Protein 3W9G (pdb70)

Organism: Gallus gallus (NCBI:txid9031)

Solvent-accessible surface area: 49127 Å² total; per-residue (Å²): 226,68,67,4,59,76,54,20,0,29,20,0,0,37,32,14,3,34,64,14,5,120,36,0,47,58,8,1,97,60,39,71,27,27,0,30,30,154,72,0,58,58,108,84,25,16,42,1,0,0,3,71,0,0,53,48,52,52,107,40,153,2,52,0,0,56,59,0,0,55,6,0,86,124,16,49,4,38,171,75,2,2,34,13,73,10,122,59,82,112,31,122,25,20,5,1,2,9,12,0,0,88,110,138,12,75,118,6,0,47,24,0,2,80,64,35,2,63,0,24,10,38,4,87,15,64,105,131,110,133,181,70,89,41,50,24,114,28,12,0,10,4,0,6,1,5,0,0,8,30,62,13,34,129,5,0,75,28,0,1,70,12,82,110,97,87,4,35,2,88,100,74,10,56,100,4,4,0,3,0,0,0,0,0,32,24,6,80,70,74,198,99,19,36,130,42,0,18,140,4,0,33,26,0,16,118,8,2,64,119,59,54,102,152,37,94,2,31,56,55,99,13,114,114,45,31,18,0,26,97,22,0,51,151,70,39,34,101,18,3,60,88,31,0,59,141,72,78,115,62,69,54,70,82,133,190,228,102,91,6,67,66,96,75,0,26,73,12,0,40,154,21,25,50,115,17,6,130,32,0,47,58,16,1,96,100,87,168,58,98,0,29,30,151,73,0,61,30,72,3,9,16,30,1,0,0,4,57,0,1,73,50,37,87,108,31,109,3,79,0,0,64,61,0,0,55,6,0,88,123,22,71,6,39,151,66,1,2,33,11,72,10,96,51,8,53,31,122,23,20,6,1,1,8,14,0,0,99,90,135,17,80,86,3,0,48,26,0,2,83,68,28,0,64,4,34,8,40,4,86,17,38,100,62,104,127,182,71,75,44,49,24,109,27,11,0,10,3,0,6,2,6,0,0,6,28,54,13,32,129,6,0,75,30,0,2,74,11,82,107,100,95,4,34,1,86,101,74,9,54,95,4,3,0,3,0,0,0,0,0,30,24,6,79,62,77,182,110,20,33,119,40,0,18,116,2,1,36,32,0,17,124,5,3,65,123,62,53,101,149,34,92,3,35,51,53,97,13,114,107,46,33,18,0,35,92,20,0,50,152,69,41,32,101,16,2,60,88,33,4,56,142,86,88,112,60,72,56,73,81,123,195,154,96,3,65,68,95,73,0,29,71,12,0,44,149,21,30,46,124,18,7,128,25,0,49,66,9,1,94,98,91,189,62,91,0,15,47,108,64,0,77,32,96,91,22,20,34,0,0,0,3,39,0,0,62,55,44,85,111,30,112,4,77,0,0,56,64,0,0,62,9,0,88,112,18,60,5,29,170,106,2,2,43,16,85,9,107,55,94,114,31,90,21,24,4,1,1,9,13,0,0,78,111,136,9,72,78,2,0,51,28,0,2,85,66,26,3,62,1,25,11,38,3,85,17,56,168,170,140,54,57,37,111,26,13,0,7,5,0,7,1,8,0,0,7,32,62,13,35,128,5,0,73,32,0,3,71,11,82,107,110,92,4,36,2,87,103,65,11,54,88,6,3,0,3,0,0,0,0,0,30,23,6,80,68,74,97,74,19,35,129,41,0,21,140,4,0,38,27,0,20,125,6,3,70,124,57,53,78,86,34,27,3,27,37,48,90,16,113,112,47,34,20,1,36,92,20,0,50,155,70,38,31,101,19,2,57,90,27,2,60,146,76,83,116,62,40,55,59,68,90,74,216,206,97,19,68,68,93,84,2,24,65,12,0,45,161,26,33,45,100,33,6,132,43,3,50,71,12,2,90,91,92,135,79,30,4,26,21,156,80,5,65,32,112,95,22,15,35,1,2,1,4,42,0,2,65,56,52,92,109,27,118,4,79,0,2,68,58,0,2,61,10,0,92,122,7,66,7,26,180,97,1,1,42,16,69,10,119,49,115,116,30,83,20,24,6,1,2,10,11,0,0,81,122,130,4,84,70,9,0,48,42,3,1,83,63,26,2,65,2,34,7,32,4,94,15,83,199,142,60,60,38,112,26,13,0,8,5,0,7,1,4,0,0,6,26,62,15,42,129,5,0,77,32,0,4,76,11,83,113,94,98,6,40,2,81,98,72,10,53,100,6,4,0,3,0,0,0,0,0,31,23,7,81,71,77,188,110,20,36,106,34,1,19,139,4,0,37,26,0,19,127,10,4,70,123,75,54,101,145,39,97,3,45,54,48,95,18,112,109,46,32,18,0,41,97,23,0,51,152,65,38,33,104,18,3,57,89,26,3,60,137,82,108,114,60,81,52,53,69,138,133,166,231

Radius of gyration: 41.95 Å; Cα contacts (8 Å, |Δi|>4): 1589; chains: 4; bounding box: 127×69×106 Å

CATH classification: 1.25.40.20

GO terms:
  GO:0008289 lipid binding (F, EXP)
  GO:0017124 SH3 domain binding (F, EXP)
  GO:0035091 phosphatidylinositol binding (F, EXP)
  GO:0008289 lipid binding (F, IPI)

Structure (mmCIF, N/CA/C/O backbone):
data_3W9G
#
_entry.id   3W9G
#
_cell.length_a   104.952
_cell.length_b   48.267
_cell.length_c   134.029
_cell.angle_alpha   90.000
_cell.angle_beta   101.790
_cell.angle_gamma   90.000
#
_symmetry.space_group_name_H-M   'P 1 21 1'
#
loop_
_entity.id
_entity.type
_entity.pdbx_description
1 polymer 'Vanilloid receptor-related osmotically activated channel protein'
2 water water
#
loop_
_atom_site.group_PDB
_atom_site.id
_atom_site.type_symbol
_atom_site.label_atom_id
_atom_site.label_alt_id
_atom_site.label_comp_id
_atom_site.label_asym_id
_atom_site.label_entity_id
_atom_site.label_seq_id
_atom_site.pdbx_PDB_ins_code
_atom_site.Cartn_x
_atom_site.Cartn_y
_atom_site.Cartn_z
_atom_site.occupancy
_atom_site.B_iso_or_equiv
_atom_site.auth_seq_id
_atom_site.auth_comp_id
_atom_site.auth_asym_id
_atom_site.auth_atom_id
_atom_site.pdbx_PDB_model_num
ATOM 1 N N . MET A 1 1 ? -26.670 5.308 -21.998 1.00 86.33 132 MET A N 1
ATOM 2 C CA . MET A 1 1 ? -26.872 4.595 -20.740 1.00 84.17 132 MET A CA 1
ATOM 3 C C . MET A 1 1 ? -27.306 5.511 -19.607 1.00 79.39 132 MET A C 1
ATOM 4 O O . MET A 1 1 ? -27.937 6.545 -19.828 1.00 85.56 132 MET A O 1
ATOM 9 N N . LYS A 1 2 ? -26.971 5.089 -18.392 1.00 66.60 133 LYS A N 1
ATOM 10 C CA . LYS A 1 2 ? -27.277 5.822 -17.175 1.00 58.61 133 LYS A CA 1
ATOM 11 C C . LYS A 1 2 ? -26.702 7.232 -17.224 1.00 53.21 133 LYS A C 1
ATOM 12 O O . LYS A 1 2 ? -25.540 7.421 -17.594 1.00 52.21 133 LYS A O 1
ATOM 18 N N . VAL A 1 3 ? -27.488 8.209 -16.784 1.00 42.12 134 VAL A N 1
ATOM 19 C CA . VAL A 1 3 ? -27.026 9.590 -16.765 1.00 39.79 134 VAL A CA 1
ATOM 20 C C . VAL A 1 3 ? -26.847 10.091 -15.338 1.00 36.12 134 VAL A C 1
ATOM 21 O O . VAL A 1 3 ? -27.662 9.790 -14.471 1.00 31.28 134 VAL A O 1
ATOM 25 N N . PHE A 1 4 ? -25.787 10.856 -15.092 1.00 25.34 135 PHE A N 1
ATOM 26 C CA . PHE A 1 4 ? -25.598 11.484 -13.788 1.00 23.68 135 PHE A CA 1
ATOM 27 C C . PHE A 1 4 ? -25.541 12.995 -13.957 1.00 30.65 135 PHE A C 1
ATOM 28 O O . PHE A 1 4 ? -24.843 13.498 -14.829 1.00 40.20 135 PHE A O 1
ATOM 36 N N . ASN A 1 5 ? -26.242 13.702 -13.081 1.00 28.84 136 ASN A N 1
ATOM 37 C CA . ASN A 1 5 ? -26.132 15.150 -12.954 1.00 28.08 136 ASN A CA 1
ATOM 38 C C . ASN A 1 5 ? -25.984 15.466 -11.464 1.00 26.81 136 ASN A C 1
ATOM 39 O O . ASN A 1 5 ? -25.939 14.536 -10.640 1.00 23.14 136 ASN A O 1
ATOM 44 N N . ARG A 1 6 ? -25.865 16.741 -11.106 1.00 23.92 137 ARG A N 1
ATOM 45 C CA . ARG A 1 6 ? -25.609 17.091 -9.706 1.00 27.42 137 ARG A CA 1
ATOM 46 C C . ARG A 1 6 ? -26.713 16.603 -8.747 1.00 24.99 137 ARG A C 1
ATOM 47 O O . ARG A 1 6 ? -26.401 15.994 -7.731 1.00 22.16 137 ARG A O 1
ATOM 55 N N . PRO A 1 7 ? -28.000 16.884 -9.043 1.00 25.86 138 PRO A N 1
ATOM 56 C CA . PRO A 1 7 ? -28.968 16.397 -8.046 1.00 21.33 138 PRO A CA 1
ATOM 57 C C . PRO A 1 7 ? -28.972 14.891 -7.854 1.00 19.67 138 PRO A C 1
ATOM 58 O O . PRO A 1 7 ? -29.126 14.416 -6.723 1.00 21.18 138 PRO A O 1
ATOM 62 N N . ILE A 1 8 ? -28.784 14.143 -8.933 1.00 21.70 139 ILE A N 1
ATOM 63 C CA . ILE A 1 8 ? -28.737 12.696 -8.837 1.00 21.04 139 ILE A CA 1
ATOM 64 C C . ILE A 1 8 ? -27.542 12.250 -7.997 1.0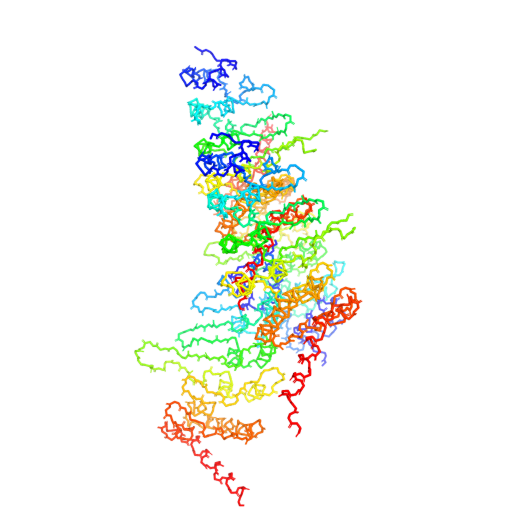0 27.95 139 ILE A C 1
ATOM 65 O O . ILE A 1 8 ? -27.689 11.486 -7.041 1.00 22.93 139 ILE A O 1
ATOM 70 N N . LEU A 1 9 ? -26.362 12.742 -8.353 1.00 23.07 140 LEU A N 1
ATOM 71 C CA . LEU A 1 9 ? -25.115 12.421 -7.640 1.00 16.60 140 LEU A CA 1
ATOM 72 C C . LEU A 1 9 ? -25.204 12.765 -6.158 1.00 17.37 140 LEU A C 1
ATOM 73 O O . LEU A 1 9 ? -24.857 11.967 -5.302 1.00 21.82 140 LEU A O 1
ATOM 78 N N . PHE A 1 10 ? -25.698 13.960 -5.854 1.00 17.15 141 PHE A N 1
ATOM 79 C CA . PHE A 1 10 ? -25.837 14.351 -4.452 1.00 17.26 141 PHE A CA 1
ATOM 80 C C . PHE A 1 10 ? -26.891 13.551 -3.679 1.00 19.64 141 PHE A C 1
ATOM 81 O O . PHE A 1 10 ? -26.733 13.314 -2.478 1.00 22.34 141 PHE A O 1
ATOM 89 N N . ASP A 1 11 ? -27.971 13.154 -4.343 1.00 19.77 142 ASP A N 1
ATOM 90 C CA . ASP A 1 11 ? -28.945 12.289 -3.683 1.00 20.75 142 ASP A CA 1
ATOM 91 C C . ASP A 1 11 ? -28.301 10.956 -3.305 1.00 20.68 142 ASP A C 1
ATOM 92 O O . ASP A 1 11 ? -28.485 10.452 -2.192 1.00 19.22 142 ASP A O 1
ATOM 97 N N . ILE A 1 12 ? -27.545 10.380 -4.228 1.00 18.70 143 ILE A N 1
ATOM 98 C CA . ILE A 1 12 ? -26.935 9.059 -4.013 1.00 19.44 143 ILE A CA 1
ATOM 99 C C . ILE A 1 12 ? -25.963 9.118 -2.845 1.00 20.05 143 ILE A C 1
ATOM 100 O O . ILE A 1 12 ? -25.951 8.278 -1.939 1.00 21.24 143 ILE A O 1
ATOM 105 N N . VAL A 1 13 ? -25.127 10.133 -2.888 1.00 18.56 144 VAL A N 1
ATOM 106 C CA . VAL A 1 13 ? -24.106 10.318 -1.887 1.00 17.15 144 VAL A CA 1
ATOM 107 C C . VAL A 1 13 ? -24.663 10.702 -0.511 1.00 21.19 144 VAL A C 1
ATOM 108 O O . VAL A 1 13 ? -24.167 10.237 0.516 1.00 24.42 144 VAL A O 1
ATOM 112 N N . SER A 1 14 ? -25.688 11.546 -0.472 1.00 17.83 145 SER A N 1
ATOM 113 C CA . SER A 1 14 ? -26.263 11.911 0.818 1.00 17.98 145 SER A CA 1
ATOM 114 C C . SER A 1 14 ? -27.028 10.742 1.459 1.00 19.84 145 SER A C 1
ATOM 115 O O . SER A 1 14 ? -27.118 10.651 2.692 1.00 21.82 145 SER A O 1
ATOM 118 N N . ARG A 1 15 ? -27.589 9.848 0.645 1.00 18.68 146 ARG A N 1
ATOM 119 C CA . ARG A 1 15 ? -28.229 8.635 1.201 1.00 16.98 146 ARG A CA 1
ATOM 120 C C . ARG A 1 15 ? -27.166 7.600 1.548 1.00 18.96 146 ARG A C 1
ATOM 121 O O . ARG A 1 15 ? -27.384 6.739 2.395 1.00 20.45 146 ARG A O 1
ATOM 129 N N . GLY A 1 16 ? -26.010 7.710 0.893 1.00 18.99 147 GLY A N 1
ATOM 130 C CA . GLY A 1 16 ? -24.892 6.805 1.121 1.00 18.38 147 GLY A CA 1
ATOM 131 C C . GLY A 1 16 ? -25.049 5.465 0.410 1.00 18.15 147 GLY A C 1
ATOM 132 O O . GLY A 1 16 ? -24.749 4.408 0.966 1.00 23.09 147 GLY A O 1
ATOM 133 N N . SER A 1 17 ? -25.484 5.518 -0.845 1.00 19.09 148 SER A N 1
ATOM 134 C CA . SER A 1 17 ? -25.768 4.305 -1.616 1.00 19.96 148 SER A CA 1
ATOM 135 C C . SER A 1 17 ? -24.664 3.964 -2.587 1.00 19.87 148 SER A C 1
ATOM 136 O O . SER A 1 17 ? -24.568 4.591 -3.650 1.00 16.02 148 SER A O 1
ATOM 139 N N . PRO A 1 18 ? -23.803 2.995 -2.216 1.00 19.73 149 PRO A N 1
ATOM 140 C CA . PRO A 1 18 ? -22.755 2.595 -3.162 1.00 20.86 149 PRO A CA 1
ATOM 141 C C . PRO A 1 18 ? -23.328 2.051 -4.474 1.00 25.39 149 PRO A C 1
ATOM 142 O O . PRO A 1 18 ? -22.727 2.304 -5.524 1.00 19.33 149 PRO A O 1
ATOM 146 N N . ASP A 1 19 ? -24.439 1.312 -4.431 1.00 21.62 150 ASP A N 1
ATOM 147 C CA . ASP A 1 19 ? -24.991 0.753 -5.676 1.00 21.97 150 ASP A CA 1
ATOM 148 C C . ASP A 1 19 ? -25.439 1.849 -6.657 1.00 19.03 150 ASP A C 1
ATOM 149 O O . ASP A 1 19 ? -25.439 1.624 -7.864 1.00 22.41 150 ASP A O 1
ATOM 154 N N . GLY A 1 20 ? -25.840 3.011 -6.143 1.00 23.43 151 GLY A N 1
ATOM 155 C CA . GLY A 1 20 ? -26.297 4.100 -6.997 1.00 21.52 151 GLY A CA 1
ATOM 156 C C . GLY A 1 20 ? -25.204 4.640 -7.911 1.00 26.33 151 GLY A C 1
ATOM 157 O O . GLY A 1 20 ? -25.495 5.295 -8.913 1.00 23.85 151 GLY A O 1
ATOM 158 N N . LEU A 1 21 ? -23.946 4.364 -7.569 1.00 21.75 152 LEU A N 1
ATOM 159 C CA . LEU A 1 21 ? -22.807 4.855 -8.338 1.00 20.92 152 LEU A CA 1
ATOM 160 C C . LEU A 1 21 ? -22.443 3.911 -9.501 1.00 18.37 152 LEU A C 1
ATOM 161 O O . LEU A 1 21 ? -21.525 4.195 -10.269 1.00 20.26 152 LEU A O 1
ATOM 166 N N . GLU A 1 22 ? -23.147 2.790 -9.624 1.00 18.11 153 GLU A N 1
ATOM 167 C CA . GLU A 1 22 ? -22.930 1.912 -10.788 1.00 24.36 153 GLU A CA 1
ATOM 168 C C . GLU A 1 22 ? -23.146 2.725 -12.059 1.00 28.55 153 GLU A C 1
ATOM 169 O O . GLU A 1 22 ? -24.165 3.425 -12.179 1.00 26.25 153 GLU A O 1
ATOM 175 N N . GLY A 1 23 ? -22.191 2.659 -12.986 1.00 27.28 154 GLY A N 1
ATOM 176 C CA . GLY A 1 23 ? -22.281 3.432 -14.215 1.00 23.70 154 GLY A CA 1
ATOM 177 C C . GLY A 1 23 ? -21.660 4.824 -14.201 1.00 24.52 154 GLY A C 1
ATOM 178 O O . GLY A 1 23 ? -21.482 5.426 -15.268 1.00 25.09 154 GLY A O 1
ATOM 179 N N . LEU A 1 24 ? -21.346 5.359 -13.020 1.00 20.12 155 LEU A N 1
ATOM 180 C CA . LEU A 1 24 ? -20.786 6.708 -12.936 1.00 22.07 155 LEU A CA 1
ATOM 181 C C . LEU A 1 24 ? -19.400 6.828 -13.624 1.00 24.70 155 LEU A C 1
ATOM 182 O O . LEU A 1 24 ? -19.151 7.759 -14.370 1.00 18.92 155 LEU A O 1
ATOM 187 N N . LEU A 1 25 ? -18.493 5.900 -13.353 1.00 20.44 156 LEU A N 1
ATOM 188 C CA . LEU A 1 25 ? -17.178 5.936 -14.004 1.00 19.05 156 LEU A CA 1
ATOM 189 C C . LEU A 1 25 ? -17.338 5.965 -15.529 1.00 16.26 156 LEU A C 1
ATOM 190 O O . LEU A 1 25 ? -16.759 6.813 -16.218 1.00 22.22 156 LEU A O 1
ATOM 195 N N . SER A 1 26 ? -18.148 5.040 -16.046 1.00 17.56 157 SER A N 1
ATOM 196 C CA . SER A 1 26 ? -18.397 4.983 -17.478 1.00 21.93 157 SER A CA 1
ATOM 197 C C . SER A 1 26 ? -19.005 6.293 -17.973 1.00 24.46 157 SER A C 1
ATOM 198 O O . SER A 1 26 ? -18.612 6.811 -19.022 1.00 21.90 157 SER A O 1
ATOM 201 N N . PHE A 1 27 ? -19.950 6.841 -17.216 1.00 25.26 158 PHE A N 1
ATOM 202 C CA . PHE A 1 27 ? -20.552 8.110 -17.610 1.00 22.64 158 PHE A CA 1
ATOM 203 C C . PHE A 1 27 ? -19.498 9.200 -17.724 1.00 21.38 158 PHE A C 1
ATOM 204 O O . PHE A 1 27 ? -19.442 9.910 -18.721 1.00 20.48 158 PHE A O 1
ATOM 212 N N . LEU A 1 28 ? -18.646 9.332 -16.711 1.00 21.78 159 LEU A N 1
ATOM 213 C CA . LEU A 1 28 ? -17.644 10.393 -16.735 1.00 23.28 159 LEU A CA 1
ATOM 214 C C . LEU A 1 28 ? -16.633 10.242 -17.879 1.00 25.42 159 LEU A C 1
ATOM 215 O O . LEU A 1 28 ? -16.277 11.234 -18.534 1.00 25.75 159 LEU A O 1
ATOM 220 N N . LEU A 1 29 ? -16.162 9.012 -18.102 1.00 19.32 160 LEU A N 1
ATOM 221 C CA . LEU A 1 29 ? -15.182 8.747 -19.156 1.00 24.92 160 LEU A CA 1
ATOM 222 C C . LEU A 1 29 ? -15.819 9.014 -20.523 1.00 29.80 160 LEU A C 1
ATOM 223 O O . LEU A 1 29 ? -15.234 9.695 -21.375 1.00 27.29 160 LEU A O 1
ATOM 228 N N . THR A 1 30 ? -17.026 8.500 -20.730 1.00 20.42 161 THR A N 1
ATOM 229 C CA . THR A 1 30 ? -17.695 8.697 -22.025 1.00 22.96 161 THR A CA 1
ATOM 230 C C . THR A 1 30 ? -17.999 10.170 -22.302 1.00 28.13 161 THR A C 1
ATOM 231 O O . THR A 1 30 ? -17.830 10.651 -23.431 1.00 33.83 161 THR A O 1
ATOM 235 N N . HIS A 1 31 ? -18.437 10.902 -21.281 1.00 27.18 162 HIS A N 1
ATOM 236 C CA . HIS A 1 31 ? -18.788 12.304 -21.511 1.00 17.23 162 HIS A CA 1
ATOM 237 C C . HIS A 1 31 ? -17.641 13.265 -21.238 1.00 21.01 162 HIS A C 1
ATOM 238 O O . HIS A 1 31 ? -17.835 14.482 -21.310 1.00 27.46 162 HIS A O 1
ATOM 245 N N . LYS A 1 32 ? -16.471 12.720 -20.905 1.00 24.30 163 LYS A N 1
ATOM 246 C CA . LYS A 1 32 ? -15.259 13.526 -20.663 1.00 28.98 163 LYS A CA 1
ATOM 247 C C . LYS A 1 32 ? -15.482 14.543 -19.534 1.00 29.44 163 LYS A C 1
ATOM 248 O O . LYS A 1 32 ? -15.236 15.739 -19.691 1.00 29.66 163 LYS A O 1
ATOM 254 N N . LYS A 1 33 ? -15.988 14.058 -18.405 1.00 26.29 164 LYS A N 1
ATOM 255 C CA . LYS A 1 33 ? -16.281 14.894 -17.246 1.00 21.87 164 LYS A CA 1
ATOM 256 C C . LYS A 1 33 ? -15.527 14.379 -16.023 1.00 19.05 164 LYS A C 1
ATOM 257 O O . LYS A 1 33 ? -15.028 13.261 -16.038 1.00 21.32 164 LYS A O 1
ATOM 263 N N . ARG A 1 34 ? -15.445 15.204 -14.981 1.00 19.15 165 ARG A N 1
ATOM 264 C CA . ARG A 1 34 ? -14.703 14.866 -13.762 1.00 20.62 165 ARG A CA 1
ATOM 265 C C . ARG A 1 34 ? -15.545 15.276 -12.576 1.00 21.56 165 ARG A C 1
ATOM 266 O O . ARG A 1 34 ? -16.329 16.214 -12.696 1.00 19.69 165 ARG A O 1
ATOM 274 N N . LEU A 1 35 ? -15.357 14.632 -11.422 1.00 19.51 166 LEU A N 1
ATOM 275 C CA . LEU A 1 35 ? -16.141 14.972 -10.229 1.00 17.41 166 LEU A CA 1
ATOM 276 C C . LEU A 1 35 ? -15.826 16.359 -9.672 1.00 17.07 166 LEU A C 1
ATOM 277 O O . LEU A 1 35 ? -16.580 16.885 -8.834 1.00 16.71 166 LEU A O 1
ATOM 282 N N . THR A 1 36 ? -14.726 16.956 -10.123 1.00 16.09 167 THR A N 1
ATOM 283 C CA . THR A 1 36 ? -14.391 18.322 -9.700 1.00 17.94 167 THR A CA 1
ATOM 284 C C . THR A 1 36 ? -15.015 19.391 -10.585 1.00 18.85 167 THR A C 1
ATOM 285 O O . THR A 1 36 ? -14.889 20.595 -10.295 1.00 17.78 167 THR A O 1
ATOM 289 N N . ASP A 1 37 ? -15.614 18.996 -11.702 1.00 21.28 168 ASP A N 1
ATOM 290 C CA . ASP A 1 37 ? -16.182 20.002 -12.589 1.00 20.79 168 ASP A CA 1
ATOM 291 C C . ASP A 1 37 ? -17.251 20.825 -11.881 1.00 24.85 168 ASP A C 1
ATOM 292 O O . ASP A 1 37 ? -17.936 20.335 -10.986 1.00 23.11 168 ASP A O 1
ATOM 297 N N . GLU A 1 38 ? -17.400 22.073 -12.305 1.00 20.16 169 GLU A N 1
ATOM 298 C CA . GLU A 1 38 ? -18.329 22.992 -11.660 1.00 21.51 169 GLU A CA 1
ATOM 299 C C . GLU A 1 38 ? -19.752 22.422 -11.605 1.00 24.89 169 GLU A C 1
ATOM 300 O O . GLU A 1 38 ? -20.486 22.654 -10.635 1.00 20.43 169 GLU A O 1
ATOM 306 N N . GLU A 1 39 ? -20.137 21.658 -12.625 1.00 20.36 170 GLU A N 1
ATOM 307 C CA . GLU A 1 39 ? -21.507 21.129 -12.657 1.00 31.14 170 GLU A CA 1
ATOM 308 C C . GLU A 1 39 ? -21.741 20.071 -11.569 1.00 25.52 170 GLU A C 1
ATOM 309 O O . GLU A 1 39 ? -22.879 19.768 -11.232 1.00 24.21 170 GLU A O 1
ATOM 315 N N . PHE A 1 40 ? -20.675 19.496 -11.013 1.00 17.76 171 PHE A N 1
ATOM 316 C CA . PHE A 1 40 ? -20.850 18.540 -9.912 1.00 19.70 171 PHE A CA 1
ATOM 317 C C . PHE A 1 40 ? -20.473 19.107 -8.529 1.00 19.82 171 PHE A C 1
ATOM 318 O O . PHE A 1 40 ? -20.273 18.361 -7.563 1.00 20.47 171 PHE A O 1
ATOM 326 N N . ARG A 1 41 ? -20.351 20.423 -8.439 1.00 19.03 172 ARG A N 1
ATOM 327 C CA . ARG A 1 41 ? -20.091 21.077 -7.152 1.00 16.62 172 ARG A CA 1
ATOM 328 C C . ARG A 1 41 ? -21.246 21.927 -6.735 1.00 17.26 172 ARG A C 1
ATOM 329 O O . ARG A 1 41 ? -21.919 22.511 -7.591 1.00 18.27 172 ARG A O 1
ATOM 337 N N . GLU A 1 42 ? -21.468 22.004 -5.427 1.00 19.09 173 GLU A N 1
ATOM 338 C CA . GLU A 1 42 ? -22.488 22.865 -4.866 1.00 20.81 173 GLU A CA 1
ATOM 339 C C . GLU A 1 42 ? -22.101 24.320 -5.119 1.00 21.60 173 GLU A C 1
ATOM 340 O O . GLU A 1 42 ? -21.055 24.780 -4.641 1.00 18.35 173 GLU A O 1
ATOM 346 N N . PRO A 1 43 ? -22.933 25.062 -5.879 1.00 22.12 174 PRO A N 1
ATOM 347 C CA . PRO A 1 43 ? -22.542 26.435 -6.228 1.00 23.17 174 PRO A CA 1
ATOM 348 C C . PRO A 1 43 ? -22.348 27.338 -5.023 1.00 26.11 174 PRO A C 1
ATOM 349 O O . PRO A 1 43 ? -21.464 28.188 -5.053 1.00 24.51 174 PRO A O 1
ATOM 353 N N . SER A 1 44 ? -23.132 27.157 -3.965 1.00 21.54 175 SER A N 1
ATOM 354 C CA . SER A 1 44 ? -23.054 28.087 -2.841 1.00 22.68 175 SER A CA 1
ATOM 355 C C . SER A 1 44 ? -21.806 27.927 -1.987 1.00 21.33 175 SER A C 1
ATOM 356 O O . SER A 1 44 ? -21.491 28.825 -1.210 1.00 22.52 175 SER A O 1
ATOM 359 N N . THR A 1 45 ? -21.101 26.799 -2.115 1.00 19.59 176 THR A N 1
ATOM 360 C CA . THR A 1 45 ? -19.958 26.505 -1.235 1.00 18.99 176 THR A CA 1
ATOM 361 C C . THR A 1 45 ? -18.708 26.028 -1.967 1.00 22.63 176 THR A C 1
ATOM 362 O O . THR A 1 45 ? -17.595 26.127 -1.439 1.00 23.36 176 THR A O 1
ATOM 366 N N . GLY A 1 46 ? -18.896 25.421 -3.132 1.00 21.01 177 GLY A N 1
ATOM 367 C CA . GLY A 1 46 ? -17.806 24.785 -3.850 1.00 17.76 177 GLY A CA 1
ATOM 368 C C . GLY A 1 46 ? -17.620 23.325 -3.457 1.00 19.34 177 GLY A C 1
ATOM 369 O O . GLY A 1 46 ? -16.776 22.646 -4.014 1.00 20.13 177 GLY A O 1
ATOM 370 N N . LYS A 1 47 ? -18.420 22.813 -2.525 1.00 16.01 178 LYS A N 1
ATOM 371 C CA . LYS A 1 47 ? -18.311 21.394 -2.152 1.00 18.01 178 LYS A CA 1
ATOM 372 C C . LYS A 1 47 ? -18.492 20.456 -3.335 1.00 20.82 178 LYS A C 1
ATOM 373 O O . LYS A 1 47 ? -19.447 20.601 -4.095 1.00 23.13 178 LYS A O 1
ATOM 379 N N . THR A 1 48 ? -17.590 19.491 -3.474 1.00 18.96 179 THR A N 1
ATOM 380 C CA . THR A 1 48 ? -17.817 18.346 -4.359 1.00 17.63 179 THR A CA 1
ATOM 381 C C . THR A 1 48 ? -18.672 17.348 -3.581 1.00 22.86 179 THR A C 1
ATOM 382 O O . THR A 1 48 ? -19.077 17.618 -2.445 1.00 14.06 179 THR A O 1
ATOM 386 N N . CYS A 1 49 ? -18.934 16.188 -4.178 1.00 15.96 180 CYS A N 1
ATOM 387 C CA . CYS A 1 49 ? -19.747 15.157 -3.519 1.00 20.23 180 CYS A CA 1
ATOM 388 C C . CYS A 1 49 ? -18.988 14.478 -2.373 1.00 21.17 180 CYS A C 1
ATOM 389 O O . CYS A 1 49 ? -19.586 13.763 -1.567 1.00 20.14 180 CYS A O 1
ATOM 392 N N . LEU A 1 50 ? -17.670 14.682 -2.307 1.00 16.85 181 LEU A N 1
ATOM 393 C CA . LEU A 1 50 ? -16.881 14.053 -1.245 1.00 14.16 181 LEU A CA 1
ATOM 394 C C . LEU A 1 50 ? -17.199 14.608 0.154 1.00 13.35 181 LEU A C 1
ATOM 395 O O . LEU A 1 50 ? -17.527 13.823 1.056 1.00 17.59 181 LEU A O 1
ATOM 400 N N . PRO A 1 51 ? -17.141 15.950 0.340 1.00 17.79 182 PRO A N 1
ATOM 401 C CA . PRO A 1 51 ? -17.619 16.497 1.620 1.00 18.35 182 PRO A CA 1
ATOM 402 C C . PRO A 1 51 ? -19.057 16.149 1.918 1.00 21.00 182 PRO A C 1
ATOM 403 O O . PRO A 1 51 ? -19.375 15.897 3.082 1.00 18.50 182 PRO A O 1
ATOM 407 N N . LYS A 1 52 ? -19.927 16.179 0.903 1.00 14.33 183 LYS A N 1
ATOM 408 C CA . LYS A 1 52 ? -21.318 15.787 1.110 1.00 14.32 183 LYS A CA 1
ATOM 409 C C . LYS A 1 52 ? -21.384 14.357 1.665 1.00 15.21 183 LYS A C 1
ATOM 410 O O . LYS A 1 52 ? -22.165 14.078 2.588 1.00 17.26 183 LYS A O 1
ATOM 416 N N . ALA A 1 53 ? -20.558 13.448 1.125 1.00 16.53 184 ALA A N 1
ATOM 417 C CA . ALA A 1 53 ? -20.533 12.062 1.633 1.00 19.95 184 ALA A CA 1
ATOM 418 C C . ALA A 1 53 ? -20.126 12.020 3.094 1.00 20.30 184 ALA A C 1
ATOM 419 O O . ALA A 1 53 ? -20.756 11.353 3.916 1.00 16.83 184 ALA A O 1
ATOM 421 N N . LEU A 1 54 ? -19.076 12.756 3.432 1.00 19.15 185 LEU A N 1
ATOM 422 C CA . LEU A 1 54 ? -18.543 12.712 4.789 1.00 13.54 185 LEU A CA 1
ATOM 423 C C . LEU A 1 54 ? -19.451 13.332 5.817 1.00 18.90 185 LEU A C 1
ATOM 424 O O . LEU A 1 54 ? -19.307 13.067 7.010 1.00 20.10 185 LEU A O 1
ATOM 429 N N . LEU A 1 55 ? -20.359 14.194 5.360 1.00 18.99 186 LEU A N 1
ATOM 430 C CA . LEU A 1 55 ? -21.330 14.833 6.251 1.00 19.70 186 LEU A CA 1
ATOM 431 C C . LEU A 1 55 ? -22.602 14.015 6.367 1.00 20.00 186 LEU A C 1
ATOM 432 O O . LEU A 1 55 ? -23.541 14.384 7.078 1.00 21.12 186 LEU A O 1
ATOM 437 N N . ASN A 1 56 ? -22.644 12.890 5.668 1.00 21.60 187 ASN A N 1
ATOM 438 C CA . ASN A 1 56 ? -23.815 12.017 5.721 1.00 19.66 187 ASN A CA 1
ATOM 439 C C . ASN A 1 56 ? -23.440 10.574 6.013 1.00 21.58 187 ASN A C 1
ATOM 440 O O . ASN A 1 56 ? -23.419 9.733 5.114 1.00 17.31 187 ASN A O 1
ATOM 445 N N . LEU A 1 57 ? -23.121 10.314 7.272 1.00 22.41 188 LEU A N 1
ATOM 446 C CA . LEU A 1 57 ? -22.652 9.010 7.715 1.00 28.17 188 LEU A CA 1
ATOM 447 C C . LEU A 1 57 ? -23.739 8.243 8.405 1.00 28.14 188 LEU A C 1
ATOM 448 O O . LEU A 1 57 ? -24.588 8.826 9.056 1.00 22.52 188 LEU A O 1
ATOM 453 N N . SER A 1 58 ? -23.668 6.923 8.301 1.00 23.23 189 SER A N 1
ATOM 454 C CA . SER A 1 58 ? -24.560 6.051 9.027 1.00 26.81 189 SER A CA 1
ATOM 455 C C . SER A 1 58 ? -23.679 5.152 9.868 1.00 27.18 189 SER A C 1
ATOM 456 O O . SER A 1 58 ? -22.925 4.342 9.326 1.00 26.57 189 SER A O 1
ATOM 459 N N . ALA A 1 59 ? -23.729 5.342 11.183 1.00 34.43 190 ALA A N 1
ATOM 460 C CA . ALA A 1 59 ? -22.830 4.627 12.075 1.00 29.88 190 ALA A CA 1
ATOM 461 C C . ALA A 1 59 ? -21.378 4.819 11.623 1.00 30.90 190 ALA A C 1
ATOM 462 O O . ALA A 1 59 ? -20.603 3.863 11.550 1.00 30.31 190 ALA A O 1
ATOM 464 N N . GLY A 1 60 ? -21.030 6.063 11.297 1.00 27.42 191 GLY A N 1
ATOM 465 C CA . GLY A 1 60 ? -19.683 6.418 10.882 1.00 30.10 191 GLY A CA 1
ATOM 466 C C . GLY A 1 60 ? -19.258 5.969 9.497 1.00 28.58 191 GLY A C 1
ATOM 467 O O . GLY A 1 60 ? -18.096 6.091 9.140 1.00 23.52 191 GLY A O 1
ATOM 468 N N . ARG A 1 61 ? -20.195 5.499 8.679 1.00 24.33 192 ARG A N 1
ATOM 469 C CA . ARG A 1 61 ? -19.826 5.038 7.345 1.00 19.09 192 ARG A CA 1
ATOM 470 C C . ARG A 1 61 ? -20.637 5.683 6.249 1.00 24.01 192 ARG A C 1
ATOM 471 O O . ARG A 1 61 ? -21.830 5.938 6.397 1.00 19.43 192 ARG A O 1
ATOM 479 N N . ASN A 1 62 ? -19.988 5.895 5.121 1.00 19.48 193 ASN A N 1
ATOM 480 C CA . ASN A 1 62 ? -20.704 6.162 3.882 1.00 21.05 193 ASN A CA 1
ATOM 481 C C . ASN A 1 62 ? -19.934 5.462 2.791 1.00 25.41 193 ASN A C 1
ATOM 482 O O . ASN A 1 62 ? -18.869 5.937 2.377 1.00 19.65 193 ASN A O 1
ATOM 487 N N . ASP A 1 63 ? -20.469 4.331 2.333 1.00 18.59 194 ASP A N 1
ATOM 488 C CA . ASP A 1 63 ? -19.737 3.485 1.409 1.00 17.45 194 ASP A CA 1
ATOM 489 C C . ASP A 1 63 ? -19.612 4.028 0.013 1.00 18.97 194 ASP A C 1
ATOM 490 O O . ASP A 1 63 ? -18.976 3.401 -0.829 1.00 16.66 194 ASP A O 1
ATOM 495 N N . THR A 1 64 ? -20.189 5.197 -0.262 1.00 15.87 195 THR A N 1
ATOM 496 C CA . THR A 1 64 ? -19.858 5.848 -1.535 1.00 15.25 195 THR A CA 1
ATOM 497 C C . THR A 1 64 ? -18.423 6.381 -1.496 1.00 19.34 195 THR A C 1
ATOM 498 O O . THR A 1 64 ? -17.814 6.627 -2.536 1.00 17.66 195 THR A O 1
ATOM 502 N N . ILE A 1 65 ? -17.895 6.623 -0.304 1.00 15.82 196 ILE A N 1
ATOM 503 C CA . ILE A 1 65 ? -16.568 7.287 -0.245 1.00 18.58 196 ILE A CA 1
ATOM 504 C C . ILE A 1 65 ? -15.454 6.548 -0.987 1.00 17.11 196 ILE A C 1
ATOM 505 O O . ILE A 1 65 ? -14.800 7.129 -1.860 1.00 15.80 196 ILE A O 1
ATOM 510 N N . PRO A 1 66 ? -15.242 5.258 -0.682 1.00 17.50 197 PRO A N 1
ATOM 511 C CA . PRO A 1 66 ? -14.149 4.568 -1.396 1.00 15.71 197 PRO A CA 1
ATOM 512 C C . PRO A 1 66 ? -14.370 4.498 -2.899 1.00 22.11 197 PRO A C 1
ATOM 513 O O . PRO A 1 66 ? -13.430 4.552 -3.685 1.00 15.28 197 PRO A O 1
ATOM 517 N N . ILE A 1 67 ? -15.625 4.366 -3.299 1.00 19.48 198 ILE A N 1
ATOM 518 C CA . ILE A 1 67 ? -15.956 4.256 -4.711 1.00 19.60 198 ILE A CA 1
ATOM 519 C C . ILE A 1 67 ? -15.680 5.567 -5.438 1.00 17.51 198 ILE A C 1
ATOM 520 O O . ILE A 1 67 ? -15.087 5.578 -6.521 1.00 18.49 198 ILE A O 1
ATOM 525 N N . LEU A 1 68 ? -16.112 6.675 -4.847 1.00 14.85 199 LEU A N 1
ATOM 526 C CA . LEU A 1 68 ? -15.809 7.995 -5.403 1.00 13.84 199 LEU A CA 1
ATOM 527 C C . LEU A 1 68 ? -14.310 8.232 -5.574 1.00 16.33 199 LEU A C 1
ATOM 528 O O . LEU A 1 68 ? -13.861 8.756 -6.603 1.00 16.02 199 LEU A O 1
ATOM 533 N N . LEU A 1 69 ? -13.520 7.873 -4.568 1.00 13.44 200 LEU A N 1
ATOM 534 C CA . LEU A 1 69 ? -12.070 8.078 -4.673 1.00 18.58 200 LEU A CA 1
ATOM 535 C C . LEU A 1 69 ? -11.494 7.237 -5.821 1.00 21.95 200 LEU A C 1
ATOM 536 O O . LEU A 1 69 ? -10.592 7.664 -6.552 1.00 20.69 200 LEU A O 1
ATOM 541 N N . ASP A 1 70 ? -12.008 6.030 -5.977 1.00 17.60 201 ASP A N 1
ATOM 542 C CA . ASP A 1 70 ? -11.561 5.160 -7.076 1.00 16.46 201 ASP A CA 1
ATOM 543 C C . ASP A 1 70 ? -11.928 5.739 -8.449 1.00 20.58 201 ASP A C 1
ATOM 544 O O . ASP A 1 70 ? -11.112 5.754 -9.390 1.00 14.99 201 ASP A O 1
ATOM 549 N N . ILE A 1 71 ? -13.152 6.238 -8.561 1.00 18.08 202 ILE A N 1
ATOM 550 C CA . ILE A 1 71 ? -13.591 6.879 -9.786 1.00 15.82 202 ILE A CA 1
ATOM 551 C C . ILE A 1 71 ? -12.730 8.103 -10.093 1.00 19.30 202 ILE A C 1
ATOM 552 O O . ILE A 1 71 ? -12.323 8.303 -11.238 1.00 19.41 202 ILE A O 1
ATOM 557 N N . ALA A 1 72 ? -12.460 8.934 -9.086 1.00 14.11 203 ALA A N 1
ATOM 558 C CA . ALA A 1 72 ? -11.594 10.085 -9.307 1.00 18.96 203 ALA A CA 1
ATOM 559 C C . ALA A 1 72 ? -10.217 9.652 -9.799 1.00 15.50 203 ALA A C 1
ATOM 560 O O . ALA A 1 72 ? -9.622 10.285 -10.674 1.00 19.43 203 ALA A O 1
ATOM 562 N N . GLU A 1 73 ? -9.701 8.569 -9.236 1.00 17.24 204 GLU A N 1
ATOM 563 C CA . GLU A 1 73 ? -8.372 8.123 -9.627 1.00 17.29 204 GLU A CA 1
ATOM 564 C C . GLU A 1 73 ? -8.366 7.702 -11.096 1.00 23.64 204 GLU A C 1
ATOM 565 O O . GLU A 1 73 ? -7.464 8.098 -11.844 1.00 17.80 204 GLU A O 1
ATOM 571 N N . LYS A 1 74 ? -9.406 6.956 -11.501 1.00 17.96 205 LYS A N 1
ATOM 572 C CA . LYS A 1 74 ? -9.502 6.405 -12.859 1.00 18.54 205 LYS A CA 1
ATOM 573 C C . LYS A 1 74 ? -9.841 7.455 -13.911 1.00 16.24 205 LYS A C 1
ATOM 574 O O . LYS A 1 74 ? -9.747 7.191 -15.104 1.00 20.09 205 LYS A O 1
ATOM 580 N N . THR A 1 75 ? -10.278 8.626 -13.463 1.00 16.62 206 THR A N 1
ATOM 581 C CA . THR A 1 75 ? -10.456 9.780 -14.362 1.00 14.02 206 THR A CA 1
ATOM 582 C C . THR A 1 75 ? -9.294 10.790 -14.297 1.00 19.04 206 THR A C 1
ATOM 583 O O . THR A 1 75 ? -9.430 11.942 -14.731 1.00 18.54 206 THR A O 1
ATOM 587 N N . GLY A 1 76 ? -8.172 10.379 -13.705 1.00 19.16 207 GLY A N 1
ATOM 588 C CA . GLY A 1 76 ? -6.977 11.212 -13.691 1.00 16.06 207 GLY A CA 1
ATOM 589 C C . GLY A 1 76 ? -7.154 12.458 -12.849 1.00 16.30 207 GLY A C 1
ATOM 590 O O . GLY A 1 76 ? -6.573 13.498 -13.144 1.00 21.75 207 GLY A O 1
ATOM 591 N N . ASN A 1 77 ? -7.919 12.327 -11.769 1.00 14.67 208 ASN A N 1
ATOM 592 C CA . ASN A 1 77 ? -8.505 13.465 -11.046 1.00 18.06 208 ASN A CA 1
ATOM 593 C C . ASN A 1 77 ? -8.386 13.315 -9.516 1.00 19.56 208 ASN A C 1
ATOM 594 O O . ASN A 1 77 ? -8.955 14.101 -8.762 1.00 20.43 208 ASN A O 1
ATOM 599 N N . MET A 1 78 ? -7.657 12.304 -9.049 1.00 18.60 209 MET A N 1
ATOM 600 C CA . MET A 1 78 ? -7.740 11.966 -7.622 1.00 16.70 209 MET A CA 1
ATOM 601 C C . MET A 1 78 ? -7.301 13.083 -6.667 1.00 17.83 209 MET A C 1
ATOM 602 O O . MET A 1 78 ? -8.020 13.425 -5.733 1.00 19.34 209 MET A O 1
ATOM 607 N N . ARG A 1 79 ? -6.121 13.642 -6.902 1.00 16.90 210 ARG A N 1
ATOM 608 C CA . ARG A 1 79 ? -5.594 14.692 -6.018 1.00 25.59 210 ARG A CA 1
ATOM 609 C C . ARG A 1 79 ? -6.461 15.934 -6.010 1.00 23.95 210 ARG A C 1
ATOM 610 O O . ARG A 1 79 ? -6.712 16.529 -4.953 1.00 21.58 210 ARG A O 1
ATOM 618 N N . GLU A 1 80 ? -6.905 16.346 -7.192 1.00 19.71 211 GLU A N 1
ATOM 619 C CA . GLU A 1 80 ? -7.754 17.527 -7.298 1.00 23.29 211 GLU A CA 1
ATOM 620 C C . GLU A 1 80 ? -9.089 17.301 -6.576 1.00 21.83 211 GLU A C 1
ATOM 621 O O . GLU A 1 80 ? -9.591 18.187 -5.896 1.00 16.66 211 GLU A O 1
ATOM 627 N N . PHE A 1 81 ? -9.644 16.098 -6.708 1.00 19.28 212 PHE A N 1
ATOM 628 C CA . PHE A 1 81 ? -10.912 15.758 -6.063 1.00 17.45 212 PHE A CA 1
ATOM 629 C C . PHE A 1 81 ? -10.820 15.790 -4.537 1.00 20.36 212 PHE A C 1
ATOM 630 O O . PHE A 1 81 ? -11.610 16.437 -3.859 1.00 18.31 212 PHE A O 1
ATOM 638 N N . ILE A 1 82 ? -9.837 15.076 -4.012 1.00 16.70 213 ILE A N 1
ATOM 639 C CA . ILE A 1 82 ? -9.622 14.975 -2.574 1.00 14.89 213 ILE A CA 1
ATOM 640 C C . ILE A 1 82 ? -9.371 16.338 -1.936 1.00 16.64 213 ILE A C 1
ATOM 641 O O . ILE A 1 82 ? -9.860 16.621 -0.840 1.00 17.51 213 ILE A O 1
ATOM 646 N N . ASN A 1 83 ? -8.589 17.173 -2.614 1.00 13.90 214 ASN A N 1
ATOM 647 C CA . ASN A 1 83 ? -8.208 18.472 -2.059 1.00 14.58 214 ASN A CA 1
ATOM 648 C C . ASN A 1 83 ? -9.069 19.661 -2.493 1.00 25.65 214 ASN A C 1
ATOM 649 O O . ASN A 1 83 ? -8.775 20.804 -2.144 1.00 18.57 214 ASN A O 1
ATOM 654 N N . SER A 1 84 ? -10.155 19.403 -3.219 1.00 19.67 215 SER A N 1
ATOM 655 C CA . SER A 1 84 ? -11.005 20.517 -3.673 0.80 15.42 215 SER A CA 1
ATOM 656 C C . SER A 1 84 ? -11.562 21.297 -2.471 1.00 15.36 215 SER A C 1
ATOM 657 O O . SER A 1 84 ? -12.238 20.727 -1.600 1.00 17.89 215 SER A O 1
ATOM 660 N N . PRO A 1 85 ? -11.254 22.593 -2.397 1.00 16.21 216 PRO A N 1
ATOM 661 C CA . PRO A 1 85 ? -11.612 23.417 -1.235 1.00 17.32 216 PRO A CA 1
ATOM 662 C C . PRO A 1 85 ? -13.063 23.893 -1.277 1.00 23.17 216 PRO A C 1
ATOM 663 O O . PRO A 1 85 ? -13.617 24.046 -2.357 1.00 24.27 216 PRO A O 1
ATOM 667 N N . PHE A 1 86 ? -13.662 24.129 -0.117 1.00 25.29 217 PHE A N 1
ATOM 668 C CA . PHE A 1 86 ? -14.989 24.728 -0.065 1.00 26.95 217 PHE A CA 1
ATOM 669 C C . PHE A 1 86 ? -15.047 25.761 1.055 1.00 28.94 217 PHE A C 1
ATOM 670 O O . PHE A 1 86 ? -14.107 25.901 1.843 1.00 22.16 217 PHE A O 1
ATOM 678 N N . ARG A 1 87 ? -16.130 26.528 1.093 1.00 19.05 218 ARG A N 1
ATOM 679 C CA . ARG A 1 87 ? -16.275 27.566 2.111 1.00 24.20 218 ARG A CA 1
ATOM 680 C C . ARG A 1 87 ? -17.684 27.575 2.696 1.00 27.07 218 ARG A C 1
ATOM 681 O O . ARG A 1 87 ? -18.615 27.049 2.077 1.00 25.60 218 ARG A O 1
ATOM 695 N N . ASP A 1 88 ? -17.835 28.160 3.888 1.00 24.39 219 ASP A N 1
ATOM 696 C CA . ASP A 1 88 ? -19.158 28.469 4.434 1.00 31.51 219 ASP A CA 1
ATOM 697 C C . ASP A 1 88 ? -19.036 29.849 5.030 1.00 26.48 219 ASP A C 1
ATOM 698 O O . ASP A 1 88 ? -18.126 30.593 4.655 1.00 24.6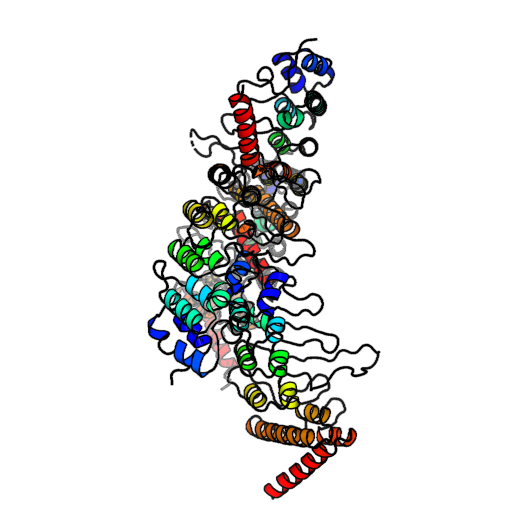8 219 ASP A O 1
ATOM 703 N N . VAL A 1 89 ? -19.928 30.234 5.934 1.00 24.57 220 VAL A N 1
ATOM 704 C CA . VAL A 1 89 ? -19.758 31.581 6.490 1.00 37.65 220 VAL A CA 1
ATOM 705 C C . VAL A 1 89 ? -18.588 31.706 7.430 1.00 34.58 220 VAL A C 1
ATOM 706 O O . VAL A 1 89 ? -18.198 32.822 7.741 1.00 35.73 220 VAL A O 1
ATOM 710 N N . TYR A 1 90 ? -18.054 30.579 7.905 1.00 23.31 221 TYR A N 1
ATOM 711 C CA . TYR A 1 90 ? -17.005 30.629 8.939 1.00 28.22 221 TYR A CA 1
ATOM 712 C C . TYR A 1 90 ? -15.589 30.418 8.422 1.00 24.49 221 TYR A C 1
ATOM 713 O O . TYR A 1 90 ? -14.661 31.073 8.903 1.00 28.55 221 TYR A O 1
ATOM 722 N N . TYR A 1 91 ? -15.416 29.490 7.477 1.00 20.64 222 TYR A N 1
ATOM 723 C CA . TYR A 1 91 ? -14.090 29.227 6.910 1.00 26.92 222 TYR A CA 1
ATOM 724 C C . TYR A 1 91 ? -14.118 29.134 5.390 1.00 22.86 222 TYR A C 1
ATOM 725 O O . TYR A 1 91 ? -15.119 28.727 4.795 1.00 19.72 222 TYR A O 1
ATOM 734 N N . ARG A 1 92 ? -13.008 29.500 4.769 1.00 19.99 223 ARG A N 1
ATOM 735 C CA . ARG A 1 92 ? -12.724 29.112 3.382 1.00 25.25 223 ARG A CA 1
ATOM 736 C C . ARG A 1 92 ? -11.468 28.223 3.333 1.00 24.64 223 ARG A C 1
ATOM 737 O O . ARG A 1 92 ? -10.634 28.265 4.241 1.00 25.18 223 ARG A O 1
ATOM 745 N N . GLY A 1 93 ? -11.311 27.460 2.260 1.00 18.92 224 GLY A N 1
ATOM 746 C CA . GLY A 1 93 ? -10.185 26.551 2.102 1.00 18.28 224 GLY A CA 1
ATOM 747 C C . GLY A 1 93 ? -10.349 25.240 2.847 1.00 21.55 224 GLY A C 1
ATOM 748 O O . GLY A 1 93 ? -9.406 24.467 2.928 1.00 21.06 224 GLY A O 1
ATOM 749 N N . GLN A 1 94 ? -11.550 24.973 3.353 1.00 22.35 225 GLN A N 1
ATOM 750 C CA . GLN A 1 94 ? -11.863 23.692 4.001 1.00 21.62 225 GLN A CA 1
ATOM 751 C C . GLN A 1 94 ? -11.753 22.557 3.003 1.00 22.23 225 GLN A C 1
ATOM 752 O O . GLN A 1 94 ? -12.075 22.720 1.822 1.00 19.47 225 GLN A O 1
ATOM 758 N N . THR A 1 95 ? -11.319 21.393 3.477 1.00 17.68 226 THR A N 1
ATOM 759 C CA . THR A 1 95 ? -11.196 20.242 2.599 1.00 13.78 226 THR A CA 1
ATOM 760 C C . THR A 1 95 ? -11.832 19.033 3.243 1.00 15.78 226 THR A C 1
ATOM 761 O O . THR A 1 95 ? -12.107 19.041 4.446 1.00 13.72 226 THR A O 1
ATOM 765 N N . ALA A 1 96 ? -12.010 17.981 2.449 1.00 18.65 227 ALA A N 1
ATOM 766 C CA . ALA A 1 96 ? -12.555 16.721 2.943 1.00 19.95 227 ALA A CA 1
ATOM 767 C C . ALA A 1 96 ? -11.807 16.225 4.173 1.00 20.01 227 ALA A C 1
ATOM 768 O O . ALA A 1 96 ? -12.415 15.686 5.089 1.00 21.33 227 ALA A O 1
ATOM 770 N N . LEU A 1 97 ? -10.488 16.377 4.195 1.00 20.32 228 LEU A N 1
ATOM 771 C CA . LEU A 1 97 ? -9.717 15.909 5.358 1.00 18.68 228 LEU A CA 1
ATOM 772 C C . LEU A 1 97 ? -10.130 16.595 6.666 1.00 17.13 228 LEU A C 1
ATOM 773 O O . LEU A 1 97 ? -10.264 15.945 7.712 1.00 20.08 228 LEU A O 1
ATOM 778 N N . HIS A 1 98 ? -10.341 17.906 6.613 1.00 18.66 229 HIS A N 1
ATOM 779 C CA . HIS A 1 98 ? -10.835 18.623 7.793 1.00 14.96 229 HIS A CA 1
ATOM 780 C C . HIS A 1 98 ? -12.140 18.010 8.296 1.00 22.13 229 HIS A C 1
ATOM 781 O O . HIS A 1 98 ? -12.328 17.835 9.500 1.00 18.16 229 HIS A O 1
ATOM 788 N N . ILE A 1 99 ? -13.057 17.701 7.380 1.00 22.14 230 ILE A N 1
ATOM 789 C CA . ILE A 1 99 ? -14.341 17.112 7.771 1.00 19.33 230 ILE A CA 1
ATOM 790 C C . ILE A 1 99 ? -14.144 15.740 8.384 1.00 20.95 230 ILE A C 1
ATOM 791 O O . ILE A 1 99 ? -14.734 15.429 9.424 1.00 22.69 230 ILE A O 1
ATOM 796 N N . ALA A 1 100 ? -13.332 14.915 7.723 1.00 18.10 231 ALA A N 1
ATOM 797 C CA . ALA A 1 100 ? -13.079 13.564 8.216 1.00 22.74 231 ALA A CA 1
ATOM 798 C C . ALA A 1 100 ? -12.524 13.640 9.630 1.00 32.24 231 ALA A C 1
ATOM 799 O O . ALA A 1 100 ? -12.873 12.833 10.497 1.00 25.42 231 ALA A O 1
ATOM 801 N N . ILE A 1 101 ? -11.669 14.629 9.871 1.00 25.17 232 ILE A N 1
ATOM 802 C CA . ILE A 1 101 ? -11.116 14.803 11.215 1.00 22.79 232 ILE A CA 1
ATOM 803 C C . ILE A 1 101 ? -12.173 15.273 12.183 1.00 21.98 232 ILE A C 1
ATOM 804 O O . ILE A 1 101 ? -12.342 14.700 13.275 1.00 26.51 232 ILE A O 1
ATOM 809 N N . GLU A 1 102 ? -12.910 16.305 11.780 1.00 24.41 233 GLU A N 1
ATOM 810 C CA . GLU A 1 102 ? -13.890 16.890 12.684 1.00 28.99 233 GLU A CA 1
ATOM 811 C C . GLU A 1 102 ? -14.957 15.873 13.074 1.00 33.41 233 GLU A C 1
ATOM 812 O O . GLU A 1 102 ? -15.378 15.837 14.230 1.00 27.72 233 GLU A O 1
ATOM 818 N N . ARG A 1 103 ? -15.358 15.034 12.123 1.00 26.07 234 ARG A N 1
ATOM 819 C CA . ARG A 1 103 ? -16.370 14.010 12.372 1.00 31.83 234 ARG A CA 1
ATOM 820 C C . ARG A 1 103 ? -15.775 12.795 13.086 1.00 28.74 234 ARG A C 1
ATOM 821 O O . ARG A 1 103 ? -16.456 11.799 13.282 1.00 30.98 234 ARG A O 1
ATOM 835 N N . ARG A 1 104 ? -14.491 12.863 13.433 1.00 26.29 235 ARG A N 1
ATOM 836 C CA . ARG A 1 104 ? -13.831 11.782 14.188 1.00 26.59 235 ARG A CA 1
ATOM 837 C C . ARG A 1 104 ? -13.801 10.431 13.460 1.00 25.18 235 ARG A C 1
ATOM 838 O O . ARG A 1 104 ? -13.988 9.384 14.072 1.00 32.03 235 ARG A O 1
ATOM 846 N N . CYS A 1 105 ? -13.538 10.458 12.154 1.00 22.90 236 CYS A N 1
ATOM 847 C CA . CYS A 1 105 ? -13.495 9.227 11.355 1.00 26.77 236 CYS A CA 1
ATOM 848 C C . CYS A 1 105 ? -12.059 8.836 11.046 1.00 27.19 236 CYS A C 1
ATOM 849 O O . CYS A 1 105 ? -11.535 9.215 9.999 1.00 26.30 236 CYS A O 1
ATOM 852 N N . LYS A 1 106 ? -11.408 8.103 11.948 1.00 33.84 237 LYS A N 1
ATOM 853 C CA . LYS A 1 106 ? -9.979 7.834 11.738 1.00 33.10 237 LYS A CA 1
ATOM 854 C C . LYS A 1 106 ? -9.785 7.054 10.445 1.00 24.57 237 LYS A C 1
ATOM 855 O O . LYS A 1 106 ? -8.843 7.309 9.706 1.00 26.29 237 LYS A O 1
ATOM 861 N N . HIS A 1 107 ? -10.719 6.153 10.148 1.00 22.65 238 HIS A N 1
ATOM 862 C CA . HIS A 1 107 ? -10.648 5.356 8.925 1.00 22.29 238 HIS A CA 1
ATOM 863 C C . HIS A 1 107 ? -10.678 6.208 7.671 1.00 23.26 238 HIS A C 1
ATOM 864 O O . HIS A 1 107 ? -9.910 5.959 6.740 1.00 30.73 238 HIS A O 1
ATOM 876 N N . TYR A 1 108 ? -11.565 7.203 7.614 1.00 24.10 239 TYR A N 1
ATOM 877 C CA . TYR A 1 108 ? -11.581 8.073 6.435 1.00 20.53 239 TYR A CA 1
ATOM 878 C C . TYR A 1 108 ? -10.380 9.033 6.418 1.00 17.97 239 TYR A C 1
ATOM 879 O O . TYR A 1 108 ? -9.885 9.405 5.349 1.00 22.46 239 TYR A O 1
ATOM 888 N N . VAL A 1 109 ? -9.894 9.434 7.590 1.00 20.17 240 VAL A N 1
ATOM 889 C CA . VAL A 1 109 ? -8.644 10.201 7.624 1.00 22.97 240 VAL A CA 1
ATOM 890 C C . VAL A 1 109 ? -7.512 9.439 6.929 1.00 22.91 240 VAL A C 1
ATOM 891 O O . VAL A 1 109 ? -6.792 9.978 6.074 1.00 22.65 240 VAL A O 1
ATOM 895 N N . GLU A 1 110 ? -7.357 8.174 7.304 1.00 21.18 241 GLU A N 1
ATOM 896 C CA . GLU A 1 110 ? -6.312 7.339 6.724 1.00 18.44 241 GLU A CA 1
ATOM 897 C C . GLU A 1 110 ? -6.506 7.191 5.243 1.00 23.83 241 GLU A C 1
ATOM 898 O O . GLU A 1 110 ? -5.560 7.323 4.474 1.00 23.89 241 GLU A O 1
ATOM 904 N N . LEU A 1 111 ? -7.751 6.912 4.849 1.00 22.55 242 LEU A N 1
ATOM 905 C CA . LEU A 1 111 ? -8.067 6.695 3.454 1.00 20.42 242 LEU A CA 1
ATOM 906 C C . LEU A 1 111 ? -7.642 7.909 2.633 1.00 24.47 242 LEU A C 1
ATOM 907 O O . LEU A 1 111 ? -7.017 7.771 1.585 1.00 20.47 242 LEU A O 1
ATOM 912 N N . LEU A 1 112 ? -7.992 9.101 3.109 1.00 18.34 243 LEU A N 1
ATOM 913 C CA . LEU A 1 112 ? -7.735 10.328 2.356 1.00 16.54 243 LEU A CA 1
ATOM 914 C C . LEU A 1 112 ? -6.242 10.644 2.271 1.00 17.56 243 LEU A C 1
ATOM 915 O O . LEU A 1 112 ? -5.724 11.020 1.215 1.00 17.56 243 LEU A O 1
ATOM 920 N N . VAL A 1 113 ? -5.545 10.474 3.386 1.00 17.63 244 VAL A N 1
ATOM 921 C CA . VAL A 1 113 ? -4.099 10.737 3.416 1.00 15.08 244 VAL A CA 1
ATOM 922 C C . VAL A 1 113 ? -3.348 9.800 2.484 1.00 23.27 244 VAL A C 1
ATOM 923 O O . VAL A 1 113 ? -2.496 10.248 1.702 1.00 20.96 244 VAL A O 1
ATOM 927 N N . GLU A 1 114 ? -3.688 8.511 2.543 1.00 21.73 245 GLU A N 1
ATOM 928 C CA . GLU A 1 114 ? -3.061 7.499 1.688 1.00 26.19 245 GLU A CA 1
ATOM 929 C C . GLU A 1 114 ? -3.203 7.837 0.216 1.00 25.70 245 GLU A C 1
ATOM 930 O O . GLU A 1 114 ? -2.348 7.484 -0.581 1.00 27.98 245 GLU A O 1
ATOM 936 N N . LYS A 1 115 ? -4.298 8.503 -0.148 1.00 23.38 246 LYS A N 1
ATOM 937 C CA . LYS A 1 115 ? -4.579 8.805 -1.553 1.00 23.70 246 LYS A CA 1
ATOM 938 C C . LYS A 1 115 ? -4.231 10.245 -1.929 1.00 28.45 246 LYS A C 1
ATOM 939 O O . LYS A 1 115 ? -4.579 10.716 -3.016 1.00 23.22 246 LYS A O 1
ATOM 945 N N . GLY A 1 116 ? -3.545 10.950 -1.032 1.00 22.65 247 GLY A N 1
ATOM 946 C CA . GLY A 1 116 ? -2.960 12.220 -1.419 1.00 22.74 247 GLY A CA 1
ATOM 947 C C . GLY A 1 116 ? -3.580 13.464 -0.809 1.00 22.22 247 GLY A C 1
ATOM 948 O O . GLY A 1 116 ? -3.380 14.569 -1.318 1.00 21.36 247 GLY A O 1
ATOM 949 N N . ALA A 1 117 ? -4.348 13.318 0.262 1.00 21.33 248 ALA A N 1
ATOM 950 C CA . ALA A 1 117 ? -4.922 14.514 0.886 1.00 17.54 248 ALA A CA 1
ATOM 951 C C . ALA A 1 117 ? -3.801 15.481 1.317 1.00 19.26 248 ALA A C 1
ATOM 952 O O . ALA A 1 117 ? -2.764 15.048 1.799 1.00 18.09 248 ALA A O 1
ATOM 954 N N . ASP A 1 118 ? -4.003 16.781 1.110 1.00 17.54 249 ASP A N 1
ATOM 955 C CA . ASP A 1 118 ? -3.060 17.819 1.570 1.00 22.75 249 ASP A CA 1
ATOM 956 C C . ASP A 1 118 ? -3.122 17.896 3.087 1.00 23.38 249 ASP A C 1
ATOM 957 O O . ASP A 1 118 ? -4.101 18.402 3.645 1.00 20.72 249 ASP A O 1
ATOM 962 N N . VAL A 1 119 ? -2.097 17.374 3.759 1.00 18.50 250 VAL A N 1
ATOM 963 C CA . VAL A 1 119 ? -2.093 17.353 5.227 1.00 15.90 250 VAL A CA 1
ATOM 964 C C . VAL A 1 119 ? -1.847 18.730 5.847 1.00 17.98 250 VAL A C 1
ATOM 965 O O . VAL A 1 119 ? -1.904 18.885 7.079 1.00 18.36 250 VAL A O 1
ATOM 969 N N . HIS A 1 120 ? -1.547 19.725 5.014 1.00 16.07 251 HIS A N 1
ATOM 970 C CA . HIS A 1 120 ? -1.361 21.084 5.533 1.00 14.10 251 HIS A CA 1
ATOM 971 C C . HIS A 1 120 ? -2.372 22.084 4.976 1.00 22.90 251 HIS A C 1
ATOM 972 O O . HIS A 1 120 ? -2.112 23.285 4.957 1.00 18.71 251 HIS A O 1
ATOM 979 N N . ALA A 1 121 ? -3.525 21.595 4.534 1.00 21.09 252 ALA A N 1
ATOM 980 C CA . ALA A 1 121 ? -4.553 22.478 3.995 1.00 18.42 252 ALA A CA 1
ATOM 981 C C . ALA A 1 121 ? -5.035 23.402 5.090 1.00 17.77 252 ALA A C 1
ATOM 982 O O . ALA A 1 121 ? -5.329 22.937 6.189 1.00 18.37 252 ALA A O 1
ATOM 984 N N . GLN A 1 122 ? -5.134 24.700 4.803 1.00 17.94 253 GLN A N 1
ATOM 985 C CA . GLN A 1 122 ? -5.553 25.663 5.835 1.00 19.27 253 GLN A CA 1
ATOM 986 C C . GLN A 1 122 ? -7.005 26.115 5.694 1.00 23.84 253 GLN A C 1
ATOM 987 O O . GLN A 1 122 ? -7.393 26.734 4.695 1.00 19.57 253 GLN A O 1
ATOM 993 N N . ALA A 1 123 ? -7.798 25.815 6.718 1.00 19.23 254 ALA A N 1
ATOM 994 C CA . ALA A 1 123 ? -9.161 26.323 6.808 1.00 20.15 254 ALA A CA 1
ATOM 995 C C . ALA A 1 123 ? -9.089 27.715 7.413 1.00 22.93 254 ALA A C 1
ATOM 996 O O . ALA A 1 123 ? -8.962 27.874 8.632 1.00 26.79 254 ALA A O 1
ATOM 998 N N . ARG A 1 124 ? -9.143 28.728 6.562 1.00 21.88 255 ARG A N 1
ATOM 999 C CA . ARG A 1 124 ? -8.988 30.103 7.032 1.00 23.35 255 ARG A CA 1
ATOM 1000 C C . ARG A 1 124 ? -10.312 30.719 7.451 1.00 28.68 255 ARG A C 1
ATOM 1001 O O . ARG A 1 124 ? -11.305 30.603 6.735 1.00 23.32 255 ARG A O 1
ATOM 1009 N N . GLY A 1 125 ? -10.317 31.393 8.595 1.00 35.32 256 GLY A N 1
ATOM 1010 C CA . GLY A 1 125 ? -11.542 32.003 9.079 1.00 32.79 256 GLY A CA 1
ATOM 1011 C C . GLY A 1 125 ? -11.974 33.137 8.175 1.00 33.29 256 GLY A C 1
ATOM 1012 O O . GLY A 1 125 ? -11.137 33.860 7.645 1.00 34.97 256 GLY A O 1
ATOM 1013 N N . ARG A 1 126 ? -13.279 33.313 8.008 1.00 35.08 257 ARG A N 1
ATOM 1014 C CA . ARG A 1 126 ? -13.774 34.440 7.223 1.00 37.78 257 ARG A CA 1
ATOM 1015 C C . ARG A 1 126 ? -14.241 35.538 8.169 1.00 44.27 257 ARG A C 1
ATOM 1016 O O . ARG A 1 126 ? -14.756 35.247 9.255 1.00 54.50 257 ARG A O 1
ATOM 1024 N N . PHE A 1 127 ? -14.033 36.791 7.768 1.00 44.23 258 PHE A N 1
ATOM 1025 C CA . PHE A 1 127 ? -14.514 37.955 8.528 1.00 62.73 258 PHE A CA 1
ATOM 1026 C C . PHE A 1 127 ? -15.188 38.988 7.608 1.00 59.67 258 PHE A C 1
ATOM 1027 O O . PHE A 1 127 ? -14.921 39.021 6.400 1.00 56.23 258 PHE A O 1
ATOM 1035 N N . PHE A 1 128 ? -16.040 39.836 8.184 1.00 56.09 259 PHE A N 1
ATOM 1036 C CA . PHE A 1 128 ? -16.923 40.700 7.397 1.00 68.84 259 PHE A CA 1
ATOM 1037 C C . PHE A 1 128 ? -16.685 42.196 7.672 1.00 82.11 259 PHE A C 1
ATOM 1038 O O . PHE A 1 128 ? -16.915 43.038 6.803 1.00 80.52 259 PHE A O 1
ATOM 1046 N N . GLN A 1 129 ? -16.239 42.512 8.885 1.00 89.84 260 GLN A N 1
ATOM 1047 C CA . GLN A 1 129 ? -15.762 43.852 9.245 1.00 97.49 260 GLN A CA 1
ATOM 1048 C C . GLN A 1 129 ? -14.320 44.111 8.772 1.00 99.48 260 GLN A C 1
ATOM 1049 O O . GLN A 1 129 ? -13.574 43.158 8.537 1.00 95.28 260 GLN A O 1
ATOM 1055 N N . PRO A 1 130 ? -13.938 45.397 8.587 1.00 104.32 261 PRO A N 1
ATOM 1056 C CA . PRO A 1 130 ? -12.564 45.770 8.206 1.00 104.67 261 PRO A CA 1
ATOM 1057 C C . PRO A 1 130 ? -11.452 45.113 9.046 1.00 102.64 261 PRO A C 1
ATOM 1058 O O . PRO A 1 130 ? -10.364 44.868 8.520 1.00 98.09 261 PRO A O 1
ATOM 1062 N N . LYS A 1 131 ? -11.722 44.834 10.321 1.00 104.57 262 LYS A N 1
ATOM 1063 C CA . LYS A 1 131 ? -10.832 43.990 11.125 1.00 99.27 262 LYS A CA 1
ATOM 1064 C C . LYS A 1 131 ? -11.575 42.785 11.717 1.00 93.23 262 LYS A C 1
ATOM 1065 O O . LYS A 1 131 ? -12.711 42.909 12.186 1.00 96.05 262 LYS A O 1
ATOM 1071 N N . ASP A 1 132 ? -10.905 41.632 11.692 1.00 85.91 263 ASP A N 1
ATOM 1072 C CA . ASP A 1 132 ? -11.476 40.332 12.067 1.00 85.07 263 ASP A CA 1
ATOM 1073 C C . ASP A 1 132 ? -12.222 40.315 13.411 1.00 87.33 263 ASP A C 1
ATOM 1074 O O . ASP A 1 132 ? -11.613 40.493 14.470 1.00 87.72 263 ASP A O 1
ATOM 1079 N N . GLU A 1 133 ? -13.537 40.095 13.359 1.00 86.24 264 GLU A N 1
ATOM 1080 C CA . GLU A 1 133 ? -14.358 40.031 14.569 1.00 86.16 264 GLU A CA 1
ATOM 1081 C C . GLU A 1 133 ? -14.296 38.633 15.191 1.00 84.36 264 GLU A C 1
ATOM 1082 O O . GLU A 1 133 ? -14.737 38.432 16.326 1.00 86.19 264 GLU A O 1
ATOM 1088 N N . GLY A 1 134 ? -13.744 37.676 14.446 1.00 80.74 265 GLY A N 1
ATOM 1089 C CA . GLY A 1 134 ? -13.600 36.314 14.933 1.00 80.44 265 GLY A CA 1
ATOM 1090 C C . GLY A 1 134 ? -14.897 35.591 15.244 1.00 82.21 265 GLY A C 1
ATOM 1091 O O . GLY A 1 134 ? -15.099 35.129 16.369 1.00 83.27 265 GLY A O 1
ATOM 1092 N N . GLY A 1 135 ? -15.779 35.493 14.251 1.00 80.68 266 GLY A N 1
ATOM 1093 C CA . GLY A 1 135 ? -17.044 34.801 14.428 1.00 75.44 266 GLY A CA 1
ATOM 1094 C C . GLY A 1 135 ? -16.934 33.295 14.258 1.00 72.43 266 GLY A C 1
ATOM 1095 O O . GLY A 1 135 ? -17.920 32.572 14.418 1.00 77.35 266 GLY A O 1
ATOM 1096 N N . TYR A 1 136 ? -15.732 32.818 13.943 1.00 64.09 267 TYR A N 1
ATOM 1097 C CA . TYR A 1 136 ? -15.492 31.395 13.709 1.00 57.55 267 TYR A CA 1
ATOM 1098 C C . TYR A 1 136 ? -14.802 30.740 14.910 1.00 54.89 267 TYR A C 1
ATOM 1099 O O . TYR A 1 136 ? -14.099 31.407 15.671 1.00 54.28 267 TYR A O 1
ATOM 1108 N N . PHE A 1 137 ? -15.002 29.435 15.066 1.00 44.17 268 PHE A N 1
ATOM 1109 C CA . PHE A 1 137 ? -14.251 28.649 16.038 1.00 51.38 268 PHE A CA 1
ATOM 1110 C C . PHE A 1 137 ? -12.819 28.428 15.531 1.00 39.58 268 PHE A C 1
ATOM 1111 O O . PHE A 1 137 ? -12.573 27.706 14.553 1.00 29.40 268 PHE A O 1
ATOM 1119 N N . TYR A 1 138 ? -11.867 29.056 16.198 1.00 36.67 269 TYR A N 1
ATOM 1120 C CA . TYR A 1 138 ? -10.481 28.942 15.755 1.00 30.06 269 TYR A CA 1
ATOM 1121 C C . TYR A 1 138 ? -9.748 27.721 16.322 1.00 33.43 269 TYR A C 1
ATOM 1122 O O . TYR A 1 138 ? -9.690 27.536 17.537 1.00 35.31 269 TYR A O 1
ATOM 1131 N N . PHE A 1 139 ? -9.158 26.917 15.442 1.00 27.79 270 PHE A N 1
ATOM 1132 C CA . PHE A 1 139 ? -8.435 25.737 15.886 1.00 28.99 270 PHE A CA 1
ATOM 1133 C C . PHE A 1 139 ? -7.026 25.616 15.301 1.00 26.62 270 PHE A C 1
ATOM 1134 O O . PHE A 1 139 ? -6.442 24.542 15.358 1.00 26.20 270 PHE A O 1
ATOM 1142 N N . GLY A 1 140 ? -6.501 26.699 14.729 1.00 22.65 271 GLY A N 1
ATOM 1143 C CA . GLY A 1 140 ? -5.168 26.678 14.147 1.00 27.94 271 GLY A CA 1
ATOM 1144 C C . GLY A 1 140 ? -5.127 26.269 12.676 1.00 29.56 271 GLY A C 1
ATOM 1145 O O . GLY A 1 140 ? -4.052 25.951 12.157 1.00 20.55 271 GLY A O 1
ATOM 1146 N N . GLU A 1 141 ? -6.288 26.296 12.010 1.00 20.38 272 GLU A N 1
ATOM 1147 C CA . GLU A 1 141 ? -6.403 26.144 10.549 1.00 20.52 272 GLU A CA 1
ATOM 1148 C C . GLU A 1 141 ? -6.055 24.762 9.983 1.00 25.60 272 GLU A C 1
ATOM 1149 O O . GLU A 1 141 ? -6.741 24.257 9.095 1.00 19.69 272 GLU A O 1
ATOM 1155 N N . LEU A 1 142 ? -4.998 24.160 10.515 1.00 20.48 273 LEU A N 1
ATOM 1156 C CA . LEU A 1 142 ? -4.380 22.955 9.957 1.00 16.32 273 LEU A CA 1
ATOM 1157 C C . LEU A 1 142 ? -5.020 21.685 10.459 1.00 16.40 273 LEU A C 1
ATOM 1158 O O . LEU A 1 142 ? -5.516 21.654 11.580 1.00 22.51 273 LEU A O 1
ATOM 1163 N N . PRO A 1 143 ? -4.971 20.612 9.641 1.00 18.36 274 PRO A N 1
ATOM 1164 C CA . PRO A 1 143 ? -5.536 19.313 10.022 1.00 21.45 274 PRO A CA 1
ATOM 1165 C C . PRO A 1 143 ? -4.940 18.787 11.324 1.00 24.13 274 PRO A C 1
ATOM 1166 O O . PRO A 1 143 ? -5.699 18.316 12.176 1.00 19.48 274 PRO A O 1
ATOM 1170 N N . LEU A 1 144 ? -3.623 18.874 11.487 1.00 18.59 275 LEU A N 1
ATOM 1171 C CA . LEU A 1 144 ? -2.986 18.429 12.733 1.00 21.62 275 LEU A CA 1
ATOM 1172 C C . LEU A 1 144 ? -3.474 19.236 13.925 1.00 20.64 275 LEU A C 1
ATOM 1173 O O . LEU A 1 144 ? -3.792 18.693 14.986 1.00 23.47 275 LEU A O 1
ATOM 1178 N N . SER A 1 145 ? -3.566 20.546 13.749 1.00 19.70 276 SER A N 1
ATOM 1179 C CA . SER A 1 145 ? -4.027 21.404 14.841 1.00 19.78 276 SER A CA 1
ATOM 1180 C C . SER A 1 145 ? -5.507 21.148 15.191 1.00 20.56 276 SER A C 1
ATOM 1181 O O . SER A 1 145 ? -5.900 21.219 16.366 1.00 24.55 276 SER A O 1
ATOM 1184 N N . LEU A 1 146 ? -6.324 20.866 14.178 1.00 19.43 277 LEU A N 1
ATOM 1185 C CA . LEU A 1 146 ? -7.716 20.458 14.389 1.00 20.46 277 LEU A CA 1
ATOM 1186 C C . LEU A 1 146 ? -7.798 19.160 15.210 1.00 22.70 277 LEU A C 1
ATOM 1187 O O . LEU A 1 146 ? -8.606 19.040 16.125 1.00 26.95 277 LEU A O 1
ATOM 1192 N N . ALA A 1 147 ? -6.975 18.183 14.846 1.00 27.19 278 ALA A N 1
ATOM 1193 C CA . ALA A 1 147 ? -6.963 16.894 15.538 1.00 27.70 278 ALA A CA 1
ATOM 1194 C C . ALA A 1 147 ? -6.573 17.067 17.005 1.00 25.65 278 ALA A C 1
ATOM 1195 O O . ALA A 1 147 ? -7.181 16.484 17.896 1.00 24.23 278 ALA A O 1
ATOM 1197 N N . ALA A 1 148 ? -5.574 17.897 17.252 1.00 25.32 279 ALA A N 1
ATOM 1198 C CA . ALA A 1 148 ? -5.130 18.184 18.616 1.00 26.58 279 ALA A CA 1
ATOM 1199 C C . ALA A 1 148 ? -6.202 18.898 19.416 1.00 31.18 279 ALA A C 1
ATOM 1200 O O . ALA A 1 148 ? -6.528 18.513 20.550 1.00 29.78 279 ALA A O 1
ATOM 1202 N N . CYS A 1 149 ? -6.753 19.947 18.813 1.00 28.29 280 CYS A N 1
ATOM 1203 C CA . CYS A 1 149 ? -7.719 20.796 19.494 1.00 28.36 280 CYS A CA 1
ATOM 1204 C C . CYS A 1 149 ? -9.032 20.107 19.764 1.00 29.20 280 CYS A C 1
ATOM 1205 O O . CYS A 1 149 ? -9.792 20.564 20.615 1.00 32.74 280 CYS A O 1
ATOM 1208 N N . THR A 1 150 ? -9.301 19.007 19.061 1.00 25.91 281 THR A N 1
ATOM 1209 C CA . THR A 1 150 ? -10.545 18.255 19.274 1.00 26.74 281 THR A CA 1
ATOM 1210 C C . THR A 1 150 ? -10.306 16.965 20.061 1.00 36.35 281 THR A C 1
ATOM 1211 O O . THR A 1 150 ? -11.158 16.067 20.071 1.00 32.62 281 THR A O 1
ATOM 1215 N N . ASN A 1 151 ? -9.131 16.875 20.686 1.00 35.90 282 ASN A N 1
ATOM 1216 C CA . ASN A 1 151 ? -8.767 15.743 21.539 1.00 35.63 282 ASN A CA 1
ATOM 1217 C C . ASN A 1 151 ? -8.794 14.397 20.812 1.00 34.47 282 ASN A C 1
ATOM 1218 O O . ASN A 1 151 ? -9.515 13.495 21.215 1.00 36.87 282 ASN A O 1
ATOM 1223 N N . GLN A 1 152 ? -8.016 14.262 19.745 1.00 31.34 283 GLN A N 1
ATOM 1224 C CA . GLN A 1 152 ? -7.960 12.999 19.006 1.00 25.50 283 GLN A CA 1
ATOM 1225 C C . GLN A 1 152 ? -6.527 12.516 18.832 1.00 26.04 283 GLN A C 1
ATOM 1226 O O . GLN A 1 152 ? -5.957 12.611 17.741 1.00 31.80 283 GLN A O 1
ATOM 1232 N N . PRO A 1 153 ? -5.951 11.959 19.912 1.00 38.84 284 PRO A N 1
ATOM 1233 C CA . PRO A 1 153 ? -4.541 11.555 19.931 1.00 35.23 284 PRO A CA 1
ATOM 1234 C C . PRO A 1 153 ? -4.210 10.506 18.871 1.00 32.52 284 PRO A C 1
ATOM 1235 O O . PRO A 1 153 ? -3.150 10.600 18.254 1.00 32.35 284 PRO A O 1
ATOM 1239 N N . HIS A 1 154 ? -5.103 9.552 18.627 1.00 34.91 285 HIS A N 1
ATOM 1240 C CA . HIS A 1 154 ? -4.811 8.541 17.619 1.00 37.09 285 HIS A CA 1
ATOM 1241 C C . HIS A 1 154 ? -4.681 9.164 16.212 1.00 34.10 285 HIS A C 1
ATOM 1242 O O . HIS A 1 154 ? -3.821 8.761 15.426 1.00 32.67 285 HIS A O 1
ATOM 1249 N N . ILE A 1 155 ? -5.517 10.155 15.909 1.00 32.23 286 ILE A N 1
ATOM 1250 C CA . ILE A 1 155 ? -5.388 10.896 14.655 1.00 31.51 286 ILE A CA 1
ATOM 1251 C C . ILE A 1 155 ? -4.121 11.758 14.642 1.00 29.36 286 ILE A C 1
ATOM 1252 O O . ILE A 1 155 ? -3.418 11.833 13.629 1.00 29.48 286 ILE A O 1
ATOM 1257 N N . VAL A 1 156 ? -3.803 12.384 15.770 1.00 31.26 287 VAL A N 1
ATOM 1258 C CA . VAL A 1 156 ? -2.528 13.092 15.886 1.00 31.89 287 VAL A CA 1
ATOM 1259 C C . VAL A 1 156 ? -1.362 12.145 15.595 1.00 28.65 287 VAL A C 1
ATOM 1260 O O . VAL A 1 156 ? -0.484 12.470 14.812 1.00 23.10 287 VAL A O 1
ATOM 1264 N N . HIS A 1 157 ? -1.368 10.961 16.193 1.00 29.09 288 HIS A N 1
ATOM 1265 C CA . HIS A 1 157 ? -0.300 9.994 15.921 1.00 35.25 288 HIS A CA 1
ATOM 1266 C C . HIS A 1 157 ? -0.236 9.599 14.460 1.00 36.64 288 HIS A C 1
ATOM 1267 O O . HIS A 1 157 ? 0.839 9.572 13.862 1.00 28.47 288 HIS A O 1
ATOM 1274 N N . TYR A 1 158 ? -1.392 9.295 13.885 1.00 29.31 289 TYR A N 1
ATOM 1275 C CA . TYR A 1 158 ? -1.417 8.889 12.499 1.00 28.78 289 TYR A CA 1
ATOM 1276 C C . TYR A 1 158 ? -0.867 9.991 11.582 1.00 28.28 289 TYR A C 1
ATOM 1277 O O . TYR A 1 158 ? 0.002 9.739 10.750 1.00 29.11 289 TYR A O 1
ATOM 1286 N N . LEU A 1 159 ? -1.372 11.210 11.741 1.00 24.57 290 LEU A N 1
ATOM 1287 C CA . LEU A 1 159 ? -1.002 12.298 10.844 1.00 25.47 290 LEU A CA 1
ATOM 1288 C C . LEU A 1 159 ? 0.487 12.567 10.857 1.00 29.12 290 LEU A C 1
ATOM 1289 O O . LEU A 1 159 ? 1.091 12.856 9.813 1.00 26.30 290 LEU A O 1
ATOM 1294 N N . THR A 1 160 ? 1.096 12.448 12.030 1.00 26.70 291 THR A N 1
ATOM 1295 C CA . THR A 1 160 ? 2.529 12.751 12.141 1.00 32.25 291 THR A CA 1
ATOM 1296 C C . THR A 1 160 ? 3.440 11.585 11.771 1.00 31.94 291 THR A C 1
ATOM 1297 O O . THR A 1 160 ? 4.607 11.801 11.426 1.00 39.13 291 THR A O 1
ATOM 1301 N N . GLU A 1 161 ? 2.937 10.353 11.865 1.00 35.20 292 GLU A N 1
ATOM 1302 C CA . GLU A 1 161 ? 3.825 9.200 11.693 1.00 39.12 292 GLU A CA 1
ATOM 1303 C C . GLU A 1 161 ? 3.442 8.138 10.660 1.00 40.37 292 GLU A C 1
ATOM 1304 O O . GLU A 1 161 ? 4.104 7.110 10.580 1.00 38.18 292 GLU A O 1
ATOM 1310 N N . ASN A 1 162 ? 2.395 8.371 9.872 1.00 25.89 293 ASN A N 1
ATOM 1311 C CA . ASN A 1 162 ? 2.015 7.415 8.839 1.00 37.48 293 ASN A CA 1
ATOM 1312 C C . ASN A 1 162 ? 3.090 7.293 7.763 1.00 37.60 293 ASN A C 1
ATOM 1313 O O . ASN A 1 162 ? 3.928 8.178 7.613 1.00 35.60 293 ASN A O 1
ATOM 1318 N N . GLY A 1 163 ? 3.037 6.223 6.979 1.00 40.96 294 GLY A N 1
ATOM 1319 C CA . GLY A 1 163 ? 4.061 6.007 5.974 1.00 43.36 294 GLY A CA 1
ATOM 1320 C C . GLY A 1 163 ? 3.824 6.664 4.622 1.00 41.63 294 GLY A C 1
ATOM 1321 O O . GLY A 1 163 ? 4.573 6.407 3.682 1.00 44.74 294 GLY A O 1
ATOM 1322 N N . HIS A 1 164 ? 2.805 7.513 4.498 1.00 28.50 295 HIS A N 1
ATOM 1323 C CA . HIS A 1 164 ? 2.532 8.112 3.191 1.00 30.58 295 HIS A CA 1
ATOM 1324 C C . HIS A 1 164 ? 2.826 9.620 3.128 1.00 30.93 295 HIS A C 1
ATOM 1325 O O . HIS A 1 164 ? 3.527 10.078 2.232 1.00 37.28 295 HIS A O 1
ATOM 1337 N N . LYS A 1 165 ? 2.260 10.393 4.049 1.00 29.30 296 LYS A N 1
ATOM 1338 C CA . LYS A 1 165 ? 2.467 11.846 4.057 1.00 30.67 296 LYS A CA 1
ATOM 1339 C C . LYS A 1 165 ? 2.215 12.361 5.456 1.00 33.64 296 LYS A C 1
ATOM 1340 O O . LYS A 1 165 ? 1.100 12.240 5.969 1.00 27.46 296 LYS A O 1
ATOM 1350 N N . GLN A 1 166 ? 3.248 12.944 6.065 1.00 27.02 297 GLN A N 1
ATOM 1351 C CA . GLN A 1 166 ? 3.195 13.309 7.469 1.00 23.22 297 GLN A CA 1
ATOM 1352 C C . GLN A 1 166 ? 2.943 14.798 7.638 1.00 25.09 297 GLN A C 1
ATOM 1353 O O . GLN A 1 166 ? 3.528 15.620 6.936 1.00 25.77 297 GLN A O 1
ATOM 1359 N N . ALA A 1 167 ? 2.034 15.129 8.550 1.00 22.49 298 ALA A N 1
ATOM 1360 C CA . ALA A 1 167 ? 1.828 16.505 8.949 1.00 23.43 298 ALA A CA 1
ATOM 1361 C C . ALA A 1 167 ? 3.025 16.910 9.790 1.00 23.34 298 ALA A C 1
ATOM 1362 O O . ALA A 1 167 ? 3.513 16.129 10.603 1.00 22.59 298 ALA A O 1
ATOM 1364 N N . ASP A 1 168 ? 3.519 18.120 9.558 1.00 25.01 299 ASP A N 1
ATOM 1365 C CA . ASP A 1 168 ? 4.689 18.640 10.263 1.00 21.36 299 ASP A CA 1
ATOM 1366 C C . ASP A 1 168 ? 4.250 19.290 11.568 1.00 22.54 299 ASP A C 1
ATOM 1367 O O . ASP A 1 168 ? 3.485 20.253 11.565 1.00 21.80 299 ASP A O 1
ATOM 1372 N N . LEU A 1 169 ? 4.729 18.741 12.681 1.00 20.71 300 LEU A N 1
ATOM 1373 C CA . LEU A 1 169 ? 4.502 19.288 14.024 1.00 23.90 300 LEU A CA 1
ATOM 1374 C C . LEU A 1 169 ? 4.892 20.757 14.127 1.00 18.33 300 LEU A C 1
ATOM 1375 O O . LEU A 1 169 ? 4.323 21.491 14.935 1.00 23.05 300 LEU A O 1
ATOM 1380 N N . ARG A 1 170 ? 5.878 21.172 13.332 1.00 18.94 301 ARG A N 1
ATOM 1381 C CA . ARG A 1 170 ? 6.431 22.537 13.408 1.00 21.17 301 ARG A CA 1
ATOM 1382 C C . ARG A 1 170 ? 5.680 23.523 12.521 1.00 25.52 301 ARG A C 1
ATOM 1383 O O . ARG A 1 170 ? 6.002 24.720 12.488 1.00 20.56 301 ARG A O 1
ATOM 1391 N N . ARG A 1 171 ? 4.685 23.026 11.789 1.00 16.67 302 ARG A N 1
ATOM 1392 C CA . ARG A 1 171 ? 3.930 23.896 10.872 1.00 19.55 302 ARG A CA 1
ATOM 1393 C C . ARG A 1 171 ? 3.251 25.065 11.586 1.00 18.03 302 ARG A C 1
ATOM 1394 O O . ARG A 1 171 ? 2.754 24.914 12.701 1.00 20.37 302 ARG A O 1
ATOM 1402 N N . GLN A 1 172 ? 3.218 26.231 10.934 1.00 16.22 303 GLN A N 1
ATOM 1403 C CA . GLN A 1 172 ? 2.502 27.398 11.468 1.00 17.49 303 GLN A CA 1
ATOM 1404 C C . GLN A 1 172 ? 1.391 27.834 10.521 1.00 16.00 303 GLN A C 1
ATOM 1405 O O . GLN A 1 172 ? 1.577 27.810 9.292 1.00 16.99 303 GLN A O 1
ATOM 1411 N N . ASP A 1 173 ? 0.262 28.259 11.086 1.00 19.90 304 ASP A N 1
ATOM 1412 C CA . ASP A 1 173 ? -0.879 28.693 10.278 1.00 17.35 304 ASP A CA 1
ATOM 1413 C C . ASP A 1 173 ? -0.724 30.160 9.854 1.00 24.15 304 ASP A C 1
ATOM 1414 O O . ASP A 1 173 ? 0.388 30.710 9.914 1.00 20.55 304 ASP A O 1
ATOM 1419 N N . SER A 1 174 ? -1.808 30.785 9.390 1.00 21.42 305 SER A N 1
ATOM 1420 C CA . SER A 1 174 ? -1.716 32.139 8.855 1.00 18.18 305 SER A CA 1
ATOM 1421 C C . SER A 1 174 ? -1.464 33.170 9.952 1.00 18.71 305 SER A C 1
ATOM 1422 O O . SER A 1 174 ? -1.082 34.300 9.652 1.00 22.64 305 SER A O 1
ATOM 1425 N N . ARG A 1 175 ? -1.667 32.785 11.218 1.00 17.35 306 ARG A N 1
ATOM 1426 C CA . ARG A 1 175 ? -1.376 33.668 12.350 1.00 18.52 306 ARG A CA 1
ATOM 1427 C C . ARG A 1 175 ? 0.029 33.419 12.889 1.00 22.11 306 ARG A C 1
ATOM 1428 O O . ARG A 1 175 ? 0.449 34.071 13.851 1.00 20.75 306 ARG A O 1
ATOM 1436 N N . GLY A 1 176 ? 0.747 32.483 12.273 1.00 16.86 307 GLY A N 1
ATOM 1437 C CA . GLY A 1 176 ? 2.061 32.071 12.788 1.00 16.77 307 GLY A CA 1
ATOM 1438 C C . GLY A 1 176 ? 1.936 31.076 13.939 1.00 20.92 307 GLY A C 1
ATOM 1439 O O . GLY A 1 176 ? 2.919 30.744 14.620 1.00 22.44 307 GLY A O 1
ATOM 1440 N N . ASN A 1 177 ? 0.726 30.560 14.144 1.00 19.62 308 ASN A N 1
ATOM 1441 C CA . ASN A 1 177 ? 0.480 29.641 15.254 1.00 17.78 308 ASN A CA 1
ATOM 1442 C C . ASN A 1 177 ? 0.834 28.209 14.926 1.00 21.46 308 ASN A C 1
ATOM 1443 O O . ASN A 1 177 ? 0.367 27.665 13.919 1.00 19.63 308 ASN A O 1
ATOM 1448 N N . THR A 1 178 ? 1.655 27.596 15.775 1.00 21.19 309 THR A N 1
ATOM 1449 C CA . THR A 1 178 ? 1.854 26.153 15.692 1.00 19.23 309 THR A CA 1
ATOM 1450 C C . THR A 1 178 ? 0.706 25.490 16.408 1.00 24.18 309 THR A C 1
ATOM 1451 O O . THR A 1 178 ? -0.112 26.163 17.043 1.00 21.17 309 THR A O 1
ATOM 1455 N N . VAL A 1 179 ? 0.687 24.165 16.364 1.00 19.33 310 VAL A N 1
ATOM 1456 C CA . VAL A 1 179 ? -0.292 23.368 17.106 1.00 18.05 310 VAL A CA 1
ATOM 1457 C C . VAL A 1 179 ? -0.272 23.691 18.612 1.00 25.47 310 VAL A C 1
ATOM 1458 O O . VAL A 1 179 ? -1.310 23.613 19.288 1.00 21.32 310 VAL A O 1
ATOM 1462 N N . LEU A 1 180 ? 0.890 24.075 19.149 1.00 21.36 311 LEU A N 1
ATOM 1463 C CA . LEU A 1 180 ? 0.944 24.442 20.570 1.00 23.58 311 LEU A CA 1
ATOM 1464 C C . LEU A 1 180 ? 0.194 25.741 20.849 1.00 18.52 311 LEU A C 1
ATOM 1465 O O . LEU A 1 180 ? -0.564 25.843 21.818 1.00 28.42 311 LEU A O 1
ATOM 1470 N N . HIS A 1 181 ? 0.419 26.743 20.004 1.00 19.95 312 HIS A N 1
ATOM 1471 C CA . HIS A 1 181 ? -0.358 27.978 20.096 1.00 24.40 312 HIS A CA 1
ATOM 1472 C C . HIS A 1 181 ? -1.848 27.673 19.952 1.00 23.53 312 HIS A C 1
ATOM 1473 O O . HIS A 1 181 ? -2.685 28.231 20.669 1.00 25.16 312 HIS A O 1
ATOM 1480 N N . ALA A 1 182 ? -2.190 26.780 19.028 1.00 21.65 313 ALA A N 1
ATOM 1481 C CA . ALA A 1 182 ? -3.601 26.448 18.809 1.00 21.74 313 ALA A CA 1
ATOM 1482 C C . ALA A 1 182 ? -4.221 25.876 20.088 1.00 27.05 313 ALA A C 1
ATOM 1483 O O . ALA A 1 182 ? -5.365 26.202 20.444 1.00 27.93 313 ALA A O 1
ATOM 1485 N N . LEU A 1 183 ? -3.468 25.019 20.775 1.00 25.27 314 LEU A N 1
ATOM 1486 C CA . LEU A 1 183 ? -3.945 24.446 22.029 1.00 29.23 314 LEU A CA 1
ATOM 1487 C C . LEU A 1 183 ? -4.167 25.519 23.093 1.00 29.83 314 LEU A C 1
ATOM 1488 O O . LEU A 1 183 ? -5.129 25.440 23.863 1.00 34.07 314 LEU A O 1
ATOM 1493 N N . VAL A 1 184 ? -3.291 26.521 23.132 1.00 25.47 315 VAL A N 1
ATOM 1494 C CA . VAL A 1 184 ? -3.479 27.636 24.053 1.00 30.46 315 VAL A CA 1
ATOM 1495 C C . VAL A 1 184 ? -4.749 28.419 23.683 1.00 34.85 315 VAL A C 1
ATOM 1496 O O . VAL A 1 184 ? -5.559 28.760 24.543 1.00 32.04 315 VAL A O 1
ATOM 1500 N N . ALA A 1 185 ? -4.933 28.661 22.392 1.00 28.62 316 ALA A N 1
ATOM 1501 C CA . ALA A 1 185 ? -6.100 29.398 21.900 1.00 33.81 316 ALA A CA 1
ATOM 1502 C C . ALA A 1 185 ? -7.437 28.767 22.304 1.00 33.94 316 ALA A C 1
ATOM 1503 O O . ALA A 1 185 ? -8.392 29.484 22.624 1.00 34.63 316 ALA A O 1
ATOM 1505 N N . ILE A 1 186 ? -7.509 27.438 22.287 1.00 31.15 317 ILE A N 1
ATOM 1506 C CA . ILE A 1 186 ? -8.748 26.748 22.635 1.00 39.29 317 ILE A CA 1
ATOM 1507 C C . ILE A 1 186 ? -8.846 26.416 24.118 1.00 40.49 317 ILE A C 1
ATOM 1508 O O . ILE A 1 186 ? -9.886 25.949 24.590 1.00 34.61 317 ILE A O 1
ATOM 1513 N N . ALA A 1 187 ? -7.776 26.659 24.865 1.00 31.63 318 ALA A N 1
ATOM 1514 C CA . ALA A 1 187 ? -7.840 26.423 26.313 1.00 34.20 318 ALA A CA 1
ATOM 1515 C C . ALA A 1 187 ? -8.887 27.349 26.942 1.00 33.24 318 ALA A C 1
ATOM 1516 O O . ALA A 1 187 ? -8.990 28.517 26.548 1.00 39.87 318 ALA A O 1
ATOM 1518 N N . ASP A 1 188 ? -9.679 26.841 27.891 1.00 34.94 319 ASP A N 1
ATOM 1519 C CA . ASP A 1 188 ? -10.686 27.685 28.549 1.00 46.25 319 ASP A CA 1
ATOM 1520 C C . ASP A 1 188 ? -10.714 27.661 30.088 1.00 53.61 319 ASP A C 1
ATOM 1521 O O . ASP A 1 188 ? -11.657 28.184 30.689 1.00 50.98 319 ASP A O 1
ATOM 1526 N N . ASN A 1 189 ? -9.741 26.986 30.701 1.00 49.14 320 ASN A N 1
ATOM 1527 C CA . ASN A 1 189 ? -9.593 26.956 32.165 1.00 46.68 320 ASN A CA 1
ATOM 1528 C C . ASN A 1 189 ? -10.598 26.093 32.928 1.00 57.69 320 ASN A C 1
ATOM 1529 O O . ASN A 1 189 ? -10.556 26.035 34.156 1.00 64.68 320 ASN A O 1
ATOM 1534 N N . THR A 1 190 ? -11.493 25.419 32.210 1.00 61.46 321 THR A N 1
ATOM 1535 C CA . THR A 1 190 ? -12.367 24.441 32.839 1.00 36.43 321 THR A CA 1
ATOM 1536 C C . THR A 1 190 ? -11.564 23.177 33.092 1.00 37.57 321 THR A C 1
ATOM 1537 O O . THR A 1 190 ? -10.540 22.955 32.453 1.00 47.47 321 THR A O 1
ATOM 1541 N N . ARG A 1 191 ? -12.014 22.348 34.025 1.00 74.08 322 ARG A N 1
ATOM 1542 C CA . ARG A 1 191 ? -11.191 21.226 34.459 1.00 64.36 322 ARG A CA 1
ATOM 1543 C C . ARG A 1 191 ? -10.905 20.208 33.347 1.00 53.34 322 ARG A C 1
ATOM 1544 O O . ARG A 1 191 ? -9.760 19.795 33.161 1.00 51.70 322 ARG A O 1
ATOM 1552 N N . GLU A 1 192 ? -11.934 19.827 32.594 1.00 49.84 323 GLU A N 1
ATOM 1553 C CA . GLU A 1 192 ? -11.783 18.792 31.572 1.00 48.44 323 GLU A CA 1
ATOM 1554 C C . GLU A 1 192 ? -10.978 19.289 30.368 1.00 50.64 323 GLU A C 1
ATOM 1555 O O . GLU A 1 192 ? -10.245 18.523 29.733 1.00 49.52 323 GLU A O 1
ATOM 1561 N N . ASN A 1 193 ? -11.160 20.562 30.035 1.00 42.13 324 ASN A N 1
ATOM 1562 C CA . ASN A 1 193 ? -10.398 21.202 28.971 1.00 41.36 324 ASN A CA 1
ATOM 1563 C C . ASN A 1 193 ? -8.909 21.281 29.345 1.00 36.90 324 ASN A C 1
ATOM 1564 O O . ASN A 1 193 ? -8.035 20.956 28.539 1.00 41.92 324 ASN A O 1
ATOM 1569 N N . THR A 1 194 ? -8.620 21.741 30.551 1.00 38.65 325 THR A N 1
ATOM 1570 C CA . THR A 1 194 ? -7.234 21.795 30.995 1.00 42.37 325 THR A CA 1
ATOM 1571 C C . THR A 1 194 ? -6.619 20.389 30.975 1.00 42.51 325 THR A C 1
ATOM 1572 O O . THR A 1 194 ? -5.468 20.209 30.579 1.00 42.61 325 THR A O 1
ATOM 1576 N N . LYS A 1 195 ? -7.405 19.394 31.378 1.00 52.02 326 LYS A N 1
ATOM 1577 C CA . LYS A 1 195 ? -6.943 18.010 31.390 1.00 53.06 326 LYS A CA 1
ATOM 1578 C C . LYS A 1 195 ? -6.470 17.527 30.023 1.00 47.44 326 LYS A C 1
ATOM 1579 O O . LYS A 1 195 ? -5.327 17.094 29.881 1.00 43.36 326 LYS A O 1
ATOM 1585 N N . PHE A 1 196 ? -7.320 17.635 29.006 1.00 46.44 327 PHE A N 1
ATOM 1586 C CA . PHE A 1 196 ? -6.933 17.118 27.702 1.00 37.80 327 PHE A CA 1
ATOM 1587 C C . PHE A 1 196 ? -5.918 17.997 26.972 1.00 38.74 327 PHE A C 1
ATOM 1588 O O . PHE A 1 196 ? -5.057 17.493 26.236 1.00 36.09 327 PHE A O 1
ATOM 1596 N N . VAL A 1 197 ? -6.024 19.307 27.158 1.00 36.86 328 VAL A N 1
ATOM 1597 C CA . VAL A 1 197 ? -5.093 20.218 26.506 1.00 34.41 328 VAL A CA 1
ATOM 1598 C C . VAL A 1 197 ? -3.651 19.972 26.963 1.00 38.21 328 VAL A C 1
ATOM 1599 O O . VAL A 1 197 ? -2.739 19.908 26.139 1.00 39.19 328 VAL A O 1
ATOM 1603 N N . THR A 1 198 ? -3.441 19.800 28.264 1.00 36.75 329 THR A N 1
ATOM 1604 C CA . THR A 1 198 ? -2.086 19.577 28.766 1.00 40.35 329 THR A CA 1
ATOM 1605 C C . THR A 1 198 ? -1.524 18.223 28.333 1.00 41.17 329 THR A C 1
ATOM 1606 O O . THR A 1 198 ? -0.331 18.096 28.052 1.00 42.61 329 THR A O 1
ATOM 1610 N N . LYS A 1 199 ? -2.378 17.208 28.285 1.00 42.29 330 LYS A N 1
ATOM 1611 C CA . LYS A 1 199 ? -1.931 15.898 27.848 1.00 40.83 330 LYS A CA 1
ATOM 1612 C C . LYS A 1 199 ? -1.529 15.946 26.375 1.00 44.26 330 LYS A C 1
ATOM 1613 O O . LYS A 1 199 ? -0.511 15.367 25.967 1.00 35.55 330 LYS A O 1
ATOM 1619 N N . MET A 1 200 ? -2.322 16.657 25.577 1.00 42.64 331 MET A N 1
ATOM 1620 C CA . MET A 1 200 ? -2.039 16.767 24.152 1.00 35.26 331 MET A CA 1
ATOM 1621 C C . MET A 1 200 ? -0.765 17.571 23.931 1.00 34.93 331 MET A C 1
ATOM 1622 O O . MET A 1 200 ? 0.068 17.237 23.079 1.00 38.34 331 MET A O 1
ATOM 1627 N N . TYR A 1 201 ? -0.634 18.653 24.688 1.00 31.15 332 TYR A N 1
ATOM 1628 C CA . TYR A 1 201 ? 0.555 19.494 24.652 1.00 31.95 332 TYR A CA 1
ATOM 1629 C C . TYR A 1 201 ? 1.824 18.667 24.920 1.00 30.72 332 TYR A C 1
ATOM 1630 O O . TYR A 1 201 ? 2.810 18.765 24.184 1.00 31.10 332 TYR A O 1
ATOM 1639 N N . ASP A 1 202 ? 1.795 17.851 25.968 1.00 36.43 333 ASP A N 1
ATOM 1640 C CA . ASP A 1 202 ? 2.938 17.001 26.304 1.00 42.68 333 ASP A CA 1
ATOM 1641 C C . ASP A 1 202 ? 3.215 15.950 25.227 1.00 39.56 333 ASP A C 1
ATOM 1642 O O . ASP A 1 202 ? 4.365 15.712 24.865 1.00 42.20 333 ASP A O 1
ATOM 1647 N N . LEU A 1 203 ? 2.151 15.326 24.729 1.00 35.63 334 LEU A N 1
ATOM 1648 C CA . LEU A 1 203 ? 2.255 14.350 23.650 1.00 40.13 334 LEU A CA 1
ATOM 1649 C C . LEU A 1 203 ? 3.021 14.955 22.471 1.00 37.21 334 LEU A C 1
ATOM 1650 O O . LEU A 1 203 ? 3.997 14.378 21.983 1.00 36.52 334 LEU A O 1
ATOM 1655 N N . LEU A 1 204 ? 2.615 16.152 22.063 1.00 31.12 335 LEU A N 1
ATOM 1656 C CA . LEU A 1 204 ? 3.238 16.817 20.927 1.00 25.07 335 LEU A CA 1
ATOM 1657 C C . LEU A 1 204 ? 4.694 17.136 21.175 1.00 29.89 335 LEU A C 1
ATOM 1658 O O . LEU A 1 204 ? 5.513 17.046 20.258 1.00 28.12 335 LEU A O 1
ATOM 1663 N N . LEU A 1 205 ? 5.019 17.507 22.411 1.00 34.78 336 LEU A N 1
ATOM 1664 C CA . LEU A 1 205 ? 6.412 17.786 22.767 1.00 40.47 336 LEU A CA 1
ATOM 1665 C C . LEU A 1 205 ? 7.282 16.538 22.745 1.00 36.45 336 LEU A C 1
ATOM 1666 O O . LEU A 1 205 ? 8.411 16.561 22.256 1.00 48.76 336 LEU A O 1
ATOM 1671 N N . ILE A 1 206 ? 6.750 15.452 23.284 1.00 43.64 337 ILE A N 1
ATOM 1672 C CA . ILE A 1 206 ? 7.431 14.167 23.245 1.00 50.51 337 ILE A CA 1
ATOM 1673 C C . ILE A 1 206 ? 7.705 13.763 21.801 1.00 55.16 337 ILE A C 1
ATOM 1674 O O . ILE A 1 206 ? 8.828 13.394 21.443 1.00 56.90 337 ILE A O 1
ATOM 1679 N N . LYS A 1 207 ? 6.686 13.896 20.961 1.00 45.46 338 LYS A N 1
ATOM 1680 C CA . LYS A 1 207 ? 6.819 13.533 19.564 1.00 41.22 338 LYS A CA 1
ATOM 1681 C C . LYS A 1 207 ? 7.862 14.401 18.873 1.00 40.44 338 LYS A C 1
ATOM 1682 O O . LYS A 1 207 ? 8.724 13.895 18.141 1.00 40.02 338 LYS A O 1
ATOM 1688 N N . CYS A 1 208 ? 7.821 15.701 19.148 1.00 32.75 339 CYS A N 1
ATOM 1689 C CA . CYS A 1 208 ? 8.736 16.628 18.490 1.00 33.06 339 CYS A CA 1
ATOM 1690 C C . CYS A 1 208 ? 10.177 16.372 18.903 1.00 38.56 339 CYS A C 1
ATOM 1691 O O . CYS A 1 208 ? 11.105 16.652 18.149 1.00 37.10 339 CYS A O 1
ATOM 1694 N N . ALA A 1 209 ? 10.359 15.884 20.122 1.00 46.17 340 ALA A N 1
ATOM 1695 C CA . ALA A 1 209 ? 11.685 15.524 20.600 1.00 51.77 340 ALA A CA 1
ATOM 1696 C C . ALA A 1 209 ? 12.192 14.307 19.824 1.00 52.31 340 ALA A C 1
ATOM 1697 O O . ALA A 1 209 ? 13.368 14.221 19.480 1.00 50.96 340 ALA A O 1
ATOM 1699 N N . LYS A 1 210 ? 11.293 13.369 19.547 1.00 55.72 341 LYS A N 1
ATOM 1700 C CA . LYS A 1 210 ? 11.638 12.193 18.755 1.00 55.47 341 LYS A CA 1
ATOM 1701 C C . LYS A 1 210 ? 11.888 12.505 17.276 1.00 55.53 341 LYS A C 1
ATOM 1702 O O . LYS A 1 210 ? 12.928 12.143 16.728 1.00 57.52 341 LYS A O 1
ATOM 1708 N N . LEU A 1 211 ? 10.947 13.188 16.634 1.00 52.35 342 LEU A N 1
ATOM 1709 C CA . LEU A 1 211 ? 11.013 13.347 15.186 1.00 35.41 342 LEU A CA 1
ATOM 1710 C C . LEU A 1 211 ? 11.944 14.481 14.790 1.00 35.26 342 LEU A C 1
ATOM 1711 O O . LEU A 1 211 ? 12.591 14.425 13.739 1.00 48.61 342 LEU A O 1
ATOM 1716 N N . PHE A 1 212 ? 12.010 15.512 15.628 1.00 51.48 343 PHE A N 1
ATOM 1717 C CA . PHE A 1 212 ? 12.795 16.700 15.304 1.00 44.12 343 PHE A CA 1
ATOM 1718 C C . PHE A 1 212 ? 13.634 17.150 16.506 1.00 47.57 343 PHE A C 1
ATOM 1719 O O . PHE A 1 212 ? 13.379 18.209 17.085 1.00 41.79 343 PHE A O 1
ATOM 1727 N N . PRO A 1 213 ? 14.644 16.348 16.881 1.00 51.39 344 PRO A N 1
ATOM 1728 C CA . PRO A 1 213 ? 15.413 16.590 18.114 1.00 55.87 344 PRO A CA 1
ATOM 1729 C C . PRO A 1 213 ? 16.136 17.935 18.197 1.00 59.64 344 PRO A C 1
ATOM 1730 O O . PRO A 1 213 ? 16.472 18.347 19.312 1.00 66.79 344 PRO A O 1
ATOM 1734 N N . ASP A 1 214 ? 16.396 18.599 17.075 1.00 57.16 345 ASP A N 1
ATOM 1735 C CA . ASP A 1 214 ? 17.048 19.909 17.145 1.00 60.10 345 ASP A CA 1
ATOM 1736 C C . ASP A 1 214 ? 16.043 21.051 17.251 1.00 55.97 345 ASP A C 1
ATOM 1737 O O . ASP A 1 214 ? 16.422 22.221 17.249 1.00 50.82 345 ASP A O 1
ATOM 1742 N N . THR A 1 215 ? 14.761 20.716 17.353 1.00 49.55 346 THR A N 1
ATOM 1743 C CA . THR A 1 215 ? 13.749 21.749 17.435 1.00 41.55 346 THR A CA 1
ATOM 1744 C C . THR A 1 215 ? 13.155 21.827 18.840 1.00 36.32 346 THR A C 1
ATOM 1745 O O . THR A 1 215 ? 12.742 20.817 19.420 1.00 40.09 346 THR A O 1
ATOM 1749 N N . ASN A 1 216 ? 13.123 23.040 19.384 1.00 31.52 347 ASN A N 1
ATOM 1750 C CA . ASN A 1 216 ? 12.319 23.325 20.562 1.00 31.14 347 ASN A CA 1
ATOM 1751 C C . ASN A 1 216 ? 10.994 23.912 20.098 1.00 29.60 347 ASN A C 1
ATOM 1752 O O . ASN A 1 216 ? 10.890 25.101 19.762 1.00 25.60 347 ASN A O 1
ATOM 1757 N N . LEU A 1 217 ? 9.984 23.061 20.066 1.00 25.46 348 LEU A N 1
ATOM 1758 C CA . LEU A 1 217 ? 8.690 23.444 19.535 1.00 26.64 348 LEU A CA 1
ATOM 1759 C C . LEU A 1 217 ? 8.114 24.609 20.312 1.00 26.94 348 LEU A C 1
ATOM 1760 O O . LEU A 1 217 ? 7.421 25.452 19.751 1.00 23.01 348 LEU A O 1
ATOM 1765 N N . GLU A 1 218 ? 8.408 24.658 21.607 1.00 26.03 349 GLU A N 1
ATOM 1766 C CA . GLU A 1 218 ? 7.856 25.712 22.459 1.00 31.91 349 GLU A CA 1
ATOM 1767 C C . GLU A 1 218 ? 8.479 27.078 22.247 1.00 26.94 349 GLU A C 1
ATOM 1768 O O . GLU A 1 218 ? 7.996 28.065 22.809 1.00 28.04 349 GLU A O 1
ATOM 1774 N N . ALA A 1 219 ? 9.572 27.145 21.494 1.00 22.66 350 ALA A N 1
ATOM 1775 C CA . ALA A 1 219 ? 10.237 28.426 21.283 1.00 23.34 350 ALA A CA 1
ATOM 1776 C C . ALA A 1 219 ? 9.768 29.142 20.015 1.00 24.73 350 ALA A C 1
ATOM 1777 O O . ALA A 1 219 ? 10.025 30.333 19.851 1.00 22.45 350 ALA A O 1
ATOM 1779 N N . LEU A 1 220 ? 9.076 28.422 19.122 1.00 22.09 351 LEU A N 1
ATOM 1780 C CA . LEU A 1 220 ? 8.641 28.992 17.848 1.00 20.27 351 LEU A CA 1
ATOM 1781 C C . LEU A 1 220 ? 7.606 30.090 18.071 1.00 20.52 351 LEU A C 1
ATOM 1782 O O . LEU A 1 220 ? 6.665 29.914 18.836 1.00 24.66 351 LEU A O 1
ATOM 1787 N N . LEU A 1 221 ? 7.786 31.233 17.414 1.00 16.33 352 LEU A N 1
ATOM 1788 C CA . LEU A 1 221 ? 6.971 32.409 17.703 1.00 16.25 352 LEU A CA 1
ATOM 1789 C C . LEU A 1 221 ? 5.836 32.610 16.702 1.00 22.90 352 LEU A C 1
ATOM 1790 O O . LEU A 1 221 ? 6.028 32.420 15.507 1.00 20.61 352 LEU A O 1
ATOM 1795 N N . ASN A 1 222 ? 4.680 33.052 17.178 1.00 19.78 353 ASN A N 1
ATOM 1796 C CA . ASN A 1 222 ? 3.600 33.394 16.258 1.00 22.96 353 ASN A CA 1
ATOM 1797 C C . ASN A 1 222 ? 3.801 34.822 15.750 1.00 23.22 353 ASN A C 1
ATOM 1798 O O . ASN A 1 222 ? 4.809 35.453 16.090 1.00 18.55 353 ASN A O 1
ATOM 1803 N N . ASN A 1 223 ? 2.859 35.340 14.963 1.00 21.83 354 ASN A N 1
ATOM 1804 C CA . ASN A 1 223 ? 3.029 36.656 14.343 1.00 19.36 354 ASN A CA 1
ATOM 1805 C C . ASN A 1 223 ? 2.871 37.845 15.285 1.00 24.39 354 ASN A C 1
ATOM 1806 O O . ASN A 1 223 ? 3.123 38.980 14.891 1.00 24.65 354 ASN A O 1
ATOM 1811 N N . ASP A 1 224 ? 2.463 37.580 16.521 1.00 20.36 355 ASP A N 1
ATOM 1812 C CA . ASP A 1 224 ? 2.493 38.593 17.581 1.00 23.01 355 ASP A CA 1
ATOM 1813 C C . ASP A 1 224 ? 3.845 38.528 18.313 1.00 27.86 355 ASP A C 1
ATOM 1814 O O . ASP A 1 224 ? 4.073 39.256 19.277 1.00 27.73 355 ASP A O 1
ATOM 1819 N N . GLY A 1 225 ? 4.726 37.644 17.850 1.00 28.29 356 GLY A N 1
ATOM 1820 C CA . GLY A 1 225 ? 6.030 37.443 18.469 1.00 26.75 356 GLY A CA 1
ATOM 1821 C C . GLY A 1 225 ? 5.945 36.722 19.799 1.00 28.61 356 GLY A C 1
ATOM 1822 O O . GLY A 1 225 ? 6.875 36.771 20.607 1.00 28.57 356 GLY A O 1
ATOM 1823 N N . LEU A 1 226 ? 4.842 36.012 20.008 1.00 21.35 357 LEU A N 1
ATOM 1824 C CA . LEU A 1 226 ? 4.622 35.27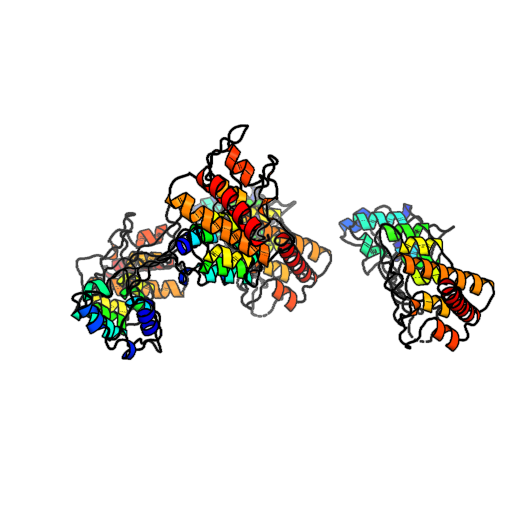6 21.253 1.00 25.53 357 LEU A CA 1
ATOM 1825 C C . LEU A 1 226 ? 4.912 33.772 21.114 1.00 29.93 357 LEU A C 1
ATOM 1826 O O . LEU A 1 226 ? 4.501 33.128 20.144 1.00 25.10 357 LEU A O 1
ATOM 1831 N N . SER A 1 227 ? 5.599 33.216 22.107 1.00 25.35 358 SER A N 1
ATOM 1832 C CA . SER A 1 227 ? 5.681 31.769 22.258 1.00 20.29 358 SER A CA 1
ATOM 1833 C C . SER A 1 227 ? 4.335 31.310 22.796 1.00 22.73 358 SER A C 1
ATOM 1834 O O . SER A 1 227 ? 3.528 32.140 23.237 1.00 25.07 358 SER A O 1
ATOM 1837 N N . PRO A 1 228 ? 4.063 29.990 22.762 1.00 24.36 359 PRO A N 1
ATOM 1838 C CA . PRO A 1 228 ? 2.824 29.515 23.401 1.00 25.82 359 PRO A CA 1
ATOM 1839 C C . PRO A 1 228 ? 2.738 29.904 24.872 1.00 27.13 359 PRO A C 1
ATOM 1840 O O . PRO A 1 228 ? 1.660 30.252 25.364 1.00 27.12 359 PRO A O 1
ATOM 1844 N N . LEU A 1 229 ? 3.850 29.796 25.589 1.00 24.22 360 LEU A N 1
ATOM 1845 C CA . LEU A 1 229 ? 3.857 30.199 26.993 1.00 26.14 360 LEU A CA 1
ATOM 1846 C C . LEU A 1 229 ? 3.388 31.642 27.161 1.00 31.70 360 LEU A C 1
ATOM 1847 O O . LEU A 1 229 ? 2.528 31.929 27.998 1.00 34.41 360 LEU A O 1
ATOM 1852 N N . MET A 1 230 ? 3.967 32.554 26.387 1.00 27.10 361 MET A N 1
ATOM 1853 C CA . MET A 1 230 ? 3.657 33.967 26.583 1.00 25.79 361 MET A CA 1
ATOM 1854 C C . MET A 1 230 ? 2.257 34.306 26.057 1.00 29.77 361 MET A C 1
ATOM 1855 O O . MET A 1 230 ? 1.575 35.166 26.594 1.00 26.57 361 MET A O 1
ATOM 1860 N N . MET A 1 231 ? 1.833 33.621 25.007 1.00 21.77 362 MET A N 1
ATOM 1861 C CA . MET A 1 231 ? 0.461 33.770 24.534 1.00 21.95 362 MET A CA 1
ATOM 1862 C C . MET A 1 231 ? -0.486 33.364 25.643 1.00 27.66 362 MET A C 1
ATOM 1863 O O . MET A 1 231 ? -1.475 34.056 25.925 1.00 34.16 362 MET A O 1
ATOM 1868 N N . ALA A 1 232 ? -0.169 32.253 26.302 1.00 31.59 363 ALA A N 1
ATOM 1869 C CA . ALA A 1 232 ? -0.998 31.780 27.406 1.00 28.37 363 ALA A CA 1
ATOM 1870 C C . ALA A 1 232 ? -1.082 32.799 28.529 1.00 31.46 363 ALA A C 1
ATOM 1871 O O . ALA A 1 232 ? -2.159 33.051 29.069 1.00 31.91 363 ALA A O 1
ATOM 1873 N N . ALA A 1 233 ? 0.058 33.390 28.868 1.00 32.16 364 ALA A N 1
ATOM 1874 C CA . ALA A 1 233 ? 0.106 34.389 29.924 1.00 33.12 364 ALA A CA 1
ATOM 1875 C C . ALA A 1 233 ? -0.744 35.596 29.543 1.00 37.00 364 ALA A C 1
ATOM 1876 O O . ALA A 1 233 ? -1.576 36.058 30.326 1.00 41.32 364 ALA A O 1
ATOM 1878 N N . LYS A 1 234 ? -0.555 36.078 28.318 1.00 31.77 365 LYS A N 1
ATOM 1879 C CA . LYS A 1 234 ? -1.254 37.271 27.850 1.00 34.81 365 LYS A CA 1
ATOM 1880 C C . LYS A 1 234 ? -2.769 37.083 27.756 1.00 38.68 365 LYS A C 1
ATOM 1881 O O . LYS A 1 234 ? -3.536 38.006 28.053 1.00 37.87 365 LYS A O 1
ATOM 1887 N N . THR A 1 235 ? -3.210 35.884 27.381 1.00 30.36 366 THR A N 1
ATOM 1888 C CA . THR A 1 235 ? -4.639 35.671 27.151 1.00 30.68 366 THR A CA 1
ATOM 1889 C C . THR A 1 235 ? -5.315 34.998 28.341 1.00 34.78 366 THR A C 1
ATOM 1890 O O . THR A 1 235 ? -6.451 34.560 28.241 1.00 34.38 366 THR A O 1
ATOM 1894 N N . GLY A 1 236 ? -4.611 34.920 29.468 1.00 33.79 367 GLY A N 1
ATOM 1895 C CA . GLY A 1 236 ? -5.231 34.485 30.713 1.00 39.71 367 GLY A CA 1
ATOM 1896 C C . GLY A 1 236 ? -5.541 33.008 30.797 1.00 45.44 367 GLY A C 1
ATOM 1897 O O . GLY A 1 236 ? -6.442 32.589 31.533 1.00 43.23 367 GLY A O 1
ATOM 1898 N N . LYS A 1 237 ? -4.795 32.206 30.046 1.00 42.88 368 LYS A N 1
ATOM 1899 C CA . LYS A 1 237 ? -5.007 30.767 30.074 1.00 32.77 368 LYS A CA 1
ATOM 1900 C C . LYS A 1 237 ? -4.210 30.111 31.205 1.00 28.99 368 LYS A C 1
ATOM 1901 O O . LYS A 1 237 ? -3.186 29.459 30.961 1.00 35.90 368 LYS A O 1
ATOM 1907 N N . ILE A 1 238 ? -4.703 30.274 32.435 1.00 54.70 369 ILE A N 1
ATOM 1908 C CA . ILE A 1 238 ? -3.961 29.883 33.636 1.00 48.04 369 ILE A CA 1
ATOM 1909 C C . ILE A 1 238 ? -3.589 28.405 33.676 1.00 45.23 369 ILE A C 1
ATOM 1910 O O . ILE A 1 238 ? -2.441 28.066 33.961 1.00 39.14 369 ILE A O 1
ATOM 1915 N N . GLY A 1 239 ? -4.554 27.536 33.387 1.00 47.59 370 GLY A N 1
ATOM 1916 C CA . GLY A 1 239 ? -4.339 26.104 33.481 1.00 47.19 370 GLY A CA 1
ATOM 1917 C C . GLY A 1 239 ? -3.187 25.615 32.621 1.00 45.66 370 GLY A C 1
ATOM 1918 O O . GLY A 1 239 ? -2.295 24.921 33.111 1.00 41.99 370 GLY A O 1
ATOM 1919 N N . ILE A 1 240 ? -3.179 25.982 31.343 1.00 43.33 371 ILE A N 1
ATOM 1920 C CA . ILE A 1 240 ? -2.096 25.531 30.478 1.00 37.60 371 ILE A CA 1
ATOM 1921 C C . ILE A 1 240 ? -0.802 26.288 30.795 1.00 40.96 371 ILE A C 1
ATOM 1922 O O . ILE A 1 240 ? 0.281 25.701 30.765 1.00 34.33 371 ILE A O 1
ATOM 1927 N N . PHE A 1 241 ? -0.915 27.575 31.121 1.00 41.77 372 PHE A N 1
ATOM 1928 C CA . PHE A 1 241 ? 0.259 28.358 31.508 1.00 42.49 372 PHE A CA 1
ATOM 1929 C C . PHE A 1 241 ? 0.992 27.701 32.667 1.00 40.39 372 PHE A C 1
ATOM 1930 O O . PHE A 1 241 ? 2.210 27.514 32.620 1.00 43.56 372 PHE A O 1
ATOM 1938 N N . GLN A 1 242 ? 0.249 27.355 33.714 1.00 41.02 373 GLN A N 1
ATOM 1939 C CA . GLN A 1 242 ? 0.876 26.760 34.889 1.00 42.56 373 GLN A CA 1
ATOM 1940 C C . GLN A 1 242 ? 1.472 25.396 34.579 1.00 42.52 373 GLN A C 1
ATOM 1941 O O . GLN A 1 242 ? 2.519 25.036 35.114 1.00 46.59 373 GLN A O 1
ATOM 1947 N N . HIS A 1 243 ? 0.812 24.636 33.712 1.00 40.88 374 HIS A N 1
ATOM 1948 C CA . HIS A 1 243 ? 1.339 23.333 33.334 1.00 44.31 374 HIS A CA 1
ATOM 1949 C C . HIS A 1 243 ? 2.660 23.430 32.581 1.00 39.20 374 HIS A C 1
ATOM 1950 O O . HIS A 1 243 ? 3.572 22.637 32.818 1.00 43.44 374 HIS A O 1
ATOM 1957 N N . ILE A 1 244 ? 2.753 24.389 31.664 1.00 33.71 375 ILE A N 1
ATOM 1958 C CA . ILE A 1 244 ? 3.982 24.573 30.897 1.00 34.83 375 ILE A CA 1
ATOM 1959 C C . ILE A 1 244 ? 5.133 24.964 31.820 1.00 41.68 375 ILE A C 1
ATOM 1960 O O . ILE A 1 244 ? 6.262 24.474 31.663 1.00 36.04 375 ILE A O 1
ATOM 1965 N N . ILE A 1 245 ? 4.851 25.852 32.772 1.00 38.39 376 ILE A N 1
ATOM 1966 C CA . ILE A 1 245 ? 5.860 26.267 33.741 1.00 37.19 376 ILE A CA 1
ATOM 1967 C C . ILE A 1 245 ? 6.367 25.097 34.584 1.00 39.07 376 ILE A C 1
ATOM 1968 O O . ILE A 1 245 ? 7.580 24.909 34.725 1.00 39.41 376 ILE A O 1
ATOM 1973 N N . ARG A 1 246 ? 5.446 24.313 35.145 1.00 38.00 377 ARG A N 1
ATOM 1974 C CA . ARG A 1 246 ? 5.838 23.144 35.938 1.00 39.93 377 ARG A CA 1
ATOM 1975 C C . ARG A 1 246 ? 6.613 22.141 35.097 1.00 40.97 377 ARG A C 1
ATOM 1976 O O . ARG A 1 246 ? 7.547 21.503 35.580 1.00 50.44 377 ARG A O 1
ATOM 1984 N N . ARG A 1 247 ? 6.224 22.009 33.831 1.00 41.72 378 ARG A N 1
ATOM 1985 C CA . ARG A 1 247 ? 6.891 21.078 32.935 1.00 43.18 378 ARG A CA 1
ATOM 1986 C C . ARG A 1 247 ? 8.344 21.485 32.691 1.00 42.49 378 ARG A C 1
ATOM 1987 O O . ARG A 1 247 ? 9.222 20.628 32.646 1.00 48.41 378 ARG A O 1
ATOM 2001 N N . GLU A 1 248 ? 8.596 22.777 32.502 1.00 39.63 379 GLU A N 1
ATOM 2002 C CA . GLU A 1 248 ? 9.960 23.240 32.247 1.00 41.31 379 GLU A CA 1
ATOM 2003 C C . GLU A 1 248 ? 10.824 23.041 33.485 1.00 37.82 379 GLU A C 1
ATOM 2004 O O . GLU A 1 248 ? 11.999 22.696 33.385 1.00 44.75 379 GLU A O 1
ATOM 2010 N N . ILE A 1 249 ? 10.228 23.249 34.654 1.00 36.59 380 ILE A N 1
ATOM 2011 C CA . ILE A 1 249 ? 10.941 23.054 35.908 1.00 37.44 380 ILE A CA 1
ATOM 2012 C C . ILE A 1 249 ? 11.298 21.586 36.120 1.00 43.57 380 ILE A C 1
ATOM 2013 O O . ILE A 1 249 ? 12.424 21.273 36.510 1.00 50.55 380 ILE A O 1
ATOM 2018 N N . ALA A 1 250 ? 10.359 20.685 35.843 1.00 45.96 381 ALA A N 1
ATOM 2019 C CA . ALA A 1 250 ? 10.639 19.253 35.949 1.00 48.54 381 ALA A CA 1
ATOM 2020 C C . ALA A 1 250 ? 11.673 18.787 34.923 1.00 52.19 381 ALA A C 1
ATOM 2021 O O . ALA A 1 250 ? 12.512 17.941 35.226 1.00 57.06 381 ALA A O 1
ATOM 2023 N N . ASP A 1 251 ? 11.607 19.334 33.711 1.00 48.59 382 ASP A N 1
ATOM 2024 C CA . ASP A 1 251 ? 12.556 18.970 32.661 1.00 52.15 382 ASP A CA 1
ATOM 2025 C C . ASP A 1 251 ? 13.964 19.403 33.058 1.00 49.54 382 ASP A C 1
ATOM 2026 O O . ASP A 1 251 ? 14.916 18.648 32.879 1.00 55.21 382 ASP A O 1
ATOM 2031 N N . ALA A 1 252 ? 14.090 20.612 33.601 1.00 44.39 383 ALA A N 1
ATOM 2032 C CA . ALA A 1 252 ? 15.390 21.121 34.037 1.00 46.89 383 ALA A CA 1
ATOM 2033 C C . ALA A 1 252 ? 15.980 20.256 35.149 1.00 52.17 383 ALA A C 1
ATOM 2034 O O . ALA A 1 252 ? 17.162 19.905 35.114 1.00 54.41 383 ALA A O 1
ATOM 2036 N N . ALA A 1 253 ? 15.150 19.913 36.130 1.00 51.92 384 ALA A N 1
ATOM 2037 C CA . ALA A 1 253 ? 15.584 19.092 37.256 1.00 59.41 384 ALA A CA 1
ATOM 2038 C C . ALA A 1 253 ? 16.078 17.727 36.784 1.00 70.46 384 ALA A C 1
ATOM 2039 O O . ALA A 1 253 ? 17.030 17.173 37.340 1.00 72.74 384 ALA A O 1
ATOM 2041 N N . ALA A 1 254 ? 15.415 17.189 35.764 1.00 70.78 385 ALA A N 1
ATOM 2042 C CA . ALA A 1 254 ? 15.756 15.877 35.225 1.00 72.42 385 ALA A CA 1
ATOM 2043 C C . ALA A 1 254 ? 17.121 15.871 34.531 1.00 74.73 385 ALA A C 1
ATOM 2044 O O . ALA A 1 254 ? 17.765 14.828 34.432 1.00 77.78 385 ALA A O 1
ATOM 2046 N N . HIS A 1 255 ? 17.565 17.034 34.063 1.00 78.92 386 HIS A N 1
ATOM 2047 C CA . HIS A 1 255 ? 18.834 17.126 33.350 1.00 90.74 386 HIS A CA 1
ATOM 2048 C C . HIS A 1 255 ? 19.928 17.700 34.248 1.00 102.59 386 HIS A C 1
ATOM 2049 O O . HIS A 1 255 ? 21.016 18.038 33.777 1.00 104.86 386 HIS A O 1
ATOM 2056 N N . HIS A 1 256 ? 19.634 17.795 35.544 1.00 66.34 387 HIS A N 1
ATOM 2057 C CA . HIS A 1 256 ? 20.567 18.359 36.525 1.00 69.17 387 HIS A CA 1
ATOM 2058 C C . HIS A 1 256 ? 20.411 17.682 37.889 1.00 68.57 387 HIS A C 1
ATOM 2059 O O . HIS A 1 256 ? 20.394 16.452 37.991 1.00 113.36 387 HIS A O 1
ATOM 2066 N N . MET B 1 1 ? -25.114 -18.286 21.115 1.00 82.07 132 MET B N 1
ATOM 2067 C CA . MET B 1 1 ? -25.053 -19.055 19.877 1.00 77.97 132 MET B CA 1
ATOM 2068 C C . MET B 1 1 ? -24.652 -18.201 18.674 1.00 76.18 132 MET B C 1
ATOM 2069 O O . MET B 1 1 ? -23.963 -17.189 18.807 1.00 80.63 132 MET B O 1
ATOM 2074 N N . LYS B 1 2 ? -25.076 -18.652 17.498 1.00 67.90 133 LYS B N 1
ATOM 2075 C CA . LYS B 1 2 ? -24.821 -17.984 16.232 1.00 61.44 133 LYS B CA 1
ATOM 2076 C C . LYS B 1 2 ? -25.398 -16.566 16.256 1.00 60.76 133 LYS B C 1
ATOM 2077 O O . LYS B 1 2 ? -26.562 -16.378 16.634 1.00 56.68 133 LYS B O 1
ATOM 2083 N N . VAL B 1 3 ? -24.620 -15.578 15.812 1.00 51.62 134 VAL B N 1
ATOM 2084 C CA . VAL B 1 3 ? -25.114 -14.200 15.771 1.00 50.86 134 VAL B CA 1
ATOM 2085 C C . VAL B 1 3 ? -25.277 -13.651 14.342 1.00 38.76 134 VAL B C 1
ATOM 2086 O O . VAL B 1 3 ? -24.498 -13.977 13.447 1.00 39.52 134 VAL B O 1
ATOM 2090 N N . PHE B 1 4 ? -26.319 -12.851 14.120 1.00 31.18 135 PHE B N 1
ATOM 2091 C CA . PHE B 1 4 ? -26.532 -12.229 12.816 1.00 25.39 135 PHE B CA 1
ATOM 2092 C C . PHE B 1 4 ? -26.559 -10.709 12.937 1.00 32.68 135 PHE B C 1
ATOM 2093 O O . PHE B 1 4 ? -27.067 -10.169 13.918 1.00 41.94 135 PHE B O 1
ATOM 2101 N N . ASN B 1 5 ? -25.961 -10.043 11.953 1.00 29.08 136 ASN B N 1
ATOM 2102 C CA . ASN B 1 5 ? -26.097 -8.603 11.743 1.00 30.04 136 ASN B CA 1
ATOM 2103 C C . ASN B 1 5 ? -26.265 -8.374 10.242 1.00 31.90 136 ASN B C 1
ATOM 2104 O O . ASN B 1 5 ? -26.257 -9.335 9.466 1.00 26.68 136 ASN B O 1
ATOM 2109 N N . ARG B 1 6 ? -26.416 -7.124 9.826 1.00 28.67 137 ARG B N 1
ATOM 2110 C CA . ARG B 1 6 ? -26.681 -6.831 8.419 1.00 23.36 137 ARG B CA 1
ATOM 2111 C C . ARG B 1 6 ? -25.609 -7.343 7.447 1.00 19.24 137 ARG B C 1
ATOM 2112 O O . ARG B 1 6 ? -25.957 -7.982 6.442 1.00 22.94 137 ARG B O 1
ATOM 2120 N N . PRO B 1 7 ? -24.314 -7.039 7.700 1.00 27.88 138 PRO B N 1
ATOM 2121 C CA . PRO B 1 7 ? -23.352 -7.537 6.708 1.00 19.79 138 PRO B CA 1
ATOM 2122 C C . PRO B 1 7 ? -23.327 -9.053 6.598 1.00 19.64 138 PRO B C 1
ATOM 2123 O O . PRO B 1 7 ? -23.184 -9.549 5.485 1.00 23.04 138 PRO B O 1
ATOM 2127 N N . ILE B 1 8 ? -23.472 -9.771 7.708 1.00 21.20 139 ILE B N 1
ATOM 2128 C CA . ILE B 1 8 ? -23.518 -11.230 7.656 1.00 19.91 139 ILE B CA 1
ATOM 2129 C C . ILE B 1 8 ? -24.719 -11.696 6.850 1.00 22.93 139 ILE B C 1
ATOM 2130 O O . ILE B 1 8 ? -24.598 -12.535 5.945 1.00 25.00 139 ILE B O 1
ATOM 2135 N N . LEU B 1 9 ? -25.880 -11.154 7.195 1.00 20.22 140 LEU B N 1
ATOM 2136 C CA . LEU B 1 9 ? -27.129 -11.506 6.513 1.00 18.78 140 LEU B CA 1
ATOM 2137 C C . LEU B 1 9 ? -27.040 -11.222 5.019 1.00 19.91 140 LEU B C 1
ATOM 2138 O O . LEU B 1 9 ? -27.427 -12.052 4.206 1.00 19.20 140 LEU B O 1
ATOM 2143 N N . PHE B 1 10 ? -26.560 -10.033 4.651 1.00 15.65 141 PHE B N 1
ATOM 2144 C CA . PHE B 1 10 ? -26.492 -9.685 3.232 1.00 16.94 141 PHE B CA 1
ATOM 2145 C C . PHE B 1 10 ? -25.442 -10.496 2.485 1.00 22.77 141 PHE B C 1
ATOM 2146 O O . PHE B 1 10 ? -25.602 -10.747 1.284 1.00 23.85 141 PHE B O 1
ATOM 2154 N N . ASP B 1 11 ? -24.369 -10.893 3.178 1.00 20.75 142 ASP B N 1
ATOM 2155 C CA . ASP B 1 11 ? -23.381 -11.791 2.560 1.00 20.61 142 ASP B CA 1
ATOM 2156 C C . ASP B 1 11 ? -24.012 -13.131 2.188 1.00 17.73 142 ASP B C 1
ATOM 2157 O O .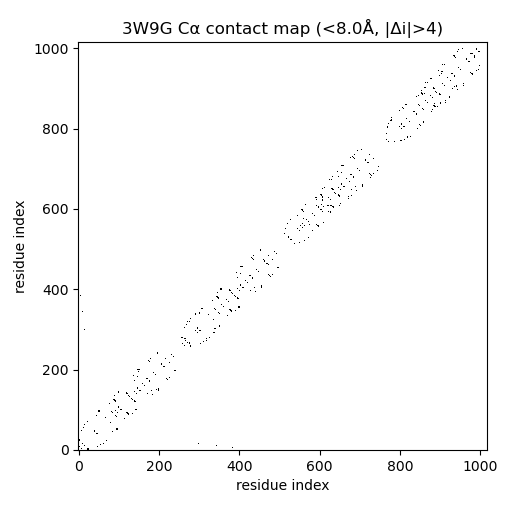 ASP B 1 11 ? -23.832 -13.632 1.065 1.00 19.41 142 ASP B O 1
ATOM 2162 N N . ILE B 1 12 ? -24.749 -13.709 3.129 1.00 15.57 143 ILE B N 1
ATOM 2163 C CA . ILE B 1 12 ? -25.382 -15.012 2.934 1.00 18.33 143 ILE B CA 1
ATOM 2164 C C . ILE B 1 12 ? -26.379 -14.947 1.788 1.00 19.58 143 ILE B C 1
ATOM 2165 O O . ILE B 1 12 ? -26.425 -15.815 0.900 1.00 19.06 143 ILE B O 1
ATOM 2170 N N . VAL B 1 13 ? -27.206 -13.919 1.838 1.00 20.98 144 VAL B N 1
ATOM 2171 C CA . VAL B 1 13 ? -28.243 -13.739 0.841 1.00 21.06 144 VAL B CA 1
ATOM 2172 C C . VAL B 1 13 ? -27.668 -13.383 -0.524 1.00 21.91 144 VAL B C 1
ATOM 2173 O O . VAL B 1 13 ? -28.171 -13.840 -1.552 1.00 20.65 144 VAL B O 1
ATOM 2177 N N . SER B 1 14 ? -26.620 -12.566 -0.565 1.00 18.89 145 SER B N 1
ATOM 2178 C CA . SER B 1 14 ? -26.044 -12.283 -1.878 1.00 22.07 145 SER B CA 1
ATOM 2179 C C . SER B 1 14 ? -25.366 -13.509 -2.507 1.00 21.25 145 SER B C 1
ATOM 2180 O O . SER B 1 14 ? -25.360 -13.644 -3.735 1.00 18.96 145 SER B O 1
ATOM 2183 N N . ARG B 1 15 ? -24.810 -14.413 -1.695 1.00 20.40 146 ARG B N 1
ATOM 2184 C CA . ARG B 1 15 ? -24.232 -15.654 -2.238 1.00 18.07 146 ARG B CA 1
ATOM 2185 C C . ARG B 1 15 ? -25.317 -16.671 -2.545 1.00 18.29 146 ARG B C 1
ATOM 2186 O O . ARG B 1 15 ? -25.101 -17.590 -3.343 1.00 24.63 146 ARG B O 1
ATOM 2194 N N . GLY B 1 16 ? -26.484 -16.504 -1.921 1.00 21.63 147 GLY B N 1
ATOM 2195 C CA . GLY B 1 16 ? -27.607 -17.410 -2.133 1.00 23.09 147 GLY B CA 1
ATOM 2196 C C . GLY B 1 16 ? -27.435 -18.723 -1.386 1.00 24.75 147 GLY B C 1
ATOM 2197 O O . GLY B 1 16 ? -27.763 -19.792 -1.900 1.00 20.28 147 GLY B O 1
ATOM 2198 N N . SER B 1 17 ? -26.972 -18.627 -0.141 1.00 20.23 148 SER B N 1
ATOM 2199 C CA . SER B 1 17 ? -26.645 -19.801 0.666 1.00 21.29 148 SER B CA 1
ATOM 2200 C C . SER B 1 17 ? -27.715 -20.124 1.671 1.00 20.64 148 SER B C 1
ATOM 2201 O O . SER B 1 17 ? -27.711 -19.542 2.742 1.00 22.07 148 SER B O 1
ATOM 2204 N N . PRO B 1 18 ? -28.602 -21.097 1.359 1.00 21.95 149 PRO B N 1
ATOM 2205 C CA . PRO B 1 18 ? -29.639 -21.432 2.332 1.00 20.88 149 PRO B CA 1
ATOM 2206 C C . PRO B 1 18 ? -29.055 -21.924 3.651 1.00 25.16 149 PRO B C 1
ATOM 2207 O O . PRO B 1 18 ? -29.620 -21.561 4.689 1.00 22.36 149 PRO B O 1
ATOM 2211 N N . ASP B 1 19 ? -27.958 -22.695 3.618 1.00 24.16 150 ASP B N 1
ATOM 2212 C CA . ASP B 1 19 ? -27.366 -23.229 4.843 1.00 26.04 150 ASP B CA 1
ATOM 2213 C C . ASP B 1 19 ? -26.902 -22.124 5.812 1.00 21.43 150 ASP B C 1
ATOM 2214 O O . ASP B 1 19 ? -26.919 -22.327 7.020 1.00 25.81 150 ASP B O 1
ATOM 2219 N N . GLY B 1 20 ? -26.492 -20.969 5.291 1.00 23.16 151 GLY B N 1
ATOM 2220 C CA . GLY B 1 20 ? -26.029 -19.871 6.139 1.00 23.04 151 GLY B CA 1
ATOM 2221 C C . GLY B 1 20 ? -27.096 -19.274 7.048 1.00 26.11 151 GLY B C 1
ATOM 2222 O O . GLY B 1 20 ? -26.791 -18.591 8.037 1.00 23.21 151 GLY B O 1
ATOM 2223 N N . LEU B 1 21 ? -28.358 -19.537 6.726 1.00 18.78 152 LEU B N 1
ATOM 2224 C CA . LEU B 1 21 ? -29.477 -18.996 7.502 1.00 24.04 152 LEU B CA 1
ATOM 2225 C C . LEU B 1 21 ? -29.841 -19.870 8.700 1.00 22.80 152 LEU B C 1
ATOM 2226 O O . LEU B 1 21 ? -30.772 -19.564 9.462 1.00 25.81 152 LEU B O 1
ATOM 2231 N N . GLU B 1 22 ? -29.134 -20.979 8.850 1.00 22.83 153 GLU B N 1
ATOM 2232 C CA . GLU B 1 22 ? -29.321 -21.826 10.017 1.00 24.45 153 GLU B CA 1
ATOM 2233 C C . GLU B 1 22 ? -29.062 -21.008 11.293 1.00 29.81 153 GLU B C 1
ATOM 2234 O O . GLU B 1 22 ? -28.058 -20.282 11.379 1.00 26.67 153 GLU B O 1
ATOM 2240 N N . GLY B 1 23 ? -29.981 -21.083 12.260 1.00 23.84 154 GLY B N 1
ATOM 2241 C CA . GLY B 1 23 ? -29.844 -20.296 13.482 1.00 27.05 154 GLY B CA 1
ATOM 2242 C C . GLY B 1 23 ? -30.460 -18.894 13.440 1.00 26.43 154 GLY B C 1
ATOM 2243 O O . GLY B 1 23 ? -30.642 -18.278 14.494 1.00 24.15 154 GLY B O 1
ATOM 2244 N N . LEU B 1 24 ? -30.776 -18.375 12.250 1.00 20.73 155 LEU B N 1
ATOM 2245 C CA . LEU B 1 24 ? -31.312 -17.007 12.146 1.00 18.03 155 LEU B CA 1
ATOM 2246 C C . LEU B 1 24 ? -32.666 -16.820 12.853 1.00 25.62 155 LEU B C 1
ATOM 2247 O O . LEU B 1 24 ? -32.878 -15.833 13.564 1.00 22.57 155 LEU B O 1
ATOM 2252 N N . LEU B 1 25 ? -33.596 -17.736 12.632 1.00 21.63 156 LEU B N 1
ATOM 2253 C CA . LEU B 1 25 ? -34.902 -17.650 13.303 1.00 19.92 156 LEU B CA 1
ATOM 2254 C C . LEU B 1 25 ? -34.719 -17.596 14.831 1.00 24.92 156 LEU B C 1
ATOM 2255 O O . LEU B 1 25 ? -35.217 -16.685 15.499 1.00 21.16 156 LEU B O 1
ATOM 2260 N N . SER B 1 26 ? -33.957 -18.542 15.374 1.00 25.57 157 SER B N 1
ATOM 2261 C CA . SER B 1 26 ? -33.712 -18.559 16.813 1.00 23.69 157 SER B CA 1
ATOM 2262 C C . SER B 1 26 ? -33.053 -17.252 17.278 1.00 26.50 157 SER B C 1
ATOM 2263 O O . SER B 1 26 ? -33.413 -16.711 18.318 1.00 29.75 157 SER B O 1
ATOM 2266 N N . PHE B 1 27 ? -32.092 -16.745 16.515 1.00 28.04 158 PHE B N 1
ATOM 2267 C CA . PHE B 1 27 ? -31.470 -15.466 16.857 1.00 29.67 158 PHE B CA 1
ATOM 2268 C C . PHE B 1 27 ? -32.502 -14.334 16.912 1.00 27.81 158 PHE B C 1
ATOM 2269 O O . PHE B 1 27 ? -32.510 -13.543 17.857 1.00 26.44 158 PHE B O 1
ATOM 2277 N N . LEU B 1 28 ? -33.348 -14.233 15.887 1.00 25.11 159 LEU B N 1
ATOM 2278 C CA . LEU B 1 28 ? -34.356 -13.168 15.849 1.00 22.01 159 LEU B CA 1
ATOM 2279 C C . LEU B 1 28 ? -35.327 -13.280 17.013 1.00 25.18 159 LEU B C 1
ATOM 2280 O O . LEU B 1 28 ? -35.650 -12.270 17.646 1.00 26.27 159 LEU B O 1
ATOM 2285 N N . LEU B 1 29 ? -35.779 -14.499 17.298 1.00 23.72 160 LEU B N 1
ATOM 2286 C CA . LEU B 1 29 ? -36.712 -14.731 18.399 1.00 26.99 160 LEU B CA 1
ATOM 2287 C C . LEU B 1 29 ? -36.056 -14.398 19.739 1.00 30.24 160 LEU B C 1
ATOM 2288 O O . LEU B 1 29 ? -36.636 -13.683 20.557 1.00 26.98 160 LEU B O 1
ATOM 2293 N N . THR B 1 30 ? -34.836 -14.885 19.961 1.00 24.19 161 THR B N 1
ATOM 2294 C CA . THR B 1 30 ? -34.183 -14.637 21.243 1.00 28.58 161 THR B CA 1
ATOM 2295 C C . THR B 1 30 ? -33.928 -13.155 21.456 1.00 32.08 161 THR B C 1
ATOM 2296 O O . THR B 1 30 ? -34.117 -12.647 22.558 1.00 37.32 161 THR B O 1
ATOM 2302 N N . HIS B 1 31 ? -33.514 -12.454 20.407 1.00 33.34 162 HIS B N 1
ATOM 2303 C CA . HIS B 1 31 ? -33.175 -11.043 20.577 1.00 27.99 162 HIS B CA 1
ATOM 2304 C C . HIS B 1 31 ? -34.341 -10.097 20.331 1.00 24.80 162 HIS B C 1
ATOM 2305 O O . HIS B 1 31 ? -34.173 -8.883 20.438 1.00 28.98 162 HIS B O 1
ATOM 2312 N N . LYS B 1 32 ? -35.518 -10.652 20.038 1.00 29.43 163 LYS B N 1
ATOM 2313 C CA . LYS B 1 32 ? -36.715 -9.836 19.811 1.00 30.31 163 LYS B CA 1
ATOM 2314 C C . LYS B 1 32 ? -36.513 -8.870 18.632 1.00 34.54 163 LYS B C 1
ATOM 2315 O O . LYS B 1 32 ? -36.782 -7.668 18.721 1.00 29.34 163 LYS B O 1
ATOM 2321 N N . LYS B 1 33 ? -36.031 -9.412 17.519 1.00 24.96 164 LYS B N 1
ATOM 2322 C CA . LYS B 1 33 ? -35.751 -8.602 16.331 1.00 22.90 164 LYS B CA 1
ATOM 2323 C C . LYS B 1 33 ? -36.499 -9.151 15.126 1.00 19.64 164 LYS B C 1
ATOM 2324 O O . LYS B 1 33 ? -36.959 -10.286 15.157 1.00 22.66 164 LYS B O 1
ATOM 2330 N N . ARG B 1 34 ? -36.586 -8.357 14.062 1.00 18.70 165 ARG B N 1
ATOM 2331 C CA . ARG B 1 34 ? -37.328 -8.744 12.857 1.00 19.38 165 ARG B CA 1
ATOM 2332 C C . ARG B 1 34 ? -36.523 -8.369 11.636 1.00 20.28 165 ARG B C 1
ATOM 2333 O O . ARG B 1 34 ? -35.718 -7.427 11.692 1.00 20.35 165 ARG B O 1
ATOM 2341 N N . LEU B 1 35 ? -36.762 -9.059 10.526 1.00 18.44 166 LEU B N 1
ATOM 2342 C CA . LEU B 1 35 ? -36.027 -8.779 9.293 1.00 22.08 166 LEU B CA 1
ATOM 2343 C C . LEU B 1 35 ? -36.370 -7.413 8.698 1.00 14.85 166 LEU B C 1
ATOM 2344 O O . LEU B 1 35 ? -35.662 -6.916 7.813 1.00 19.29 166 LEU B O 1
ATOM 2349 N N . THR B 1 36 ? -37.458 -6.808 9.170 1.00 17.67 167 THR B N 1
ATOM 2350 C CA . THR B 1 36 ? -37.810 -5.451 8.738 1.00 16.13 167 THR B CA 1
ATOM 2351 C C . THR B 1 36 ? -37.187 -4.367 9.592 1.00 21.84 167 THR B C 1
ATOM 2352 O O . THR B 1 36 ? -37.330 -3.167 9.281 1.00 18.89 167 THR B O 1
ATOM 2356 N N . ASP B 1 37 ? -36.571 -4.743 10.710 1.00 23.29 168 ASP B N 1
ATOM 2357 C CA . ASP B 1 37 ? -35.955 -3.714 11.555 1.00 23.94 168 ASP B CA 1
ATOM 2358 C C . ASP B 1 37 ? -34.874 -2.925 10.812 1.00 18.94 168 ASP B C 1
ATOM 2359 O O . ASP B 1 37 ? -34.243 -3.440 9.891 1.00 22.90 168 ASP B O 1
ATOM 2364 N N . GLU B 1 38 ? -34.657 -1.680 11.230 1.00 20.55 169 GLU B N 1
ATOM 2365 C CA . GLU B 1 38 ? -33.704 -0.791 10.595 1.00 26.18 169 GLU B CA 1
ATOM 2366 C C . GLU B 1 38 ? -32.308 -1.425 10.531 1.00 23.72 169 GLU B C 1
ATOM 2367 O O . GLU B 1 38 ? -31.568 -1.261 9.537 1.00 20.68 169 GLU B O 1
ATOM 2373 N N . GLU B 1 39 ? -31.951 -2.183 11.566 1.00 20.99 170 GLU B N 1
ATOM 2374 C CA . GLU B 1 39 ? -30.585 -2.741 11.612 1.00 22.42 170 GLU B CA 1
ATOM 2375 C C . GLU B 1 39 ? -30.386 -3.836 10.556 1.00 22.43 170 GLU B C 1
ATOM 2376 O O . GLU B 1 39 ? -29.258 -4.224 10.258 1.00 24.45 170 GLU B O 1
ATOM 2382 N N . PHE B 1 40 ? -31.487 -4.355 10.013 1.00 17.81 171 PHE B N 1
ATOM 2383 C CA . PHE B 1 40 ? -31.407 -5.343 8.923 1.00 18.39 171 PHE B CA 1
ATOM 2384 C C . PHE B 1 40 ? -31.830 -4.826 7.554 1.00 20.05 171 PHE B C 1
ATOM 2385 O O . PHE B 1 40 ? -31.990 -5.614 6.622 1.00 18.40 171 PHE B O 1
ATOM 2393 N N . ARG B 1 41 ? -31.982 -3.509 7.421 1.00 17.56 172 ARG B N 1
ATOM 2394 C CA . ARG B 1 41 ? -32.258 -2.880 6.124 1.00 18.51 172 ARG B CA 1
ATOM 2395 C C . ARG B 1 41 ? -31.100 -2.040 5.674 1.00 17.88 172 ARG B C 1
ATOM 2396 O O . ARG B 1 41 ? -30.418 -1.455 6.516 1.00 18.69 172 ARG B O 1
ATOM 2404 N N . GLU B 1 42 ? -30.883 -1.968 4.360 1.00 17.89 173 GLU B N 1
ATOM 2405 C CA . GLU B 1 42 ? -29.852 -1.090 3.808 1.00 22.73 173 GLU B CA 1
ATOM 2406 C C . GLU B 1 42 ? -30.246 0.359 4.081 1.00 26.30 173 GLU B C 1
ATOM 2407 O O . GLU B 1 42 ? -31.316 0.798 3.649 1.00 18.59 173 GLU B O 1
ATOM 2413 N N . PRO B 1 43 ? -29.423 1.096 4.844 1.00 21.37 174 PRO B N 1
ATOM 2414 C CA . PRO B 1 43 ? -29.845 2.459 5.214 1.00 20.78 174 PRO B CA 1
ATOM 2415 C C . PRO B 1 43 ? -30.056 3.379 4.018 1.00 21.25 174 PRO B C 1
ATOM 2416 O O . PRO B 1 43 ? -30.891 4.272 4.075 1.00 22.15 174 PRO B O 1
ATOM 2420 N N . SER B 1 44 ? -29.282 3.204 2.956 1.00 21.13 175 SER B N 1
ATOM 2421 C CA . SER B 1 44 ? -29.363 4.141 1.841 1.00 25.73 175 SER B CA 1
ATOM 2422 C C . SER B 1 44 ? -30.597 3.984 0.934 1.00 20.32 175 SER B C 1
ATOM 2423 O O . SER B 1 44 ? -30.885 4.873 0.122 1.00 23.04 175 SER B O 1
ATOM 2426 N N . THR B 1 45 ? -31.288 2.850 1.046 1.00 18.88 176 THR B N 1
ATOM 2427 C CA . THR B 1 45 ? -32.381 2.502 0.126 1.00 18.20 176 THR B CA 1
ATOM 2428 C C . THR B 1 45 ? -33.641 2.003 0.837 1.00 24.24 176 THR B C 1
ATOM 2429 O O . THR B 1 45 ? -34.736 2.117 0.299 1.00 23.29 176 THR B O 1
ATOM 2433 N N . GLY B 1 46 ? -33.482 1.400 2.010 1.00 18.98 177 GLY B N 1
ATOM 2434 C CA . GLY B 1 46 ? -34.605 0.788 2.702 1.00 19.23 177 GLY B CA 1
ATOM 2435 C C . GLY B 1 46 ? -34.798 -0.683 2.338 1.00 23.61 177 GLY B C 1
ATOM 2436 O O . GLY B 1 46 ? -35.666 -1.353 2.893 1.00 20.81 177 GLY B O 1
ATOM 2437 N N . LYS B 1 47 ? -33.969 -1.215 1.443 1.00 14.81 178 LYS B N 1
ATOM 2438 C CA . LYS B 1 47 ? -34.060 -2.640 1.084 1.00 19.04 178 LYS B CA 1
ATOM 2439 C C . LYS B 1 47 ? -33.862 -3.554 2.272 1.00 18.82 178 LYS B C 1
ATOM 2440 O O . LYS B 1 47 ? -32.904 -3.386 3.028 1.00 17.79 178 LYS B O 1
ATOM 2446 N N . THR B 1 48 ? -34.747 -4.537 2.428 1.00 15.65 179 THR B N 1
ATOM 2447 C CA . THR B 1 48 ? -34.502 -5.648 3.359 1.00 18.15 179 THR B CA 1
ATOM 2448 C C . THR B 1 48 ? -33.654 -6.667 2.613 1.00 15.53 179 THR B C 1
ATOM 2449 O O . THR B 1 48 ? -33.285 -6.433 1.466 1.00 15.74 179 THR B O 1
ATOM 2453 N N . CYS B 1 49 ? -33.383 -7.819 3.227 1.00 13.85 180 CYS B N 1
ATOM 2454 C CA . CYS B 1 49 ? -32.618 -8.863 2.537 1.00 16.62 180 CYS B CA 1
ATOM 2455 C C . CYS B 1 49 ? -33.435 -9.512 1.399 1.00 23.25 180 CYS B C 1
ATOM 2456 O O . CYS B 1 49 ? -32.872 -10.216 0.552 1.00 20.56 180 CYS B O 1
ATOM 2459 N N . LEU B 1 50 ? -34.755 -9.285 1.363 1.00 16.83 181 LEU B N 1
ATOM 2460 C CA . LEU B 1 50 ? -35.567 -9.882 0.295 1.00 14.05 181 LEU B CA 1
ATOM 2461 C C . LEU B 1 50 ? -35.246 -9.313 -1.102 1.00 18.34 181 LEU B C 1
ATOM 2462 O O . LEU B 1 50 ? -34.952 -10.080 -2.024 1.00 13.88 181 LEU B O 1
ATOM 2467 N N . PRO B 1 51 ? -35.272 -7.975 -1.268 1.00 18.04 182 PRO B N 1
ATOM 2468 C CA . PRO B 1 51 ? -34.806 -7.477 -2.568 1.00 16.43 182 PRO B CA 1
ATOM 2469 C C . PRO B 1 51 ? -33.375 -7.896 -2.896 1.00 17.71 182 PRO B C 1
ATOM 2470 O O . PRO B 1 51 ? -33.082 -8.229 -4.062 1.00 16.13 182 PRO B O 1
ATOM 2474 N N . LYS B 1 52 ? -32.501 -7.879 -1.895 1.00 13.47 183 LYS B N 1
ATOM 2475 C CA . LYS B 1 52 ? -31.119 -8.309 -2.111 1.00 18.70 183 LYS B CA 1
ATOM 2476 C C . LYS B 1 52 ? -31.067 -9.733 -2.706 1.00 16.11 183 LYS B C 1
ATOM 2477 O O . LYS B 1 52 ? -30.319 -10.002 -3.658 1.00 18.79 183 LYS B O 1
ATOM 2483 N N . ALA B 1 53 ? -31.877 -10.637 -2.162 1.00 19.96 184 ALA B N 1
ATOM 2484 C CA . ALA B 1 53 ? -31.936 -12.018 -2.688 1.00 19.63 184 ALA B CA 1
ATOM 2485 C C . ALA B 1 53 ? -32.396 -12.041 -4.127 1.00 16.90 184 ALA B C 1
ATOM 2486 O O . ALA B 1 53 ? -31.802 -12.724 -4.978 1.00 16.52 184 ALA B O 1
ATOM 2488 N N . LEU B 1 54 ? -33.444 -11.279 -4.412 1.00 17.39 185 LEU B N 1
ATOM 2489 C CA . LEU B 1 54 ? -34.034 -11.316 -5.740 1.00 18.06 185 LEU B CA 1
ATOM 2490 C C . LEU B 1 54 ? -33.138 -10.710 -6.792 1.00 19.23 185 LEU B C 1
ATOM 2491 O O . LEU B 1 54 ? -33.338 -10.980 -7.978 1.00 19.80 185 LEU B O 1
ATOM 2496 N N . LEU B 1 55 ? -32.190 -9.865 -6.364 1.00 20.31 186 LEU B N 1
ATOM 2497 C CA . LEU B 1 55 ? -31.214 -9.246 -7.280 1.00 22.28 186 LEU B CA 1
ATOM 2498 C C . LEU B 1 55 ? -29.944 -10.085 -7.417 1.00 26.27 186 LEU B C 1
ATOM 2499 O O . LEU B 1 55 ? -29.007 -9.721 -8.138 1.00 21.40 186 LEU B O 1
ATOM 2504 N N . ASN B 1 56 ? -29.905 -11.219 -6.722 1.00 20.96 187 ASN B N 1
ATOM 2505 C CA . ASN B 1 56 ? -28.734 -12.116 -6.798 1.00 20.66 187 ASN B CA 1
ATOM 2506 C C . ASN B 1 56 ? -29.171 -13.552 -7.047 1.00 22.89 187 ASN B C 1
ATOM 2507 O O . ASN B 1 56 ? -29.204 -14.393 -6.128 1.00 18.69 187 ASN B O 1
ATOM 2512 N N . LEU B 1 57 ? -29.540 -13.820 -8.295 1.00 27.45 188 LEU B N 1
ATOM 2513 C CA . LEU B 1 57 ? -30.036 -15.134 -8.665 1.00 25.81 188 LEU B CA 1
ATOM 2514 C C . LEU B 1 57 ? -28.926 -15.929 -9.332 1.00 27.13 188 LEU B C 1
ATOM 2515 O O . LEU B 1 57 ? -28.048 -15.368 -9.965 1.00 26.99 188 LEU B O 1
ATOM 2520 N N . SER B 1 58 ? -28.990 -17.245 -9.189 1.00 24.08 189 SER B N 1
ATOM 2521 C CA . SER B 1 58 ? -28.088 -18.135 -9.897 1.00 27.40 189 SER B CA 1
ATOM 2522 C C . SER B 1 58 ? -28.991 -19.084 -10.662 1.00 29.96 189 SER B C 1
ATOM 2523 O O . SER B 1 58 ? -29.740 -19.851 -10.050 1.00 29.06 189 SER B O 1
ATOM 2526 N N . ALA B 1 59 ? -28.955 -18.989 -11.991 1.00 39.76 190 ALA B N 1
ATOM 2527 C CA . ALA B 1 59 ? -29.888 -19.726 -12.846 1.00 41.36 190 ALA B CA 1
ATOM 2528 C C . ALA B 1 59 ? -31.342 -19.449 -12.452 1.00 36.27 190 ALA B C 1
ATOM 2529 O O . ALA B 1 59 ? -32.153 -20.367 -12.356 1.00 33.21 190 ALA B O 1
ATOM 2531 N N . GLY B 1 60 ? -31.659 -18.178 -12.216 1.00 29.83 191 GLY B N 1
ATOM 2532 C CA . GLY B 1 60 ? -33.012 -17.767 -11.856 1.00 27.95 191 GLY B CA 1
ATOM 2533 C C . GLY B 1 60 ? -33.488 -18.125 -10.451 1.00 31.86 191 GLY B C 1
ATOM 2534 O O . GLY B 1 60 ? -34.667 -17.969 -10.132 1.00 27.74 191 GLY B O 1
ATOM 2535 N N . ARG B 1 61 ? -32.578 -18.575 -9.588 1.00 28.55 192 ARG B N 1
ATOM 2536 C CA . ARG B 1 61 ? -32.963 -18.971 -8.229 1.00 21.38 192 ARG B CA 1
ATOM 2537 C C . ARG B 1 61 ? -32.094 -18.373 -7.144 1.00 25.53 192 ARG B C 1
ATOM 2538 O O . ARG B 1 61 ? -30.892 -18.184 -7.322 1.00 21.86 192 ARG B O 1
ATOM 2546 N N . ASN B 1 62 ? -32.702 -18.121 -5.991 1.00 24.40 193 ASN B N 1
ATOM 2547 C CA . ASN B 1 62 ? -31.925 -17.860 -4.780 1.00 24.06 193 ASN B CA 1
ATOM 2548 C C . ASN B 1 62 ? -32.638 -18.559 -3.651 1.00 25.40 193 ASN B C 1
ATOM 2549 O O . ASN B 1 62 ? -33.704 -18.123 -3.211 1.00 22.52 193 ASN B O 1
ATOM 2554 N N . ASP B 1 63 ? -32.065 -19.673 -3.214 1.00 19.80 194 ASP B N 1
ATOM 2555 C CA . ASP B 1 63 ? -32.754 -20.553 -2.274 1.00 18.75 194 ASP B CA 1
ATOM 2556 C C . ASP B 1 63 ? -32.864 -20.025 -0.844 1.00 21.22 194 ASP B C 1
ATOM 2557 O O . ASP B 1 63 ? -33.505 -20.662 0.001 1.00 17.90 194 ASP B O 1
ATOM 2562 N N . THR B 1 64 ? -32.296 -18.853 -0.562 1.00 17.23 195 THR B N 1
ATOM 2563 C CA . THR B 1 64 ? -32.606 -18.212 0.724 1.00 15.37 195 THR B CA 1
ATOM 2564 C C . THR B 1 64 ? -34.048 -17.662 0.742 1.00 17.06 195 THR B C 1
ATOM 2565 O O . THR B 1 64 ? -34.630 -17.458 1.809 1.00 18.34 195 THR B O 1
ATOM 2569 N N . ILE B 1 65 ? -34.613 -17.391 -0.428 1.00 15.77 196 ILE B N 1
ATOM 2570 C CA . ILE B 1 65 ? -35.927 -16.703 -0.457 1.00 17.55 196 ILE B CA 1
ATOM 2571 C C . ILE B 1 65 ? -37.025 -17.447 0.312 1.00 18.66 196 ILE B C 1
ATOM 2572 O O . ILE B 1 65 ? -37.653 -16.867 1.217 1.00 19.91 196 ILE B O 1
ATOM 2577 N N . PRO B 1 66 ? -37.239 -18.737 0.002 1.00 16.61 197 PRO B N 1
ATOM 2578 C CA . PRO B 1 66 ? -38.321 -19.435 0.736 1.00 21.42 197 PRO B CA 1
ATOM 2579 C C . PRO B 1 66 ? -38.083 -19.495 2.247 1.00 20.43 197 PRO B C 1
ATOM 2580 O O . PRO B 1 66 ? -39.012 -19.499 3.051 1.00 16.55 197 PRO B O 1
ATOM 2584 N N . ILE B 1 67 ? -36.821 -19.596 2.629 1.00 16.35 198 ILE B N 1
ATOM 2585 C CA . ILE B 1 67 ? -36.452 -19.667 4.044 1.00 16.62 198 ILE B CA 1
ATOM 2586 C C . ILE B 1 67 ? -36.681 -18.332 4.741 1.00 20.10 198 ILE B C 1
ATOM 2587 O O . ILE B 1 67 ? -37.193 -18.279 5.854 1.00 18.36 198 ILE B O 1
ATOM 2592 N N . LEU B 1 68 ? -36.253 -17.250 4.105 1.00 16.62 199 LEU B N 1
ATOM 2593 C CA . LEU B 1 68 ? -36.523 -15.919 4.644 1.00 17.99 199 LEU B CA 1
ATOM 2594 C C . LEU B 1 68 ? -38.013 -15.672 4.856 1.00 18.62 199 LEU B C 1
ATOM 2595 O O . LEU B 1 68 ? -38.421 -15.075 5.867 1.00 18.59 199 LEU B O 1
ATOM 2600 N N . LEU B 1 69 ? -38.835 -16.087 3.896 1.00 14.59 200 LEU B N 1
ATOM 2601 C CA . LEU B 1 69 ? -40.265 -15.829 4.017 1.00 15.63 200 LEU B CA 1
ATOM 2602 C C . LEU B 1 69 ? -40.825 -16.598 5.209 1.00 18.31 200 LEU B C 1
ATOM 2603 O O . LEU B 1 69 ? -41.693 -16.107 5.945 1.00 18.74 200 LEU B O 1
ATOM 2608 N N . ASP B 1 70 ? -40.319 -17.807 5.411 1.00 15.39 201 ASP B N 1
ATOM 2609 C CA . ASP B 1 70 ? -40.748 -18.614 6.553 1.00 20.55 201 ASP B CA 1
ATOM 2610 C C . ASP B 1 70 ? -40.343 -17.999 7.887 1.00 17.27 201 ASP B C 1
ATOM 2611 O O . ASP B 1 70 ? -41.119 -17.996 8.847 1.00 20.00 201 ASP B O 1
ATOM 2616 N N . ILE B 1 71 ? -39.122 -17.499 7.945 1.00 17.51 202 ILE B N 1
ATOM 2617 C CA . ILE B 1 71 ? -38.622 -16.835 9.145 1.00 14.84 202 ILE B CA 1
ATOM 2618 C C . ILE B 1 71 ? -39.453 -15.596 9.461 1.00 18.38 202 ILE B C 1
ATOM 2619 O O . ILE B 1 71 ? -39.813 -15.347 10.619 1.00 19.14 202 ILE B O 1
ATOM 2624 N N . ALA B 1 72 ? -39.748 -14.804 8.431 1.00 16.50 203 ALA B N 1
ATOM 2625 C CA . ALA B 1 72 ? -40.607 -13.647 8.603 1.00 19.24 203 ALA B CA 1
ATOM 2626 C C . ALA B 1 72 ? -41.970 -14.056 9.134 1.00 20.67 203 ALA B C 1
ATOM 2627 O O . ALA B 1 72 ? -42.550 -13.370 9.984 1.00 19.66 203 ALA B O 1
ATOM 2629 N N . GLU B 1 73 ? -42.491 -15.176 8.645 1.00 17.80 204 GLU B N 1
ATOM 2630 C CA . GLU B 1 73 ? -43.822 -15.594 9.081 1.00 17.35 204 GLU B CA 1
ATOM 2631 C C . GLU B 1 73 ? -43.791 -15.942 10.551 1.00 19.96 204 GLU B C 1
ATOM 2632 O O . GLU B 1 73 ? -44.678 -15.520 11.312 1.00 19.29 204 GLU B O 1
ATOM 2638 N N . LYS B 1 74 ? -42.739 -16.665 10.954 1.00 19.11 205 LYS B N 1
ATOM 2639 C CA . LYS B 1 74 ? -42.613 -17.167 12.319 1.00 16.71 205 LYS B CA 1
ATOM 2640 C C . LYS B 1 74 ? -42.267 -16.100 13.342 1.00 17.81 205 LYS B C 1
ATOM 2641 O O . LYS B 1 74 ? -42.353 -16.332 14.544 1.00 21.16 205 LYS B O 1
ATOM 2647 N N . THR B 1 75 ? -41.817 -14.952 12.849 1.00 19.99 206 THR B N 1
ATOM 2648 C CA . THR B 1 75 ? -41.604 -13.766 13.683 1.00 16.05 206 THR B CA 1
ATOM 2649 C C . THR B 1 75 ? -42.757 -12.764 13.583 1.00 21.86 206 THR B C 1
ATOM 2650 O O . THR B 1 75 ? -42.599 -11.609 13.936 1.00 19.55 206 THR B O 1
ATOM 2654 N N . GLY B 1 76 ? -43.897 -13.196 13.044 1.00 22.95 207 GLY B N 1
ATOM 2655 C CA . GLY B 1 76 ? -45.086 -12.353 13.043 1.00 19.25 207 GLY B CA 1
ATOM 2656 C C . GLY B 1 76 ? -44.922 -11.152 12.133 1.00 17.88 207 GLY B C 1
ATOM 2657 O O . GLY B 1 76 ? -45.516 -10.101 12.370 1.00 22.85 207 GLY B O 1
ATOM 2658 N N . ASN B 1 77 ? -44.197 -11.346 11.037 1.00 16.72 208 ASN B N 1
ATOM 2659 C CA . ASN B 1 77 ? -43.625 -10.241 10.281 1.00 20.42 208 ASN B CA 1
ATOM 2660 C C . ASN B 1 77 ? -43.760 -10.414 8.772 1.00 18.91 208 ASN B C 1
ATOM 2661 O O . ASN B 1 77 ? -43.218 -9.621 8.003 1.00 20.91 208 ASN B O 1
ATOM 2666 N N . MET B 1 78 ? -44.487 -11.441 8.335 1.00 20.48 209 MET B N 1
ATOM 2667 C CA . MET B 1 78 ? -44.468 -11.785 6.910 1.00 18.14 209 MET B CA 1
ATOM 2668 C C . MET B 1 78 ? -44.985 -10.693 5.973 1.00 18.80 209 MET B C 1
ATOM 2669 O O . MET B 1 78 ? -44.315 -10.351 5.001 1.00 19.41 209 MET B O 1
ATOM 2674 N N . ARG B 1 79 ? -46.172 -10.153 6.243 1.00 18.51 210 ARG B N 1
ATOM 2675 C CA . ARG B 1 79 ? -46.698 -9.107 5.355 1.00 22.04 210 ARG B CA 1
ATOM 2676 C C . ARG B 1 79 ? -45.790 -7.881 5.283 1.00 21.96 210 ARG B C 1
ATOM 2677 O O . ARG B 1 79 ? -45.565 -7.329 4.200 1.00 22.74 210 ARG B O 1
ATOM 2685 N N . GLU B 1 80 ? -45.285 -7.437 6.427 1.00 19.04 211 GLU B N 1
ATOM 2686 C CA . GLU B 1 80 ? -44.399 -6.261 6.465 1.00 20.98 211 GLU B CA 1
ATOM 2687 C C . GLU B 1 80 ? -43.100 -6.544 5.742 1.00 21.28 211 GLU B C 1
ATOM 2688 O O . GLU B 1 80 ? -42.555 -5.684 5.050 1.00 17.14 211 GLU B O 1
ATOM 2694 N N . PHE B 1 81 ? -42.600 -7.763 5.903 1.00 18.21 212 PHE B N 1
ATOM 2695 C CA . PHE B 1 81 ? -41.353 -8.150 5.256 1.00 18.52 212 PHE B CA 1
ATOM 2696 C C . PHE B 1 81 ? -41.494 -8.140 3.744 1.00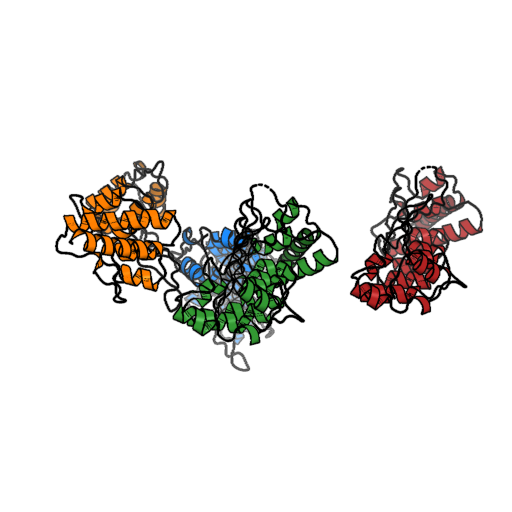 20.09 212 PHE B C 1
ATOM 2697 O O . PHE B 1 81 ? -40.716 -7.504 3.042 1.00 19.31 212 PHE B O 1
ATOM 2705 N N . ILE B 1 82 ? -42.513 -8.836 3.251 1.00 14.92 213 ILE B N 1
ATOM 2706 C CA . ILE B 1 82 ? -42.735 -8.930 1.820 1.00 14.37 213 ILE B CA 1
ATOM 2707 C C . ILE B 1 82 ? -42.954 -7.573 1.191 1.00 16.26 213 ILE B C 1
ATOM 2708 O O . ILE B 1 82 ? -42.475 -7.319 0.091 1.00 15.72 213 ILE B O 1
ATOM 2713 N N . ASN B 1 83 ? -43.688 -6.707 1.881 1.00 14.73 214 ASN B N 1
ATOM 2714 C CA . ASN B 1 83 ? -44.060 -5.406 1.317 1.00 13.54 214 ASN B CA 1
ATOM 2715 C C . ASN B 1 83 ? -43.164 -4.233 1.709 1.00 17.75 214 ASN B C 1
ATOM 2716 O O . ASN B 1 83 ? -43.459 -3.092 1.362 1.00 19.53 214 ASN B O 1
ATOM 2721 N N . SER B 1 84 ? -42.061 -4.492 2.405 1.00 16.64 215 SER B N 1
ATOM 2722 C CA . SER B 1 84 ? -41.189 -3.378 2.829 0.89 15.54 215 SER B CA 1
ATOM 2723 C C . SER B 1 84 ? -40.705 -2.599 1.593 1.00 13.56 215 SER B C 1
ATOM 2724 O O . SER B 1 84 ? -40.146 -3.192 0.664 1.00 16.85 215 SER B O 1
ATOM 2727 N N . PRO B 1 85 ? -40.980 -1.287 1.551 1.00 15.36 216 PRO B N 1
ATOM 2728 C CA . PRO B 1 85 ? -40.679 -0.453 0.383 1.00 16.50 216 PRO B CA 1
ATOM 2729 C C . PRO B 1 85 ? -39.206 -0.025 0.345 1.00 17.54 216 PRO B C 1
ATOM 2730 O O . PRO B 1 85 ? -38.571 0.143 1.398 1.00 20.47 216 PRO B O 1
ATOM 2734 N N . PHE B 1 86 ? -38.663 0.171 -0.853 1.00 20.69 217 PHE B N 1
ATOM 2735 C CA . PHE B 1 86 ? -37.305 0.731 -0.957 1.00 19.71 217 PHE B CA 1
ATOM 2736 C C . PHE B 1 86 ? -37.245 1.748 -2.089 1.00 19.42 217 PHE B C 1
ATOM 2737 O O . PHE B 1 86 ? -38.210 1.904 -2.868 1.00 21.13 217 PHE B O 1
ATOM 2745 N N . ARG B 1 87 ? -36.141 2.476 -2.154 1.00 16.18 218 ARG B N 1
ATOM 2746 C CA . ARG B 1 87 ? -35.988 3.533 -3.157 1.00 20.54 218 ARG B CA 1
ATOM 2747 C C . ARG B 1 87 ? -34.613 3.524 -3.782 1.00 22.21 218 ARG B C 1
ATOM 2748 O O . ARG B 1 87 ? -33.663 3.010 -3.186 1.00 19.00 218 ARG B O 1
ATOM 2762 N N . ASP B 1 88 ? -34.507 4.131 -4.965 1.00 22.32 219 ASP B N 1
ATOM 2763 C CA . ASP B 1 88 ? -33.221 4.480 -5.568 1.00 27.51 219 ASP B CA 1
ATOM 2764 C C . ASP B 1 88 ? -33.392 5.884 -6.156 1.00 26.65 219 ASP B C 1
ATOM 2765 O O . ASP B 1 88 ? -34.327 6.591 -5.764 1.00 23.27 219 ASP B O 1
ATOM 2770 N N . VAL B 1 89 ? -32.524 6.317 -7.071 1.00 24.24 220 VAL B N 1
ATOM 2771 C CA . VAL B 1 89 ? -32.726 7.668 -7.631 1.00 27.28 220 VAL B CA 1
ATOM 2772 C C . VAL B 1 89 ? -33.943 7.802 -8.546 1.00 24.07 220 VAL B C 1
ATOM 2773 O O . VAL B 1 89 ? -34.328 8.914 -8.876 1.00 24.86 220 VAL B O 1
ATOM 2777 N N . TYR B 1 90 ? -34.519 6.681 -8.976 1.00 21.70 221 TYR B N 1
ATOM 2778 C CA . TYR B 1 90 ? -35.594 6.713 -9.967 1.00 21.74 221 TYR B CA 1
ATOM 2779 C C . TYR B 1 90 ? -36.974 6.541 -9.353 1.00 19.95 221 TYR B C 1
ATOM 2780 O O . TYR B 1 90 ? -37.915 7.219 -9.758 1.00 24.89 221 TYR B O 1
ATOM 2789 N N . TYR B 1 91 ? -37.102 5.607 -8.412 1.00 17.21 222 TYR B N 1
ATOM 2790 C CA . TYR B 1 91 ? -38.414 5.351 -7.794 1.00 22.59 222 TYR B CA 1
ATOM 2791 C C . TYR B 1 91 ? -38.329 5.207 -6.293 1.00 23.59 222 TYR B C 1
ATOM 2792 O O . TYR B 1 91 ? -37.319 4.739 -5.762 1.00 23.29 222 TYR B O 1
ATOM 2801 N N . ARG B 1 92 ? -39.408 5.578 -5.619 1.00 15.55 223 ARG B N 1
ATOM 2802 C CA . ARG B 1 92 ? -39.633 5.199 -4.218 1.00 18.85 223 ARG B CA 1
ATOM 2803 C C . ARG B 1 92 ? -40.884 4.297 -4.109 1.00 18.83 223 ARG B C 1
ATOM 2804 O O . ARG B 1 92 ? -41.711 4.264 -5.011 1.00 25.34 223 ARG B O 1
ATOM 2812 N N . GLY B 1 93 ? -41.018 3.553 -3.017 1.00 19.24 224 GLY B N 1
ATOM 2813 C CA . GLY B 1 93 ? -42.151 2.654 -2.862 1.00 18.54 224 GLY B CA 1
ATOM 2814 C C . GLY B 1 93 ? -42.054 1.341 -3.631 1.00 20.59 224 GLY B C 1
ATOM 2815 O O . GLY B 1 93 ? -43.016 0.579 -3.668 1.00 19.70 224 GLY B O 1
ATOM 2816 N N . GLN B 1 94 ? -40.883 1.053 -4.196 1.00 18.82 225 GLN B N 1
ATOM 2817 C CA . GLN B 1 94 ? -40.622 -0.220 -4.881 1.00 19.43 225 GLN B CA 1
ATOM 2818 C C . GLN B 1 94 ? -40.713 -1.351 -3.892 1.00 22.46 225 GLN B C 1
ATOM 2819 O O . GLN B 1 94 ? -40.374 -1.165 -2.729 1.00 15.38 225 GLN B O 1
ATOM 2825 N N . THR B 1 95 ? -41.155 -2.527 -4.337 1.00 14.11 226 THR B N 1
ATOM 2826 C CA . THR B 1 95 ? -41.231 -3.685 -3.445 1.00 13.43 226 THR B CA 1
ATOM 2827 C C . THR B 1 95 ? -40.621 -4.905 -4.107 1.00 16.89 226 THR B C 1
ATOM 2828 O O . THR B 1 95 ? -40.351 -4.894 -5.315 1.00 16.05 226 THR B O 1
ATOM 2832 N N . ALA B 1 96 ? -40.452 -5.970 -3.329 1.00 17.56 227 ALA B N 1
ATOM 2833 C CA . ALA B 1 96 ? -39.941 -7.230 -3.852 1.00 18.23 227 ALA B CA 1
ATOM 2834 C C . ALA B 1 96 ? -40.741 -7.680 -5.080 1.00 18.57 227 ALA B C 1
ATOM 2835 O O . ALA B 1 96 ? -40.176 -8.171 -6.070 1.00 20.09 227 ALA B O 1
ATOM 2837 N N . LEU B 1 97 ? -42.052 -7.483 -5.044 1.00 15.95 228 LEU B N 1
ATOM 2838 C CA . LEU B 1 97 ? -42.898 -7.924 -6.156 1.00 14.04 228 LEU B CA 1
ATOM 2839 C C . LEU B 1 97 ? -42.525 -7.240 -7.484 1.00 16.61 228 LEU B C 1
ATOM 2840 O O . LEU B 1 97 ? -42.465 -7.895 -8.528 1.00 16.82 228 LEU B O 1
ATOM 2845 N N . HIS B 1 98 ? -42.258 -5.933 -7.444 1.00 16.21 229 HIS B N 1
ATOM 2846 C CA . HIS B 1 98 ? -41.817 -5.195 -8.640 1.00 15.71 229 HIS B CA 1
ATOM 2847 C C . HIS B 1 98 ? -40.548 -5.822 -9.213 1.00 19.98 229 HIS B C 1
ATOM 2848 O O . HIS B 1 98 ? -40.413 -5.972 -10.438 1.00 18.24 229 HIS B O 1
ATOM 2855 N N . ILE B 1 99 ? -39.606 -6.168 -8.335 1.00 17.31 230 ILE B N 1
ATOM 2856 C CA . ILE B 1 99 ? -38.351 -6.781 -8.786 1.00 16.72 230 ILE B CA 1
ATOM 2857 C C . ILE B 1 99 ? -38.611 -8.128 -9.445 1.00 20.89 230 ILE B C 1
ATOM 2858 O O . ILE B 1 99 ? -38.054 -8.410 -10.514 1.00 24.19 230 ILE B O 1
ATOM 2863 N N . ALA B 1 100 ? -39.427 -8.964 -8.798 1.00 20.26 231 ALA B N 1
ATOM 2864 C CA . ALA B 1 100 ? -39.710 -10.298 -9.341 1.00 21.30 231 ALA B CA 1
ATOM 2865 C C . ALA B 1 100 ? -40.311 -10.194 -10.736 1.00 22.76 231 ALA B C 1
ATOM 2866 O O . ALA B 1 100 ? -40.000 -10.992 -11.626 1.00 19.94 231 ALA B O 1
ATOM 2868 N N . ILE B 1 101 ? -41.172 -9.199 -10.927 1.00 21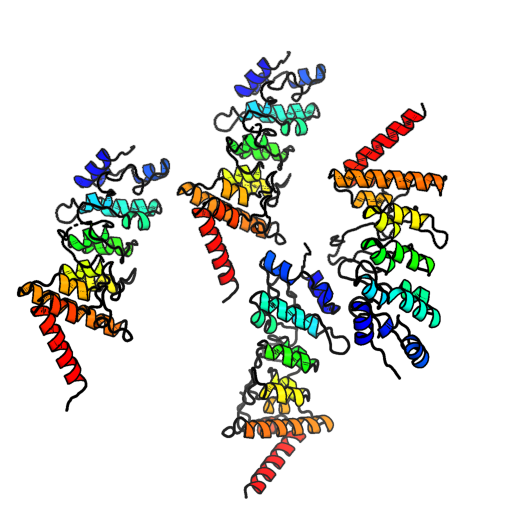.57 232 ILE B N 1
ATOM 2869 C CA . ILE B 1 101 ? -41.788 -8.972 -12.225 1.00 22.97 232 ILE B CA 1
ATOM 2870 C C . ILE B 1 101 ? -40.775 -8.467 -13.243 1.00 23.80 232 ILE B C 1
ATOM 2871 O O . ILE B 1 101 ? -40.697 -8.988 -14.355 1.00 26.75 232 ILE B O 1
ATOM 2876 N N . GLU B 1 102 ? -40.004 -7.451 -12.868 1.00 24.81 233 GLU B N 1
ATOM 2877 C CA . GLU B 1 102 ? -39.042 -6.860 -13.784 1.00 25.19 233 GLU B CA 1
ATOM 2878 C C . GLU B 1 102 ? -37.992 -7.889 -14.226 1.00 29.22 233 GLU B C 1
ATOM 2879 O O . GLU B 1 102 ? -37.546 -7.862 -15.382 1.00 25.13 233 GLU B O 1
ATOM 2885 N N . ARG B 1 103 ? -37.593 -8.783 -13.314 1.00 22.75 234 ARG B N 1
ATOM 2886 C CA . ARG B 1 103 ? -36.583 -9.808 -13.640 1.00 26.23 234 ARG B CA 1
ATOM 2887 C C . ARG B 1 103 ? -37.239 -10.965 -14.377 1.00 28.42 234 ARG B C 1
ATOM 2888 O O . ARG B 1 103 ? -36.591 -11.963 -14.683 1.00 27.55 234 ARG B O 1
ATOM 2902 N N . ARG B 1 104 ? -38.536 -10.838 -14.639 1.00 25.76 235 ARG B N 1
ATOM 2903 C CA . ARG B 1 104 ? -39.285 -11.851 -15.384 1.00 31.90 235 ARG B CA 1
ATOM 2904 C C . ARG B 1 104 ? -39.282 -13.225 -14.678 1.00 28.64 235 ARG B C 1
ATOM 2905 O O . ARG B 1 104 ? -39.179 -14.269 -15.330 1.00 30.73 235 ARG B O 1
ATOM 2913 N N . CYS B 1 105 ? -39.415 -13.220 -13.349 1.00 26.44 236 CYS B N 1
ATOM 2914 C CA . CYS B 1 105 ? -39.395 -14.469 -12.570 1.00 31.17 236 CYS B CA 1
ATOM 2915 C C . CYS B 1 105 ? -40.799 -14.873 -12.133 1.00 29.03 236 CYS B C 1
ATOM 2916 O O . CYS B 1 105 ? -41.211 -14.549 -11.027 1.00 20.89 236 CYS B O 1
ATOM 2919 N N . LYS B 1 106 ? -41.530 -15.582 -12.981 1.00 34.68 237 LYS B N 1
ATOM 2920 C CA . LYS B 1 106 ? -42.924 -15.896 -12.660 1.00 31.98 237 LYS B CA 1
ATOM 2921 C C . LYS B 1 106 ? -43.039 -16.725 -11.374 1.00 29.41 237 LYS B C 1
ATOM 2922 O O . LYS B 1 106 ? -43.951 -16.516 -10.590 1.00 24.57 237 LYS B O 1
ATOM 2928 N N . HIS B 1 107 ? -42.091 -17.634 -11.139 1.00 26.67 238 HIS B N 1
ATOM 2929 C CA . HIS B 1 107 ? -42.101 -18.437 -9.908 1.00 27.73 238 HIS B CA 1
ATOM 2930 C C . HIS B 1 107 ? -42.063 -17.586 -8.649 1.00 22.01 238 HIS B C 1
ATOM 2931 O O . HIS B 1 107 ? -42.815 -17.845 -7.702 1.00 24.24 238 HIS B O 1
ATOM 2943 N N . TYR B 1 108 ? -41.194 -16.572 -8.605 1.00 24.07 239 TYR B N 1
ATOM 2944 C CA . TYR B 1 108 ? -41.166 -15.692 -7.427 1.00 23.91 239 TYR B CA 1
ATOM 2945 C C . TYR B 1 108 ? -42.351 -14.725 -7.378 1.00 20.87 239 TYR B C 1
ATOM 2946 O O . TYR B 1 108 ? -42.797 -14.335 -6.286 1.00 21.35 239 TYR B O 1
ATOM 2955 N N . VAL B 1 109 ? -42.870 -14.322 -8.539 1.00 24.76 240 VAL B N 1
ATOM 2956 C CA . VAL B 1 109 ? -44.108 -13.533 -8.538 1.00 25.70 240 VAL B CA 1
ATOM 2957 C C . VAL B 1 109 ? -45.192 -14.314 -7.814 1.00 18.63 240 VAL B C 1
ATOM 2958 O O . VAL B 1 109 ? -45.876 -13.786 -6.928 1.00 20.92 240 VAL B O 1
ATOM 2962 N N . GLU B 1 110 ? -45.341 -15.586 -8.185 1.00 20.70 241 GLU B N 1
ATOM 2963 C CA . GLU B 1 110 ? -46.374 -16.430 -7.580 1.00 19.78 241 GLU B CA 1
ATOM 2964 C C . GLU B 1 110 ? -46.120 -16.603 -6.103 1.00 24.24 241 GLU B C 1
ATOM 2965 O O . GLU B 1 110 ? -47.024 -16.466 -5.285 1.00 20.29 241 GLU B O 1
ATOM 2971 N N . LEU B 1 111 ? -44.879 -16.918 -5.746 1.00 22.04 242 LEU B N 1
ATOM 2972 C CA . LEU B 1 111 ? -44.571 -17.147 -4.340 1.00 18.66 242 LEU B CA 1
ATOM 2973 C C . LEU B 1 111 ? -44.958 -15.939 -3.492 1.00 20.14 242 LEU B C 1
ATOM 2974 O O . LEU B 1 111 ? -45.581 -16.079 -2.427 1.00 18.69 242 LEU B O 1
ATOM 2979 N N . LEU B 1 112 ? -44.575 -14.753 -3.955 1.00 14.69 243 LEU B N 1
ATOM 2980 C CA . LEU B 1 112 ? -44.791 -13.538 -3.187 1.00 14.61 243 LEU B CA 1
ATOM 2981 C C . LEU B 1 112 ? -46.275 -13.201 -3.074 1.00 18.48 243 LEU B C 1
ATOM 2982 O O . LEU B 1 112 ? -46.737 -12.779 -2.010 1.00 17.13 243 LEU B O 1
ATOM 2987 N N . VAL B 1 113 ? -47.009 -13.357 -4.173 1.00 16.18 244 VAL B N 1
ATOM 2988 C CA . VAL B 1 113 ? -48.454 -13.089 -4.153 1.00 14.88 244 VAL B CA 1
ATOM 2989 C C . VAL B 1 113 ? -49.131 -14.067 -3.215 1.00 21.04 244 VAL B C 1
ATOM 2990 O O . VAL B 1 113 ? -49.979 -13.681 -2.414 1.00 21.44 244 VAL B O 1
ATOM 2994 N N . GLU B 1 114 ? -48.734 -15.335 -3.294 1.00 17.72 245 GLU B N 1
ATOM 2995 C CA . GLU B 1 114 ? -49.312 -16.369 -2.412 1.00 23.13 245 GLU B CA 1
ATOM 2996 C C . GLU B 1 114 ? -49.155 -16.041 -0.931 1.00 20.98 245 GLU B C 1
ATOM 2997 O O . GLU B 1 114 ? -50.015 -16.360 -0.112 1.00 24.66 245 GLU B O 1
ATOM 3003 N N . LYS B 1 115 ? -48.070 -15.361 -0.597 1.00 21.41 246 LYS B N 1
ATOM 3004 C CA . LYS B 1 115 ? -47.761 -15.065 0.796 1.00 23.44 246 LYS B CA 1
ATOM 3005 C C . LYS B 1 115 ? -48.076 -13.644 1.255 1.00 23.23 246 LYS B C 1
ATOM 3006 O O . LYS B 1 115 ? -47.732 -13.278 2.376 1.00 23.40 246 LYS B O 1
ATOM 3012 N N . GLY B 1 116 ? -48.759 -12.867 0.421 1.00 24.30 247 GLY B N 1
ATOM 3013 C CA . GLY B 1 116 ? -49.347 -11.618 0.896 1.00 27.22 247 GLY B CA 1
ATOM 3014 C C . GLY B 1 116 ? -48.773 -10.357 0.281 1.00 26.26 247 GLY B C 1
ATOM 3015 O O . GLY B 1 116 ? -48.932 -9.258 0.825 1.00 22.05 247 GLY B O 1
ATOM 3016 N N . ALA B 1 117 ? -48.076 -10.499 -0.837 1.00 18.37 248 ALA B N 1
ATOM 3017 C CA . ALA B 1 117 ? -47.544 -9.304 -1.486 1.00 16.29 248 ALA B CA 1
ATOM 3018 C C . ALA B 1 117 ? -48.683 -8.363 -1.905 1.00 18.82 248 ALA B C 1
ATOM 3019 O O . ALA B 1 117 ? -49.728 -8.811 -2.414 1.00 17.48 248 ALA B O 1
ATOM 3021 N N . ASP B 1 118 ? -48.461 -7.066 -1.692 1.00 16.20 249 ASP B N 1
ATOM 3022 C CA . ASP B 1 118 ? -49.398 -6.018 -2.093 1.00 22.30 249 ASP B CA 1
ATOM 3023 C C . ASP B 1 118 ? -49.395 -5.919 -3.614 1.00 22.64 249 ASP B C 1
ATOM 3024 O O . ASP B 1 118 ? -48.450 -5.389 -4.210 1.00 18.18 249 ASP B O 1
ATOM 3029 N N . VAL B 1 119 ? -50.435 -6.451 -4.262 1.00 15.40 250 VAL B N 1
ATOM 3030 C CA . VAL B 1 119 ? -50.458 -6.469 -5.730 1.00 18.03 250 VAL B CA 1
ATOM 3031 C C . VAL B 1 119 ? -50.728 -5.077 -6.323 1.00 15.49 250 VAL B C 1
ATOM 3032 O O . VAL B 1 119 ? -50.668 -4.889 -7.552 1.00 17.96 250 VAL B O 1
ATOM 3036 N N . HIS B 1 120 ? -51.018 -4.099 -5.464 1.00 13.07 251 HIS B N 1
ATOM 3037 C CA . HIS B 1 120 ? -51.181 -2.721 -5.939 1.00 14.34 251 HIS B CA 1
ATOM 3038 C C . HIS B 1 120 ? -50.114 -1.739 -5.413 1.00 18.51 251 HIS B C 1
ATOM 3039 O O . HIS B 1 120 ? -50.343 -0.538 -5.384 1.00 15.13 251 HIS B O 1
ATOM 3046 N N . ALA B 1 121 ? -48.945 -2.235 -5.028 1.00 17.84 252 ALA B N 1
ATOM 3047 C CA . ALA B 1 121 ? -47.893 -1.335 -4.537 1.00 18.08 252 ALA B CA 1
ATOM 3048 C C . ALA B 1 121 ? -47.452 -0.371 -5.643 1.00 16.64 252 ALA B C 1
ATOM 3049 O O . ALA B 1 121 ? -47.232 -0.775 -6.777 1.00 16.76 252 ALA B O 1
ATOM 3051 N N . GLN B 1 122 ? -47.324 0.905 -5.308 1.00 18.40 253 GLN B N 1
ATOM 3052 C CA . GLN B 1 122 ? -46.988 1.922 -6.308 1.00 19.64 253 GLN B CA 1
ATOM 3053 C C . GLN B 1 122 ? -45.528 2.334 -6.238 1.00 26.73 253 GLN B C 1
ATOM 3054 O O . GLN B 1 122 ? -45.078 2.904 -5.248 1.00 19.16 253 GLN B O 1
ATOM 3060 N N . ALA B 1 123 ? -44.796 2.046 -7.306 1.00 18.40 254 ALA B N 1
ATOM 3061 C CA . ALA B 1 123 ? -43.428 2.549 -7.436 1.00 19.08 254 ALA B CA 1
ATOM 3062 C C . ALA B 1 123 ? -43.508 3.954 -8.014 1.00 19.29 254 ALA B C 1
ATOM 3063 O O . ALA B 1 123 ? -43.703 4.143 -9.215 1.00 23.81 254 ALA B O 1
ATOM 3065 N N . ARG B 1 124 ? -43.406 4.949 -7.139 1.00 19.90 255 ARG B N 1
ATOM 3066 C CA . ARG B 1 124 ? -43.574 6.337 -7.529 1.00 22.10 255 ARG B CA 1
ATOM 3067 C C . ARG B 1 124 ? -42.264 6.957 -7.980 1.00 28.99 255 ARG B C 1
ATOM 3068 O O . ARG B 1 124 ? -41.220 6.743 -7.357 1.00 26.03 255 ARG B O 1
ATOM 3076 N N . GLY B 1 125 ? -42.321 7.716 -9.066 1.00 26.53 256 GLY B N 1
ATOM 3077 C CA . GLY B 1 125 ? -41.127 8.336 -9.591 1.00 32.18 256 GLY B CA 1
ATOM 3078 C C . GLY B 1 125 ? -40.557 9.416 -8.693 1.00 38.01 256 GLY B C 1
ATOM 3079 O O . GLY B 1 125 ? -41.292 10.175 -8.059 1.00 35.44 256 GLY B O 1
ATOM 3080 N N . ARG B 1 126 ? -39.235 9.497 -8.643 1.00 31.17 257 ARG B N 1
ATOM 3081 C CA . ARG B 1 126 ? -38.604 10.569 -7.912 1.00 39.48 257 ARG B CA 1
ATOM 3082 C C . ARG B 1 126 ? -38.141 11.581 -8.945 1.00 48.15 257 ARG B C 1
ATOM 3083 O O . ARG B 1 126 ? -37.732 11.206 -10.051 1.00 55.44 257 ARG B O 1
ATOM 3091 N N . PHE B 1 127 ? -38.256 12.856 -8.610 1.00 40.19 258 PHE B N 1
ATOM 3092 C CA . PHE B 1 127 ? -37.748 13.919 -9.469 1.00 53.81 258 PHE B CA 1
ATOM 3093 C C . PHE B 1 127 ? -36.997 14.978 -8.650 1.00 56.43 258 PHE B C 1
ATOM 3094 O O . PHE B 1 127 ? -37.210 15.106 -7.438 1.00 56.91 258 PHE B O 1
ATOM 3102 N N . PHE B 1 128 ? -36.115 15.720 -9.318 1.00 53.04 259 PHE B N 1
ATOM 3103 C CA . PHE B 1 128 ? -35.194 16.631 -8.642 1.00 67.43 259 PHE B CA 1
ATOM 3104 C C . PHE B 1 128 ? -35.346 18.084 -9.112 1.00 80.27 259 PHE B C 1
ATOM 3105 O O . PHE B 1 128 ? -35.051 19.009 -8.355 1.00 89.61 259 PHE B O 1
ATOM 3113 N N . GLN B 1 129 ? -35.789 18.281 -10.356 1.00 83.84 260 GLN B N 1
ATOM 3114 C CA . GLN B 1 129 ? -36.226 19.610 -10.805 1.00 88.14 260 GLN B CA 1
ATOM 3115 C C . GLN B 1 129 ? -37.617 19.963 -10.250 1.00 86.84 260 GLN B C 1
ATOM 3116 O O . GLN B 1 129 ? -38.440 19.073 -10.023 1.00 82.20 260 GLN B O 1
ATOM 3122 N N . PRO B 1 130 ? -37.882 21.272 -10.048 1.00 92.50 261 PRO B N 1
ATOM 3123 C CA . PRO B 1 130 ? -39.132 21.827 -9.502 1.00 93.22 261 PRO B CA 1
ATOM 3124 C C . PRO B 1 130 ? -40.437 21.290 -10.105 1.00 94.63 261 PRO B C 1
ATOM 3125 O O . PRO B 1 130 ? -41.448 21.222 -9.401 1.00 94.74 261 PRO B O 1
ATOM 3129 N N . LYS B 1 131 ? -40.422 20.928 -11.382 1.00 95.91 262 LYS B N 1
ATOM 3130 C CA . LYS B 1 131 ? -41.511 20.141 -11.954 1.00 90.84 262 LYS B CA 1
ATOM 3131 C C . LYS B 1 131 ? -40.920 18.889 -12.602 1.00 89.41 262 LYS B C 1
ATOM 3132 O O . LYS B 1 131 ? -39.826 18.944 -13.174 1.00 91.15 262 LYS B O 1
ATOM 3138 N N . ASP B 1 132 ? -41.646 17.774 -12.495 1.00 82.95 263 ASP B N 1
ATOM 3139 C CA . ASP B 1 132 ? -41.141 16.441 -12.850 1.00 76.80 263 ASP B CA 1
ATOM 3140 C C . ASP B 1 132 ? -40.360 16.404 -14.169 1.00 74.44 263 ASP B C 1
ATOM 3141 O O . ASP B 1 132 ? -40.923 16.602 -15.251 1.00 71.42 263 ASP B O 1
ATOM 3146 N N . GLU B 1 133 ? -39.056 16.146 -14.060 1.00 69.62 264 GLU B N 1
ATOM 3147 C CA . GLU B 1 133 ? -38.182 16.081 -15.228 1.00 68.52 264 GLU B CA 1
ATOM 3148 C C . GLU B 1 133 ? -38.287 14.705 -15.888 1.00 67.32 264 GLU B C 1
ATOM 3149 O O . GLU B 1 133 ? -37.775 14.500 -16.993 1.00 65.17 264 GLU B O 1
ATOM 3155 N N . GLY B 1 134 ? -38.941 13.768 -15.201 1.00 66.10 265 GLY B N 1
ATOM 3156 C CA . GLY B 1 134 ? -39.150 12.433 -15.740 1.00 71.44 265 GLY B CA 1
ATOM 3157 C C . GLY B 1 134 ? -37.861 11.701 -16.073 1.00 77.49 265 GLY B C 1
ATOM 3158 O O . GLY B 1 134 ? -37.698 11.206 -17.190 1.00 81.74 265 GLY B O 1
ATOM 3159 N N . GLY B 1 135 ? -36.952 11.611 -15.104 1.00 72.93 266 GLY B N 1
ATOM 3160 C CA . GLY B 1 135 ? -35.684 10.933 -15.321 1.00 64.80 266 GLY B CA 1
ATOM 3161 C C . GLY B 1 135 ? -35.768 9.418 -15.180 1.00 57.00 266 GLY B C 1
ATOM 3162 O O . GLY B 1 135 ? -34.773 8.715 -15.380 1.00 58.53 266 GLY B O 1
ATOM 3163 N N . TYR B 1 136 ? -36.958 8.923 -14.835 1.00 45.72 267 TYR B N 1
ATOM 3164 C CA . TYR B 1 136 ? -37.213 7.493 -14.635 1.00 38.62 267 TYR B CA 1
ATOM 3165 C C . TYR B 1 136 ? -38.003 6.890 -15.804 1.00 39.50 267 TYR B C 1
ATOM 3166 O O . TYR B 1 136 ? -38.705 7.606 -16.511 1.00 42.50 267 TYR B O 1
ATOM 3175 N N . PHE B 1 137 ? -37.887 5.581 -16.006 1.00 31.85 268 PHE B N 1
ATOM 3176 C CA . PHE B 1 137 ? -38.753 4.873 -16.944 1.00 37.16 268 PHE B CA 1
ATOM 3177 C C . PHE B 1 137 ? -40.142 4.719 -16.326 1.00 30.20 268 PHE B C 1
ATOM 3178 O O . PHE B 1 137 ? -40.338 3.949 -15.378 1.00 26.85 268 PHE B O 1
ATOM 3186 N N . TYR B 1 138 ? -41.112 5.439 -16.869 1.00 31.59 269 TYR B N 1
ATOM 3187 C CA . TYR B 1 138 ? -42.467 5.379 -16.340 1.00 29.45 269 TYR B CA 1
ATOM 3188 C C . TYR B 1 138 ? -43.280 4.225 -16.924 1.00 27.21 269 TYR B C 1
ATOM 3189 O O . TYR B 1 138 ? -43.414 4.099 -18.146 1.00 30.32 269 TYR B O 1
ATOM 3198 N N . PHE B 1 139 ? -43.842 3.399 -16.042 1.00 25.95 270 PHE B N 1
ATOM 3199 C CA . PHE B 1 139 ? -44.612 2.232 -16.464 1.00 27.82 270 PHE B CA 1
ATOM 3200 C C . PHE B 1 139 ? -45.970 2.137 -15.765 1.00 24.44 270 PHE B C 1
ATOM 3201 O O . PHE B 1 139 ? -46.565 1.074 -15.758 1.00 20.21 270 PHE B O 1
ATOM 3209 N N . GLY B 1 140 ? -46.422 3.224 -15.144 1.00 20.22 271 GLY B N 1
ATOM 3210 C CA . GLY B 1 140 ? -47.731 3.242 -14.507 1.00 19.61 271 GLY B CA 1
ATOM 3211 C C . GLY B 1 140 ? -47.703 2.741 -13.066 1.00 28.16 271 GLY B C 1
ATOM 3212 O O . GLY B 1 140 ? -48.751 2.393 -12.533 1.00 20.41 271 GLY B O 1
ATOM 3213 N N . GLU B 1 141 ? -46.505 2.676 -12.460 1.00 23.43 272 GLU B N 1
ATOM 3214 C CA . GLU B 1 141 ? -46.314 2.446 -11.011 1.00 16.82 272 GLU B CA 1
ATOM 3215 C C . GLU B 1 141 ? -46.657 1.066 -10.430 1.00 21.03 272 GLU B C 1
ATOM 3216 O O . GLU B 1 141 ? -45.956 0.575 -9.522 1.00 16.94 272 GLU B O 1
ATOM 3222 N N . LEU B 1 142 ? -47.749 0.481 -10.918 1.00 19.35 273 LEU B N 1
ATOM 3223 C CA . LEU B 1 142 ? -48.351 -0.728 -10.350 1.00 15.31 273 LEU B CA 1
ATOM 3224 C C . LEU B 1 142 ? -47.738 -1.998 -10.904 1.00 15.74 273 LEU B C 1
ATOM 3225 O O . LEU B 1 142 ? -47.278 -2.018 -12.053 1.00 16.66 273 LEU B O 1
ATOM 3230 N N . PRO B 1 143 ? -47.757 -3.083 -10.114 1.00 17.02 274 PRO B N 1
ATOM 3231 C CA . PRO B 1 143 ? -47.236 -4.369 -10.593 1.00 19.85 274 PRO B CA 1
ATOM 3232 C C . PRO B 1 143 ? -47.900 -4.834 -11.884 1.00 23.55 274 PRO B C 1
ATOM 3233 O O . PRO B 1 143 ? -47.197 -5.269 -12.806 1.00 20.94 274 PRO B O 1
ATOM 3237 N N . LEU B 1 144 ? -49.221 -4.730 -11.974 1.00 20.46 275 LEU B N 1
ATOM 3238 C CA . LEU B 1 144 ? -49.905 -5.135 -13.212 1.00 20.11 275 LEU B CA 1
ATOM 3239 C C . LEU B 1 144 ? -49.452 -4.278 -14.394 1.00 22.53 275 LEU B C 1
ATOM 3240 O O . LEU B 1 144 ? -49.187 -4.792 -15.489 1.00 17.52 275 LEU B O 1
ATOM 3245 N N . SER B 1 145 ? -49.331 -2.971 -14.172 1.00 19.02 276 SER B N 1
ATOM 3246 C CA . SER B 1 145 ? -48.936 -2.072 -15.259 1.00 21.82 276 SER B CA 1
ATOM 3247 C C . SER B 1 145 ? -47.473 -2.326 -15.680 1.00 21.78 276 SER B C 1
ATOM 3248 O O . SER B 1 145 ? -47.141 -2.281 -16.878 1.00 21.27 276 SER B O 1
ATOM 3251 N N . LEU B 1 146 ? -46.605 -2.614 -14.708 1.00 19.92 277 LEU B N 1
ATOM 3252 C CA . LEU B 1 146 ? -45.240 -3.037 -15.022 1.00 16.40 277 LEU B CA 1
ATOM 3253 C C . LEU B 1 146 ? -45.222 -4.303 -15.890 1.00 22.47 277 LEU B C 1
ATOM 3254 O O . LEU B 1 146 ? -44.474 -4.391 -16.870 1.00 25.31 277 LEU B O 1
ATOM 3259 N N . ALA B 1 147 ? -46.024 -5.299 -15.519 1.00 21.83 278 ALA B N 1
ATOM 3260 C CA . ALA B 1 147 ? -46.037 -6.561 -16.268 1.00 21.37 278 ALA B CA 1
ATOM 3261 C C . ALA B 1 147 ? -46.507 -6.353 -17.709 1.00 25.40 278 ALA B C 1
ATOM 3262 O O . ALA B 1 147 ? -45.950 -6.944 -18.638 1.00 28.37 278 ALA B O 1
ATOM 3264 N N . ALA B 1 148 ? -47.530 -5.517 -17.885 1.00 20.79 279 ALA B N 1
ATOM 3265 C CA . ALA B 1 148 ? -48.037 -5.178 -19.217 1.00 24.83 279 ALA B CA 1
ATOM 3266 C C . ALA B 1 148 ? -46.986 -4.424 -20.010 1.00 26.34 279 ALA B C 1
ATOM 3267 O O . ALA B 1 148 ? -46.716 -4.750 -21.168 1.00 28.14 279 ALA B O 1
ATOM 3269 N N . CYS B 1 149 ? -46.391 -3.409 -19.387 1.00 26.11 280 CYS B N 1
ATOM 3270 C CA . CYS B 1 149 ? -45.440 -2.561 -20.101 1.00 25.58 280 CYS B CA 1
ATOM 3271 C C . CYS B 1 149 ? -44.148 -3.267 -20.448 1.00 29.54 280 CYS B C 1
ATOM 3272 O O . CYS B 1 149 ? -43.411 -2.789 -21.314 1.00 28.52 280 CYS B O 1
ATOM 3275 N N . THR B 1 150 ? -43.867 -4.397 -19.802 1.00 29.29 281 THR B N 1
ATOM 3276 C CA . THR B 1 150 ? -42.632 -5.145 -20.099 1.00 30.92 281 THR B CA 1
ATOM 3277 C C . THR B 1 150 ? -42.942 -6.373 -20.945 1.00 28.97 281 THR B C 1
ATOM 3278 O O . THR B 1 150 ? -42.107 -7.279 -21.111 1.00 28.25 281 THR B O 1
ATOM 3282 N N . ASN B 1 151 ? -44.154 -6.391 -21.490 1.00 30.41 282 ASN B N 1
ATOM 3283 C CA . ASN B 1 151 ? -44.569 -7.461 -22.384 1.00 32.78 282 ASN B CA 1
ATOM 3284 C C . ASN B 1 151 ? -44.500 -8.853 -21.755 1.00 33.67 282 ASN B C 1
ATOM 3285 O O . ASN B 1 151 ? -43.858 -9.755 -22.296 1.00 29.66 282 ASN B O 1
ATOM 3290 N N . GLN B 1 152 ? -45.202 -9.033 -20.642 1.00 32.02 283 GLN B N 1
ATOM 3291 C CA . GLN B 1 152 ? -45.235 -10.321 -19.960 1.00 27.81 283 GLN B CA 1
ATOM 3292 C C . GLN B 1 152 ? -46.676 -10.755 -19.763 1.00 28.52 283 GLN B C 1
ATOM 3293 O O . GLN B 1 152 ? -47.214 -10.663 -18.657 1.00 28.53 283 GLN B O 1
ATOM 3299 N N . PRO B 1 153 ? -47.312 -11.236 -20.844 1.00 44.44 284 PRO B N 1
ATOM 3300 C CA . PRO B 1 153 ? -48.739 -11.578 -20.808 1.00 39.93 284 PRO B CA 1
ATOM 3301 C C . PRO B 1 153 ? -49.107 -12.657 -19.769 1.00 29.09 284 PRO B C 1
ATOM 3302 O O . PRO B 1 153 ? -50.181 -12.579 -19.163 1.00 30.70 284 PRO B O 1
ATOM 3306 N N . HIS B 1 154 ? -48.245 -13.643 -19.567 1.00 31.95 285 HIS B N 1
ATOM 3307 C CA . HIS B 1 154 ? -48.527 -14.684 -18.577 1.00 30.53 285 HIS B CA 1
ATOM 3308 C C . HIS B 1 154 ? -48.563 -14.137 -17.149 1.00 33.52 285 HIS B C 1
ATOM 3309 O O . HIS B 1 154 ? -49.380 -14.558 -16.317 1.00 33.19 285 HIS B O 1
ATOM 3316 N N . ILE B 1 155 ? -47.687 -13.186 -16.863 1.00 31.51 286 ILE B N 1
ATOM 3317 C CA . ILE B 1 155 ? -47.722 -12.531 -15.563 1.00 29.86 286 ILE B CA 1
ATOM 3318 C C . ILE B 1 155 ? -48.972 -11.664 -15.439 1.00 26.15 286 ILE B C 1
ATOM 3319 O O . ILE B 1 155 ? -49.604 -11.627 -14.379 1.00 26.73 286 ILE B O 1
ATOM 3324 N N . VAL B 1 156 ? -49.359 -10.999 -16.528 1.00 30.11 287 VAL B N 1
ATOM 3325 C CA . VAL B 1 156 ? -50.629 -10.264 -16.542 1.00 24.82 287 VAL B CA 1
ATOM 3326 C C . VAL B 1 156 ? -51.808 -11.189 -16.215 1.00 26.63 287 VAL B C 1
ATOM 3327 O O . VAL B 1 156 ? -52.646 -10.857 -15.367 1.00 28.89 287 VAL B O 1
ATOM 3331 N N . HIS B 1 157 ? -51.861 -12.347 -16.871 1.00 25.70 288 HIS B N 1
ATOM 3332 C CA . HIS B 1 157 ? -52.906 -13.332 -16.585 1.00 31.72 288 HIS B CA 1
ATOM 3333 C C . HIS B 1 157 ? -52.863 -13.799 -15.129 1.00 31.71 288 HIS B C 1
ATOM 3334 O O . HIS B 1 157 ? -53.897 -13.840 -14.454 1.00 27.84 288 HIS B O 1
ATOM 3341 N N . TYR B 1 158 ? -51.674 -14.133 -14.635 1.00 28.04 289 TYR B N 1
ATOM 3342 C CA . TYR B 1 158 ? -51.566 -14.601 -13.264 1.00 25.04 289 TYR B CA 1
ATOM 3343 C C . TYR B 1 158 ? -52.045 -13.540 -12.276 1.00 22.96 289 TYR B C 1
ATOM 3344 O O . TYR B 1 158 ? -52.830 -13.834 -11.380 1.00 30.06 289 TYR B O 1
ATOM 3353 N N . LEU B 1 159 ? -51.557 -12.312 -12.421 1.00 25.52 290 LEU B N 1
ATOM 3354 C CA . LEU B 1 159 ? -51.883 -11.246 -11.467 1.00 20.98 290 LEU B CA 1
ATOM 3355 C C . LEU B 1 159 ? -53.371 -10.944 -11.387 1.00 25.04 290 LEU B C 1
ATOM 3356 O O . LEU B 1 159 ? -53.896 -10.632 -10.307 1.00 24.70 290 LEU B O 1
ATOM 3361 N N . THR B 1 160 ? -54.053 -11.028 -12.526 1.00 25.79 291 THR B N 1
ATOM 3362 C CA . THR B 1 160 ? -55.476 -10.684 -12.578 1.00 28.00 291 THR B CA 1
ATOM 3363 C C . THR B 1 160 ? -56.391 -11.844 -12.203 1.00 29.08 291 THR B C 1
ATOM 3364 O O . THR B 1 160 ? -57.544 -11.632 -11.811 1.00 35.81 291 THR B O 1
ATOM 3368 N N . GLU B 1 161 ? -55.904 -13.072 -12.355 1.00 25.89 292 GLU B N 1
ATOM 3369 C CA . GLU B 1 161 ? -56.772 -14.239 -12.172 1.00 30.75 292 GLU B CA 1
ATOM 3370 C C . GLU B 1 161 ? -56.331 -15.330 -11.189 1.00 32.83 292 GLU B C 1
ATOM 3371 O O . GLU B 1 161 ? -56.983 -16.361 -11.109 1.00 32.37 292 GLU B O 1
ATOM 3377 N N . ASN B 1 162 ? -55.246 -15.130 -10.441 1.00 31.71 293 ASN B N 1
ATOM 3378 C CA . ASN B 1 162 ? -54.848 -16.149 -9.459 1.00 32.12 293 ASN B CA 1
ATOM 3379 C C . ASN B 1 162 ? -55.898 -16.281 -8.350 1.00 32.43 293 ASN B C 1
ATOM 3380 O O . ASN B 1 162 ? -56.724 -15.380 -8.159 1.00 34.37 293 ASN B O 1
ATOM 3385 N N . GLY B 1 163 ? -55.851 -17.381 -7.603 1.00 34.78 294 GLY B N 1
ATOM 3386 C CA . GLY B 1 163 ? -56.824 -17.612 -6.548 1.00 36.64 294 GLY B CA 1
ATOM 3387 C C . GLY B 1 163 ? -56.485 -17.023 -5.183 1.00 44.07 294 GLY B C 1
ATOM 3388 O O . GLY B 1 163 ? -57.154 -17.344 -4.201 1.00 39.24 294 GLY B O 1
ATOM 3389 N N . HIS B 1 164 ? -55.452 -16.180 -5.099 1.00 33.66 295 HIS B N 1
ATOM 3390 C CA . HIS B 1 164 ? -55.010 -15.648 -3.799 1.00 30.91 295 HIS B CA 1
ATOM 3391 C C . HIS B 1 164 ? -55.283 -14.160 -3.620 1.00 31.02 295 HIS B C 1
ATOM 3392 O O . HIS B 1 164 ? -55.859 -13.723 -2.626 1.00 35.99 295 HIS B O 1
ATOM 3399 N N . LYS B 1 165 ? -54.802 -13.375 -4.569 1.00 27.82 296 LYS B N 1
ATOM 3400 C CA . LYS B 1 165 ? -54.968 -11.934 -4.502 1.00 24.26 296 LYS B CA 1
ATOM 3401 C C . LYS B 1 165 ? -54.791 -11.379 -5.883 1.00 29.48 296 LYS B C 1
ATOM 3402 O O . LYS B 1 165 ? -53.715 -11.492 -6.459 1.00 21.35 296 LYS B O 1
ATOM 3408 N N . GLN B 1 166 ? -55.835 -10.749 -6.403 1.00 23.88 297 GLN B N 1
ATOM 3409 C CA . GLN B 1 166 ? -55.869 -10.340 -7.787 1.00 19.47 297 GLN B CA 1
ATOM 3410 C C . GLN B 1 166 ? -55.608 -8.855 -7.947 1.00 23.16 297 GLN B C 1
ATOM 3411 O O . GLN B 1 166 ? -56.177 -8.034 -7.231 1.00 23.32 297 GLN B O 1
ATOM 3417 N N . ALA B 1 167 ? -54.728 -8.514 -8.883 1.00 19.81 298 ALA B N 1
ATOM 3418 C CA . ALA B 1 167 ? -54.546 -7.122 -9.257 1.00 17.57 298 ALA B CA 1
ATOM 3419 C C . ALA B 1 167 ? -55.767 -6.703 -10.071 1.00 20.91 298 ALA B C 1
ATOM 3420 O O . ALA B 1 167 ? -56.259 -7.471 -10.897 1.00 20.91 298 ALA B O 1
ATOM 3422 N N . ASP B 1 168 ? -56.261 -5.499 -9.813 1.00 19.78 299 ASP B N 1
ATOM 3423 C CA . ASP B 1 168 ? -57.456 -4.964 -10.485 1.00 23.08 299 ASP B CA 1
ATOM 3424 C C . ASP B 1 168 ? -57.042 -4.282 -11.778 1.00 25.39 299 ASP B C 1
ATOM 3425 O O . ASP B 1 168 ? -56.280 -3.329 -11.755 1.00 18.35 299 ASP B O 1
ATOM 3430 N N . LEU B 1 169 ? -57.526 -4.795 -12.907 1.00 21.32 300 LEU B N 1
ATOM 3431 C CA . LEU B 1 169 ? -57.316 -4.170 -14.217 1.00 25.70 300 LEU B CA 1
ATOM 3432 C C . LEU B 1 169 ? -57.727 -2.693 -14.248 1.00 24.30 300 LEU B C 1
ATOM 3433 O O . LEU B 1 169 ? -57.215 -1.928 -15.074 1.00 25.39 300 LEU B O 1
ATOM 3438 N N . ARG B 1 170 ? -58.684 -2.316 -13.399 1.00 21.80 301 ARG B N 1
ATOM 3439 C CA . ARG B 1 170 ? -59.245 -0.954 -13.398 1.00 19.93 301 ARG B CA 1
ATOM 3440 C C . ARG B 1 170 ? -58.469 0.005 -12.512 1.00 21.66 301 ARG B C 1
ATOM 3441 O O . ARG B 1 170 ? -58.792 1.203 -12.415 1.00 18.94 301 ARG B O 1
ATOM 3449 N N . ARG B 1 171 ? -57.447 -0.521 -11.853 1.00 18.37 302 ARG B N 1
ATOM 3450 C CA . ARG B 1 171 ? -56.654 0.269 -10.920 1.00 19.95 302 ARG B CA 1
ATOM 3451 C C . ARG B 1 171 ? -55.976 1.453 -11.613 1.00 21.67 302 ARG B C 1
ATOM 3452 O O . ARG B 1 171 ? -55.521 1.346 -12.746 1.00 19.52 302 ARG B O 1
ATOM 3460 N N . GLN B 1 172 ? -55.915 2.583 -10.914 1.00 17.26 303 GLN B N 1
ATOM 3461 C CA . GLN B 1 172 ? -55.255 3.774 -11.424 1.00 15.47 303 GLN B CA 1
ATOM 3462 C C . GLN B 1 172 ? -54.098 4.162 -10.493 1.00 16.93 303 GLN B C 1
ATOM 3463 O O . GLN B 1 172 ? -54.235 4.069 -9.262 1.00 18.61 303 GLN B O 1
ATOM 3469 N N . ASP B 1 173 ? -52.988 4.614 -11.076 1.00 17.28 304 ASP B N 1
ATOM 3470 C CA . ASP B 1 173 ? -51.826 5.027 -10.290 1.00 18.42 304 ASP B CA 1
ATOM 3471 C C . ASP B 1 173 ? -51.960 6.481 -9.797 1.00 16.85 304 ASP B C 1
ATOM 3472 O O . ASP B 1 173 ? -53.047 7.075 -9.845 1.00 17.20 304 ASP B O 1
ATOM 3477 N N . SER B 1 174 ? -50.862 7.062 -9.322 1.00 16.62 305 SER B N 1
ATOM 3478 C CA . SER B 1 174 ? -50.923 8.376 -8.701 1.00 17.46 305 SER B CA 1
ATOM 3479 C C . SER B 1 174 ? -51.215 9.456 -9.730 1.00 19.92 305 SER B C 1
ATOM 3480 O O . SER B 1 174 ? -51.538 10.586 -9.365 1.00 22.95 305 SER B O 1
ATOM 3483 N N . ARG B 1 175 ? -51.084 9.121 -11.017 1.00 17.65 306 ARG B N 1
ATOM 3484 C CA . ARG B 1 175 ? -51.423 10.078 -12.076 1.00 19.56 306 ARG B CA 1
ATOM 3485 C C . ARG B 1 175 ? -52.858 9.865 -12.577 1.00 24.01 306 ARG B C 1
ATOM 3486 O O . ARG B 1 175 ? -53.288 10.532 -13.523 1.00 19.59 306 ARG B O 1
ATOM 3494 N N . GLY B 1 176 ? -53.571 8.911 -11.977 1.00 18.41 307 GLY B N 1
ATOM 3495 C CA . GLY B 1 176 ? -54.904 8.543 -12.459 1.00 17.17 307 GLY B CA 1
ATOM 3496 C C . GLY B 1 176 ? -54.824 7.617 -13.670 1.00 18.25 307 GLY B C 1
ATOM 3497 O O . GLY B 1 176 ? -55.823 7.351 -14.355 1.00 20.79 307 GLY B O 1
ATOM 3498 N N . ASN B 1 177 ? -53.623 7.109 -13.939 1.00 18.27 308 ASN B N 1
ATOM 3499 C CA . ASN B 1 177 ? -53.397 6.254 -15.113 1.00 21.57 308 ASN B CA 1
ATOM 3500 C C . ASN B 1 177 ? -53.716 4.786 -14.877 1.00 23.98 308 ASN B C 1
ATOM 3501 O O . ASN B 1 177 ? -53.184 4.182 -13.936 1.00 19.21 308 ASN B O 1
ATOM 3506 N N . THR B 1 178 ? -54.569 4.210 -15.728 1.00 21.78 309 THR B N 1
ATOM 3507 C CA . THR B 1 178 ? -54.754 2.764 -15.730 1.00 15.85 309 THR B CA 1
ATOM 3508 C C . THR B 1 178 ? -53.647 2.112 -16.547 1.00 18.43 309 THR B C 1
ATOM 3509 O O . THR B 1 178 ? -52.830 2.801 -17.169 1.00 21.89 309 THR B O 1
ATOM 3513 N N . VAL B 1 179 ? -53.659 0.784 -16.581 1.00 19.41 310 VAL B N 1
ATOM 3514 C CA . VAL B 1 179 ? -52.735 0.036 -17.416 1.00 21.51 310 VAL B CA 1
ATOM 3515 C C . VAL B 1 179 ? -52.823 0.481 -18.888 1.00 23.41 310 VAL B C 1
ATOM 3516 O O . VAL B 1 179 ? -51.810 0.491 -19.604 1.00 20.61 310 VAL B O 1
ATOM 3520 N N . LEU B 1 180 ? -54.003 0.909 -19.345 1.00 19.90 311 LEU B N 1
ATOM 3521 C CA . LEU B 1 180 ? -54.109 1.379 -20.727 1.00 25.57 311 LEU B CA 1
ATOM 3522 C C . LEU B 1 180 ? -53.347 2.688 -20.943 1.00 20.25 311 LEU B C 1
ATOM 3523 O O . LEU B 1 180 ? -52.653 2.828 -21.945 1.00 22.60 311 LEU B O 1
ATOM 3528 N N . HIS B 1 181 ? -53.505 3.656 -20.031 1.00 20.27 312 HIS B N 1
ATOM 3529 C CA . HIS B 1 181 ? -52.709 4.890 -20.076 1.00 21.17 312 HIS B CA 1
ATOM 3530 C C . HIS B 1 181 ? -51.214 4.563 -20.009 1.00 25.18 312 HIS B C 1
ATOM 3531 O O . HIS B 1 181 ? -50.402 5.190 -20.694 1.00 24.42 312 HIS B O 1
ATOM 3538 N N . ALA B 1 182 ? -50.837 3.599 -19.170 1.00 21.28 313 ALA B N 1
ATOM 3539 C CA . ALA B 1 182 ? -49.426 3.234 -19.064 1.00 23.06 313 ALA B CA 1
ATOM 3540 C C . ALA B 1 182 ? -48.897 2.748 -20.408 1.00 22.50 313 ALA B C 1
ATOM 3541 O O . ALA B 1 182 ? -47.781 3.106 -20.823 1.00 24.12 313 ALA B O 1
ATOM 3543 N N . LEU B 1 183 ? -49.698 1.944 -21.102 1.00 27.39 314 LEU B N 1
ATOM 3544 C CA . LEU B 1 183 ? -49.284 1.445 -22.410 1.00 30.77 314 LEU B CA 1
ATOM 3545 C C . LEU B 1 183 ? -49.126 2.595 -23.414 1.00 32.26 314 LEU B C 1
ATOM 3546 O O . LEU B 1 183 ? -48.222 2.577 -24.243 1.00 28.83 314 LEU B O 1
ATOM 3551 N N . VAL B 1 184 ? -49.989 3.602 -23.338 1.00 35.07 315 VAL B N 1
ATOM 3552 C CA . VAL B 1 184 ? -49.824 4.769 -24.204 1.00 28.93 315 VAL B CA 1
ATOM 3553 C C . VAL B 1 184 ? -48.515 5.492 -23.861 1.00 27.20 315 VAL B C 1
ATOM 3554 O O . VAL B 1 184 ? -47.777 5.907 -24.754 1.00 29.61 315 VAL B O 1
ATOM 3558 N N . ALA B 1 185 ? -48.219 5.627 -22.568 1.00 26.18 316 ALA B N 1
ATOM 3559 C CA . ALA B 1 185 ? -46.974 6.289 -22.136 1.00 26.81 316 ALA B CA 1
ATOM 3560 C C . ALA B 1 185 ? -45.699 5.633 -22.673 1.00 29.05 316 ALA B C 1
ATOM 3561 O O . ALA B 1 185 ? -44.745 6.326 -23.047 1.00 33.15 316 ALA B O 1
ATOM 3563 N N . ILE B 1 186 ? -45.668 4.304 -22.726 1.00 27.54 317 ILE B N 1
ATOM 3564 C CA . ILE B 1 186 ? -44.451 3.616 -23.166 1.00 32.45 317 ILE B CA 1
ATOM 3565 C C . ILE B 1 186 ? -44.419 3.419 -24.661 1.00 33.71 317 ILE B C 1
ATOM 3566 O O . ILE B 1 186 ? -43.404 2.988 -25.214 1.00 34.20 317 ILE B O 1
ATOM 3571 N N . ALA B 1 187 ? -45.521 3.755 -25.323 1.00 32.32 318 ALA B N 1
ATOM 3572 C CA . ALA B 1 187 ? -45.563 3.676 -26.787 1.00 32.46 318 ALA B CA 1
ATOM 3573 C C . ALA B 1 187 ? -44.557 4.652 -27.368 1.00 31.15 318 ALA B C 1
ATOM 3574 O O . ALA B 1 187 ? -44.478 5.804 -26.920 1.00 38.81 318 ALA B O 1
ATOM 3576 N N . ASP B 1 188 ? -43.812 4.219 -28.381 1.00 33.84 319 ASP B N 1
ATOM 3577 C CA . ASP B 1 188 ? -42.814 5.094 -28.994 1.00 39.23 319 ASP B CA 1
ATOM 3578 C C . ASP B 1 188 ? -42.897 5.183 -30.515 1.00 41.65 319 ASP B C 1
ATOM 3579 O O . ASP B 1 188 ? -42.019 5.773 -31.144 1.00 45.20 319 ASP B O 1
ATOM 3584 N N . ASN B 1 189 ? -43.907 4.527 -31.085 1.00 42.23 320 ASN B N 1
ATOM 3585 C CA . ASN B 1 189 ? -44.158 4.543 -32.526 1.00 49.03 320 ASN B CA 1
ATOM 3586 C C . ASN B 1 189 ? -43.197 3.694 -33.373 1.00 54.76 320 ASN B C 1
ATOM 3587 O O . ASN B 1 189 ? -43.335 3.647 -34.595 1.00 62.09 320 ASN B O 1
ATOM 3592 N N . THR B 1 190 ? -42.241 3.003 -32.750 1.00 50.70 321 THR B N 1
ATOM 3593 C CA . THR B 1 190 ? -41.446 2.050 -33.529 1.00 56.67 321 THR B CA 1
ATOM 3594 C C . THR B 1 190 ? -42.284 0.802 -33.764 1.00 53.67 321 THR B C 1
ATOM 3595 O O . THR B 1 190 ? -43.213 0.519 -32.997 1.00 48.13 321 THR B O 1
ATOM 3599 N N . ARG B 1 191 ? -41.930 0.057 -34.807 1.00 55.15 322 ARG B N 1
ATOM 3600 C CA . ARG B 1 191 ? -42.729 -1.062 -35.299 1.00 60.88 322 ARG B CA 1
ATOM 3601 C C . ARG B 1 191 ? -42.934 -2.137 -34.260 1.00 59.21 322 ARG B C 1
ATOM 3602 O O . ARG B 1 191 ? -44.050 -2.611 -34.057 1.00 63.84 322 ARG B O 1
ATOM 3610 N N . GLU B 1 192 ? -41.847 -2.510 -33.598 1.00 55.20 323 GLU B N 1
ATOM 3611 C CA . GLU B 1 192 ? -41.883 -3.570 -32.603 1.00 54.83 323 GLU B CA 1
ATOM 3612 C C . GLU B 1 192 ? -42.639 -3.137 -31.357 1.00 51.44 323 GLU B C 1
ATOM 3613 O O . GLU B 1 192 ? -43.377 -3.919 -30.751 1.00 47.16 323 GLU B O 1
ATOM 3619 N N . ASN B 1 193 ? -42.442 -1.883 -30.978 1.00 43.23 324 ASN B N 1
ATOM 3620 C CA . ASN B 1 193 ? -43.136 -1.324 -29.835 1.00 44.03 324 ASN B CA 1
ATOM 3621 C C . ASN B 1 193 ? -44.650 -1.224 -30.096 1.00 44.25 324 ASN B C 1
ATOM 3622 O O . ASN B 1 193 ? -45.461 -1.676 -29.282 1.00 45.07 324 ASN B O 1
ATOM 3627 N N . THR B 1 194 ? -45.023 -0.644 -31.234 1.00 39.83 325 THR B N 1
ATOM 3628 C CA . THR B 1 194 ? -46.435 -0.525 -31.596 1.00 51.30 325 THR B CA 1
ATOM 3629 C C . THR B 1 194 ? -47.095 -1.899 -31.633 1.00 46.50 325 THR B C 1
ATOM 3630 O O . THR B 1 194 ? -48.210 -2.080 -31.151 1.00 45.99 325 THR B O 1
ATOM 3634 N N . LYS B 1 195 ? -46.366 -2.871 -32.171 1.00 43.28 326 LYS B N 1
ATOM 3635 C CA . LYS B 1 195 ? -46.848 -4.236 -32.292 1.00 43.61 326 LYS B CA 1
ATOM 3636 C C . LYS B 1 195 ? -47.216 -4.869 -30.942 1.00 47.36 326 LYS B C 1
ATOM 3637 O O . LYS B 1 195 ? -48.343 -5.339 -30.770 1.00 45.10 326 LYS B O 1
ATOM 3643 N N . PHE B 1 196 ? -46.314 -4.852 -29.964 1.00 45.63 327 PHE B N 1
ATOM 3644 C CA . PHE B 1 196 ? -46.662 -5.491 -28.695 1.00 37.44 327 PHE B CA 1
ATOM 3645 C C . PHE B 1 196 ? -47.629 -4.643 -27.867 1.00 37.66 327 PHE B C 1
ATOM 3646 O O . PHE B 1 196 ? -48.474 -5.180 -27.142 1.00 36.76 327 PHE B O 1
ATOM 3654 N N . VAL B 1 197 ? -47.511 -3.321 -27.971 1.00 35.36 328 VAL B N 1
ATOM 3655 C CA . VAL B 1 197 ? -48.396 -2.441 -27.216 1.00 37.59 328 VAL B CA 1
ATOM 3656 C C . VAL B 1 197 ? -49.855 -2.633 -27.618 1.00 37.53 328 VAL B C 1
ATOM 3657 O O . VAL B 1 197 ? -50.727 -2.749 -26.760 1.00 33.95 328 VAL B O 1
ATOM 3661 N N . THR B 1 198 ? -50.122 -2.707 -28.915 1.00 37.93 329 THR B N 1
ATOM 3662 C CA . THR B 1 198 ? -51.495 -2.887 -29.375 1.00 37.10 329 THR B CA 1
ATOM 3663 C C . THR B 1 198 ? -52.038 -4.262 -28.995 1.00 39.60 329 THR B C 1
ATOM 3664 O O . THR B 1 198 ? -53.225 -4.405 -28.694 1.00 39.30 329 THR B O 1
ATOM 3668 N N . LYS B 1 199 ? -51.171 -5.271 -29.022 1.00 44.74 330 LYS B N 1
ATOM 3669 C CA . LYS B 1 199 ? -51.571 -6.623 -28.652 1.00 38.20 330 LYS B CA 1
ATOM 3670 C C . LYS B 1 199 ? -51.913 -6.688 -27.169 1.00 39.70 330 LYS B C 1
ATOM 3671 O O . LYS B 1 199 ? -52.926 -7.278 -26.770 1.00 36.23 330 LYS B O 1
ATOM 3677 N N . MET B 1 200 ? -51.085 -6.039 -26.358 1.00 32.26 331 MET B N 1
ATOM 3678 C CA . MET B 1 200 ? -51.291 -6.027 -24.917 1.00 29.22 331 MET B CA 1
ATOM 3679 C C . MET B 1 200 ? -52.547 -5.247 -24.591 1.00 34.89 331 MET B C 1
ATOM 3680 O O . MET B 1 200 ? -53.340 -5.646 -23.743 1.00 33.99 331 MET B O 1
ATOM 3685 N N . TYR B 1 201 ? -52.719 -4.129 -25.280 1.00 35.34 332 TYR B N 1
ATOM 3686 C CA . TYR B 1 201 ? -53.913 -3.317 -25.147 1.00 33.21 332 TYR B CA 1
ATOM 3687 C C . TYR B 1 201 ? -55.191 -4.132 -25.412 1.00 27.45 332 TYR B C 1
ATOM 3688 O O . TYR B 1 201 ? -56.144 -4.079 -24.615 1.00 29.69 332 TYR B O 1
ATOM 3697 N N . ASP B 1 202 ? -55.219 -4.882 -26.514 1.00 34.31 333 ASP B N 1
ATOM 3698 C CA . ASP B 1 202 ? -56.403 -5.690 -26.861 1.00 33.86 333 ASP B CA 1
ATOM 3699 C C . ASP B 1 202 ? -56.661 -6.807 -25.843 1.00 38.39 333 ASP B C 1
ATOM 3700 O O . ASP B 1 202 ? -57.803 -7.033 -25.430 1.00 38.76 333 ASP B O 1
ATOM 3705 N N . LEU B 1 203 ? -55.586 -7.486 -25.441 1.00 35.48 334 LEU B N 1
ATOM 3706 C CA . LEU B 1 203 ? -55.630 -8.526 -24.413 1.00 36.47 334 LEU B CA 1
ATOM 3707 C C . LEU B 1 203 ? -56.309 -8.022 -23.132 1.00 30.58 334 LEU B C 1
ATOM 3708 O O . LEU B 1 203 ? -57.160 -8.697 -22.550 1.00 34.17 334 LEU B O 1
ATOM 3713 N N . LEU B 1 204 ? -55.908 -6.841 -22.680 1.00 27.17 335 LEU B N 1
ATOM 3714 C CA . LEU B 1 204 ? -56.458 -6.277 -21.459 1.00 25.22 335 LEU B CA 1
ATOM 3715 C C . LEU B 1 204 ? -57.944 -5.926 -21.616 1.00 33.79 335 LEU B C 1
ATOM 3716 O O . LEU B 1 204 ? -58.728 -6.101 -20.684 1.00 33.28 335 LEU B O 1
ATOM 3721 N N . LEU B 1 205 ? -58.333 -5.443 -22.793 1.00 35.75 336 LEU B N 1
ATOM 3722 C CA . LEU B 1 205 ? -59.744 -5.124 -23.041 1.00 35.97 336 LEU B CA 1
ATOM 3723 C C . LEU B 1 205 ? -60.604 -6.391 -23.043 1.00 36.85 336 LEU B C 1
ATOM 3724 O O . LEU B 1 205 ? -61.728 -6.393 -22.532 1.00 40.82 336 LEU B O 1
ATOM 3729 N N . ILE B 1 206 ? -60.082 -7.458 -23.635 1.00 34.41 337 ILE B N 1
ATOM 3730 C CA . ILE B 1 206 ? -60.755 -8.758 -23.595 1.00 40.98 337 ILE B CA 1
ATOM 3731 C C . ILE B 1 206 ? -60.932 -9.250 -22.162 1.00 42.41 337 ILE B C 1
ATOM 3732 O O . ILE B 1 206 ? -62.021 -9.687 -21.780 1.00 37.21 337 ILE B O 1
ATOM 3737 N N . LYS B 1 207 ? -59.865 -9.161 -21.365 1.00 31.79 338 LYS B N 1
ATOM 3738 C CA . LYS B 1 207 ? -59.927 -9.607 -19.981 1.00 37.74 338 LYS B CA 1
ATOM 3739 C C . LYS B 1 207 ? -60.933 -8.770 -19.201 1.00 34.66 338 LYS B C 1
ATOM 3740 O O . LYS B 1 207 ? -61.715 -9.295 -18.407 1.00 40.38 338 LYS B O 1
ATOM 3746 N N . CYS B 1 208 ? -60.924 -7.466 -19.440 1.00 33.69 339 CYS B N 1
ATOM 3747 C CA . CYS B 1 208 ? -61.826 -6.577 -18.721 1.00 30.61 339 CYS B CA 1
ATOM 3748 C C . CYS B 1 208 ? -63.287 -6.819 -19.063 1.00 41.48 339 CYS B C 1
ATOM 3749 O O . CYS B 1 208 ? -64.156 -6.685 -18.201 1.00 45.49 339 CYS B O 1
ATOM 3752 N N . ALA B 1 209 ? -63.561 -7.187 -20.310 1.00 41.84 340 ALA B N 1
ATOM 3753 C CA . ALA B 1 209 ? -64.925 -7.489 -20.719 1.00 46.70 340 ALA B CA 1
ATOM 3754 C C . ALA B 1 209 ? -65.390 -8.756 -20.011 1.00 50.83 340 ALA B C 1
ATOM 3755 O O . ALA B 1 209 ? -66.560 -8.889 -19.656 1.00 48.55 340 ALA B O 1
ATOM 3757 N N . LYS B 1 210 ? -64.466 -9.691 -19.823 1.00 42.79 341 LYS B N 1
ATOM 3758 C CA . LYS B 1 210 ? -64.750 -10.926 -19.097 1.00 46.84 341 LYS B CA 1
ATOM 3759 C C . LYS B 1 210 ? -64.943 -10.699 -17.593 1.00 46.90 341 LYS B C 1
ATOM 3760 O O . LYS B 1 210 ? -65.951 -11.128 -17.027 1.00 48.31 341 LYS B O 1
ATOM 3766 N N . LEU B 1 211 ? -63.989 -10.019 -16.956 1.00 37.99 342 LEU B N 1
ATOM 3767 C CA . LEU B 1 211 ? -63.972 -9.893 -15.496 1.00 39.14 342 LEU B CA 1
ATOM 3768 C C . LEU B 1 211 ? -64.867 -8.776 -14.975 1.00 44.06 342 LEU B C 1
ATOM 3769 O O . LEU B 1 211 ? -65.435 -8.881 -13.884 1.00 45.18 342 LEU B O 1
ATOM 3774 N N . PHE B 1 212 ? -64.974 -7.700 -15.743 1.00 38.08 343 PHE B N 1
ATOM 3775 C CA . PHE B 1 212 ? -65.738 -6.542 -15.306 1.00 39.39 343 PHE B CA 1
ATOM 3776 C C . PHE B 1 212 ? -66.605 -6.024 -16.457 1.00 39.71 343 PHE B C 1
ATOM 3777 O O . PHE B 1 212 ? -66.361 -4.934 -16.981 1.00 43.39 343 PHE B O 1
ATOM 3785 N N . PRO B 1 213 ? -67.619 -6.807 -16.857 1.00 46.76 344 PRO B N 1
ATOM 3786 C CA . PRO B 1 213 ? -68.403 -6.497 -18.065 1.00 45.94 344 PRO B CA 1
ATOM 3787 C C . PRO B 1 213 ? -69.108 -5.132 -18.042 1.00 49.68 344 PRO B C 1
ATOM 3788 O O . PRO B 1 213 ? -69.441 -4.601 -19.107 1.00 53.27 344 PRO B O 1
ATOM 3792 N N . ASP B 1 214 ? -69.327 -4.578 -16.853 1.00 43.60 345 ASP B N 1
ATOM 3793 C CA . ASP B 1 214 ? -69.959 -3.267 -16.715 1.00 50.13 345 ASP B CA 1
ATOM 3794 C C . ASP B 1 214 ? -68.975 -2.087 -16.700 1.00 47.07 345 ASP B C 1
ATOM 3795 O O . ASP B 1 214 ? -69.363 -0.938 -16.495 1.00 42.04 345 ASP B O 1
ATOM 3800 N N . THR B 1 215 ? -67.701 -2.381 -16.931 1.00 40.98 346 THR B N 1
ATOM 3801 C CA . THR B 1 215 ? -66.672 -1.353 -16.978 1.00 30.64 346 THR B CA 1
ATOM 3802 C C . THR B 1 215 ? -66.239 -1.168 -18.419 1.00 34.26 346 THR B C 1
ATOM 3803 O O . THR B 1 215 ? -65.964 -2.138 -19.125 1.00 39.70 346 THR B O 1
ATOM 3807 N N . ASN B 1 216 ? -66.209 0.081 -18.868 1.00 33.18 347 ASN B N 1
ATOM 3808 C CA . ASN B 1 216 ? -65.524 0.402 -20.105 1.00 33.20 347 ASN B CA 1
ATOM 3809 C C . ASN B 1 216 ? -64.122 0.878 -19.735 1.00 27.59 347 ASN B C 1
ATOM 3810 O O . ASN B 1 216 ? -63.937 2.031 -19.312 1.00 29.37 347 ASN B O 1
ATOM 3815 N N . LEU B 1 217 ? -63.139 -0.006 -19.844 1.00 33.54 348 LEU B N 1
ATOM 3816 C CA . LEU B 1 217 ? -61.787 0.334 -19.399 1.00 25.92 348 LEU B CA 1
ATOM 3817 C C . LEU B 1 217 ? -61.216 1.532 -20.159 1.00 28.41 348 LEU B C 1
ATOM 3818 O O . LEU B 1 217 ? -60.501 2.363 -19.589 1.00 22.89 348 LEU B O 1
ATOM 3823 N N . GLU B 1 218 ? -61.563 1.641 -21.438 1.00 28.74 349 GLU B N 1
ATOM 3824 C CA . GLU B 1 218 ? -61.050 2.724 -22.271 1.00 27.43 349 GLU B CA 1
ATOM 3825 C C . GLU B 1 218 ? -61.638 4.075 -21.946 1.00 28.88 349 GLU B C 1
ATOM 3826 O O . GLU B 1 218 ? -61.140 5.086 -22.435 1.00 28.95 349 GLU B O 1
ATOM 3832 N N . ALA B 1 219 ? -62.695 4.101 -21.138 1.00 24.91 350 ALA B N 1
ATOM 3833 C CA . ALA B 1 219 ? -63.331 5.373 -20.815 1.00 25.88 350 ALA B CA 1
ATOM 3834 C C . ALA B 1 219 ? -62.801 5.996 -19.524 1.00 27.92 350 ALA B C 1
ATOM 3835 O O . ALA B 1 219 ? -62.993 7.191 -19.298 1.00 29.89 350 ALA B O 1
ATOM 3837 N N . LEU B 1 220 ? -62.096 5.211 -18.703 1.00 23.52 351 LEU B N 1
ATOM 3838 C CA . LEU B 1 220 ? -61.608 5.707 -17.412 1.00 24.79 351 LEU B CA 1
ATOM 3839 C C . LEU B 1 220 ? -60.580 6.815 -17.633 1.00 25.09 351 LEU B C 1
ATOM 3840 O O . LEU B 1 220 ? -59.721 6.704 -18.498 1.00 25.11 351 LEU B O 1
ATOM 3845 N N . LEU B 1 221 ? -60.725 7.917 -16.905 1.00 21.07 352 LEU B N 1
ATOM 3846 C CA . LEU B 1 221 ? -59.913 9.109 -17.160 1.00 20.06 352 LEU B CA 1
ATOM 3847 C C . LEU B 1 221 ? -58.761 9.275 -16.184 1.00 22.75 352 LEU B C 1
ATOM 3848 O O . LEU B 1 221 ? -58.888 8.969 -15.000 1.00 19.25 352 LEU B O 1
ATOM 3853 N N . ASN B 1 222 ? -57.632 9.777 -16.670 1.00 23.87 353 ASN B N 1
ATOM 3854 C CA . ASN B 1 222 ? -56.552 10.072 -15.755 1.00 17.32 353 ASN B CA 1
ATOM 3855 C C . ASN B 1 222 ? -56.741 11.454 -15.146 1.00 21.32 353 ASN B C 1
ATOM 3856 O O . ASN B 1 222 ? -57.751 12.128 -15.408 1.00 18.99 353 ASN B O 1
ATOM 3861 N N . ASN B 1 223 ? -55.777 11.898 -14.356 1.00 20.37 354 ASN B N 1
ATOM 3862 C CA . ASN B 1 223 ? -55.932 13.169 -13.664 1.00 22.26 354 ASN B CA 1
ATOM 3863 C C . ASN B 1 223 ? -55.791 14.413 -14.568 1.00 28.84 354 ASN B C 1
ATOM 3864 O O . ASN B 1 223 ? -56.130 15.538 -14.165 1.00 24.95 354 ASN B O 1
ATOM 3869 N N . ASP B 1 224 ? -55.373 14.198 -15.812 1.00 29.93 355 ASP B N 1
ATOM 3870 C CA . ASP B 1 224 ? -55.459 15.263 -16.808 1.00 27.45 355 ASP B CA 1
ATOM 3871 C C . ASP B 1 224 ? -56.821 15.233 -17.481 1.00 32.06 355 ASP B C 1
ATOM 3872 O O . ASP B 1 224 ? -57.053 15.981 -18.429 1.00 30.50 355 ASP B O 1
ATOM 3877 N N . GLY B 1 225 ? -57.703 14.345 -17.021 1.00 27.88 356 GLY B N 1
ATOM 3878 C CA . GLY B 1 225 ? -59.016 14.203 -17.633 1.00 28.34 356 GLY B CA 1
ATOM 3879 C C . GLY B 1 225 ? -58.977 13.565 -19.014 1.00 28.49 356 GLY B C 1
ATOM 3880 O O . GLY B 1 225 ? -59.902 13.733 -19.808 1.00 28.32 356 GLY B O 1
ATOM 3881 N N . LEU B 1 226 ? -57.906 12.833 -19.306 1.00 22.26 357 LEU B N 1
ATOM 3882 C CA . LEU B 1 226 ? -57.738 12.210 -20.616 1.00 26.61 357 LEU B CA 1
ATOM 3883 C C . LEU B 1 226 ? -58.010 10.706 -20.541 1.00 28.39 357 LEU B C 1
ATOM 3884 O O . LEU B 1 226 ? -57.584 10.029 -19.598 1.00 23.36 357 LEU B O 1
ATOM 3889 N N . SER B 1 227 ? -58.720 10.191 -21.540 1.00 23.37 358 SER B N 1
ATOM 3890 C CA . SER B 1 227 ? -58.803 8.752 -21.776 1.00 22.51 358 SER B CA 1
ATOM 3891 C C . SER B 1 227 ? -57.491 8.326 -22.445 1.00 30.59 358 SER B C 1
ATOM 3892 O O . SER B 1 227 ? -56.715 9.185 -22.894 1.00 24.91 358 SER B O 1
ATOM 3895 N N . PRO B 1 228 ? -57.230 7.005 -22.529 1.00 31.90 359 PRO B N 1
ATOM 3896 C CA . PRO B 1 228 ? -56.012 6.591 -23.247 1.00 29.47 359 PRO B CA 1
ATOM 3897 C C . PRO B 1 228 ? -55.958 7.121 -24.682 1.00 29.93 359 PRO B C 1
ATOM 3898 O O . PRO B 1 228 ? -54.884 7.508 -25.175 1.00 28.60 359 PRO B O 1
ATOM 3902 N N . LEU B 1 229 ? -57.102 7.096 -25.359 1.00 29.37 360 LEU B N 1
ATOM 3903 C CA . LEU B 1 229 ? -57.194 7.618 -26.704 1.00 23.57 360 LEU B CA 1
ATOM 3904 C C . LEU B 1 229 ? -56.741 9.069 -26.776 1.00 30.79 360 LEU B C 1
ATOM 3905 O O . LEU B 1 229 ? -55.883 9.426 -27.595 1.00 30.29 360 LEU B O 1
ATOM 3910 N N . MET B 1 230 ? -57.308 9.918 -25.928 1.00 26.61 361 MET B N 1
ATOM 3911 C CA . MET B 1 230 ? -56.980 11.336 -26.033 1.00 29.56 361 MET B CA 1
ATOM 3912 C C . MET B 1 230 ? -55.563 11.609 -25.523 1.00 32.97 361 MET B C 1
ATOM 3913 O O . MET B 1 230 ? -54.901 12.540 -25.985 1.00 34.54 361 MET B O 1
ATOM 3918 N N . MET B 1 231 ? -55.101 10.810 -24.568 1.00 21.32 362 MET B N 1
ATOM 3919 C CA . MET B 1 231 ? -53.693 10.895 -24.154 1.00 22.75 362 MET B CA 1
ATOM 3920 C C . MET B 1 231 ? -52.763 10.560 -25.319 1.00 28.99 362 MET B C 1
ATOM 3921 O O . MET B 1 231 ? -51.761 11.249 -25.546 1.00 39.08 362 MET B O 1
ATOM 3926 N N . ALA B 1 232 ? -53.084 9.498 -26.055 1.00 26.96 363 ALA B N 1
ATOM 3927 C CA . ALA B 1 232 ? -52.283 9.132 -27.220 1.00 28.58 363 ALA B CA 1
ATOM 3928 C C . ALA B 1 232 ? -52.264 10.277 -28.228 1.00 32.84 363 ALA B C 1
ATOM 3929 O O . ALA B 1 232 ? -51.223 10.591 -28.811 1.00 35.49 363 ALA B O 1
ATOM 3931 N N . ALA B 1 233 ? -53.417 10.905 -28.430 1.00 36.66 364 ALA B N 1
ATOM 3932 C CA . ALA B 1 233 ? -53.501 12.021 -29.362 1.00 39.70 364 ALA B CA 1
ATOM 3933 C C . ALA B 1 233 ? -52.637 13.184 -28.876 1.00 34.83 364 ALA B C 1
ATOM 3934 O O . ALA B 1 233 ? -51.891 13.771 -29.644 1.00 36.65 364 ALA B O 1
ATOM 3936 N N . LYS B 1 234 ? -52.731 13.509 -27.594 1.00 33.78 365 LYS B N 1
ATOM 3937 C CA . LYS B 1 234 ? -52.005 14.663 -27.063 1.00 37.82 365 LYS B CA 1
ATOM 3938 C C . LYS B 1 234 ? -50.498 14.488 -27.107 1.00 40.42 365 LYS B C 1
ATOM 3939 O O . LYS B 1 234 ? -49.759 15.443 -27.359 1.00 45.78 365 LYS B O 1
ATOM 3945 N N . THR B 1 235 ? -50.042 13.260 -26.892 1.00 35.50 366 THR B N 1
ATOM 3946 C CA . THR B 1 235 ? -48.604 12.990 -26.766 1.00 29.92 366 THR B CA 1
ATOM 3947 C C . THR B 1 235 ? -47.969 12.389 -28.009 1.00 38.31 366 THR B C 1
ATOM 3948 O O . THR B 1 235 ? -46.830 11.920 -27.957 1.00 39.20 366 THR B O 1
ATOM 3952 N N . GLY B 1 236 ? -48.707 12.384 -29.118 1.00 38.63 367 GLY B N 1
ATOM 3953 C CA . GLY B 1 236 ? -48.146 11.987 -30.403 1.00 38.69 367 GLY B CA 1
ATOM 3954 C C . GLY B 1 236 ? -47.889 10.507 -30.614 1.00 39.81 367 GLY B C 1
ATOM 3955 O O . GLY B 1 236 ? -47.077 10.118 -31.464 1.00 38.61 367 GLY B O 1
ATOM 3956 N N . LYS B 1 237 ? -48.617 9.672 -29.883 1.00 44.40 368 LYS B N 1
ATOM 3957 C CA . LYS B 1 237 ? -48.454 8.225 -30.014 1.00 33.32 368 LYS B CA 1
ATOM 3958 C C . LYS B 1 237 ? -49.303 7.681 -31.168 1.00 30.35 368 LYS B C 1
ATOM 3959 O O . LYS B 1 237 ? -50.373 7.096 -30.951 1.00 40.72 368 LYS B O 1
ATOM 3965 N N . ILE B 1 238 ? -48.811 7.899 -32.387 1.00 52.76 369 ILE B N 1
ATOM 3966 C CA . ILE B 1 238 ? -49.551 7.609 -33.612 1.00 47.95 369 ILE B CA 1
ATOM 3967 C C . ILE B 1 238 ? -49.995 6.153 -33.726 1.00 45.73 369 ILE B C 1
ATOM 3968 O O . ILE B 1 238 ? -51.146 5.865 -34.082 1.00 43.46 369 ILE B O 1
ATOM 3973 N N . GLY B 1 239 ? -49.072 5.241 -33.434 1.00 39.07 370 GLY B N 1
ATOM 3974 C CA . GLY B 1 239 ? -49.322 3.822 -33.616 1.00 43.02 370 GLY B CA 1
ATOM 3975 C C . GLY B 1 239 ? -50.519 3.338 -32.827 1.00 48.38 370 GLY B C 1
ATOM 3976 O O . GLY B 1 239 ? -51.430 2.710 -33.375 1.00 47.91 370 GLY B O 1
ATOM 3977 N N . ILE B 1 240 ? -50.537 3.663 -31.542 1.00 33.85 371 ILE B N 1
ATOM 3978 C CA . ILE B 1 240 ? -51.610 3.199 -30.679 1.00 41.90 371 ILE B CA 1
ATOM 3979 C C . ILE B 1 240 ? -52.903 3.974 -30.954 1.00 37.55 371 ILE B C 1
ATOM 3980 O O . ILE B 1 240 ? -53.988 3.392 -30.950 1.00 38.64 371 ILE B O 1
ATOM 3985 N N . PHE B 1 241 ? -52.774 5.273 -31.222 1.00 39.18 372 PHE B N 1
ATOM 3986 C CA . PHE B 1 241 ? -53.918 6.113 -31.547 1.00 38.12 372 PHE B CA 1
ATOM 3987 C C . PHE B 1 241 ? -54.685 5.576 -32.741 1.00 41.46 372 PHE B C 1
ATOM 3988 O O . PHE B 1 241 ? -55.916 5.462 -32.707 1.00 41.04 372 PHE B O 1
ATOM 3996 N N . GLN B 1 242 ? -53.961 5.273 -33.808 1.00 43.37 373 GLN B N 1
ATOM 3997 C CA . GLN B 1 242 ? -54.594 4.782 -35.014 1.00 40.91 373 GLN B CA 1
ATOM 3998 C C . GLN B 1 242 ? -55.219 3.407 -34.797 1.00 42.74 373 GLN B C 1
ATOM 3999 O O . GLN B 1 242 ? -56.238 3.071 -35.404 1.00 41.42 373 GLN B O 1
ATOM 4005 N N . HIS B 1 243 ? -54.592 2.608 -33.945 1.00 37.19 374 HIS B N 1
ATOM 4006 C CA . HIS B 1 243 ? -55.106 1.279 -33.635 1.00 44.36 374 HIS B CA 1
ATOM 4007 C C . HIS B 1 243 ? -56.463 1.347 -32.935 1.00 42.85 374 HIS B C 1
ATOM 4008 O O . HIS B 1 243 ? -57.394 0.617 -33.291 1.00 46.05 374 HIS B O 1
ATOM 4015 N N . ILE B 1 244 ? -56.575 2.241 -31.955 1.00 40.49 375 ILE B N 1
ATOM 4016 C CA . ILE B 1 244 ? -57.829 2.427 -31.235 1.00 44.21 375 ILE B CA 1
ATOM 4017 C C . ILE B 1 244 ? -58.913 2.994 -32.158 1.00 42.70 375 ILE B C 1
ATOM 4018 O O . ILE B 1 244 ? -60.068 2.586 -32.081 1.00 50.38 375 ILE B O 1
ATOM 4023 N N . ILE B 1 245 ? -58.547 3.945 -33.016 1.00 42.44 376 ILE B N 1
ATOM 4024 C CA . ILE B 1 245 ? -59.499 4.501 -33.991 1.00 39.90 376 ILE B CA 1
ATOM 4025 C C . ILE B 1 245 ? -60.060 3.435 -34.934 1.00 46.07 376 ILE B C 1
ATOM 4026 O O . ILE B 1 245 ? -61.271 3.390 -35.180 1.00 48.23 376 ILE B O 1
ATOM 4031 N N . ARG B 1 246 ? -59.181 2.593 -35.476 1.00 45.68 377 ARG B N 1
ATOM 4032 C CA . ARG B 1 246 ? -59.619 1.499 -36.349 1.00 57.61 377 ARG B CA 1
ATOM 4033 C C . ARG B 1 246 ? -60.533 0.537 -35.591 1.00 58.67 377 ARG B C 1
ATOM 4034 O O . ARG B 1 246 ? -61.455 -0.054 -36.163 1.00 61.75 377 ARG B O 1
ATOM 4042 N N . ARG B 1 247 ? -60.263 0.395 -34.299 1.00 45.81 378 ARG B N 1
ATOM 4043 C CA . ARG B 1 247 ? -61.065 -0.447 -33.419 1.00 53.51 378 ARG B CA 1
ATOM 4044 C C . ARG B 1 247 ? -62.502 0.079 -33.333 1.00 57.70 378 ARG B C 1
ATOM 4045 O O . ARG B 1 247 ? -63.460 -0.684 -33.447 1.00 59.86 378 ARG B O 1
ATOM 4059 N N . GLU B 1 248 ? -62.635 1.394 -33.154 1.00 56.02 379 GLU B N 1
ATOM 4060 C CA . GLU B 1 248 ? -63.939 2.044 -33.003 1.00 59.54 379 GLU B CA 1
ATOM 4061 C C . GLU B 1 248 ? -64.755 2.008 -34.290 1.00 58.51 379 GLU B C 1
ATOM 4062 O O . GLU B 1 248 ? -65.979 1.860 -34.263 1.00 56.27 379 GLU B O 1
ATOM 4068 N N . ILE B 1 249 ? -64.067 2.175 -35.412 1.00 54.64 380 ILE B N 1
ATOM 4069 C CA . ILE B 1 249 ? -64.699 2.136 -36.725 1.00 60.88 380 ILE B CA 1
ATOM 4070 C C . ILE B 1 249 ? -65.161 0.711 -37.023 1.00 59.50 380 ILE B C 1
ATOM 4071 O O . ILE B 1 249 ? -66.251 0.492 -37.557 1.00 63.07 380 ILE B O 1
ATOM 4076 N N . ALA B 1 250 ? -64.329 -0.257 -36.661 1.00 53.28 381 ALA B N 1
ATOM 4077 C CA . ALA B 1 250 ? -64.684 -1.658 -36.833 1.00 66.67 381 ALA B CA 1
ATOM 4078 C C . ALA B 1 250 ? -65.910 -2.026 -35.995 1.00 66.90 381 ALA B C 1
ATOM 4079 O O . ALA B 1 250 ? -66.767 -2.799 -36.440 1.00 66.53 381 ALA B O 1
ATOM 4081 N N . ASP B 1 251 ? -65.987 -1.459 -34.790 1.00 70.78 382 ASP B N 1
ATOM 4082 C CA . ASP B 1 251 ? -67.100 -1.712 -33.873 1.00 76.02 382 ASP B CA 1
ATOM 4083 C C . ASP B 1 251 ? -68.435 -1.206 -34.399 1.00 71.54 382 ASP B C 1
ATOM 4084 O O . ASP B 1 251 ? -69.437 -1.920 -34.359 1.00 76.07 382 ASP B O 1
ATOM 4089 N N . ALA B 1 252 ? -68.445 0.032 -34.883 1.00 67.73 383 ALA B N 1
ATOM 4090 C CA . ALA B 1 252 ? -69.661 0.628 -35.431 1.00 66.74 383 ALA B CA 1
ATOM 4091 C C . ALA B 1 252 ? -70.108 -0.150 -36.655 1.00 72.27 383 ALA B C 1
ATOM 4092 O O . ALA B 1 252 ? -71.301 -0.397 -36.847 1.00 78.58 383 ALA B O 1
ATOM 4094 N N . ALA B 1 253 ? -69.142 -0.496 -37.499 1.00 71.32 384 ALA B N 1
ATOM 4095 C CA . ALA B 1 253 ? -69.402 -1.271 -38.703 1.00 77.83 384 ALA B CA 1
ATOM 4096 C C . ALA B 1 253 ? -69.985 -2.637 -38.348 1.00 89.69 384 ALA B C 1
ATOM 4097 O O . ALA B 1 253 ? -70.854 -3.153 -39.050 1.00 97.63 384 ALA B O 1
ATOM 4099 N N . ALA B 1 254 ? -69.494 -3.213 -37.253 1.00 89.60 385 ALA B N 1
ATOM 4100 C CA . ALA B 1 254 ? -69.918 -4.536 -36.800 1.00 95.11 385 ALA B CA 1
ATOM 4101 C C . ALA B 1 254 ? -71.369 -4.566 -36.323 1.00 108.05 385 ALA B C 1
ATOM 4102 O O . ALA B 1 254 ? -71.989 -5.629 -36.270 1.00 113.85 385 ALA B O 1
ATOM 4104 N N . HIS B 1 255 ? -71.901 -3.403 -35.958 1.00 116.34 386 HIS B N 1
ATOM 4105 C CA . HIS B 1 255 ? -73.251 -3.325 -35.416 1.00 130.65 386 HIS B CA 1
ATOM 4106 C C . HIS B 1 255 ? -74.269 -2.814 -36.429 1.00 161.82 386 HIS B C 1
ATOM 4107 O O . HIS B 1 255 ? -75.405 -2.513 -36.062 1.00 164.80 386 HIS B O 1
ATOM 4114 N N . HIS B 1 256 ? -73.880 -2.726 -37.698 1.00 110.39 387 HIS B N 1
ATOM 4115 C CA . HIS B 1 256 ? -74.764 -2.151 -38.709 1.00 129.34 387 HIS B CA 1
ATOM 4116 C C . HIS B 1 256 ? -74.565 -2.788 -40.082 1.00 147.90 387 HIS B C 1
ATOM 4117 O O . HIS B 1 256 ? -75.354 -3.629 -40.511 1.00 254.32 387 HIS B O 1
ATOM 4124 N N . LYS C 1 2 ? -59.206 29.622 -67.563 1.00 68.88 133 LYS C N 1
ATOM 4125 C CA . LYS C 1 2 ? -57.817 29.175 -67.570 1.00 71.28 133 LYS C CA 1
ATOM 4126 C C . LYS C 1 2 ? -57.661 27.784 -66.954 1.00 71.56 133 LYS C C 1
ATOM 4127 O O . LYS C 1 2 ? -58.040 27.541 -65.802 1.00 66.00 133 LYS C O 1
ATOM 4133 N N . VAL C 1 3 ? -57.088 26.878 -67.736 1.00 72.21 134 VAL C N 1
ATOM 4134 C CA . VAL C 1 3 ? -56.797 25.524 -67.282 1.00 66.40 134 VAL C CA 1
ATOM 4135 C C . VAL C 1 3 ? -55.292 25.296 -67.218 1.00 62.62 134 VAL C C 1
ATOM 4136 O O . VAL C 1 3 ? -54.543 25.821 -68.036 1.00 64.32 134 VAL C O 1
ATOM 4140 N N . PHE C 1 4 ? -54.854 24.523 -66.230 1.00 56.57 135 PHE C N 1
ATOM 4141 C CA . PHE C 1 4 ? -53.449 24.183 -66.085 1.00 52.22 135 PHE C CA 1
ATOM 4142 C C . PHE C 1 4 ? -53.258 22.685 -66.243 1.00 52.51 135 PHE C C 1
ATOM 4143 O O . PHE C 1 4 ? -54.112 21.886 -65.851 1.00 56.72 135 PHE C O 1
ATOM 4151 N N . ASN C 1 5 ? -52.144 22.324 -66.868 1.00 46.00 136 ASN C N 1
ATOM 4152 C CA . ASN C 1 5 ? -51.683 20.948 -66.917 1.00 44.67 136 ASN C CA 1
ATOM 4153 C C . ASN C 1 5 ? -50.199 20.939 -66.574 1.00 43.48 136 ASN C C 1
ATOM 4154 O O . ASN C 1 5 ? -49.612 22.002 -66.352 1.00 42.40 136 ASN C O 1
ATOM 4159 N N . ARG C 1 6 ? -49.586 19.766 -66.512 1.00 45.20 137 ARG C N 1
ATOM 4160 C CA . ARG C 1 6 ? -48.182 19.708 -66.110 1.00 44.55 137 ARG C CA 1
ATOM 4161 C C . ARG C 1 6 ? -47.246 20.517 -67.031 1.00 40.95 137 ARG C C 1
ATOM 4162 O O . ARG C 1 6 ? -46.439 21.301 -66.532 1.00 46.76 137 ARG C O 1
ATOM 4170 N N . PRO C 1 7 ? -47.339 20.326 -68.369 1.00 42.66 138 PRO C N 1
ATOM 4171 C CA . PRO C 1 7 ? -46.389 21.080 -69.203 1.00 47.64 138 PRO C CA 1
ATOM 4172 C C . PRO C 1 7 ? -46.497 22.598 -69.051 1.00 47.82 138 PRO C C 1
ATOM 4173 O O . PRO C 1 7 ? -45.470 23.281 -69.056 1.00 45.87 138 PRO C O 1
ATOM 4177 N N . ILE C 1 8 ? -47.712 23.106 -68.888 1.00 44.41 139 ILE C N 1
ATOM 4178 C CA . ILE C 1 8 ? -47.920 24.530 -68.667 1.00 48.46 139 ILE C CA 1
ATOM 4179 C C . ILE C 1 8 ? -47.299 24.950 -67.347 1.00 50.53 139 ILE C C 1
ATOM 4180 O O . ILE C 1 8 ? -46.496 25.892 -67.296 1.00 39.15 139 ILE C O 1
ATOM 4185 N N . LEU C 1 9 ? -47.662 24.234 -66.283 1.00 42.32 140 LEU C N 1
ATOM 4186 C CA . LEU C 1 9 ? -47.140 24.519 -64.950 1.00 43.68 140 LEU C CA 1
ATOM 4187 C C . LEU C 1 9 ? -45.611 24.464 -64.899 1.00 43.47 140 LEU C C 1
ATOM 4188 O O . LEU C 1 9 ? -44.967 25.380 -64.380 1.00 44.93 140 LEU C O 1
ATOM 4193 N N . PHE C 1 10 ? -45.034 23.395 -65.443 1.00 40.82 141 PHE C N 1
ATOM 4194 C CA . PHE C 1 10 ? -43.579 23.223 -65.431 1.00 43.17 141 PHE C CA 1
ATOM 4195 C C . PHE C 1 10 ? -42.862 24.290 -66.273 1.00 37.49 141 PHE C C 1
ATOM 4196 O O . PHE C 1 10 ? -41.777 24.730 -65.913 1.00 38.15 141 PHE C O 1
ATOM 4204 N N . ASP C 1 11 ? -43.480 24.727 -67.367 1.00 39.26 142 ASP C N 1
ATOM 4205 C CA . ASP C 1 11 ? -42.909 25.814 -68.165 1.00 42.34 142 ASP C CA 1
ATOM 4206 C C . ASP C 1 11 ? -42.801 27.128 -67.385 1.00 44.36 142 ASP C C 1
ATOM 4207 O O . ASP C 1 11 ? -41.751 27.782 -67.383 1.00 46.38 142 ASP C O 1
ATOM 4212 N N . ILE C 1 12 ? -43.889 27.494 -66.716 1.00 44.64 143 ILE C N 1
ATOM 4213 C CA . ILE C 1 12 ? -43.961 28.720 -65.930 1.00 38.31 143 ILE C CA 1
ATOM 4214 C C . ILE C 1 12 ? -42.964 28.701 -64.775 1.00 45.47 143 ILE C C 1
ATOM 4215 O O . ILE C 1 12 ? -42.201 29.650 -64.558 1.00 37.30 143 ILE C O 1
ATOM 4220 N N . VAL C 1 13 ? -42.983 27.608 -64.025 1.00 39.51 144 VAL C N 1
ATOM 4221 C CA . VAL C 1 13 ? -42.138 27.482 -62.850 1.00 44.82 144 VAL C CA 1
ATOM 4222 C C . VAL C 1 13 ? -40.649 27.393 -63.216 1.00 40.33 144 VAL C C 1
ATOM 4223 O O . VAL C 1 13 ? -39.802 27.998 -62.555 1.00 39.60 144 VAL C O 1
ATOM 4227 N N . SER C 1 14 ? -40.331 26.662 -64.281 1.00 41.53 145 SER C N 1
ATOM 4228 C CA . SER C 1 14 ? -38.936 26.537 -64.704 1.00 40.64 145 SER C CA 1
ATOM 4229 C C . SER C 1 14 ? -38.371 27.836 -65.283 1.00 40.68 145 SER C C 1
ATOM 4230 O O . SER C 1 14 ? -37.177 28.088 -65.182 1.00 41.79 145 SER C O 1
ATOM 4233 N N . ARG C 1 15 ? -39.228 28.664 -65.878 1.00 39.16 146 ARG C N 1
ATOM 4234 C CA . ARG C 1 15 ? -38.787 29.983 -66.344 1.00 37.92 146 ARG C CA 1
ATOM 4235 C C . ARG C 1 15 ? -38.742 30.946 -65.166 1.00 48.75 146 ARG C C 1
ATOM 4236 O O . ARG C 1 15 ? -38.050 31.963 -65.214 1.00 44.97 146 ARG C O 1
ATOM 4244 N N . GLY C 1 16 ? -39.496 30.617 -64.118 1.00 36.99 147 GLY C N 1
ATOM 4245 C CA . GLY C 1 16 ? -39.556 31.436 -62.917 1.00 43.50 147 GLY C CA 1
ATOM 4246 C C . GLY C 1 16 ? -40.423 32.669 -63.104 1.00 43.62 147 GLY C C 1
ATOM 4247 O O . GLY C 1 16 ? -40.060 33.768 -62.682 1.00 43.44 147 GLY C O 1
ATOM 4248 N N . SER C 1 17 ? -41.570 32.492 -63.752 1.00 38.86 148 SER C N 1
ATOM 4249 C CA . SER C 1 17 ? -42.446 33.625 -64.045 1.00 42.90 148 SER C CA 1
ATOM 4250 C C . SER C 1 17 ? -43.682 33.629 -63.154 1.00 46.70 148 SER C C 1
ATOM 4251 O O . SER C 1 17 ? -44.639 32.902 -63.416 1.00 48.70 148 SER C O 1
ATOM 4254 N N . PRO C 1 18 ? -43.670 34.469 -62.103 1.00 51.85 149 PRO C N 1
ATOM 4255 C CA . PRO C 1 18 ? -44.816 34.521 -61.189 1.00 49.27 149 PRO C CA 1
ATOM 4256 C C . PRO C 1 18 ? -46.118 34.896 -61.881 1.00 49.74 149 PRO C C 1
ATOM 4257 O O . PRO C 1 18 ? -47.160 34.355 -61.493 1.00 49.99 149 PRO C O 1
ATOM 4261 N N . ASP C 1 19 ? -46.066 35.767 -62.891 1.00 50.87 150 ASP C N 1
ATOM 4262 C CA . ASP C 1 19 ? -47.280 36.206 -63.573 1.00 56.60 150 ASP C CA 1
ATOM 4263 C C . ASP C 1 19 ? -48.017 35.044 -64.247 1.00 57.48 150 ASP C C 1
ATOM 4264 O O . ASP C 1 19 ? -49.238 35.077 -64.383 1.00 54.91 150 ASP C O 1
ATOM 4269 N N . GLY C 1 20 ? -47.277 34.023 -64.670 1.00 55.16 151 GLY C N 1
ATOM 4270 C CA . GLY C 1 20 ? -47.883 32.879 -65.332 1.00 52.77 151 GLY C CA 1
ATOM 4271 C C . GLY C 1 20 ? -48.835 32.064 -64.466 1.00 52.08 151 GLY C C 1
ATOM 4272 O O . GLY C 1 20 ? -49.665 31.312 -64.988 1.00 52.82 151 GLY C O 1
ATOM 4273 N N . LEU C 1 21 ? -48.738 32.236 -63.148 1.00 44.88 152 LEU C N 1
ATOM 4274 C CA . LEU C 1 21 ? -49.529 31.443 -62.201 1.00 47.04 152 LEU C CA 1
ATOM 4275 C C . LEU C 1 21 ? -50.917 32.012 -61.925 1.00 48.81 152 LEU C C 1
ATOM 4276 O O . LEU C 1 21 ? -51.674 31.454 -61.129 1.00 46.02 152 LEU C O 1
ATOM 4281 N N . GLU C 1 22 ? -51.232 33.132 -62.563 1.00 47.21 153 GLU C N 1
ATOM 4282 C CA . GLU C 1 22 ? -52.566 33.712 -62.470 1.00 51.86 153 GLU C CA 1
ATOM 4283 C C . GLU C 1 22 ? -53.596 32.680 -62.914 1.00 51.19 153 GLU C C 1
ATOM 4284 O O . GLU C 1 22 ? -53.443 32.065 -63.974 1.00 52.19 153 GLU C O 1
ATOM 4290 N N . GLY C 1 23 ? -54.635 32.480 -62.104 1.00 50.40 154 GLY C N 1
ATOM 4291 C CA . GLY C 1 23 ? -55.669 31.503 -62.420 1.00 51.23 154 GLY C CA 1
ATOM 4292 C C . GLY C 1 23 ? -55.433 30.113 -61.842 1.00 55.30 154 GLY C C 1
ATOM 4293 O O . GLY C 1 23 ? -56.361 29.293 -61.786 1.00 46.01 154 GLY C O 1
ATOM 4294 N N . LEU C 1 24 ? -54.206 29.841 -61.393 1.00 43.90 155 LEU C N 1
ATOM 4295 C CA . LEU C 1 24 ? -53.879 28.509 -60.888 1.00 42.36 155 LEU C CA 1
ATOM 4296 C C . LEU C 1 24 ? -54.695 28.103 -59.661 1.00 48.68 155 LEU C C 1
ATOM 4297 O O . LEU C 1 24 ? -55.312 27.028 -59.650 1.00 47.23 155 LEU C O 1
ATOM 4302 N N . LEU C 1 25 ? -54.714 28.971 -58.649 1.00 44.96 156 LEU C N 1
ATOM 4303 C CA . LEU C 1 25 ? -55.462 28.714 -57.419 1.00 49.85 156 LEU C CA 1
ATOM 4304 C C . LEU C 1 25 ? -56.937 28.417 -57.683 1.00 47.12 156 LEU C C 1
ATOM 4305 O O . LEU C 1 25 ? -57.493 27.452 -57.147 1.00 44.35 156 LEU C O 1
ATOM 4310 N N . SER C 1 26 ? -57.568 29.274 -58.478 1.00 49.60 157 SER C N 1
ATOM 4311 C CA . SER C 1 26 ? -58.964 29.085 -58.841 1.00 55.21 157 SER C CA 1
ATOM 4312 C C . SER C 1 26 ? -59.159 27.756 -59.579 1.00 52.85 157 SER C C 1
ATOM 4313 O O . SER C 1 26 ? -60.103 27.018 -59.304 1.00 50.57 157 SER C O 1
ATOM 4316 N N . PHE C 1 27 ? -58.257 27.446 -60.505 1.00 48.24 158 PHE C N 1
ATOM 4317 C CA . PHE C 1 27 ? -58.316 26.160 -61.194 1.00 53.22 158 PHE C CA 1
ATOM 4318 C C . PHE C 1 27 ? -58.269 24.954 -60.244 1.00 50.60 158 PHE C C 1
ATOM 4319 O O . PHE C 1 27 ? -59.087 24.033 -60.358 1.00 50.57 158 PHE C O 1
ATOM 4327 N N . LEU C 1 28 ? -57.318 24.959 -59.317 1.00 44.14 159 LEU C N 1
ATOM 4328 C CA . LEU C 1 28 ? -57.151 23.841 -58.390 1.00 44.69 159 LEU C CA 1
ATOM 4329 C C . LEU C 1 28 ? -58.356 23.657 -57.466 1.00 48.59 159 LEU C C 1
ATOM 4330 O O . LEU C 1 28 ? -58.777 22.527 -57.202 1.00 46.71 159 LEU C O 1
ATOM 4335 N N . LEU C 1 29 ? -58.890 24.766 -56.957 1.00 50.30 160 LEU C N 1
ATOM 4336 C CA . LEU C 1 29 ? -60.042 24.719 -56.057 1.00 51.99 160 LEU C CA 1
ATOM 4337 C C . LEU C 1 29 ? -61.313 24.223 -56.742 1.00 57.05 160 LEU C C 1
ATOM 4338 O O . LEU C 1 29 ? -62.002 23.341 -56.218 1.00 55.00 160 LEU C O 1
ATOM 4343 N N . THR C 1 30 ? -61.627 24.800 -57.898 1.00 48.48 161 THR C N 1
ATOM 4344 C CA . THR C 1 30 ? -62.842 24.445 -58.630 1.00 51.88 161 THR C CA 1
ATOM 4345 C C . THR C 1 30 ? -62.790 22.993 -59.142 1.00 56.85 161 THR C C 1
ATOM 4346 O O . THR C 1 30 ? -63.817 22.310 -59.191 1.00 55.30 161 THR C O 1
ATOM 4350 N N . HIS C 1 31 ? -61.605 22.542 -59.558 1.00 51.80 162 HIS C N 1
ATOM 4351 C CA . HIS C 1 31 ? -61.440 21.181 -60.079 1.00 53.90 162 HIS C CA 1
ATOM 4352 C C . HIS C 1 31 ? -61.051 20.168 -58.994 1.00 52.62 162 HIS C C 1
ATOM 4353 O O . HIS C 1 31 ? -60.857 18.981 -59.286 1.00 52.59 162 HIS C O 1
ATOM 4360 N N . LYS C 1 32 ? -60.938 20.638 -57.753 1.00 46.19 163 LYS C N 1
ATOM 4361 C CA . LYS C 1 32 ? -60.594 19.774 -56.615 1.00 56.92 163 LYS C CA 1
ATOM 4362 C C . LYS C 1 32 ? -59.277 19.036 -56.829 1.00 52.12 163 LYS C C 1
ATOM 4363 O O . LYS C 1 32 ? -59.200 17.817 -56.656 1.00 49.17 163 LYS C O 1
ATOM 4369 N N . LYS C 1 33 ? -58.246 19.774 -57.221 1.00 47.06 164 LYS C N 1
ATOM 4370 C CA . LYS C 1 33 ? -56.941 19.177 -57.467 1.00 47.01 164 LYS C CA 1
ATOM 4371 C C . LYS C 1 33 ? -55.901 19.841 -56.580 1.00 43.55 164 LYS C C 1
ATOM 4372 O O . LYS C 1 33 ? -56.157 20.919 -56.026 1.00 41.53 164 LYS C O 1
ATOM 4378 N N . ARG C 1 34 ? -54.742 19.198 -56.440 1.00 38.48 165 ARG C N 1
ATOM 4379 C CA . ARG C 1 34 ? -53.652 19.738 -55.639 1.00 42.14 165 ARG C CA 1
ATOM 4380 C C . ARG C 1 34 ? -52.324 19.592 -56.369 1.00 43.03 165 ARG C C 1
ATOM 4381 O O . ARG C 1 34 ? -52.155 18.717 -57.230 1.00 36.31 165 ARG C O 1
ATOM 4389 N N . LEU C 1 35 ? -51.372 20.442 -55.996 1.00 39.77 166 LEU C N 1
ATOM 4390 C CA . LEU C 1 35 ? -50.058 20.448 -56.617 1.00 38.10 166 LEU C CA 1
ATOM 4391 C C . LEU C 1 35 ? -49.277 19.170 -56.308 1.00 42.20 166 LEU C C 1
ATOM 4392 O O . LEU C 1 35 ? -48.241 18.906 -56.924 1.00 41.66 166 LEU C O 1
ATOM 4397 N N . THR C 1 36 ? -49.763 18.382 -55.352 1.00 37.22 167 THR C N 1
ATOM 4398 C CA . THR C 1 36 ? -49.123 17.111 -55.049 1.00 36.69 167 THR C CA 1
ATOM 4399 C C . THR C 1 36 ? -49.684 15.992 -55.939 1.00 42.58 167 THR C C 1
ATOM 4400 O O . THR C 1 36 ? -49.128 14.884 -55.951 1.00 38.18 167 THR C O 1
ATOM 4404 N N . ASP C 1 37 ? -50.786 16.264 -56.658 1.00 38.82 168 ASP C N 1
ATOM 4405 C CA . ASP C 1 37 ? -51.413 15.231 -57.494 1.00 43.05 168 ASP C CA 1
ATOM 4406 C C . ASP C 1 37 ? -50.447 14.701 -58.546 1.00 46.37 168 ASP C C 1
ATOM 4407 O O . ASP C 1 37 ? -49.568 15.428 -59.031 1.00 47.04 168 ASP C O 1
ATOM 4412 N N . GLU C 1 38 ? -50.629 13.434 -58.906 1.00 42.30 169 GLU C N 1
ATOM 4413 C CA . GLU C 1 38 ? -49.712 12.772 -59.819 1.00 44.63 169 GLU C CA 1
ATOM 4414 C C . GLU C 1 38 ? -49.628 13.505 -61.157 1.00 40.78 169 GLU C C 1
ATOM 4415 O O . GLU C 1 38 ? -48.560 13.553 -61.766 1.00 42.52 169 GLU C O 1
ATOM 4421 N N . GLU C 1 39 ? -50.730 14.117 -61.588 1.00 43.35 170 GLU C N 1
ATOM 4422 C CA . GLU C 1 39 ? -50.747 14.789 -62.890 1.00 44.18 170 GLU C CA 1
ATOM 4423 C C . GLU C 1 39 ? -49.848 16.023 -62.898 1.00 46.53 170 GLU C C 1
ATOM 4424 O O . GLU C 1 39 ? -49.486 16.530 -63.963 1.00 43.68 170 GLU C O 1
ATOM 4430 N N . PHE C 1 40 ? -49.509 16.513 -61.707 1.00 48.47 171 PHE C N 1
ATOM 4431 C CA . PHE C 1 40 ? -48.614 17.656 -61.583 1.00 44.63 171 PHE C CA 1
ATOM 4432 C C . PHE C 1 40 ? -47.223 17.287 -61.067 1.00 43.85 171 PHE C C 1
ATOM 4433 O O . PHE C 1 40 ? -46.455 18.171 -60.677 1.00 36.52 171 PHE C O 1
ATOM 4441 N N . ARG C 1 41 ? -46.897 15.994 -61.068 1.00 40.94 172 ARG C N 1
ATOM 4442 C CA . ARG C 1 41 ? -45.557 15.550 -60.670 1.00 44.34 172 ARG C CA 1
ATOM 4443 C C . ARG C 1 41 ? -44.777 15.007 -61.861 1.00 45.80 172 ARG C C 1
ATOM 4444 O O . ARG C 1 41 ? -45.356 14.465 -62.809 1.00 40.01 172 ARG C O 1
ATOM 4452 N N . GLU C 1 42 ? -43.462 15.204 -61.833 1.00 37.64 173 GLU C N 1
ATOM 4453 C CA . GLU C 1 42 ? -42.620 14.693 -62.900 1.00 37.25 173 GLU C CA 1
ATOM 4454 C C . GLU C 1 42 ? -42.574 13.168 -62.817 1.00 38.60 173 GLU C C 1
ATOM 4455 O O . GLU C 1 42 ? -42.106 12.609 -61.820 1.00 37.75 173 GLU C O 1
ATOM 4461 N N . PRO C 1 43 ? -43.064 12.488 -63.865 1.00 40.69 174 PRO C N 1
ATOM 4462 C CA . PRO C 1 43 ? -43.171 11.024 -63.804 1.00 41.63 174 PRO C CA 1
ATOM 4463 C C . PRO C 1 43 ? -41.820 10.338 -63.576 1.00 41.32 174 PRO C C 1
ATOM 4464 O O . PRO C 1 43 ? -41.773 9.326 -62.875 1.00 43.68 174 PRO C O 1
ATOM 4468 N N . SER C 1 44 ? -40.742 10.893 -64.130 1.00 40.24 175 SER C N 1
ATOM 4469 C CA . SER C 1 44 ? -39.429 10.259 -64.039 1.00 41.81 175 SER C CA 1
ATOM 4470 C C . SER C 1 44 ? -38.795 10.367 -62.648 1.00 43.80 175 SER C C 1
ATOM 4471 O O . SER C 1 44 ? -37.856 9.626 -62.335 1.00 49.71 175 SER C O 1
ATOM 4474 N N . THR C 1 45 ? -39.293 11.285 -61.818 1.00 36.96 176 THR C N 1
ATOM 4475 C CA . THR C 1 45 ? -38.671 11.546 -60.510 1.00 36.99 176 THR C CA 1
ATOM 4476 C C . THR C 1 45 ? -39.672 11.657 -59.357 1.00 41.39 176 THR C C 1
ATOM 4477 O O . THR C 1 45 ? -39.347 11.349 -58.205 1.00 35.65 176 THR C O 1
ATOM 4481 N N . GLY C 1 46 ? -40.873 12.140 -59.661 1.00 35.92 177 GLY C N 1
ATOM 4482 C CA . GLY C 1 46 ? -41.833 12.438 -58.620 1.00 36.32 177 GLY C CA 1
ATOM 4483 C C . GLY C 1 46 ? -41.747 13.884 -58.145 1.00 36.34 177 GLY C C 1
ATOM 4484 O O . GLY C 1 46 ? -42.483 14.279 -57.243 1.00 37.74 177 GLY C O 1
ATOM 4485 N N . LYS C 1 47 ? -40.860 14.677 -58.746 1.00 34.56 178 LYS C N 1
ATOM 4486 C CA . LYS C 1 47 ? -40.770 16.105 -58.432 1.00 31.36 178 LYS C CA 1
ATOM 4487 C C . LYS C 1 47 ? -42.100 16.810 -58.641 1.00 35.10 178 LYS C C 1
ATOM 4488 O O . LYS C 1 47 ? -42.735 16.647 -59.692 1.00 32.55 178 LYS C O 1
ATOM 4494 N N . THR C 1 48 ? -42.510 17.601 -57.650 1.00 31.14 179 THR C N 1
ATOM 4495 C CA . THR C 1 48 ? -43.592 18.566 -57.856 1.00 31.40 179 THR C CA 1
ATOM 4496 C C . THR C 1 48 ? -42.982 19.795 -58.514 1.00 34.81 179 THR C C 1
ATOM 4497 O O . THR C 1 48 ? -41.778 19.832 -58.769 1.00 32.22 179 THR C O 1
ATOM 4501 N N . CYS C 1 49 ? -43.787 20.825 -58.736 1.00 33.00 180 CYS C N 1
ATOM 4502 C CA . CYS C 1 49 ? -43.275 22.051 -59.336 1.00 33.96 180 CYS C CA 1
ATOM 4503 C C . CYS C 1 49 ? -42.343 22.813 -58.386 1.00 36.04 180 CYS C C 1
ATOM 4504 O O . CYS C 1 49 ? -41.610 23.706 -58.819 1.00 36.94 180 CYS C O 1
ATOM 4507 N N . LEU C 1 50 ? -42.369 22.470 -57.099 1.00 30.93 181 LEU C N 1
ATOM 4508 C CA . LEU C 1 50 ? -41.505 23.161 -56.133 1.00 37.01 181 LEU C CA 1
ATOM 4509 C C . LEU C 1 50 ? -40.010 22.873 -56.355 1.00 35.29 181 LEU C C 1
ATOM 4510 O O . LEU C 1 50 ? -39.229 23.810 -56.520 1.00 37.20 181 LEU C O 1
ATOM 4515 N N . PRO C 1 51 ? -39.611 21.583 -56.399 1.00 37.07 182 PRO C N 1
ATOM 4516 C CA . PRO C 1 51 ? -38.220 21.331 -56.794 1.00 35.76 182 PRO C CA 1
ATOM 4517 C C . PRO C 1 51 ? -37.870 21.930 -58.164 1.00 37.15 182 PRO C C 1
ATOM 4518 O O . PRO C 1 51 ? -36.742 22.392 -58.330 1.00 36.15 182 PRO C O 1
ATOM 4522 N N . LYS C 1 52 ? -38.801 21.908 -59.122 1.00 35.43 183 LYS C N 1
ATOM 4523 C CA . LYS C 1 52 ? -38.554 22.519 -60.425 1.00 35.53 183 LYS C CA 1
ATOM 4524 C C . LYS C 1 52 ? -38.182 24.000 -60.313 1.00 41.39 183 LYS C C 1
ATOM 4525 O O . LYS C 1 52 ? -37.256 24.472 -60.985 1.00 38.28 183 LYS C O 1
ATOM 4531 N N . ALA C 1 53 ? -38.900 24.727 -59.463 1.00 34.08 184 ALA C N 1
ATOM 4532 C CA . ALA C 1 53 ? -38.576 26.129 -59.213 1.00 36.26 184 ALA C CA 1
ATOM 4533 C C . ALA C 1 53 ? -37.176 26.297 -58.630 1.00 35.32 184 ALA C C 1
ATOM 4534 O O . ALA C 1 53 ? -36.398 27.129 -59.095 1.00 37.19 184 ALA C O 1
ATOM 4536 N N . LEU C 1 54 ? -36.862 25.497 -57.615 1.00 32.33 185 LEU C N 1
ATOM 4537 C CA . LEU C 1 54 ? -35.598 25.631 -56.881 1.00 36.60 185 LEU C CA 1
ATOM 4538 C C . LEU C 1 54 ? -34.380 25.243 -57.715 1.00 35.61 185 LEU C C 1
ATOM 4539 O O . LEU C 1 54 ? -33.256 25.678 -57.437 1.00 41.37 185 LEU C O 1
ATOM 4544 N N . LEU C 1 55 ? -34.600 24.427 -58.742 1.00 33.61 186 LEU C N 1
ATOM 4545 C CA . LEU C 1 55 ? -33.513 24.039 -59.637 1.00 38.98 186 LEU C CA 1
ATOM 4546 C C . LEU C 1 55 ? -33.378 25.042 -60.768 1.00 45.15 186 LEU C C 1
ATOM 4547 O O . LEU C 1 55 ? -32.534 24.881 -61.653 1.00 47.31 186 LEU C O 1
ATOM 4552 N N . ASN C 1 56 ? -34.229 26.068 -60.743 1.00 42.75 187 ASN C N 1
ATOM 4553 C CA . ASN C 1 56 ? -34.178 27.126 -61.751 1.00 41.26 187 ASN C CA 1
ATOM 4554 C C . ASN C 1 56 ? -34.189 28.504 -61.125 1.00 43.28 187 ASN C C 1
ATOM 4555 O O . ASN C 1 56 ? -35.152 29.262 -61.262 1.00 41.64 187 ASN C O 1
ATOM 4560 N N . LEU C 1 57 ? -33.087 28.842 -60.478 1.00 37.93 188 LEU C N 1
ATOM 4561 C CA . LEU C 1 57 ? -32.964 30.130 -59.824 1.00 45.80 188 LEU C CA 1
ATOM 4562 C C . LEU C 1 57 ? -32.184 31.068 -60.746 1.00 45.33 188 LEU C C 1
ATOM 4563 O O . LEU C 1 57 ? -31.362 30.629 -61.555 1.00 46.53 188 LEU C O 1
ATOM 4568 N N . SER C 1 58 ? -32.479 32.356 -60.649 1.00 43.09 189 SER C N 1
ATOM 4569 C CA . SER C 1 58 ? -31.716 33.377 -61.354 1.00 44.92 189 SER C CA 1
ATOM 4570 C C . SER C 1 58 ? -31.278 34.387 -60.323 1.00 52.13 189 SER C C 1
ATOM 4571 O O . SER C 1 58 ? -32.126 35.046 -59.711 1.00 50.50 189 SER C O 1
ATOM 4575 N N . ALA C 1 59 ? -29.965 34.476 -60.108 1.00 57.85 190 ALA C N 1
ATOM 4576 C CA . ALA C 1 59 ? -29.409 35.275 -59.021 1.00 55.09 190 ALA C CA 1
ATOM 4577 C C . ALA C 1 59 ? -30.049 34.876 -57.692 1.00 48.74 190 ALA C C 1
ATOM 4578 O O . ALA C 1 59 ? -30.434 35.733 -56.895 1.00 50.42 190 ALA C O 1
ATOM 4580 N N . GLY C 1 60 ? -30.174 33.570 -57.471 1.00 47.05 191 GLY C N 1
ATOM 4581 C CA . GLY C 1 60 ? -30.716 33.050 -56.226 1.00 42.15 191 GLY C CA 1
ATOM 4582 C C . GLY C 1 60 ? -32.209 33.223 -55.994 1.00 45.56 191 GLY C C 1
ATOM 4583 O O . GLY C 1 60 ? -32.680 33.006 -54.881 1.00 46.94 191 GLY C O 1
ATOM 4584 N N . ARG C 1 61 ? -32.966 33.596 -57.028 1.00 47.76 192 ARG C N 1
ATOM 4585 C CA . ARG C 1 61 ? -34.404 33.783 -56.854 1.00 43.00 192 ARG C CA 1
ATOM 4586 C C . ARG C 1 61 ? -35.247 33.037 -57.883 1.00 42.61 192 ARG C C 1
ATOM 4587 O O . ARG C 1 61 ? -34.840 32.852 -59.029 1.00 36.17 192 ARG C O 1
ATOM 4595 N N . ASN C 1 62 ? -36.419 32.590 -57.448 1.00 41.15 193 ASN C N 1
ATOM 4596 C CA . ASN C 1 62 ? -37.475 32.181 -58.370 1.00 35.42 193 ASN C CA 1
ATOM 4597 C C . ASN C 1 62 ? -38.806 32.565 -57.736 1.00 35.76 193 ASN C C 1
ATOM 4598 O O . ASN C 1 62 ? -39.296 31.883 -56.826 1.00 35.07 193 ASN C O 1
ATOM 4603 N N . ASP C 1 63 ? -39.397 33.649 -58.223 1.00 37.03 194 ASP C N 1
ATOM 4604 C CA . ASP C 1 63 ? -40.533 34.252 -57.531 1.00 41.04 194 ASP C CA 1
ATOM 4605 C C . ASP C 1 63 ? -41.871 33.497 -57.631 1.00 40.54 194 ASP C C 1
ATOM 4606 O O . ASP C 1 63 ? -42.878 33.938 -57.070 1.00 42.09 194 ASP C O 1
ATOM 4611 N N . THR C 1 64 ? -41.888 32.363 -58.329 1.00 40.82 195 THR C N 1
ATOM 4612 C CA . THR C 1 64 ? -43.053 31.471 -58.279 1.00 38.50 195 THR C CA 1
ATOM 4613 C C . THR C 1 64 ? -43.162 30.762 -56.917 1.00 39.82 195 THR C C 1
ATOM 4614 O O . THR C 1 64 ? -44.247 30.364 -56.479 1.00 40.35 195 THR C O 1
ATOM 4618 N N . ILE C 1 65 ? -42.024 30.629 -56.248 1.00 36.91 196 ILE C N 1
ATOM 4619 C CA . ILE C 1 65 ? -41.914 29.818 -55.027 1.00 33.80 196 ILE C CA 1
ATOM 4620 C C . ILE C 1 65 ? -42.879 30.217 -53.900 1.00 42.97 196 ILE C C 1
ATOM 4621 O O . ILE C 1 65 ? -43.650 29.371 -53.435 1.00 43.60 196 ILE C O 1
ATOM 4626 N N . PRO C 1 66 ? -42.868 31.505 -53.479 1.00 46.39 197 PRO C N 1
ATOM 4627 C CA . PRO C 1 66 ? -43.775 31.896 -52.386 1.00 45.99 197 PRO C CA 1
ATOM 4628 C C . PRO C 1 66 ? -45.241 31.725 -52.772 1.00 45.20 197 PRO C C 1
ATOM 4629 O O . PRO C 1 66 ? -46.101 31.431 -51.928 1.00 41.62 197 PRO C O 1
ATOM 4633 N N . ILE C 1 67 ? -45.517 31.955 -54.051 1.00 37.91 198 ILE C N 1
ATOM 4634 C CA . ILE C 1 67 ? -46.868 31.853 -54.583 1.00 44.01 198 ILE C CA 1
ATOM 4635 C C . ILE C 1 67 ? -47.341 30.396 -54.577 1.00 46.42 198 ILE C C 1
ATOM 4636 O O . ILE C 1 67 ? -48.474 30.109 -54.190 1.00 48.06 198 ILE C O 1
ATOM 4641 N N . LEU C 1 68 ? -46.480 29.484 -55.025 1.00 44.71 199 LEU C N 1
ATOM 4642 C CA . LEU C 1 68 ? -46.780 28.051 -54.981 1.00 42.94 199 LEU C CA 1
ATOM 4643 C C . LEU C 1 68 ? -47.098 27.598 -53.550 1.00 44.32 199 LEU C C 1
ATOM 4644 O O . LEU C 1 68 ? -48.052 26.840 -53.318 1.00 38.12 199 LEU C O 1
ATOM 4649 N N . LEU C 1 69 ? -46.297 28.063 -52.593 1.00 34.46 200 LEU C N 1
ATOM 4650 C CA . LEU C 1 69 ? -46.495 27.675 -51.204 1.00 34.43 200 LEU C CA 1
ATOM 4651 C C . LEU C 1 69 ? -47.826 28.224 -50.697 1.00 38.35 200 LEU C C 1
ATOM 4652 O O . LEU C 1 69 ? -48.555 27.536 -49.995 1.00 35.99 200 LEU C O 1
ATOM 4657 N N . ASP C 1 70 ? -48.149 29.455 -51.079 1.00 36.69 201 ASP C N 1
ATOM 4658 C CA . ASP C 1 70 ? -49.405 30.059 -50.654 1.00 46.37 201 ASP C CA 1
ATOM 4659 C C . ASP C 1 70 ? -50.601 29.311 -51.239 1.00 43.71 201 ASP C C 1
ATOM 4660 O O . ASP C 1 70 ? -51.604 29.080 -50.555 1.00 43.95 201 ASP C O 1
ATOM 4665 N N . ILE C 1 71 ? -50.487 28.942 -52.510 1.00 40.15 202 ILE C N 1
ATOM 4666 C CA . ILE C 1 71 ? -51.537 28.190 -53.183 1.00 38.25 202 ILE C CA 1
ATOM 4667 C C . ILE C 1 71 ? -51.739 26.827 -52.524 1.00 41.07 202 ILE C C 1
ATOM 4668 O O . ILE C 1 71 ? -52.879 26.431 -52.242 1.00 39.12 202 ILE C O 1
ATOM 4673 N N . ALA C 1 72 ? -50.636 26.121 -52.268 1.00 37.45 203 ALA C N 1
ATOM 4674 C CA . ALA C 1 72 ? -50.707 24.817 -51.613 1.00 35.77 203 ALA C CA 1
ATOM 4675 C C . ALA C 1 72 ? -51.369 24.935 -50.247 1.00 43.05 203 ALA C C 1
ATOM 4676 O O . ALA C 1 72 ? -52.162 24.073 -49.859 1.00 40.28 203 ALA C O 1
ATOM 4678 N N . GLU C 1 73 ? -51.057 26.009 -49.529 1.00 36.91 204 GLU C N 1
ATOM 4679 C CA . GLU C 1 73 ? -51.654 26.235 -48.213 1.00 37.84 204 GLU C CA 1
ATOM 4680 C C . GLU C 1 73 ? -53.162 26.413 -48.372 1.00 39.25 204 GLU C C 1
ATOM 4681 O O . GLU C 1 73 ? -53.956 25.925 -47.563 1.00 40.66 204 GLU C O 1
ATOM 4687 N N . LYS C 1 74 ? -53.558 27.126 -49.419 1.00 44.23 205 LYS C N 1
ATOM 4688 C CA . LYS C 1 74 ? -54.974 27.401 -49.635 1.00 28.27 205 LYS C CA 1
ATOM 4689 C C . LYS C 1 74 ? -55.755 26.153 -50.064 1.00 26.72 205 LYS C C 1
ATOM 4690 O O . LYS C 1 74 ? -56.961 26.062 -49.828 1.00 39.18 205 LYS C O 1
ATOM 4696 N N . THR C 1 75 ? -55.058 25.151 -50.598 1.00 48.75 206 THR C N 1
ATOM 4697 C CA . THR C 1 75 ? -55.717 23.886 -50.916 1.00 47.94 206 THR C CA 1
ATOM 4698 C C . THR C 1 75 ? -55.566 22.901 -49.746 1.00 50.78 206 THR C C 1
ATOM 4699 O O . THR C 1 75 ? -56.000 21.753 -49.838 1.00 49.59 206 THR C O 1
ATOM 4703 N N . GLY C 1 76 ? -55.021 23.393 -48.630 1.00 43.01 207 GLY C N 1
ATOM 4704 C CA . GLY C 1 76 ? -54.850 22.625 -47.400 1.00 43.01 207 GLY C CA 1
ATOM 4705 C C . GLY C 1 76 ? -53.759 21.567 -47.458 1.00 54.03 207 GLY C C 1
ATOM 4706 O O . GLY C 1 76 ? -53.841 20.526 -46.799 1.00 53.54 207 GLY C O 1
ATOM 4707 N N . ASN C 1 77 ? -52.691 21.884 -48.182 1.00 50.99 208 ASN C N 1
ATOM 4708 C CA . ASN C 1 77 ? -51.758 20.880 -48.683 1.00 56.42 208 ASN C CA 1
ATOM 4709 C C . ASN C 1 77 ? -50.286 21.304 -48.521 1.00 57.04 208 ASN C C 1
ATOM 4710 O O . ASN C 1 77 ? -49.394 20.623 -49.024 1.00 35.71 208 ASN C O 1
ATOM 4715 N N . MET C 1 78 ? -50.026 22.407 -47.811 1.00 37.41 209 MET C N 1
ATOM 4716 C CA . MET C 1 78 ? -48.684 23.028 -47.847 1.00 40.45 209 MET C CA 1
ATOM 4717 C C . MET C 1 78 ? -47.513 22.151 -47.391 1.00 40.20 209 MET C C 1
ATOM 4718 O O . MET C 1 78 ? -46.512 22.018 -48.099 1.00 42.29 209 MET C O 1
ATOM 4723 N N . ARG C 1 79 ? -47.637 21.575 -46.204 1.00 38.23 210 ARG C N 1
ATOM 4724 C CA . ARG C 1 79 ? -46.583 20.741 -45.633 1.00 34.53 210 ARG C CA 1
ATOM 4725 C C . ARG C 1 79 ? -46.305 19.505 -46.476 1.00 38.93 210 ARG C C 1
ATOM 4726 O O . ARG C 1 79 ? -45.144 19.153 -46.711 1.00 41.57 210 ARG C O 1
ATOM 4734 N N . GLU C 1 80 ? -47.370 18.862 -46.951 1.00 37.72 211 GLU C N 1
ATOM 4735 C CA . GLU C 1 80 ? -47.219 17.688 -47.793 1.00 37.30 211 GLU C CA 1
ATOM 4736 C C . GLU C 1 80 ? -46.512 18.087 -49.085 1.00 40.13 211 GLU C C 1
ATOM 4737 O O . GLU C 1 80 ? -45.621 17.379 -49.560 1.00 37.20 211 GLU C O 1
ATOM 4743 N N . PHE C 1 81 ? -46.885 19.252 -49.613 1.00 40.65 212 PHE C N 1
ATOM 4744 C CA . PHE C 1 81 ? -46.298 19.807 -50.830 1.00 38.95 212 PHE C CA 1
ATOM 4745 C C . PHE C 1 81 ? -44.806 20.058 -50.639 1.00 33.62 212 PHE C C 1
ATOM 4746 O O . PHE C 1 81 ? -43.976 19.575 -51.413 1.00 35.38 212 PHE C O 1
ATOM 4754 N N . ILE C 1 82 ? -44.468 20.786 -49.583 1.00 33.43 213 ILE C N 1
ATOM 4755 C CA . ILE C 1 82 ? -43.079 21.080 -49.281 1.00 33.91 213 ILE C CA 1
ATOM 4756 C C . ILE C 1 82 ? -42.229 19.815 -49.081 1.00 38.66 213 ILE C C 1
ATOM 4757 O O . ILE C 1 82 ? -41.092 19.722 -49.585 1.00 32.43 213 ILE C O 1
ATOM 4762 N N . ASN C 1 83 ? -42.783 18.834 -48.373 1.00 33.24 214 ASN C N 1
ATOM 4763 C CA . ASN C 1 83 ? -42.014 17.644 -48.017 1.00 30.29 214 ASN C CA 1
ATOM 4764 C C . ASN C 1 83 ? -42.159 16.485 -49.013 1.00 39.76 214 ASN C C 1
ATOM 4765 O O . ASN C 1 83 ? -41.624 15.400 -48.785 1.00 40.17 214 ASN C O 1
ATOM 4770 N N . SER C 1 84 ? -42.857 16.726 -50.125 1.00 31.91 215 SER C N 1
ATOM 4771 C CA . SER C 1 84 ? -43.084 15.689 -51.129 1.00 35.84 215 SER C CA 1
ATOM 4772 C C . SER C 1 84 ? -41.754 15.188 -51.699 1.00 36.83 215 SER C C 1
ATOM 4773 O O . SER C 1 84 ? -40.987 15.960 -52.296 1.00 33.96 215 SER C O 1
ATOM 4776 N N . PRO C 1 85 ? -41.469 13.889 -51.516 1.00 38.48 216 PRO C N 1
ATOM 4777 C CA . PRO C 1 85 ? -40.169 13.333 -51.920 1.00 33.95 216 PRO C CA 1
ATOM 4778 C C . PRO C 1 85 ? -40.040 13.041 -53.409 1.00 39.12 216 PRO C C 1
ATOM 4779 O O . PRO C 1 85 ? -41.022 12.749 -54.104 1.00 37.22 216 PRO C O 1
ATOM 4783 N N . PHE C 1 86 ? -38.809 13.104 -53.897 1.00 34.48 217 PHE C N 1
ATOM 4784 C CA . PHE C 1 86 ? -38.533 12.672 -55.259 1.00 37.65 217 PHE C CA 1
ATOM 4785 C C . PHE C 1 86 ? -37.235 11.878 -55.332 1.00 38.66 217 PHE C C 1
ATOM 4786 O O . PHE C 1 86 ? -36.432 11.882 -54.388 1.00 38.82 217 PHE C O 1
ATOM 4794 N N . ARG C 1 87 ? -37.025 11.219 -56.465 1.00 41.62 218 ARG C N 1
ATOM 4795 C CA . ARG C 1 87 ? -35.872 10.345 -56.630 1.00 43.34 218 ARG C CA 1
ATOM 4796 C C . ARG C 1 87 ? -35.219 10.448 -57.997 1.00 42.47 218 ARG C C 1
ATOM 4797 O O . ARG C 1 87 ? -35.834 10.882 -58.971 1.00 38.34 218 ARG C O 1
ATOM 4805 N N . ASP C 1 88 ? -33.963 10.032 -58.062 1.00 36.24 219 ASP C N 1
ATOM 4806 C CA . ASP C 1 88 ? -33.320 9.784 -59.348 1.00 36.95 219 ASP C CA 1
ATOM 4807 C C . ASP C 1 88 ? -32.473 8.527 -59.199 1.00 39.13 219 ASP C C 1
ATOM 4808 O O . ASP C 1 88 ? -32.649 7.784 -58.230 1.00 42.88 219 ASP C O 1
ATOM 4813 N N . VAL C 1 89 ? -31.526 8.308 -60.102 1.00 40.10 220 VAL C N 1
ATOM 4814 C CA . VAL C 1 89 ? -30.718 7.095 -60.026 1.00 43.49 220 VAL C CA 1
ATOM 4815 C C . VAL C 1 89 ? -29.798 7.112 -58.792 1.00 44.90 220 VAL C C 1
ATOM 4816 O O . VAL C 1 89 ? -29.307 6.063 -58.363 1.00 51.55 220 VAL C O 1
ATOM 4820 N N . TYR C 1 90 ? -29.603 8.291 -58.199 1.00 42.40 221 TYR C N 1
ATOM 4821 C CA . TYR C 1 90 ? -28.647 8.444 -57.090 1.00 47.76 221 TYR C CA 1
ATOM 4822 C C . TYR C 1 90 ? -29.251 8.425 -55.685 1.00 48.67 221 TYR C C 1
ATOM 4823 O O . TYR C 1 90 ? -28.697 7.777 -54.782 1.00 43.05 221 TYR C O 1
ATOM 4832 N N . TYR C 1 91 ? -30.353 9.152 -55.490 1.00 42.82 222 TYR C N 1
ATOM 4833 C CA . TYR C 1 91 ? -31.020 9.216 -54.182 1.00 41.24 222 TYR C CA 1
ATOM 4834 C C . TYR C 1 91 ? -32.533 9.082 -54.290 1.00 39.37 222 TYR C C 1
ATOM 4835 O O . TYR C 1 91 ? -33.123 9.470 -55.300 1.00 36.78 222 TYR C O 1
ATOM 4844 N N . ARG C 1 92 ? -33.157 8.545 -53.242 1.00 33.70 223 ARG C N 1
ATOM 4845 C CA . ARG C 1 92 ? -34.607 8.688 -53.058 1.00 34.52 223 ARG C CA 1
ATOM 4846 C C . ARG C 1 92 ? -34.844 9.484 -51.789 1.00 34.71 223 ARG C C 1
ATOM 4847 O O . ARG C 1 92 ? -33.939 9.603 -50.948 1.00 32.74 223 ARG C O 1
ATOM 4855 N N . GLY C 1 93 ? -36.044 10.035 -51.643 1.00 34.25 224 GLY C N 1
ATOM 4856 C CA . GLY C 1 93 ? -36.368 10.813 -50.456 1.00 37.80 224 GLY C CA 1
ATOM 4857 C C . GLY C 1 93 ? -35.831 12.234 -50.442 1.00 39.24 224 GLY C C 1
ATOM 4858 O O . GLY C 1 93 ? -35.905 12.913 -49.407 1.00 38.71 224 GLY C O 1
ATOM 4859 N N . GLN C 1 94 ? -35.319 12.693 -51.585 1.00 41.17 225 GLN C N 1
ATOM 4860 C CA . GLN C 1 94 ? -34.876 14.078 -51.730 1.00 41.40 225 GLN C CA 1
ATOM 4861 C C . GLN C 1 94 ? -36.070 14.998 -51.557 1.00 42.35 225 GLN C C 1
ATOM 4862 O O . GLN C 1 94 ? -37.192 14.652 -51.957 1.00 34.48 225 GLN C O 1
ATOM 4868 N N . THR C 1 95 ? -35.839 16.166 -50.961 1.00 36.92 226 THR C N 1
ATOM 4869 C CA . THR C 1 95 ? -36.918 17.139 -50.779 1.00 38.80 226 THR C CA 1
ATOM 4870 C C . THR C 1 95 ? -36.488 18.531 -51.218 1.00 37.81 226 THR C C 1
ATOM 4871 O O . THR C 1 95 ? -35.301 18.764 -51.478 1.00 32.67 226 THR C O 1
ATOM 4875 N N . ALA C 1 96 ? -37.454 19.445 -51.297 1.00 32.26 227 ALA C N 1
ATOM 4876 C CA . ALA C 1 96 ? -37.183 20.832 -51.666 1.00 35.66 227 ALA C CA 1
ATOM 4877 C C . ALA C 1 96 ? -36.111 21.442 -50.762 1.00 34.60 227 ALA C C 1
ATOM 4878 O O . ALA C 1 96 ? -35.250 22.198 -51.216 1.00 40.25 227 ALA C O 1
ATOM 4880 N N . LEU C 1 97 ? -36.168 21.106 -49.479 1.00 33.57 228 LEU C N 1
ATOM 4881 C CA . LEU C 1 97 ? -35.208 21.625 -48.511 1.00 29.46 228 LEU C CA 1
ATOM 4882 C C . LEU C 1 97 ? -33.770 21.259 -48.877 1.00 32.29 228 LEU C C 1
ATOM 4883 O O . LEU C 1 97 ? -32.864 22.096 -48.784 1.00 34.37 228 LEU C O 1
ATOM 4888 N N . HIS C 1 98 ? -33.564 20.010 -49.291 1.00 31.62 229 HIS C N 1
ATOM 4889 C CA . HIS C 1 98 ? -32.245 19.561 -49.740 1.00 30.72 229 HIS C CA 1
ATOM 4890 C C . HIS C 1 98 ? -31.743 20.418 -50.903 1.00 34.63 229 HIS C C 1
ATOM 4891 O O . HIS C 1 98 ? -30.589 20.830 -50.918 1.00 33.93 229 HIS C O 1
ATOM 4898 N N . ILE C 1 99 ? -32.620 20.685 -51.872 1.00 33.53 230 ILE C N 1
ATOM 4899 C CA . ILE C 1 99 ? -32.267 21.499 -53.028 1.00 32.83 230 ILE C CA 1
ATOM 4900 C C . ILE C 1 99 ? -31.916 22.922 -52.616 1.00 34.36 230 ILE C C 1
ATOM 4901 O O . ILE C 1 99 ? -30.931 23.491 -53.095 1.00 36.93 230 ILE C O 1
ATOM 4906 N N . ALA C 1 100 ? -32.750 23.506 -51.760 1.00 33.61 231 ALA C N 1
ATOM 4907 C CA . ALA C 1 100 ? -32.515 24.862 -51.274 1.00 37.60 231 ALA C CA 1
ATOM 4908 C C . ALA C 1 100 ? -31.138 24.971 -50.632 1.00 36.02 231 ALA C C 1
ATOM 4909 O O . ALA C 1 100 ? -30.435 25.960 -50.825 1.00 37.90 231 ALA C O 1
ATOM 4911 N N . ILE C 1 101 ? -30.760 23.945 -49.876 1.00 33.21 232 ILE C N 1
ATOM 4912 C CA . ILE C 1 101 ? -29.454 23.923 -49.219 1.00 34.68 232 ILE C CA 1
ATOM 4913 C C . ILE C 1 101 ? -28.330 23.771 -50.248 1.00 37.14 232 ILE C C 1
ATOM 4914 O O . ILE C 1 101 ? -27.357 24.529 -50.231 1.00 35.43 232 ILE C O 1
ATOM 4919 N N . GLU C 1 102 ? -28.472 22.801 -51.149 1.00 34.19 233 GLU C N 1
ATOM 4920 C CA . GLU C 1 102 ? -27.455 22.553 -52.175 1.00 42.90 233 GLU C CA 1
ATOM 4921 C C . GLU C 1 102 ? -27.254 23.780 -53.061 1.00 48.27 233 GLU C C 1
ATOM 4922 O O . GLU C 1 102 ? -26.120 24.090 -53.460 1.00 46.30 233 GLU C O 1
ATOM 4928 N N . ARG C 1 103 ? -28.346 24.491 -53.347 1.00 39.23 234 ARG C N 1
ATOM 4929 C CA . ARG C 1 103 ? -28.271 25.682 -54.192 1.00 38.31 234 ARG C CA 1
ATOM 4930 C C . ARG C 1 103 ? -27.715 26.868 -53.409 1.00 46.27 234 ARG C C 1
ATOM 4931 O O . ARG C 1 103 ? -27.605 27.968 -53.946 1.00 43.40 234 ARG C O 1
ATOM 4939 N N . ARG C 1 104 ? -27.372 26.637 -52.140 1.00 35.96 235 ARG C N 1
ATOM 4940 C CA . ARG C 1 104 ? -26.767 27.670 -51.293 1.00 47.37 235 ARG C CA 1
ATOM 4941 C C . ARG C 1 104 ? -27.671 28.889 -51.149 1.00 44.15 235 ARG C C 1
ATOM 4942 O O . ARG C 1 104 ? -27.218 30.031 -51.209 1.00 43.84 235 ARG C O 1
ATOM 4950 N N . CYS C 1 105 ? -28.966 28.633 -51.011 1.00 44.96 236 CYS C N 1
ATOM 4951 C CA . CYS C 1 105 ? -29.949 29.703 -50.892 1.00 42.30 236 CYS C CA 1
ATOM 4952 C C . CYS C 1 105 ? -30.613 29.764 -49.515 1.00 41.96 236 CYS C C 1
ATOM 4953 O O . CYS C 1 105 ? -31.688 29.194 -49.323 1.00 40.57 236 CYS C O 1
ATOM 4957 N N . LYS C 1 106 ? -29.980 30.459 -48.570 1.00 39.73 237 LYS C N 1
ATOM 4958 C CA . LYS C 1 106 ? -30.458 30.497 -47.181 1.00 42.52 237 LYS C CA 1
ATOM 4959 C C . LYS C 1 106 ? -31.885 31.045 -47.042 1.00 42.90 237 LYS C C 1
ATOM 4960 O O . LYS C 1 106 ? -32.652 30.598 -46.188 1.00 40.31 237 LYS C O 1
ATOM 4966 N N . HIS C 1 107 ? -32.232 32.005 -47.891 1.00 43.12 238 HIS C N 1
ATOM 4967 C CA . HIS C 1 107 ? -33.563 32.597 -47.892 1.00 44.28 238 HIS C CA 1
ATOM 4968 C C . HIS C 1 107 ? -34.680 31.562 -48.107 1.00 47.05 238 HIS C C 1
ATOM 4969 O O . HIS C 1 107 ? -35.705 31.593 -47.415 1.00 45.19 238 HIS C O 1
ATOM 4981 N N . TYR C 1 108 ? -34.500 30.664 -49.075 1.00 42.00 239 TYR C N 1
ATOM 4982 C CA . TYR C 1 108 ? -35.493 29.618 -49.300 1.00 38.13 239 TYR C CA 1
ATOM 4983 C C . TYR C 1 108 ? -35.409 28.526 -48.234 1.00 42.23 239 TYR C C 1
ATOM 4984 O O . TYR C 1 108 ? -36.404 27.864 -47.941 1.00 33.81 239 TYR C O 1
ATOM 4993 N N . VAL C 1 109 ? -34.220 28.318 -47.671 1.00 37.97 240 VAL C N 1
ATOM 4994 C CA . VAL C 1 109 ? -34.101 27.423 -46.524 1.00 38.26 240 VAL C CA 1
ATOM 4995 C C . VAL C 1 109 ? -35.006 27.942 -45.390 1.00 37.92 240 VAL C C 1
ATOM 4996 O O . VAL C 1 109 ? -35.826 27.195 -44.846 1.00 38.27 240 VAL C O 1
ATOM 5000 N N . GLU C 1 110 ? -34.893 29.230 -45.069 1.00 34.93 241 GLU C N 1
ATOM 5001 C CA . GLU C 1 110 ? -35.733 29.828 -44.024 1.00 42.23 241 GLU C CA 1
ATOM 5002 C C . GLU C 1 110 ? -37.214 29.714 -44.352 1.00 44.72 241 GLU C C 1
ATOM 5003 O O . GLU C 1 110 ? -38.005 29.277 -43.513 1.00 39.77 241 GLU C O 1
ATOM 5009 N N . LEU C 1 111 ? -37.576 30.106 -45.575 1.00 38.85 242 LEU C N 1
ATOM 5010 C CA . LEU C 1 111 ? -38.967 30.089 -46.002 1.00 41.24 242 LEU C CA 1
ATOM 5011 C C . LEU C 1 111 ? -39.561 28.697 -45.834 1.00 38.96 242 LEU C C 1
ATOM 5012 O O . LEU C 1 111 ? -40.643 28.538 -45.263 1.00 37.81 242 LEU C O 1
ATOM 5017 N N . LEU C 1 112 ? -38.839 27.693 -46.317 1.00 35.57 243 LEU C N 1
ATOM 5018 C CA . LEU C 1 112 ? -39.345 26.325 -46.295 1.00 39.86 243 LEU C CA 1
ATOM 5019 C C . LEU C 1 112 ? -39.451 25.810 -44.861 1.00 42.03 243 LEU C C 1
ATOM 5020 O O . LEU C 1 112 ? -40.455 25.187 -44.498 1.00 33.26 243 LEU C O 1
ATOM 5025 N N . VAL C 1 113 ? -38.431 26.079 -44.044 1.00 36.09 244 VAL C N 1
ATOM 5026 C CA . VAL C 1 113 ? -38.479 25.669 -42.648 1.00 38.89 244 VAL C CA 1
ATOM 5027 C C . VAL C 1 113 ? -39.634 26.348 -41.910 1.00 37.63 244 VAL C C 1
ATOM 5028 O O . VAL C 1 113 ? -40.397 25.684 -41.205 1.00 40.51 244 VAL C O 1
ATOM 5032 N N . GLU C 1 114 ? -39.774 27.660 -42.096 1.00 39.20 245 GLU C N 1
ATOM 5033 C CA . GLU C 1 114 ? -40.847 28.427 -41.463 1.00 43.95 245 GLU C CA 1
ATOM 5034 C C . GLU C 1 114 ? -42.209 27.846 -41.830 1.00 42.22 245 GLU C C 1
ATOM 5035 O O . GLU C 1 114 ? -43.163 27.938 -41.068 1.00 41.31 245 GLU C O 1
ATOM 5041 N N . LYS C 1 115 ? -42.300 27.251 -43.012 1.00 37.75 246 LYS C N 1
ATOM 5042 C CA . LYS C 1 115 ? -43.592 26.767 -43.493 1.00 36.79 246 LYS C CA 1
ATOM 5043 C C . LYS C 1 115 ? -43.768 25.252 -43.360 1.00 43.03 246 LYS C C 1
ATOM 5044 O O . LYS C 1 115 ? -44.722 24.686 -43.890 1.00 40.94 246 LYS C O 1
ATOM 5050 N N . GLY C 1 116 ? -42.850 24.602 -42.645 1.00 42.44 247 GLY C N 1
ATOM 5051 C CA . GLY C 1 116 ? -43.089 23.230 -42.238 1.00 44.46 247 GLY C CA 1
ATOM 5052 C C . GLY C 1 116 ? -42.226 22.171 -42.898 1.00 43.75 247 GLY C C 1
ATOM 5053 O O . GLY C 1 116 ? -42.601 20.994 -42.910 1.00 42.70 247 GLY C O 1
ATOM 5054 N N . ALA C 1 117 ? -41.107 22.578 -43.493 1.00 41.03 248 ALA C N 1
ATOM 5055 C CA . ALA C 1 117 ? -40.203 21.613 -44.124 1.00 39.47 248 ALA C CA 1
ATOM 5056 C C . ALA C 1 117 ? -39.687 20.612 -43.093 1.00 39.07 248 ALA C C 1
ATOM 5057 O O . ALA C 1 117 ? -39.369 20.989 -41.965 1.00 33.43 248 ALA C O 1
ATOM 5059 N N . ASP C 1 118 ? -39.617 19.343 -43.481 1.00 30.48 249 ASP C N 1
ATOM 5060 C CA . ASP C 1 118 ? -39.053 18.304 -42.616 1.00 34.59 249 ASP C CA 1
ATOM 5061 C C . ASP C 1 118 ? -37.536 18.461 -42.526 1.00 33.81 249 ASP C C 1
ATOM 5062 O O . ASP C 1 118 ? -36.810 18.112 -43.466 1.00 29.17 249 ASP C O 1
ATOM 5067 N N . VAL C 1 119 ? -37.054 18.976 -41.398 1.00 32.97 250 VAL C N 1
ATOM 5068 C CA . VAL C 1 119 ? -35.621 19.232 -41.245 1.00 31.58 250 VAL C CA 1
ATOM 5069 C C . VAL C 1 119 ? -34.778 17.964 -41.047 1.00 34.09 250 VAL C C 1
ATOM 5070 O O . VAL C 1 119 ? -33.543 18.038 -40.964 1.00 33.48 250 VAL C O 1
ATOM 5074 N N . HIS C 1 120 ? -35.444 16.812 -40.951 1.00 33.86 251 HIS C N 1
ATOM 5075 C CA . HIS C 1 120 ? -34.750 15.526 -40.844 1.00 33.42 251 HIS C CA 1
ATOM 5076 C C . HIS C 1 120 ? -35.050 14.593 -42.028 1.00 37.86 251 HIS C C 1
ATOM 5077 O O . HIS C 1 120 ? -34.894 13.375 -41.912 1.00 36.02 251 HIS C O 1
ATOM 5084 N N . ALA C 1 121 ? -35.493 15.151 -43.158 1.00 36.15 252 ALA C N 1
ATOM 5085 C CA . ALA C 1 121 ? -35.777 14.329 -44.336 1.00 34.81 252 ALA C CA 1
ATOM 5086 C C . ALA C 1 121 ? -34.478 13.687 -44.835 1.00 34.76 252 ALA C C 1
ATOM 5087 O O . ALA C 1 121 ? -33.468 14.377 -45.005 1.00 33.59 252 ALA C O 1
ATOM 5089 N N . GLN C 1 122 ? -34.508 12.381 -45.096 1.00 32.98 253 GLN C N 1
ATOM 5090 C CA . GLN C 1 122 ? -33.296 11.662 -45.499 1.00 29.32 253 GLN C CA 1
ATOM 5091 C C . GLN C 1 122 ? -33.224 11.349 -46.979 1.00 34.87 253 GLN C C 1
ATOM 5092 O O . GLN C 1 122 ? -34.058 10.605 -47.519 1.00 36.97 253 GLN C O 1
ATOM 5098 N N . ALA C 1 123 ? -32.213 11.923 -47.626 1.00 32.14 254 ALA C N 1
ATOM 5099 C CA . ALA C 1 123 ? -31.913 11.607 -49.011 1.00 35.73 254 ALA C CA 1
ATOM 5100 C C . ALA C 1 123 ? -31.054 10.356 -49.019 1.00 39.35 254 ALA C C 1
ATOM 5101 O O . ALA C 1 123 ? -29.841 10.427 -48.800 1.00 39.41 254 ALA C O 1
ATOM 5103 N N . ARG C 1 124 ? -31.693 9.210 -49.243 1.00 45.51 255 ARG C N 1
ATOM 5104 C CA . ARG C 1 124 ? -31.014 7.920 -49.175 1.00 38.92 255 ARG C CA 1
ATOM 5105 C C . ARG C 1 124 ? -30.402 7.485 -50.501 1.00 41.40 255 ARG C C 1
ATOM 5106 O O . ARG C 1 124 ? -31.035 7.594 -51.557 1.00 38.72 255 ARG C O 1
ATOM 5114 N N . GLY C 1 125 ? -29.179 6.972 -50.439 1.00 56.10 256 GLY C N 1
ATOM 5115 C CA . GLY C 1 125 ? -28.526 6.488 -51.637 1.00 50.06 256 GLY C CA 1
ATOM 5116 C C . GLY C 1 125 ? -29.325 5.294 -52.111 1.00 52.03 256 GLY C C 1
ATOM 5117 O O . GLY C 1 125 ? -29.840 4.518 -51.298 1.00 49.61 256 GLY C O 1
ATOM 5118 N N . ARG C 1 126 ? -29.419 5.112 -53.419 1.00 57.92 257 ARG C N 1
ATOM 5119 C CA . ARG C 1 126 ? -30.188 3.990 -53.906 1.00 65.72 257 ARG C CA 1
ATOM 5120 C C . ARG C 1 126 ? -29.244 2.852 -54.195 1.00 83.40 257 ARG C C 1
ATOM 5121 O O . ARG C 1 126 ? -28.134 3.059 -54.691 1.00 92.41 257 ARG C O 1
ATOM 5129 N N . PHE C 1 127 ? -29.692 1.643 -53.893 1.00 89.37 258 PHE C N 1
ATOM 5130 C CA . PHE C 1 127 ? -28.834 0.492 -54.079 1.00 97.08 258 PHE C CA 1
ATOM 5131 C C . PHE C 1 127 ? -29.536 -0.545 -54.917 1.00 103.08 258 PHE C C 1
ATOM 5132 O O . PHE C 1 127 ? -30.739 -0.777 -54.787 1.00 104.79 258 PHE C O 1
ATOM 5140 N N . PHE C 1 128 ? -28.745 -1.166 -55.781 1.00 106.63 259 PHE C N 1
ATOM 5141 C CA . PHE C 1 128 ? -29.272 -1.975 -56.864 1.00 105.81 259 PHE C CA 1
ATOM 5142 C C . PHE C 1 128 ? -28.714 -3.400 -56.870 1.00 109.97 259 PHE C C 1
ATOM 5143 O O . PHE C 1 128 ? -27.737 -3.697 -57.564 1.00 108.92 259 PHE C O 1
ATOM 5151 N N . GLU C 1 133 ? -23.323 0.928 -52.989 1.00 121.23 264 GLU C N 1
ATOM 5152 C CA . GLU C 1 133 ? -22.271 0.820 -53.992 1.00 125.72 264 GLU C CA 1
ATOM 5153 C C . GLU C 1 133 ? -21.426 2.093 -54.027 1.00 126.76 264 GLU C C 1
ATOM 5154 O O . GLU C 1 133 ? -20.329 2.110 -54.586 1.00 132.72 264 GLU C O 1
ATOM 5160 N N . GLY C 1 134 ? -21.950 3.151 -53.415 1.00 120.66 265 GLY C N 1
ATOM 5161 C CA . GLY C 1 134 ? -21.286 4.443 -53.348 1.00 117.26 265 GLY C CA 1
ATOM 5162 C C . GLY C 1 134 ? -20.944 5.093 -54.682 1.00 118.63 265 GLY C C 1
ATOM 5163 O O . GLY C 1 134 ? -19.837 5.610 -54.863 1.00 118.83 265 GLY C O 1
ATOM 5164 N N . GLY C 1 135 ? -21.900 5.076 -55.610 1.00 117.71 266 GLY C N 1
ATOM 5165 C CA . GLY C 1 135 ? -21.758 5.770 -56.881 1.00 115.64 266 GLY C CA 1
ATOM 5166 C C . GLY C 1 135 ? -22.318 7.178 -56.757 1.00 106.69 266 GLY C C 1
ATOM 5167 O O . GLY C 1 135 ? -22.220 8.001 -57.671 1.00 106.31 266 GLY C O 1
ATOM 5168 N N . TYR C 1 136 ? -22.900 7.448 -55.594 1.00 97.89 267 TYR C N 1
ATOM 5169 C CA . TYR C 1 136 ? -23.549 8.717 -55.300 1.00 87.68 267 TYR C CA 1
ATOM 5170 C C . TYR C 1 136 ? -22.652 9.562 -54.406 1.00 81.33 267 TYR C C 1
ATOM 5171 O O . TYR C 1 136 ? -21.776 9.030 -53.725 1.00 81.32 267 TYR C O 1
ATOM 5180 N N . PHE C 1 137 ? -22.847 10.878 -54.431 1.00 73.56 268 PHE C N 1
ATOM 5181 C CA . PHE C 1 137 ? -22.174 11.754 -53.479 1.00 67.52 268 PHE C CA 1
ATOM 5182 C C . PHE C 1 137 ? -22.851 11.646 -52.104 1.00 55.05 268 PHE C C 1
ATOM 5183 O O . PHE C 1 137 ? -23.985 12.115 -51.916 1.00 46.28 268 PHE C O 1
ATOM 5191 N N . TYR C 1 138 ? -22.152 11.023 -51.154 1.00 46.45 269 TYR C N 1
ATOM 5192 C CA . TYR C 1 138 ? -22.677 10.815 -49.804 1.00 44.17 269 TYR C CA 1
ATOM 5193 C C . TYR C 1 138 ? -22.382 11.999 -48.893 1.00 40.92 269 TYR C C 1
ATOM 5194 O O . TYR C 1 138 ? -21.240 12.426 -48.765 1.00 44.70 269 TYR C O 1
ATOM 5203 N N . PHE C 1 139 ? -23.422 12.531 -48.264 1.00 40.91 270 PHE C N 1
ATOM 5204 C CA . PHE C 1 139 ? -23.259 13.682 -47.394 1.00 38.45 270 PHE C CA 1
ATOM 5205 C C . PHE C 1 139 ? -23.976 13.490 -46.058 1.00 35.42 270 PHE C C 1
ATOM 5206 O O . PHE C 1 139 ? -24.236 14.451 -45.341 1.00 38.70 270 PHE C O 1
ATOM 5214 N N . GLY C 1 140 ? -24.327 12.246 -45.746 1.00 34.73 271 GLY C N 1
ATOM 5215 C CA . GLY C 1 140 ? -24.992 11.958 -44.492 1.00 29.93 271 GLY C CA 1
ATOM 5216 C C . GLY C 1 140 ? -26.507 12.086 -44.534 1.00 32.83 271 GLY C C 1
ATOM 5217 O O . GLY C 1 140 ? -27.139 12.155 -43.479 1.00 32.40 271 GLY C O 1
ATOM 5218 N N . GLU C 1 141 ? -27.082 12.115 -45.742 1.00 32.99 272 GLU C N 1
ATOM 5219 C CA . GLU C 1 141 ? -28.544 12.046 -45.939 1.00 31.29 272 GLU C CA 1
ATOM 5220 C C . GLU C 1 141 ? -29.361 13.256 -45.476 1.00 35.47 272 GLU C C 1
ATOM 5221 O O . GLU C 1 141 ? -30.293 13.689 -46.171 1.00 36.88 272 GLU C O 1
ATOM 5227 N N . LEU C 1 142 ? -29.010 13.803 -44.314 1.00 37.35 273 LEU C N 1
ATOM 5228 C CA . LEU C 1 142 ? -29.831 14.816 -43.646 1.00 31.92 273 LEU C CA 1
ATOM 5229 C C . LEU C 1 142 ? -29.513 16.246 -44.084 1.00 24.50 273 LEU C C 1
ATOM 5230 O O . LEU C 1 142 ? -28.381 16.549 -44.467 1.00 28.00 273 LEU C O 1
ATOM 5235 N N . PRO C 1 143 ? -30.519 17.137 -44.007 1.00 35.71 274 PRO C N 1
ATOM 5236 C CA . PRO C 1 143 ? -30.318 18.548 -44.366 1.00 36.63 274 PRO C CA 1
ATOM 5237 C C . PRO C 1 143 ? -29.175 19.217 -43.592 1.00 32.19 274 PRO C C 1
ATOM 5238 O O . PRO C 1 143 ? -28.383 19.911 -44.221 1.00 32.80 274 PRO C O 1
ATOM 5242 N N . LEU C 1 144 ? -29.089 19.020 -42.279 1.00 30.28 275 LEU C N 1
ATOM 5243 C CA . LEU C 1 144 ? -27.970 19.581 -41.515 1.00 32.18 275 LEU C CA 1
ATOM 5244 C C . LEU C 1 144 ? -26.623 19.036 -41.988 1.00 32.05 275 LEU C C 1
ATOM 5245 O O . LEU C 1 144 ? -25.634 19.779 -42.093 1.00 32.83 275 LEU C O 1
ATOM 5250 N N . SER C 1 145 ? -26.576 17.734 -42.255 1.00 33.14 276 SER C N 1
ATOM 5251 C CA . SER C 1 145 ? -25.335 17.101 -42.698 1.00 31.20 276 SER C CA 1
ATOM 5252 C C . SER C 1 145 ? -24.939 17.610 -44.082 1.00 37.12 276 SER C C 1
ATOM 5253 O O . SER C 1 145 ? -23.756 17.827 -44.362 1.00 31.08 276 SER C O 1
ATOM 5256 N N . LEU C 1 146 ? -25.937 17.804 -44.942 1.00 34.77 277 LEU C N 1
ATOM 5257 C CA . LEU C 1 146 ? -25.703 18.423 -46.239 1.00 30.31 277 LEU C CA 1
ATOM 5258 C C . LEU C 1 146 ? -25.101 19.822 -46.098 1.00 33.92 277 LEU C C 1
ATOM 5259 O O . LEU C 1 146 ? -24.095 20.140 -46.746 1.00 35.66 277 LEU C O 1
ATOM 5264 N N . ALA C 1 147 ? -25.699 20.647 -45.241 1.00 29.35 278 ALA C N 1
ATOM 5265 C CA . ALA C 1 147 ? -25.213 22.011 -45.027 1.00 39.81 278 ALA C CA 1
ATOM 5266 C C . ALA C 1 147 ? -23.780 22.025 -44.497 1.00 34.27 278 ALA C C 1
ATOM 5267 O O . ALA C 1 147 ? -22.972 22.857 -44.900 1.00 36.91 278 ALA C O 1
ATOM 5269 N N . ALA C 1 148 ? -23.472 21.117 -43.577 1.00 33.00 279 ALA C N 1
ATOM 5270 C CA . ALA C 1 148 ? -22.107 21.012 -43.050 1.00 34.96 279 ALA C CA 1
ATOM 5271 C C . ALA C 1 148 ? -21.145 20.593 -44.158 1.00 39.10 279 ALA C C 1
ATOM 5272 O O . ALA C 1 148 ? -20.080 21.192 -44.335 1.00 36.78 279 ALA C O 1
ATOM 5274 N N . CYS C 1 149 ? -21.527 19.562 -44.910 1.00 38.22 280 CYS C N 1
ATOM 5275 C CA . CYS C 1 149 ? -20.628 18.991 -45.910 1.00 37.94 280 CYS C CA 1
ATOM 5276 C C . CYS C 1 149 ? -20.389 19.905 -47.102 1.00 38.81 280 CYS C C 1
ATOM 5277 O O . CYS C 1 149 ? -19.404 19.735 -47.823 1.00 39.89 280 CYS C O 1
ATOM 5280 N N . THR C 1 150 ? -21.261 20.891 -47.297 1.00 34.19 281 THR C N 1
ATOM 5281 C CA . THR C 1 150 ? -21.092 21.822 -48.417 1.00 37.23 281 THR C CA 1
ATOM 5282 C C . THR C 1 150 ? -20.560 23.169 -47.935 1.00 39.95 281 THR C C 1
ATOM 5283 O O . THR C 1 150 ? -20.593 24.169 -48.668 1.00 40.72 281 THR C O 1
ATOM 5287 N N . ASN C 1 151 ? -20.072 23.179 -46.695 1.00 41.95 282 ASN C N 1
ATOM 5288 C CA . ASN C 1 151 ? -19.448 24.364 -46.107 1.00 42.15 282 ASN C CA 1
ATOM 5289 C C . ASN C 1 151 ? -20.382 25.574 -46.038 1.00 45.02 282 ASN C C 1
ATOM 5290 O O . ASN C 1 151 ? -20.084 26.625 -46.601 1.00 44.93 282 ASN C O 1
ATOM 5295 N N . GLN C 1 152 ? -21.511 25.420 -45.351 1.00 39.06 283 GLN C N 1
ATOM 5296 C CA . GLN C 1 152 ? -22.464 26.517 -45.188 1.00 43.04 283 GLN C CA 1
ATOM 5297 C C . GLN C 1 152 ? -22.820 26.734 -43.714 1.00 42.60 283 GLN C C 1
ATOM 5298 O O . GLN C 1 152 ? -23.917 26.346 -43.268 1.00 40.51 283 GLN C O 1
ATOM 5304 N N . PRO C 1 153 ? -21.892 27.349 -42.958 1.00 46.78 284 PRO C N 1
ATOM 5305 C CA . PRO C 1 153 ? -22.020 27.511 -41.502 1.00 48.00 284 PRO C CA 1
ATOM 5306 C C . PRO C 1 153 ? -23.250 28.311 -41.066 1.00 45.18 284 PRO C C 1
ATOM 5307 O O . PRO C 1 153 ? -23.839 27.995 -40.031 1.00 46.06 284 PRO C O 1
ATOM 5311 N N . HIS C 1 154 ? -23.614 29.340 -41.822 1.00 40.37 285 HIS C N 1
ATOM 5312 C CA . HIS C 1 154 ? -24.807 30.124 -41.511 1.00 48.34 285 HIS C CA 1
ATOM 5313 C C . HIS C 1 154 ? -26.103 29.308 -41.643 1.00 44.60 285 HIS C C 1
ATOM 5314 O O . HIS C 1 154 ? -27.065 29.523 -40.897 1.00 44.27 285 HIS C O 1
ATOM 5321 N N . ILE C 1 155 ? -26.141 28.412 -42.625 1.00 44.64 286 ILE C N 1
ATOM 5322 C CA . ILE C 1 155 ? -27.257 27.484 -42.769 1.00 42.26 286 ILE C CA 1
ATOM 5323 C C . ILE C 1 155 ? -27.237 26.448 -41.640 1.00 40.11 286 ILE C C 1
ATOM 5324 O O . ILE C 1 155 ? -28.292 26.051 -41.126 1.00 42.44 286 ILE C O 1
ATOM 5329 N N . VAL C 1 156 ? -26.037 26.019 -41.250 1.00 41.93 287 VAL C N 1
ATOM 5330 C CA . VAL C 1 156 ? -25.883 25.157 -40.074 1.00 37.78 287 VAL C CA 1
ATOM 5331 C C . VAL C 1 156 ? -26.460 25.824 -38.830 1.00 37.09 287 VAL C C 1
ATOM 5332 O O . VAL C 1 156 ? -27.278 25.231 -38.118 1.00 40.42 287 VAL C O 1
ATOM 5336 N N . HIS C 1 157 ? -26.063 27.073 -38.597 1.00 38.87 288 HIS C N 1
ATOM 5337 C CA . HIS C 1 157 ? -26.564 27.840 -37.459 1.00 41.02 288 HIS C CA 1
ATOM 5338 C C . HIS C 1 157 ? -28.075 27.996 -37.511 1.00 41.86 288 HIS C C 1
ATOM 5339 O O . HIS C 1 157 ? -28.757 27.802 -36.503 1.00 43.75 288 HIS C O 1
ATOM 5346 N N . TYR C 1 158 ? -28.596 28.359 -38.681 1.00 36.69 289 TYR C N 1
ATOM 5347 C CA . TYR C 1 158 ? -30.034 28.559 -38.811 1.00 37.15 289 TYR C CA 1
ATOM 5348 C C . TYR C 1 158 ? -30.811 27.273 -38.515 1.00 46.85 289 TYR C C 1
ATOM 5349 O O . TYR C 1 158 ? -31.788 27.297 -37.767 1.00 49.16 289 TYR C O 1
ATOM 5358 N N . LEU C 1 159 ? -30.398 26.161 -39.124 1.00 41.38 290 LEU C N 1
ATOM 5359 C CA . LEU C 1 159 ? -31.127 24.900 -38.970 1.00 35.78 290 LEU C CA 1
ATOM 5360 C C . LEU C 1 159 ? -31.189 24.423 -37.523 1.00 43.73 290 LEU C C 1
ATOM 5361 O O . LEU C 1 159 ? -32.207 23.888 -37.074 1.00 41.81 290 LEU C O 1
ATOM 5366 N N . THR C 1 160 ? -30.109 24.644 -36.779 1.00 43.19 291 THR C N 1
ATOM 5367 C CA . THR C 1 160 ? -30.047 24.148 -35.414 1.00 40.81 291 THR C CA 1
ATOM 5368 C C . THR C 1 160 ? -30.706 25.078 -34.404 1.00 44.09 291 THR C C 1
ATOM 5369 O O . THR C 1 160 ? -31.153 24.626 -33.350 1.00 50.35 291 THR C O 1
ATOM 5373 N N . GLU C 1 161 ? -30.777 26.368 -34.721 1.00 41.76 292 GLU C N 1
ATOM 5374 C CA . GLU C 1 161 ? -31.223 27.347 -33.735 1.00 46.44 292 GLU C CA 1
ATOM 5375 C C . GLU C 1 161 ? -32.388 28.269 -34.118 1.00 50.28 292 GLU C C 1
ATOM 5376 O O . GLU C 1 161 ? -32.718 29.184 -33.363 1.00 51.89 292 GLU C O 1
ATOM 5382 N N . ASN C 1 162 ? -33.013 28.050 -35.270 1.00 49.30 293 ASN C N 1
ATOM 5383 C CA . ASN C 1 162 ? -34.166 28.869 -35.646 1.00 48.56 293 ASN C CA 1
ATOM 5384 C C . ASN C 1 162 ? -35.342 28.640 -34.681 1.00 48.31 293 ASN C C 1
ATOM 5385 O O . ASN C 1 162 ? -35.356 27.666 -33.920 1.00 52.05 293 ASN C O 1
ATOM 5390 N N . GLY C 1 163 ? -36.316 29.541 -34.692 1.00 51.75 294 GLY C N 1
ATOM 5391 C CA . GLY C 1 163 ? -37.442 29.445 -33.776 1.00 59.00 294 GLY C CA 1
ATOM 5392 C C . GLY C 1 163 ? -38.642 28.638 -34.245 1.00 58.93 294 GLY C C 1
ATOM 5393 O O . GLY C 1 163 ? -39.693 28.670 -33.603 1.00 61.69 294 GLY C O 1
ATOM 5394 N N . HIS C 1 164 ? -38.506 27.918 -35.356 1.00 55.75 295 HIS C N 1
ATOM 5395 C CA . HIS C 1 164 ? -39.649 27.195 -35.913 1.00 53.01 295 HIS C CA 1
ATOM 5396 C C . HIS C 1 164 ? -39.539 25.681 -35.758 1.00 48.67 295 HIS C C 1
ATOM 5397 O O . HIS C 1 164 ? -40.412 25.037 -35.178 1.00 56.43 295 HIS C O 1
ATOM 5404 N N . LYS C 1 165 ? -38.462 25.113 -36.276 1.00 48.09 296 LYS C N 1
ATOM 5405 C CA . LYS C 1 165 ? -38.249 23.678 -36.171 1.00 50.17 296 LYS C CA 1
ATOM 5406 C C . LYS C 1 165 ? -36.760 23.439 -36.335 1.00 44.78 296 LYS C C 1
ATOM 5407 O O . LYS C 1 165 ? -36.170 23.846 -37.336 1.00 45.09 296 LYS C O 1
ATOM 5413 N N . GLN C 1 166 ? -36.146 22.812 -35.339 1.00 40.20 297 GLN C N 1
ATOM 5414 C CA . GLN C 1 166 ? -34.692 22.724 -35.299 1.00 38.36 297 GLN C CA 1
ATOM 5415 C C . GLN C 1 166 ? -34.187 21.345 -35.711 1.00 37.35 297 GLN C C 1
ATOM 5416 O O . GLN C 1 166 ? -34.689 20.325 -35.236 1.00 38.58 297 GLN C O 1
ATOM 5422 N N . ALA C 1 167 ? -33.192 21.317 -36.599 1.00 37.14 298 ALA C N 1
ATOM 5423 C CA . ALA C 1 167 ? -32.536 20.062 -36.939 1.00 35.59 298 ALA C CA 1
ATOM 5424 C C . ALA C 1 167 ? -31.648 19.694 -35.769 1.00 38.38 298 ALA C C 1
ATOM 5425 O O . ALA C 1 167 ? -30.911 20.545 -35.259 1.00 35.58 298 ALA C O 1
ATOM 5427 N N . ASP C 1 168 ? -31.711 18.427 -35.362 1.00 37.35 299 ASP C N 1
ATOM 5428 C CA . ASP C 1 168 ? -30.974 17.933 -34.202 1.00 38.98 299 ASP C CA 1
ATOM 5429 C C . ASP C 1 168 ? -29.567 17.511 -34.599 1.00 39.30 299 ASP C C 1
ATOM 5430 O O . ASP C 1 168 ? -29.399 16.610 -35.424 1.00 33.29 299 ASP C O 1
ATOM 5435 N N . LEU C 1 169 ? -28.572 18.169 -33.999 1.00 36.35 300 LEU C N 1
ATOM 5436 C CA . LEU C 1 169 ? -27.155 17.856 -34.194 1.00 36.16 300 LEU C CA 1
ATOM 5437 C C . LEU C 1 169 ? -26.824 16.388 -33.962 1.00 35.48 300 LEU C C 1
ATOM 5438 O O . LEU C 1 169 ? -25.878 15.859 -34.551 1.00 37.50 300 LEU C O 1
ATOM 5443 N N . ARG C 1 170 ? -27.582 15.745 -33.078 1.00 29.04 301 ARG C N 1
ATOM 5444 C CA . ARG C 1 170 ? -27.270 14.383 -32.656 1.00 37.16 301 ARG C CA 1
ATOM 5445 C C . ARG C 1 170 ? -27.889 13.336 -33.573 1.00 39.98 301 ARG C C 1
ATOM 5446 O O . ARG C 1 170 ? -27.689 12.138 -33.380 1.00 38.77 301 ARG C O 1
ATOM 5454 N N . ARG C 1 171 ? -28.651 13.791 -34.566 1.00 31.51 302 ARG C N 1
ATOM 5455 C CA . ARG C 1 171 ? -29.352 12.875 -35.453 1.00 28.50 302 ARG C CA 1
ATOM 5456 C C . ARG C 1 171 ? -28.387 11.982 -36.212 1.00 31.98 302 ARG C C 1
ATOM 5457 O O . ARG C 1 171 ? -27.314 12.419 -36.639 1.00 35.35 302 ARG C O 1
ATOM 5465 N N . GLN C 1 172 ? -28.780 10.727 -36.387 1.00 36.35 303 GLN C N 1
ATOM 5466 C CA . GLN C 1 172 ? -28.001 9.778 -37.175 1.00 31.39 303 GLN C CA 1
ATOM 5467 C C . GLN C 1 172 ? -28.817 9.309 -38.373 1.00 33.85 303 GLN C C 1
ATOM 5468 O O . GLN C 1 172 ? -30.047 9.175 -38.294 1.00 33.77 303 GLN C O 1
ATOM 5474 N N . ASP C 1 173 ? -28.135 9.121 -39.497 1.00 34.21 304 ASP C N 1
ATOM 5475 C CA . ASP C 1 173 ? -28.799 8.699 -40.724 1.00 33.90 304 ASP C CA 1
ATOM 5476 C C . ASP C 1 173 ? -28.916 7.168 -40.824 1.00 37.70 304 ASP C C 1
ATOM 5477 O O . ASP C 1 173 ? -28.692 6.467 -39.830 1.00 35.63 304 ASP C O 1
ATOM 5482 N N . SER C 1 174 ? -29.226 6.648 -42.013 1.00 39.32 305 SER C N 1
ATOM 5483 C CA . SER C 1 174 ? -29.453 5.207 -42.184 1.00 43.55 305 SER C CA 1
ATOM 5484 C C . SER C 1 174 ? -28.174 4.374 -42.000 1.00 42.62 305 SER C C 1
ATOM 5485 O O . SER C 1 174 ? -28.229 3.146 -41.922 1.00 43.82 305 SER C O 1
ATOM 5488 N N . ARG C 1 175 ? -27.021 5.034 -41.986 1.00 42.39 306 ARG C N 1
ATOM 5489 C CA . ARG C 1 175 ? -25.757 4.355 -41.702 1.00 42.65 306 ARG C CA 1
ATOM 5490 C C . ARG C 1 175 ? -25.355 4.492 -40.237 1.00 44.19 306 ARG C C 1
ATOM 5491 O O . ARG C 1 175 ? -24.299 3.998 -39.831 1.00 42.54 306 ARG C O 1
ATOM 5499 N N . GLY C 1 176 ? -26.175 5.190 -39.453 1.00 43.47 307 GLY C N 1
ATOM 5500 C CA . GLY C 1 176 ? -25.822 5.496 -38.075 1.00 35.34 307 GLY C CA 1
ATOM 5501 C C . GLY C 1 176 ? -24.849 6.668 -37.995 1.00 38.68 307 GLY C C 1
ATOM 5502 O O . GLY C 1 176 ? -24.292 6.966 -36.936 1.00 37.02 307 GLY C O 1
ATOM 5503 N N . ASN C 1 177 ? -24.658 7.359 -39.115 1.00 37.33 308 ASN C N 1
ATOM 5504 C CA . ASN C 1 177 ? -23.710 8.470 -39.163 1.00 37.01 308 ASN C CA 1
ATOM 5505 C C . ASN C 1 177 ? -24.286 9.797 -38.691 1.00 38.22 308 ASN C C 1
ATOM 5506 O O . ASN C 1 177 ? -25.306 10.262 -39.217 1.00 37.21 308 ASN C O 1
ATOM 5511 N N . THR C 1 178 ? -23.617 10.428 -37.726 1.00 34.18 309 THR C N 1
ATOM 5512 C CA . THR C 1 178 ? -23.955 11.806 -37.376 1.00 29.15 309 THR C CA 1
ATOM 5513 C C . THR C 1 178 ? -23.331 12.743 -38.386 1.00 28.74 309 THR C C 1
ATOM 5514 O O . THR C 1 178 ? -22.591 12.318 -39.277 1.00 30.52 309 THR C O 1
ATOM 5518 N N . VAL C 1 179 ? -23.602 14.030 -38.220 1.00 31.86 310 VAL C N 1
ATOM 5519 C CA . VAL C 1 179 ? -22.966 15.044 -39.053 1.00 30.88 310 VAL C CA 1
ATOM 5520 C C . VAL C 1 179 ? -21.428 14.960 -38.950 1.00 31.85 310 VAL C C 1
ATOM 5521 O O . VAL C 1 179 ? -20.714 15.256 -39.914 1.00 35.62 310 VAL C O 1
ATOM 5525 N N . LEU C 1 180 ? -20.911 14.509 -37.803 1.00 28.59 311 LEU C N 1
ATOM 5526 C CA . LEU C 1 180 ? -19.460 14.381 -37.673 1.00 27.01 311 LEU C CA 1
ATOM 5527 C C . LEU C 1 180 ? -18.908 13.285 -38.598 1.00 28.23 311 LEU C C 1
ATOM 5528 O O . LEU C 1 180 ? -17.885 13.478 -39.264 1.00 30.93 311 LEU C O 1
ATOM 5533 N N . HIS C 1 181 ? -19.584 12.141 -38.633 1.00 32.40 312 HIS C N 1
ATOM 5534 C CA . HIS C 1 181 ? -19.237 11.080 -39.572 1.00 36.00 312 HIS C CA 1
ATOM 5535 C C . HIS C 1 181 ? -19.345 11.551 -41.024 1.00 36.07 312 HIS C C 1
ATOM 5536 O O . HIS C 1 181 ? -18.504 11.211 -41.871 1.00 37.19 312 HIS C O 1
ATOM 5543 N N . ALA C 1 182 ? -20.390 12.319 -41.312 1.00 31.91 313 ALA C N 1
ATOM 5544 C CA . ALA C 1 182 ? -20.614 12.813 -42.661 1.00 32.55 313 ALA C CA 1
ATOM 5545 C C . ALA C 1 182 ? -19.425 13.649 -43.122 1.00 28.85 313 ALA C C 1
ATOM 5546 O O . ALA C 1 182 ? -18.971 13.512 -44.263 1.00 31.97 313 ALA C O 1
ATOM 5548 N N . LEU C 1 183 ? -18.911 14.494 -42.229 1.00 32.32 314 LEU C N 1
ATOM 5549 C CA . LEU C 1 183 ? -17.760 15.327 -42.558 1.00 33.44 314 LEU C CA 1
ATOM 5550 C C . LEU C 1 183 ? -16.524 14.479 -42.853 1.00 36.79 314 LEU C C 1
ATOM 5551 O O . LEU C 1 183 ? -15.761 14.781 -43.778 1.00 39.20 314 LEU C O 1
ATOM 5556 N N . VAL C 1 184 ? -16.346 13.405 -42.090 1.00 36.33 315 VAL C N 1
ATOM 5557 C CA . VAL C 1 184 ? -15.232 12.489 -42.322 1.00 37.35 315 VAL C CA 1
ATOM 5558 C C . VAL C 1 184 ? -15.367 11.820 -43.691 1.00 39.72 315 VAL C C 1
ATOM 5559 O O . VAL C 1 184 ? -14.399 11.716 -44.444 1.00 40.85 315 VAL C O 1
ATOM 5563 N N . ALA C 1 185 ? -16.587 11.398 -44.010 1.00 36.53 316 ALA C N 1
ATOM 5564 C CA . ALA C 1 185 ? -16.883 10.752 -45.286 1.00 39.66 316 ALA C CA 1
ATOM 5565 C C . ALA C 1 185 ? -16.515 11.610 -46.492 1.00 39.95 316 ALA C C 1
ATOM 5566 O O . ALA C 1 185 ? -16.006 11.090 -47.489 1.00 41.68 316 ALA C O 1
ATOM 5568 N N . ILE C 1 186 ? -16.773 12.918 -46.404 1.00 36.29 317 ILE C N 1
ATOM 5569 C CA . ILE C 1 186 ? -16.485 13.818 -47.523 1.00 43.30 317 ILE C CA 1
ATOM 5570 C C . ILE C 1 186 ? -15.084 14.408 -47.483 1.00 43.53 317 ILE C C 1
ATOM 5571 O O . ILE C 1 186 ? -14.678 15.105 -48.409 1.00 40.49 317 ILE C O 1
ATOM 5576 N N . ALA C 1 187 ? -14.351 14.147 -46.406 1.00 43.69 318 ALA C N 1
ATOM 5577 C CA . ALA C 1 187 ? -12.957 14.573 -46.331 1.00 39.05 318 ALA C CA 1
ATOM 5578 C C . ALA C 1 187 ? -12.173 13.832 -47.409 1.00 43.47 318 ALA C C 1
ATOM 5579 O O . ALA C 1 187 ? -12.396 12.632 -47.617 1.00 46.78 318 ALA C O 1
ATOM 5581 N N . ASP C 1 188 ? -11.278 14.538 -48.104 1.00 37.49 319 ASP C N 1
ATOM 5582 C CA . ASP C 1 188 ? -10.460 13.922 -49.154 1.00 39.53 319 ASP C CA 1
ATOM 5583 C C . ASP C 1 188 ? -8.961 14.228 -49.065 1.00 41.63 319 ASP C C 1
ATOM 5584 O O . ASP C 1 188 ? -8.215 13.916 -49.993 1.00 49.02 319 ASP C O 1
ATOM 5589 N N . ASN C 1 189 ? -8.557 14.907 -47.991 1.00 45.06 320 ASN C N 1
ATOM 5590 C CA . ASN C 1 189 ? -7.141 15.193 -47.700 1.00 49.29 320 ASN C CA 1
ATOM 5591 C C . ASN C 1 189 ? -6.502 16.304 -48.534 1.00 51.02 320 ASN C C 1
ATOM 5592 O O . ASN C 1 189 ? -5.316 16.588 -48.393 1.00 52.83 320 ASN C O 1
ATOM 5597 N N . THR C 1 190 ? -7.286 16.937 -49.396 1.00 53.49 321 THR C N 1
ATOM 5598 C CA . THR C 1 190 ? -6.805 18.128 -50.075 1.00 58.63 321 THR C CA 1
ATOM 5599 C C . THR C 1 190 ? -6.857 19.294 -49.105 1.00 62.90 321 THR C C 1
ATOM 5600 O O . THR C 1 190 ? -7.566 19.262 -48.097 1.00 62.53 321 THR C O 1
ATOM 5604 N N . ARG C 1 191 ? -6.081 20.315 -49.430 1.00 62.89 322 ARG C N 1
ATOM 5605 C CA . ARG C 1 191 ? -5.837 21.461 -48.573 1.00 65.93 322 ARG C CA 1
ATOM 5606 C C . ARG C 1 191 ? -7.091 22.268 -48.208 1.00 62.13 322 ARG C C 1
ATOM 5607 O O . ARG C 1 191 ? -7.309 22.585 -47.035 1.00 55.52 322 ARG C O 1
ATOM 5615 N N . GLU C 1 192 ? -7.923 22.577 -49.199 1.00 61.44 323 GLU C N 1
ATOM 5616 C CA . GLU C 1 192 ? -9.135 23.358 -48.952 1.00 58.19 323 GLU C CA 1
ATOM 5617 C C . GLU C 1 192 ? -10.189 22.565 -48.202 1.00 53.59 323 GLU C C 1
ATOM 5618 O O . GLU C 1 192 ? -10.834 23.068 -47.274 1.00 51.28 323 GLU C O 1
ATOM 5624 N N . ASN C 1 193 ? -10.326 21.308 -48.598 1.00 50.95 324 ASN C N 1
ATOM 5625 C CA . ASN C 1 193 ? -11.280 20.406 -47.990 1.00 51.50 324 ASN C CA 1
ATOM 5626 C C . ASN C 1 193 ? -10.962 20.206 -46.512 1.00 50.81 324 ASN C C 1
ATOM 5627 O O . ASN C 1 193 ? -11.842 20.322 -45.657 1.00 42.16 324 ASN C O 1
ATOM 5632 N N . THR C 1 194 ? -9.702 19.914 -46.214 1.00 48.60 325 THR C N 1
ATOM 5633 C CA . THR C 1 194 ? -9.277 19.723 -44.833 1.00 52.71 325 THR C CA 1
ATOM 5634 C C . THR C 1 194 ? -9.555 20.986 -44.008 1.00 49.01 325 THR C C 1
ATOM 5635 O O . THR C 1 194 ? -10.004 20.896 -42.864 1.00 43.93 325 THR C O 1
ATOM 5639 N N . LYS C 1 195 ? -9.304 22.159 -44.592 1.00 48.16 326 LYS C N 1
ATOM 5640 C CA . LYS C 1 195 ? -9.562 23.421 -43.893 1.00 49.91 326 LYS C CA 1
ATOM 5641 C C . LYS C 1 195 ? -11.021 23.648 -43.507 1.00 49.19 326 LYS C C 1
ATOM 5642 O O . LYS C 1 195 ? -11.308 23.944 -42.348 1.00 50.64 326 LYS C O 1
ATOM 5648 N N . PHE C 1 196 ? -11.943 23.521 -44.458 1.00 46.98 327 PHE C N 1
ATOM 5649 C CA . PHE C 1 196 ? -13.336 23.757 -44.110 1.00 44.46 327 PHE C CA 1
ATOM 5650 C C . PHE C 1 196 ? -13.892 22.622 -43.254 1.00 43.56 327 PHE C C 1
ATOM 5651 O O . PHE C 1 196 ? -14.724 22.854 -42.373 1.00 44.38 327 PHE C O 1
ATOM 5659 N N . VAL C 1 197 ? -13.424 21.402 -43.503 1.00 38.92 328 VAL C N 1
ATOM 5660 C CA . VAL C 1 197 ? -13.881 20.244 -42.730 1.00 37.48 328 VAL C CA 1
ATOM 5661 C C . VAL C 1 197 ? -13.523 20.351 -41.242 1.00 41.49 328 VAL C C 1
ATOM 5662 O O . VAL C 1 197 ? -14.371 20.091 -40.383 1.00 38.91 328 VAL C O 1
ATOM 5666 N N . THR C 1 198 ? -12.287 20.737 -40.925 1.00 38.42 329 THR C N 1
ATOM 5667 C CA . THR C 1 198 ? -11.905 20.847 -39.522 1.00 40.98 329 THR C CA 1
ATOM 5668 C C . THR C 1 198 ? -12.614 22.011 -38.858 1.00 45.43 329 THR C C 1
ATOM 5669 O O . THR C 1 198 ? -12.948 21.937 -37.672 1.00 43.35 329 THR C O 1
ATOM 5673 N N . LYS C 1 199 ? -12.827 23.094 -39.604 1.00 44.69 330 LYS C N 1
ATOM 5674 C CA . LYS C 1 199 ? -13.509 24.245 -39.024 1.00 44.91 330 LYS C CA 1
ATOM 5675 C C . LYS C 1 199 ? -14.968 23.902 -38.734 1.00 41.34 330 LYS C C 1
ATOM 5676 O O . LYS C 1 199 ? -15.495 24.241 -37.668 1.00 40.69 330 LYS C O 1
ATOM 5682 N N . MET C 1 200 ? -15.602 23.192 -39.668 1.00 35.59 331 MET C N 1
ATOM 5683 C CA . MET C 1 200 ? -17.001 22.797 -39.508 1.00 34.44 331 MET C CA 1
ATOM 5684 C C . MET C 1 200 ? -17.146 21.802 -38.350 1.00 35.15 331 MET C C 1
ATOM 5685 O O . MET C 1 200 ? -18.094 21.887 -37.558 1.00 40.11 331 MET C O 1
ATOM 5690 N N . TYR C 1 201 ? -16.208 20.863 -38.265 1.00 33.13 332 TYR C N 1
ATOM 5691 C CA . TYR C 1 201 ? -16.163 19.897 -37.167 1.00 30.56 332 TYR C CA 1
ATOM 5692 C C . TYR C 1 201 ? -16.129 20.633 -35.819 1.00 33.74 332 TYR C C 1
ATOM 5693 O O . TYR C 1 201 ? -16.946 20.355 -34.929 1.00 34.25 332 TYR C O 1
ATOM 5702 N N . ASP C 1 202 ? -15.220 21.603 -35.693 1.00 36.71 333 ASP C N 1
ATOM 5703 C CA . ASP C 1 202 ? -15.107 22.412 -34.472 1.00 44.49 333 ASP C CA 1
ATOM 5704 C C . ASP C 1 202 ? -16.370 23.235 -34.195 1.00 42.85 333 ASP C C 1
ATOM 5705 O O . ASP C 1 202 ? -16.808 23.350 -33.045 1.00 44.02 333 ASP C O 1
ATOM 5710 N N . LEU C 1 203 ? -16.920 23.842 -35.242 1.00 34.31 334 LEU C N 1
ATOM 5711 C CA . LEU C 1 203 ? -18.158 24.613 -35.111 1.00 45.39 334 LEU C CA 1
ATOM 5712 C C . LEU C 1 203 ? -19.265 23.758 -34.475 1.00 43.30 334 LEU C C 1
ATOM 5713 O O . LEU C 1 203 ? -19.918 24.168 -33.514 1.00 41.11 334 LEU C O 1
ATOM 5718 N N . LEU C 1 204 ? -19.457 22.561 -35.013 1.00 39.07 335 LEU C N 1
ATOM 5719 C CA . LEU C 1 204 ? -20.503 21.669 -34.536 1.00 37.92 335 LEU C CA 1
ATOM 5720 C C . LEU C 1 204 ? -20.295 21.195 -33.090 1.00 42.52 335 LEU C C 1
ATOM 5721 O O . LEU C 1 204 ? -21.263 21.050 -32.337 1.00 37.64 335 LEU C O 1
ATOM 5726 N N . LEU C 1 205 ? -19.045 20.965 -32.691 1.00 35.70 336 LEU C N 1
ATOM 5727 C CA . LEU C 1 205 ? -18.765 20.561 -31.308 1.00 37.07 336 LEU C CA 1
ATOM 5728 C C . LEU C 1 205 ? -19.046 21.672 -30.289 1.00 41.67 336 LEU C C 1
ATOM 5729 O O . LEU C 1 205 ? -19.558 21.418 -29.192 1.00 42.62 336 LEU C O 1
ATOM 5734 N N . ILE C 1 206 ? -18.683 22.899 -30.646 1.00 44.28 337 ILE C N 1
ATOM 5735 C CA . ILE C 1 206 ? -19.000 24.065 -29.832 1.00 51.46 337 ILE C CA 1
ATOM 5736 C C . ILE C 1 206 ? -20.515 24.189 -29.683 1.00 49.18 337 ILE C C 1
ATOM 5737 O O . ILE C 1 206 ? -21.036 24.423 -28.590 1.00 47.81 337 ILE C O 1
ATOM 5742 N N . LYS C 1 207 ? -21.224 24.018 -30.790 1.00 44.23 338 LYS C N 1
ATOM 5743 C CA . LYS C 1 207 ? -22.675 24.119 -30.756 1.00 47.38 338 LYS C CA 1
ATOM 5744 C C . LYS C 1 207 ? -23.278 23.030 -29.880 1.00 44.22 338 LYS C C 1
ATOM 5745 O O . LYS C 1 207 ? -24.225 23.277 -29.126 1.00 43.87 338 LYS C O 1
ATOM 5751 N N . CYS C 1 208 ? -22.734 21.822 -29.984 1.00 38.28 339 CYS C N 1
ATOM 5752 C CA . CYS C 1 208 ? -23.281 20.718 -29.220 1.00 40.33 339 CYS C CA 1
ATOM 5753 C C . CYS C 1 208 ? -23.058 20.943 -27.728 1.00 40.99 339 CYS C C 1
ATOM 5754 O O . CYS C 1 208 ? -23.933 20.644 -26.912 1.00 42.93 339 CYS C O 1
ATOM 5757 N N . ALA C 1 209 ? -21.922 21.539 -27.383 1.00 42.79 340 ALA C N 1
ATOM 5758 C CA . ALA C 1 209 ? -21.631 21.833 -25.984 1.00 47.28 340 ALA C CA 1
ATOM 5759 C C . ALA C 1 209 ? -22.627 22.874 -25.476 1.00 49.38 340 ALA C C 1
ATOM 5760 O O . ALA C 1 209 ? -23.101 22.787 -24.348 1.00 49.71 340 ALA C O 1
ATOM 5762 N N . LYS C 1 210 ? -22.968 23.843 -26.322 1.00 46.20 341 LYS C N 1
ATOM 5763 C CA . LYS C 1 210 ? -23.981 24.832 -25.967 1.00 48.80 341 LYS C CA 1
ATOM 5764 C C . LYS C 1 210 ? -25.401 24.244 -25.920 1.00 51.21 341 LYS C C 1
ATOM 5765 O O . LYS C 1 210 ? -26.130 24.451 -24.956 1.00 56.86 341 LYS C O 1
ATOM 5771 N N . LEU C 1 211 ? -25.809 23.535 -26.968 1.00 48.18 342 LEU C N 1
ATOM 5772 C CA . LEU C 1 211 ? -27.198 23.080 -27.051 1.00 50.92 342 LEU C CA 1
ATOM 5773 C C . LEU C 1 211 ? -27.471 21.768 -26.310 1.00 54.93 342 LEU C C 1
ATOM 5774 O O . LEU C 1 211 ? -28.565 21.574 -25.781 1.00 59.88 342 LEU C O 1
ATOM 5779 N N . PHE C 1 212 ? -26.491 20.867 -26.280 1.00 47.72 343 PHE C N 1
ATOM 5780 C CA . PHE C 1 212 ? -26.699 19.538 -25.697 1.00 43.69 343 PHE C CA 1
ATOM 5781 C C . PHE C 1 212 ? -25.534 19.093 -24.811 1.00 49.78 343 PHE C C 1
ATOM 5782 O O . PHE C 1 212 ? -24.791 18.182 -25.193 1.00 43.86 343 PHE C O 1
ATOM 5790 N N . PRO C 1 213 ? -25.355 19.753 -23.646 1.00 45.90 344 PRO C N 1
ATOM 5791 C CA . PRO C 1 213 ? -24.215 19.507 -22.755 1.00 51.35 344 PRO C CA 1
ATOM 5792 C C . PRO C 1 213 ? -24.167 18.080 -22.218 1.00 46.74 344 PRO C C 1
ATOM 5793 O O . PRO C 1 213 ? -23.098 17.634 -21.782 1.00 43.93 344 PRO C O 1
ATOM 5797 N N . ASP C 1 214 ? -25.302 17.383 -22.238 1.00 43.99 345 ASP C N 1
ATOM 5798 C CA . ASP C 1 214 ? -25.343 16.012 -21.741 1.00 47.44 345 ASP C CA 1
ATOM 5799 C C . ASP C 1 214 ? -24.980 14.993 -22.824 1.00 46.86 345 ASP C C 1
ATOM 5800 O O . ASP C 1 214 ? -25.015 13.786 -22.589 1.00 50.48 345 ASP C O 1
ATOM 5805 N N . THR C 1 215 ? -24.620 15.488 -24.006 1.00 44.50 346 THR C N 1
ATOM 5806 C CA . THR C 1 215 ? -24.244 14.632 -25.135 1.00 44.03 346 THR C CA 1
ATOM 5807 C C . THR C 1 215 ? -22.775 14.773 -25.532 1.00 44.52 346 THR C C 1
ATOM 5808 O O . THR C 1 215 ? -22.262 15.890 -25.659 1.00 46.07 346 THR C O 1
ATOM 5812 N N . ASN C 1 216 ? -22.093 13.641 -25.695 1.00 33.29 347 ASN C N 1
ATOM 5813 C CA . ASN C 1 216 ? -20.802 13.629 -26.377 1.00 32.52 347 ASN C CA 1
ATOM 5814 C C . ASN C 1 216 ? -21.014 13.215 -27.822 1.00 32.62 347 ASN C C 1
ATOM 5815 O O . ASN C 1 216 ? -21.172 12.032 -28.133 1.00 36.71 347 ASN C O 1
ATOM 5820 N N . LEU C 1 217 ? -21.025 14.202 -28.707 1.00 31.84 348 LEU C N 1
ATOM 5821 C CA . LEU C 1 217 ? -21.363 13.948 -30.093 1.00 30.93 348 LEU C CA 1
ATOM 5822 C C . LEU C 1 217 ? -20.415 12.938 -30.729 1.00 33.36 348 LEU C C 1
ATOM 5823 O O . LEU C 1 217 ? -20.837 12.128 -31.560 1.00 37.10 348 LEU C O 1
ATOM 5828 N N . GLU C 1 218 ? -19.147 12.976 -30.324 1.00 28.62 349 GLU C N 1
ATOM 5829 C CA . GLU C 1 218 ? -18.144 12.054 -30.847 1.00 32.41 349 GLU C CA 1
ATOM 5830 C C . GLU C 1 218 ? -18.297 10.643 -30.292 1.00 30.96 349 GLU C C 1
ATOM 5831 O O . GLU C 1 218 ? -17.674 9.708 -30.803 1.00 33.08 349 GLU C O 1
ATOM 5837 N N . ALA C 1 219 ? -19.143 10.487 -29.272 1.00 28.37 350 ALA C N 1
ATOM 5838 C CA . ALA C 1 219 ? -19.365 9.172 -28.657 1.00 36.32 350 ALA C CA 1
ATOM 5839 C C . ALA C 1 219 ? -20.513 8.425 -29.347 1.00 39.51 350 ALA C C 1
ATOM 5840 O O . ALA C 1 219 ? -20.750 7.246 -29.071 1.00 37.57 350 ALA C O 1
ATOM 5842 N N . LEU C 1 220 ? -21.274 9.132 -30.183 1.00 34.53 351 LEU C N 1
ATOM 5843 C CA . LEU C 1 220 ? -22.310 8.489 -30.989 1.00 38.87 351 LEU C CA 1
ATOM 5844 C C . LEU C 1 220 ? -21.650 7.659 -32.090 1.00 37.60 351 LEU C C 1
ATOM 5845 O O . LEU C 1 220 ? -21.012 8.215 -32.993 1.00 38.30 351 LEU C O 1
ATOM 5850 N N . LEU C 1 221 ? -21.864 6.347 -32.062 1.00 34.07 352 LEU C N 1
ATOM 5851 C CA . LEU C 1 221 ? -21.179 5.444 -32.981 1.00 35.23 352 LEU C CA 1
ATOM 5852 C C . LEU C 1 221 ? -22.116 5.095 -34.132 1.00 37.07 352 LEU C C 1
ATOM 5853 O O . LEU C 1 221 ? -23.334 5.024 -33.948 1.00 35.79 352 LEU C O 1
ATOM 5858 N N . ASN C 1 222 ? -21.558 4.886 -35.322 1.00 36.29 353 ASN C N 1
ATOM 5859 C CA . ASN C 1 222 ? -22.382 4.480 -36.463 1.00 35.04 353 ASN C CA 1
ATOM 5860 C C . ASN C 1 222 ? -22.680 2.975 -36.492 1.00 38.00 353 ASN C C 1
ATOM 5861 O O . ASN C 1 222 ? -22.350 2.264 -35.546 1.00 36.01 353 ASN C O 1
ATOM 5866 N N . ASN C 1 223 ? -23.299 2.493 -37.569 1.00 40.63 354 ASN C N 1
ATOM 5867 C CA . ASN C 1 223 ? -23.716 1.092 -37.628 1.00 39.71 354 ASN C CA 1
ATOM 5868 C C . ASN C 1 223 ? -22.545 0.103 -37.739 1.00 47.64 354 ASN C C 1
ATOM 5869 O O . ASN C 1 223 ? -22.741 -1.108 -37.609 1.00 50.26 354 ASN C O 1
ATOM 5874 N N . ASP C 1 224 ? -21.342 0.625 -37.992 1.00 45.13 355 ASP C N 1
ATOM 5875 C CA . ASP C 1 224 ? -20.119 -0.173 -37.973 1.00 46.51 355 ASP C CA 1
ATOM 5876 C C . ASP C 1 224 ? -19.458 -0.129 -36.599 1.00 48.80 355 ASP C C 1
ATOM 5877 O O . ASP C 1 224 ? -18.371 -0.669 -36.419 1.00 53.58 355 ASP C O 1
ATOM 5882 N N . GLY C 1 225 ? -20.106 0.538 -35.647 1.00 46.51 356 GLY C N 1
ATOM 5883 C CA . GLY C 1 225 ? -19.559 0.707 -34.308 1.00 43.87 356 GLY C CA 1
ATOM 5884 C C . GLY C 1 225 ? -18.391 1.677 -34.256 1.00 44.20 356 GLY C C 1
ATOM 5885 O O . GLY C 1 225 ? -17.587 1.651 -33.317 1.00 42.01 356 GLY C O 1
ATOM 5886 N N . LEU C 1 226 ? -18.302 2.551 -35.256 1.00 40.59 357 LEU C N 1
ATOM 5887 C CA . LEU C 1 226 ? -17.181 3.482 -35.354 1.00 38.15 357 LEU C CA 1
ATOM 5888 C C . LEU C 1 226 ? -17.498 4.926 -34.954 1.00 37.64 357 LEU C C 1
ATOM 5889 O O . LEU C 1 226 ? -18.509 5.505 -35.380 1.00 33.48 357 LEU C O 1
ATOM 5894 N N . SER C 1 227 ? -16.595 5.510 -34.173 1.00 32.30 358 SER C N 1
ATOM 5895 C CA . SER C 1 227 ? -16.625 6.938 -33.883 1.00 33.39 358 SER C CA 1
ATOM 5896 C C . SER C 1 227 ? -16.111 7.666 -35.119 1.00 33.17 358 SER C C 1
ATOM 5897 O O . SER C 1 227 ? -15.503 7.043 -35.989 1.00 33.64 358 SER C O 1
ATOM 5900 N N . PRO C 1 228 ? -16.341 8.994 -35.209 1.00 34.67 359 PRO C N 1
ATOM 5901 C CA . PRO C 1 228 ? -15.781 9.689 -36.382 1.00 29.95 359 PRO C CA 1
ATOM 5902 C C . PRO C 1 228 ? -14.262 9.515 -36.474 1.00 33.07 359 PRO C C 1
ATOM 5903 O O . PRO C 1 228 ? -13.732 9.315 -37.570 1.00 36.53 359 PRO C O 1
ATOM 5907 N N . LEU C 1 229 ? -13.581 9.603 -35.332 1.00 36.78 360 LEU C N 1
ATOM 5908 C CA . LEU C 1 229 ? -12.134 9.401 -35.269 1.00 33.02 360 LEU C CA 1
ATOM 5909 C C . LEU C 1 229 ? -11.695 8.066 -35.888 1.00 32.94 360 LEU C C 1
ATOM 5910 O O . LEU C 1 229 ? -10.808 8.029 -36.749 1.00 29.65 360 LEU C O 1
ATOM 5915 N N . MET C 1 230 ? -12.322 6.976 -35.460 1.00 31.91 361 MET C N 1
ATOM 5916 C CA . MET C 1 230 ? -11.949 5.648 -35.946 1.00 33.08 361 MET C CA 1
ATOM 5917 C C . MET C 1 230 ? -12.376 5.441 -37.399 1.00 41.79 361 MET C C 1
ATOM 5918 O O . MET C 1 230 ? -11.698 4.745 -38.169 1.00 37.56 361 MET C O 1
ATOM 5923 N N . MET C 1 231 ? -13.498 6.046 -37.776 1.00 34.49 362 MET C N 1
ATOM 5924 C CA . MET C 1 231 ? -13.918 6.028 -39.178 1.00 39.78 362 MET C CA 1
ATOM 5925 C C . MET C 1 231 ? -12.863 6.707 -40.039 1.00 38.06 362 MET C C 1
ATOM 5926 O O . MET C 1 231 ? -12.516 6.223 -41.120 1.00 43.36 362 MET C O 1
ATOM 5931 N N . ALA C 1 232 ? -12.376 7.852 -39.571 1.00 31.21 363 ALA C N 1
ATOM 5932 C CA . ALA C 1 232 ? -11.349 8.591 -40.304 1.00 34.18 363 ALA C CA 1
ATOM 5933 C C . ALA C 1 232 ? -10.059 7.784 -40.440 1.00 36.93 363 ALA C C 1
ATOM 5934 O O . ALA C 1 232 ? -9.429 7.791 -41.496 1.00 39.43 363 ALA C O 1
ATOM 5936 N N . ALA C 1 233 ? -9.672 7.101 -39.365 1.00 38.01 364 ALA C N 1
ATOM 5937 C CA . ALA C 1 233 ? -8.481 6.256 -39.378 1.00 38.84 364 ALA C CA 1
ATOM 5938 C C . ALA C 1 233 ? -8.657 5.129 -40.381 1.00 39.28 364 ALA C C 1
ATOM 5939 O O . ALA C 1 233 ? -7.761 4.841 -41.168 1.00 41.17 364 ALA C O 1
ATOM 5941 N N . LYS C 1 234 ? -9.825 4.494 -40.348 1.00 41.42 365 LYS C N 1
ATOM 5942 C CA . LYS C 1 234 ? -10.088 3.349 -41.212 1.00 44.15 365 LYS C CA 1
ATOM 5943 C C . LYS C 1 234 ? -10.131 3.715 -42.689 1.00 49.58 365 LYS C C 1
ATOM 5944 O O . LYS C 1 234 ? -9.679 2.942 -43.540 1.00 46.69 365 LYS C O 1
ATOM 5950 N N . THR C 1 235 ? -10.646 4.904 -42.988 1.00 47.22 366 THR C N 1
ATOM 5951 C CA . THR C 1 235 ? -10.855 5.295 -44.378 1.00 47.68 366 THR C CA 1
ATOM 5952 C C . THR C 1 235 ? -9.756 6.226 -44.860 1.00 49.17 366 THR C C 1
ATOM 5953 O O . THR C 1 235 ? -9.858 6.821 -45.928 1.00 44.69 366 THR C O 1
ATOM 5957 N N . GLY C 1 236 ? -8.703 6.350 -44.059 1.00 46.08 367 GLY C N 1
ATOM 5958 C CA . GLY C 1 236 ? -7.519 7.068 -44.488 1.00 42.39 367 GLY C CA 1
ATOM 5959 C C . GLY C 1 236 ? -7.688 8.567 -44.562 1.00 43.07 367 GLY C C 1
ATOM 5960 O O . GLY C 1 236 ? -6.957 9.235 -45.294 1.00 45.09 367 GLY C O 1
ATOM 5961 N N . LYS C 1 237 ? -8.629 9.113 -43.795 1.00 39.62 368 LYS C N 1
ATOM 5962 C CA . LYS C 1 237 ? -8.828 10.562 -43.804 1.00 40.82 368 LYS C CA 1
ATOM 5963 C C . LYS C 1 237 ? -7.867 11.249 -42.825 1.00 43.32 368 LYS C C 1
ATOM 5964 O O . LYS C 1 237 ? -8.255 11.657 -41.728 1.00 41.57 368 LYS C O 1
ATOM 5970 N N . ILE C 1 238 ? -6.607 11.354 -43.250 1.00 44.71 369 ILE C N 1
ATOM 5971 C CA . ILE C 1 238 ? -5.499 11.822 -42.418 1.00 51.65 369 ILE C CA 1
ATOM 5972 C C . ILE C 1 238 ? -5.688 13.232 -41.867 1.00 46.91 369 ILE C C 1
ATOM 5973 O O . ILE C 1 238 ? -5.405 13.494 -40.693 1.00 43.41 369 ILE C O 1
ATOM 5978 N N . GLY C 1 239 ? -6.113 14.148 -42.730 1.00 42.83 370 GLY C N 1
ATOM 5979 C CA . GLY C 1 239 ? -6.246 15.540 -42.339 1.00 41.39 370 GLY C CA 1
ATOM 5980 C C . GLY C 1 239 ? -7.188 15.709 -41.161 1.00 42.87 370 GLY C C 1
ATOM 5981 O O . GLY C 1 239 ? -6.830 16.340 -40.160 1.00 45.33 370 GLY C O 1
ATOM 5982 N N . ILE C 1 240 ? -8.385 15.126 -41.256 1.00 41.36 371 ILE C N 1
ATOM 5983 C CA . ILE C 1 240 ? -9.337 15.259 -40.159 1.00 39.07 371 ILE C CA 1
ATOM 5984 C C . ILE C 1 240 ? -8.959 14.381 -38.942 1.00 38.57 371 ILE C C 1
ATOM 5985 O O . ILE C 1 240 ? -9.164 14.786 -37.794 1.00 40.78 371 ILE C O 1
ATOM 5990 N N . PHE C 1 241 ? -8.394 13.197 -39.187 1.00 38.60 372 PHE C N 1
ATOM 5991 C CA . PHE C 1 241 ? -7.937 12.326 -38.090 1.00 34.89 372 PHE C CA 1
ATOM 5992 C C . PHE C 1 241 ? -6.963 13.046 -37.154 1.00 40.11 372 PHE C C 1
ATOM 5993 O O . PHE C 1 241 ? -7.118 13.028 -35.923 1.00 36.31 372 PHE C O 1
ATOM 6001 N N . GLN C 1 242 ? -5.948 13.661 -37.750 1.00 41.05 373 GLN C N 1
ATOM 6002 C CA . GLN C 1 242 ? -4.897 14.342 -36.999 1.00 43.09 373 GLN C CA 1
ATOM 6003 C C . GLN C 1 242 ? -5.435 15.560 -36.253 1.00 39.77 373 GLN C C 1
ATOM 6004 O O . GLN C 1 242 ? -4.954 15.903 -35.175 1.00 39.32 373 GLN C O 1
ATOM 6010 N N . HIS C 1 243 ? -6.425 16.223 -36.842 1.00 40.97 374 HIS C N 1
ATOM 6011 C CA . HIS C 1 243 ? -7.069 17.361 -36.193 1.00 38.66 374 HIS C CA 1
ATOM 6012 C C . HIS C 1 243 ? -7.809 16.940 -34.918 1.00 34.22 374 HIS C C 1
ATOM 6013 O O . HIS C 1 243 ? -7.733 17.624 -33.892 1.00 43.48 374 HIS C O 1
ATOM 6020 N N . ILE C 1 244 ? -8.522 15.816 -34.981 1.00 36.79 375 ILE C N 1
ATOM 6021 C CA . ILE C 1 244 ? -9.265 15.327 -33.821 1.00 34.82 375 ILE C CA 1
ATOM 6022 C C . ILE C 1 244 ? -8.305 14.911 -32.710 1.00 34.27 375 ILE C C 1
ATOM 6023 O O . ILE C 1 244 ? -8.549 15.184 -31.524 1.00 36.46 375 ILE C O 1
ATOM 6028 N N . ILE C 1 245 ? -7.208 14.261 -33.094 1.00 34.60 376 ILE C N 1
ATOM 6029 C CA . ILE C 1 245 ? -6.174 13.885 -32.128 1.00 34.41 376 ILE C CA 1
ATOM 6030 C C . ILE C 1 245 ? -5.667 15.118 -31.386 1.00 35.14 376 ILE C C 1
ATOM 6031 O O . ILE C 1 245 ? -5.555 15.104 -30.158 1.00 42.99 376 ILE C O 1
ATOM 6036 N N . ARG C 1 246 ? -5.371 16.186 -32.123 1.00 39.00 377 ARG C N 1
ATOM 6037 C CA . ARG C 1 246 ? -4.938 17.438 -31.493 1.00 44.22 377 ARG C CA 1
ATOM 6038 C C . ARG C 1 246 ? -5.998 18.055 -30.575 1.00 43.78 377 ARG C C 1
ATOM 6039 O O . ARG C 1 246 ? -5.657 18.610 -29.529 1.00 46.08 377 ARG C O 1
ATOM 6047 N N . ARG C 1 247 ? -7.273 17.958 -30.958 1.00 38.64 378 ARG C N 1
ATOM 6048 C CA . ARG C 1 247 ? -8.352 18.465 -30.106 1.00 39.48 378 ARG C CA 1
ATOM 6049 C C . ARG C 1 247 ? -8.361 17.700 -28.788 1.00 35.42 378 ARG C C 1
ATOM 6050 O O . ARG C 1 247 ? -8.526 18.277 -27.714 1.00 35.03 378 ARG C O 1
ATOM 6058 N N . GLU C 1 248 ? -8.181 16.390 -28.879 1.00 34.06 379 GLU C N 1
ATOM 6059 C CA . GLU C 1 248 ? -8.200 15.542 -27.696 1.00 34.05 379 GLU C CA 1
ATOM 6060 C C . GLU C 1 248 ? -7.010 15.836 -26.780 1.00 35.84 379 GLU C C 1
ATOM 6061 O O . GLU C 1 248 ? -7.152 15.851 -25.555 1.00 35.06 379 GLU C O 1
ATOM 6067 N N . ILE C 1 249 ? -5.839 16.076 -27.369 1.00 33.57 380 ILE C N 1
ATOM 6068 C CA . ILE C 1 249 ? -4.645 16.398 -26.575 1.00 37.75 380 ILE C CA 1
ATOM 6069 C C . ILE C 1 249 ? -4.799 17.775 -25.942 1.00 34.20 380 ILE C C 1
ATOM 6070 O O . ILE C 1 249 ? -4.468 17.967 -24.767 1.00 34.85 380 ILE C O 1
ATOM 6075 N N . ALA C 1 250 ? -5.320 18.725 -26.715 1.00 39.79 381 ALA C N 1
ATOM 6076 C CA . ALA C 1 250 ? -5.568 20.071 -26.202 1.00 42.57 381 ALA C CA 1
ATOM 6077 C C . ALA C 1 250 ? -6.620 20.077 -25.098 1.00 40.14 381 ALA C C 1
ATOM 6078 O O . ALA C 1 250 ? -6.487 20.805 -24.116 1.00 40.69 381 ALA C O 1
ATOM 6080 N N . ASP C 1 251 ? -7.656 19.257 -25.247 1.00 41.80 382 ASP C N 1
ATOM 6081 C CA . ASP C 1 251 ? -8.690 19.184 -24.219 1.00 46.99 382 ASP C CA 1
ATOM 6082 C C . ASP C 1 251 ? -8.128 18.654 -22.909 1.00 47.33 382 ASP C C 1
ATOM 6083 O O . ASP C 1 251 ? -8.422 19.190 -21.842 1.00 51.34 382 ASP C O 1
ATOM 6088 N N . ALA C 1 252 ? -7.322 17.601 -22.990 1.00 35.32 383 ALA C N 1
ATOM 6089 C CA . ALA C 1 252 ? -6.742 17.029 -21.791 1.00 33.83 383 ALA C CA 1
ATOM 6090 C C . ALA C 1 252 ? -5.860 18.063 -21.105 1.00 37.05 383 ALA C C 1
ATOM 6091 O O . ALA C 1 252 ? -5.959 18.258 -19.885 1.00 38.66 383 ALA C O 1
ATOM 6093 N N . ALA C 1 253 ? -5.033 18.749 -21.892 1.00 37.03 384 ALA C N 1
ATOM 6094 C CA . ALA C 1 253 ? -4.129 19.766 -21.343 1.00 45.10 384 ALA C CA 1
ATOM 6095 C C . ALA C 1 253 ? -4.906 20.902 -20.684 1.00 46.37 384 ALA C C 1
ATOM 6096 O O . ALA C 1 253 ? -4.466 21.464 -19.684 1.00 42.51 384 ALA C O 1
ATOM 6098 N N . ALA C 1 254 ? -6.058 21.243 -21.247 1.00 49.42 385 ALA C N 1
ATOM 6099 C CA . ALA C 1 254 ? -6.833 22.358 -20.715 1.00 53.69 385 ALA C CA 1
ATOM 6100 C C . ALA C 1 254 ? -7.386 22.072 -19.323 1.00 49.95 385 ALA C C 1
ATOM 6101 O O . ALA C 1 254 ? -7.607 22.993 -18.538 1.00 58.68 385 ALA C O 1
ATOM 6103 N N . HIS C 1 255 ? -7.594 20.797 -19.008 1.00 51.05 386 HIS C N 1
ATOM 6104 C CA . HIS C 1 255 ? -8.178 20.423 -17.718 1.00 47.46 386 HIS C CA 1
ATOM 6105 C C . HIS C 1 255 ? -7.182 19.831 -16.737 1.00 56.24 386 HIS C C 1
ATOM 6106 O O . HIS C 1 255 ? -7.580 19.359 -15.671 1.00 64.09 386 HIS C O 1
ATOM 6113 N N . HIS C 1 256 ? -5.895 19.847 -17.073 1.00 60.95 387 HIS C N 1
ATOM 6114 C CA . HIS C 1 256 ? -4.912 19.211 -16.193 1.00 62.74 387 HIS C CA 1
ATOM 6115 C C . HIS C 1 256 ? -3.577 19.960 -16.114 1.00 76.03 387 HIS C C 1
ATOM 6116 O O . HIS C 1 256 ? -2.584 19.502 -16.674 1.00 73.39 387 HIS C O 1
ATOM 6123 N N . HIS C 1 257 ? -3.545 21.103 -15.431 1.00 56.56 388 HIS C N 1
ATOM 6124 C CA . HIS C 1 257 ? -2.272 21.780 -15.161 1.00 73.07 388 HIS C CA 1
ATOM 6125 C C . HIS C 1 257 ? -1.601 21.226 -13.908 1.00 73.23 388 HIS C C 1
ATOM 6126 O O . HIS C 1 257 ? -1.278 20.041 -13.838 1.00 118.74 388 HIS C O 1
ATOM 6133 N N . LYS D 1 2 ? -3.277 38.149 -64.628 1.00 124.56 133 LYS D N 1
ATOM 6134 C CA . LYS D 1 2 ? -4.300 37.518 -65.454 1.00 127.24 133 LYS D CA 1
ATOM 6135 C C . LYS D 1 2 ? -4.515 36.093 -64.952 1.00 130.97 133 LYS D C 1
ATOM 6136 O O . LYS D 1 2 ? -4.941 35.882 -63.814 1.00 130.48 133 LYS D O 1
ATOM 6142 N N . VAL D 1 3 ? -4.254 35.123 -65.822 1.00 133.44 134 VAL D N 1
ATOM 6143 C CA . VAL D 1 3 ? -4.192 33.718 -65.428 1.00 131.32 134 VAL D CA 1
ATOM 6144 C C . VAL D 1 3 ? -2.736 33.298 -65.683 1.00 129.15 134 VAL D C 1
ATOM 6145 O O . VAL D 1 3 ? -2.113 33.776 -66.632 1.00 126.94 134 VAL D O 1
ATOM 6149 N N . PHE D 1 4 ? -2.184 32.423 -64.848 1.00 127.99 135 PHE D N 1
ATOM 6150 C CA . PHE D 1 4 ? -0.768 32.071 -64.969 1.00 125.22 135 PHE D CA 1
ATOM 6151 C C . PHE D 1 4 ? -0.521 30.604 -65.295 1.00 122.69 135 PHE D C 1
ATOM 6152 O O . PHE D 1 4 ? -1.255 29.730 -64.835 1.00 123.04 135 PHE D O 1
ATOM 6160 N N . ASN D 1 5 ? 0.516 30.337 -66.087 1.00 119.04 136 ASN D N 1
ATOM 6161 C CA . ASN D 1 5 ? 1.014 28.973 -66.219 1.00 117.28 136 ASN D CA 1
ATOM 6162 C C . ASN D 1 5 ? 2.522 28.977 -65.979 1.00 117.67 136 ASN D C 1
ATOM 6163 O O . ASN D 1 5 ? 3.124 30.035 -65.776 1.00 117.16 136 ASN D O 1
ATOM 6168 N N . ARG D 1 6 ? 3.127 27.798 -65.981 1.00 116.43 137 ARG D N 1
ATOM 6169 C CA . ARG D 1 6 ? 4.544 27.672 -65.658 1.00 113.01 137 ARG D CA 1
ATOM 6170 C C . ARG D 1 6 ? 5.542 28.407 -66.556 1.00 115.21 137 ARG D C 1
ATOM 6171 O O . ARG D 1 6 ? 6.341 29.201 -66.051 1.00 117.88 137 ARG D O 1
ATOM 6179 N N . PRO D 1 7 ? 5.503 28.149 -67.884 1.00 115.47 138 PRO D N 1
ATOM 6180 C CA . PRO D 1 7 ? 6.539 28.759 -68.729 1.00 117.50 138 PRO D CA 1
ATOM 6181 C C . PRO D 1 7 ? 6.494 30.273 -68.638 1.00 117.87 138 PRO D C 1
ATOM 6182 O O . PRO D 1 7 ? 7.538 30.926 -68.691 1.00 113.64 138 PRO D O 1
ATOM 6186 N N . ILE D 1 8 ? 5.286 30.807 -68.488 1.00 117.03 139 ILE D N 1
ATOM 6187 C CA . ILE D 1 8 ? 5.090 32.229 -68.255 1.00 114.00 139 ILE D CA 1
ATOM 6188 C C . ILE D 1 8 ? 5.741 32.642 -66.935 1.00 112.87 139 ILE D C 1
ATOM 6189 O O . ILE D 1 8 ? 6.574 33.548 -66.902 1.00 110.66 139 ILE D O 1
ATOM 6194 N N . LEU D 1 9 ? 5.376 31.948 -65.858 1.00 109.20 140 LEU D N 1
ATOM 6195 C CA . LEU D 1 9 ? 5.877 32.253 -64.518 1.00 108.44 140 LEU D CA 1
ATOM 6196 C C . LEU D 1 9 ? 7.406 32.170 -64.401 1.00 103.93 140 LEU D C 1
ATOM 6197 O O . LEU D 1 9 ? 8.042 33.057 -63.827 1.00 98.90 140 LEU D O 1
ATOM 6202 N N . PHE D 1 10 ? 7.984 31.096 -64.935 1.00 102.91 141 PHE D N 1
ATOM 6203 C CA . PHE D 1 10 ? 9.428 30.878 -64.879 1.00 102.29 141 PHE D CA 1
ATOM 6204 C C . PHE D 1 10 ? 10.185 31.936 -65.652 1.00 106.37 141 PHE D C 1
ATOM 6205 O O . PHE D 1 10 ? 11.256 32.379 -65.239 1.00 105.17 141 PHE D O 1
ATOM 6213 N N . ASP D 1 11 ? 9.602 32.342 -66.774 1.00 109.83 142 ASP D N 1
ATOM 6214 C CA . ASP D 1 11 ? 10.161 33.400 -67.594 1.00 106.84 142 ASP D CA 1
ATOM 6215 C C . ASP D 1 11 ? 10.195 34.698 -66.805 1.00 104.26 142 ASP D C 1
ATOM 6216 O O . ASP D 1 11 ? 11.189 35.428 -66.830 1.00 100.96 142 ASP D O 1
ATOM 6221 N N . ILE D 1 12 ? 9.101 34.965 -66.097 1.00 102.28 143 ILE D N 1
ATOM 6222 C CA . ILE D 1 12 ? 8.973 36.169 -65.295 1.00 98.44 143 ILE D CA 1
ATOM 6223 C C . ILE D 1 12 ? 10.089 36.185 -64.265 1.00 98.42 143 ILE D C 1
ATOM 6224 O O . ILE D 1 12 ? 10.848 37.147 -64.150 1.00 93.91 143 ILE D O 1
ATOM 6229 N N . VAL D 1 13 ? 10.187 35.087 -63.530 1.00 96.98 144 VAL D N 1
ATOM 6230 C CA . VAL D 1 13 ? 11.162 34.961 -62.460 1.00 104.47 144 VAL D CA 1
ATOM 6231 C C . VAL D 1 13 ? 12.621 34.790 -62.917 1.00 111.75 144 VAL D C 1
ATOM 6232 O O . VAL D 1 13 ? 13.518 35.421 -62.358 1.00 110.30 144 VAL D O 1
ATOM 6236 N N . SER D 1 14 ? 12.857 33.979 -63.948 1.00 121.77 145 SER D N 1
ATOM 6237 C CA . SER D 1 14 ? 14.225 33.756 -64.431 1.00 128.85 145 SER D CA 1
ATOM 6238 C C . SER D 1 14 ? 14.824 35.035 -65.030 1.00 126.89 145 SER D C 1
ATOM 6239 O O . SER D 1 14 ? 16.046 35.209 -65.057 1.00 129.15 145 SER D O 1
ATOM 6242 N N . ARG D 1 15 ? 13.961 35.915 -65.525 1.00 122.46 146 ARG D N 1
ATOM 6243 C CA . ARG D 1 15 ? 14.402 37.233 -65.955 1.00 113.59 146 ARG D CA 1
ATOM 6244 C C . ARG D 1 15 ? 14.491 38.171 -64.745 1.00 108.26 146 ARG D C 1
ATOM 6245 O O . ARG D 1 15 ? 15.197 39.176 -64.782 1.00 106.17 146 ARG D O 1
ATOM 6253 N N . GLY D 1 16 ? 13.774 37.833 -63.674 1.00 103.73 147 GLY D N 1
ATOM 6254 C CA . GLY D 1 16 ? 13.772 38.643 -62.467 1.00 98.59 147 GLY D CA 1
ATOM 6255 C C . GLY D 1 16 ? 12.906 39.891 -62.522 1.00 99.57 147 GLY D C 1
ATOM 6256 O O . GLY D 1 16 ? 13.344 40.967 -62.114 1.00 99.22 147 GLY D O 1
ATOM 6257 N N . SER D 1 17 ? 11.688 39.756 -63.043 1.00 99.65 148 SER D N 1
ATOM 6258 C CA . SER D 1 17 ? 10.785 40.898 -63.185 1.00 102.99 148 SER D CA 1
ATOM 6259 C C . SER D 1 17 ? 9.668 40.872 -62.134 1.00 105.21 148 SER D C 1
ATOM 6260 O O . SER D 1 17 ? 8.671 40.161 -62.295 1.00 103.24 148 SER D O 1
ATOM 6263 N N . PRO D 1 18 ? 9.839 41.660 -61.056 1.00 105.16 149 PRO D N 1
ATOM 6264 C CA . PRO D 1 18 ? 8.877 41.786 -59.953 1.00 104.22 149 PRO D CA 1
ATOM 6265 C C . PRO D 1 18 ? 7.531 42.322 -60.424 1.00 108.02 149 PRO D C 1
ATOM 6266 O O . PRO D 1 18 ? 6.484 41.921 -59.912 1.00 109.52 149 PRO D O 1
ATOM 6270 N N . ASP D 1 19 ? 7.572 43.240 -61.383 1.00 110.21 150 ASP D N 1
ATOM 6271 C CA . ASP D 1 19 ? 6.361 43.841 -61.924 1.00 114.17 150 ASP D CA 1
ATOM 6272 C C . ASP D 1 19 ? 5.498 42.802 -62.638 1.00 112.14 150 ASP D C 1
ATOM 6273 O O . ASP D 1 19 ? 4.275 42.913 -62.669 1.00 102.76 150 ASP D O 1
ATOM 6278 N N . GLY D 1 20 ? 6.147 41.787 -63.199 1.00 108.28 151 GLY D N 1
ATOM 6279 C CA . GLY D 1 20 ? 5.459 40.736 -63.928 1.00 106.14 151 GLY D CA 1
ATOM 6280 C C . GLY D 1 20 ? 4.507 39.909 -63.086 1.00 103.74 151 GLY D C 1
ATOM 6281 O O . GLY D 1 20 ? 3.674 39.176 -63.618 1.00 104.56 151 GLY D O 1
ATOM 6282 N N . LEU D 1 21 ? 4.642 40.014 -61.768 1.00 102.54 152 LEU D N 1
ATOM 6283 C CA . LEU D 1 21 ? 3.857 39.205 -60.839 1.00 102.81 152 LEU D CA 1
ATOM 6284 C C . LEU D 1 21 ? 2.502 39.810 -60.447 1.00 104.74 152 LEU D C 1
ATOM 6285 O O . LEU D 1 21 ? 1.737 39.188 -59.712 1.00 103.16 152 LEU D O 1
ATOM 6290 N N . GLU D 1 22 ? 2.200 41.006 -60.945 1.00 107.14 153 GLU D N 1
ATOM 6291 C CA . GLU D 1 22 ? 0.930 41.674 -60.639 1.00 111.04 153 GLU D CA 1
ATOM 6292 C C . GLU D 1 22 ? -0.311 40.859 -60.987 1.00 107.42 153 GLU D C 1
ATOM 6293 O O . GLU D 1 22 ? -0.436 40.331 -62.092 1.00 108.40 153 GLU D O 1
ATOM 6299 N N . GLY D 1 23 ? -1.231 40.779 -60.028 1.00 108.13 154 GLY D N 1
ATOM 6300 C CA . GLY D 1 23 ? -2.437 39.986 -60.176 1.00 110.01 154 GLY D CA 1
ATOM 6301 C C . GLY D 1 23 ? -2.334 38.577 -59.619 1.00 114.06 154 GLY D C 1
ATOM 6302 O O . GLY D 1 23 ? -3.355 37.916 -59.439 1.00 111.01 154 GLY D O 1
ATOM 6303 N N . LEU D 1 24 ? -1.115 38.124 -59.324 1.00 107.32 155 LEU D N 1
ATOM 6304 C CA . LEU D 1 24 ? -0.900 36.754 -58.851 1.00 106.78 155 LEU D CA 1
ATOM 6305 C C . LEU D 1 24 ? -1.625 36.425 -57.544 1.00 107.30 155 LEU D C 1
ATOM 6306 O O . LEU D 1 24 ? -2.273 35.385 -57.442 1.00 108.53 155 LEU D O 1
ATOM 6311 N N . LEU D 1 25 ? -1.501 37.302 -56.548 1.00 106.54 156 LEU D N 1
ATOM 6312 C CA . LEU D 1 25 ? -2.121 37.069 -55.242 1.00 107.12 156 LEU D CA 1
ATOM 6313 C C . LEU D 1 25 ? -3.631 36.864 -55.321 1.00 116.24 156 LEU D C 1
ATOM 6314 O O . LEU D 1 25 ? -4.148 35.865 -54.822 1.00 116.61 156 LEU D O 1
ATOM 6319 N N . SER D 1 26 ? -4.331 37.810 -55.944 1.00 119.62 157 SER D N 1
ATOM 6320 C CA . SER D 1 26 ? -5.772 37.684 -56.127 1.00 121.75 157 SER D CA 1
ATOM 6321 C C . SER D 1 26 ? -6.065 36.456 -56.979 1.00 125.31 157 SER D C 1
ATOM 6322 O O . SER D 1 26 ? -6.982 35.691 -56.682 1.00 129.18 157 SER D O 1
ATOM 6325 N N . PHE D 1 27 ? -5.267 36.265 -58.027 1.00 125.88 158 PHE D N 1
ATOM 6326 C CA . PHE D 1 27 ? -5.392 35.086 -58.881 1.00 125.71 158 PHE D CA 1
ATOM 6327 C C . PHE D 1 27 ? -5.290 33.769 -58.123 1.00 121.50 158 PHE D C 1
ATOM 6328 O O . PHE D 1 27 ? -6.103 32.866 -58.326 1.00 121.29 158 PHE D O 1
ATOM 6336 N N . LEU D 1 28 ? -4.269 33.649 -57.282 1.00 118.30 159 LEU D N 1
ATOM 6337 C CA . LEU D 1 28 ? -4.067 32.425 -56.520 1.00 119.11 159 LEU D CA 1
ATOM 6338 C C . LEU D 1 28 ? -5.259 32.186 -55.597 1.00 121.74 159 LEU D C 1
ATOM 6339 O O . LEU D 1 28 ? -5.773 31.072 -55.499 1.00 120.05 159 LEU D O 1
ATOM 6344 N N . LEU D 1 29 ? -5.715 33.257 -54.957 1.00 123.25 160 LEU D N 1
ATOM 6345 C CA . LEU D 1 29 ? -6.819 33.189 -54.010 1.00 128.79 160 LEU D CA 1
ATOM 6346 C C . LEU D 1 29 ? -8.124 32.784 -54.694 1.00 139.33 160 LEU D C 1
ATOM 6347 O O . LEU D 1 29 ? -8.853 31.920 -54.203 1.00 144.89 160 LEU D O 1
ATOM 6352 N N . THR D 1 30 ? -8.411 33.413 -55.829 1.00 141.26 161 THR D N 1
ATOM 6353 C CA . THR D 1 30 ? -9.651 33.167 -56.563 1.00 151.72 161 THR D CA 1
ATOM 6354 C C . THR D 1 30 ? -9.784 31.744 -57.127 1.00 153.11 161 THR D C 1
ATOM 6355 O O . THR D 1 30 ? -10.857 31.135 -57.062 1.00 164.48 161 THR D O 1
ATOM 6359 N N . HIS D 1 31 ? -8.695 31.223 -57.676 1.00 141.42 162 HIS D N 1
ATOM 6360 C CA . HIS D 1 31 ? -8.710 29.906 -58.300 1.00 135.41 162 HIS D CA 1
ATOM 6361 C C . HIS D 1 31 ? -8.322 28.829 -57.297 1.00 130.34 162 HIS D C 1
ATOM 6362 O O . HIS D 1 31 ? -8.240 27.645 -57.635 1.00 129.38 162 HIS D O 1
ATOM 6369 N N . LYS D 1 32 ? -8.093 29.268 -56.061 1.00 126.94 163 LYS D N 1
ATOM 6370 C CA . LYS D 1 32 ? -7.695 28.405 -54.953 1.00 125.46 163 LYS D CA 1
ATOM 6371 C C . LYS D 1 32 ? -6.448 27.611 -55.301 1.00 122.23 163 LYS D C 1
ATOM 6372 O O . LYS D 1 32 ? -6.369 26.413 -55.029 1.00 120.16 163 LYS D O 1
ATOM 6378 N N . LYS D 1 33 ? -5.467 28.289 -55.889 1.00 121.16 164 LYS D N 1
ATOM 6379 C CA . LYS D 1 33 ? -4.220 27.635 -56.252 1.00 120.92 164 LYS D CA 1
ATOM 6380 C C . LYS D 1 33 ? -3.015 28.287 -55.612 1.00 120.88 164 LYS D C 1
ATOM 6381 O O . LYS D 1 33 ? -3.075 29.421 -55.137 1.00 120.02 164 LYS D O 1
ATOM 6387 N N . ARG D 1 34 ? -1.920 27.537 -55.606 1.00 120.34 165 ARG D N 1
ATOM 6388 C CA . ARG D 1 34 ? -0.690 27.956 -54.955 1.00 115.83 165 ARG D CA 1
ATOM 6389 C C . ARG D 1 34 ? 0.600 27.653 -55.670 1.00 108.18 165 ARG D C 1
ATOM 6390 O O . ARG D 1 34 ? 0.667 26.859 -56.606 1.00 107.67 165 ARG D O 1
ATOM 6398 N N . LEU D 1 35 ? 1.621 28.353 -55.202 1.00 105.17 166 LEU D N 1
ATOM 6399 C CA . LEU D 1 35 ? 2.977 28.230 -55.671 1.00 103.02 166 LEU D CA 1
ATOM 6400 C C . LEU D 1 35 ? 3.487 26.844 -55.270 1.00 104.93 166 LEU D C 1
ATOM 6401 O O . LEU D 1 35 ? 4.499 26.358 -55.779 1.00 100.48 166 LEU D O 1
ATOM 6406 N N . THR D 1 36 ? 2.744 26.211 -54.363 1.00 106.17 167 THR D N 1
ATOM 6407 C CA . THR D 1 36 ? 3.057 24.885 -53.850 1.00 109.73 167 THR D CA 1
ATOM 6408 C C . THR D 1 36 ? 2.513 23.805 -54.773 1.00 112.30 167 THR D C 1
ATOM 6409 O O . THR D 1 36 ? 2.947 22.648 -54.727 1.00 107.42 167 THR D O 1
ATOM 6413 N N . ASP D 1 37 ? 1.578 24.207 -55.630 1.00 114.32 168 ASP D N 1
ATOM 6414 C CA . ASP D 1 37 ? 0.888 23.286 -56.530 1.00 115.83 168 ASP D CA 1
ATOM 6415 C C . ASP D 1 37 ? 1.783 22.607 -57.558 1.00 114.42 168 ASP D C 1
ATOM 6416 O O . ASP D 1 37 ? 2.819 23.134 -57.969 1.00 107.48 168 ASP D O 1
ATOM 6421 N N . GLU D 1 38 ? 1.356 21.414 -57.944 1.00 117.13 169 GLU D N 1
ATOM 6422 C CA . GLU D 1 38 ? 2.120 20.537 -58.812 1.00 119.31 169 GLU D CA 1
ATOM 6423 C C . GLU D 1 38 ? 2.338 21.079 -60.240 1.00 118.16 169 GLU D C 1
ATOM 6424 O O . GLU D 1 38 ? 3.379 20.818 -60.842 1.00 111.12 169 GLU D O 1
ATOM 6430 N N . GLU D 1 39 ? 1.374 21.829 -60.781 1.00 120.23 170 GLU D N 1
ATOM 6431 C CA . GLU D 1 39 ? 1.475 22.280 -62.177 1.00 120.61 170 GLU D CA 1
ATOM 6432 C C . GLU D 1 39 ? 2.530 23.367 -62.405 1.00 119.33 170 GLU D C 1
ATOM 6433 O O . GLU D 1 39 ? 2.944 23.605 -63.541 1.00 119.16 170 GLU D O 1
ATOM 6439 N N . PHE D 1 40 ? 2.948 24.037 -61.335 1.00 117.47 171 PHE D N 1
ATOM 6440 C CA . PHE D 1 40 ? 3.961 25.084 -61.447 1.00 113.03 171 PHE D CA 1
ATOM 6441 C C . PHE D 1 40 ? 5.328 24.645 -60.961 1.00 109.55 171 PHE D C 1
ATOM 6442 O O . PHE D 1 40 ? 6.175 25.483 -60.647 1.00 101.55 171 PHE D O 1
ATOM 6450 N N . ARG D 1 41 ? 5.549 23.341 -60.877 1.00 109.40 172 ARG D N 1
ATOM 6451 C CA . ARG D 1 41 ? 6.869 22.878 -60.494 1.00 107.65 172 ARG D CA 1
ATOM 6452 C C . ARG D 1 41 ? 7.545 22.277 -61.719 1.00 110.97 172 ARG D C 1
ATOM 6453 O O . ARG D 1 41 ? 6.898 21.634 -62.552 1.00 105.68 172 ARG D O 1
ATOM 6461 N N . GLU D 1 42 ? 8.850 22.511 -61.824 1.00 108.42 173 GLU D N 1
ATOM 6462 C CA . GLU D 1 42 ? 9.641 22.030 -62.947 1.00 107.78 173 GLU D CA 1
ATOM 6463 C C . GLU D 1 42 ? 9.661 20.512 -62.899 1.00 109.03 173 GLU D C 1
ATOM 6464 O O . GLU D 1 42 ? 10.096 19.929 -61.907 1.00 110.48 173 GLU D O 1
ATOM 6470 N N . PRO D 1 43 ? 9.169 19.869 -63.972 1.00 106.87 174 PRO D N 1
ATOM 6471 C CA . PRO D 1 43 ? 8.910 18.425 -63.989 1.00 107.53 174 PRO D CA 1
ATOM 6472 C C . PRO D 1 43 ? 10.146 17.587 -63.691 1.00 106.13 174 PRO D C 1
ATOM 6473 O O . PRO D 1 43 ? 10.060 16.588 -62.974 1.00 106.78 174 PRO D O 1
ATOM 6477 N N . SER D 1 44 ? 11.284 18.014 -64.228 1.00 107.82 175 SER D N 1
ATOM 6478 C CA . SER D 1 44 ? 12.536 17.277 -64.105 1.00 107.29 175 SER D CA 1
ATOM 6479 C C . SER D 1 44 ? 13.220 17.431 -62.749 1.00 100.05 175 SER D C 1
ATOM 6480 O O . SER D 1 44 ? 14.110 16.655 -62.417 1.00 111.46 175 SER D O 1
ATOM 6483 N N . THR D 1 45 ? 12.810 18.429 -61.969 1.00 107.27 176 THR D N 1
ATOM 6484 C CA . THR D 1 45 ? 13.522 18.766 -60.737 1.00 101.17 176 THR D CA 1
ATOM 6485 C C . THR D 1 45 ? 12.612 18.930 -59.520 1.00 99.06 176 THR D C 1
ATOM 6486 O O . THR D 1 45 ? 13.020 18.626 -58.400 1.00 100.96 176 THR D O 1
ATOM 6490 N N . GLY D 1 46 ? 11.396 19.424 -59.725 1.00 97.70 177 GLY D N 1
ATOM 6491 C CA . GLY D 1 46 ? 10.512 19.692 -58.606 1.00 97.98 177 GLY D CA 1
ATOM 6492 C C . GLY D 1 46 ? 10.656 21.096 -58.048 1.00 103.64 177 GLY D C 1
ATOM 6493 O O . GLY D 1 46 ? 9.990 21.456 -57.077 1.00 95.91 177 GLY D O 1
ATOM 6494 N N . LYS D 1 47 ? 11.541 21.884 -58.651 1.00 94.01 178 LYS D N 1
ATOM 6495 C CA . LYS D 1 47 ? 11.749 23.270 -58.251 1.00 92.10 178 LYS D CA 1
ATOM 6496 C C . LYS D 1 47 ? 10.437 24.046 -58.331 1.00 95.71 178 LYS D C 1
ATOM 6497 O O . LYS D 1 47 ? 9.722 23.953 -59.331 1.00 95.76 178 LYS D O 1
ATOM 6503 N N . THR D 1 48 ? 10.107 24.783 -57.272 1.00 96.13 179 THR D N 1
ATOM 6504 C CA . THR D 1 48 ? 9.052 25.792 -57.350 1.00 97.42 179 THR D CA 1
ATOM 6505 C C . THR D 1 48 ? 9.686 27.067 -57.897 1.00 94.57 179 THR D C 1
ATOM 6506 O O . THR D 1 48 ? 10.868 27.073 -58.255 1.00 90.81 179 THR D O 1
ATOM 6510 N N . CYS D 1 49 ? 8.921 28.151 -57.947 1.00 93.13 180 CYS D N 1
ATOM 6511 C CA . CYS D 1 49 ? 9.458 29.411 -58.449 1.00 93.96 180 CYS D CA 1
ATOM 6512 C C . CYS D 1 49 ? 10.500 30.037 -57.515 1.00 93.07 180 CYS D C 1
ATOM 6513 O O . CYS D 1 49 ? 11.267 30.904 -57.932 1.00 93.27 180 CYS D O 1
ATOM 6516 N N . LEU D 1 50 ? 10.536 29.597 -56.261 1.00 88.75 181 LEU D N 1
ATOM 6517 C CA . LEU D 1 50 ? 11.500 30.147 -55.311 1.00 86.47 181 LEU D CA 1
ATOM 6518 C C . LEU D 1 50 ? 12.958 29.768 -55.640 1.00 85.24 181 LEU D C 1
ATOM 6519 O O . LEU D 1 50 ? 13.814 30.650 -55.696 1.00 82.90 181 LEU D O 1
ATOM 6524 N N . PRO D 1 51 ? 13.253 28.464 -55.838 1.00 84.66 182 PRO D N 1
ATOM 6525 C CA . PRO D 1 51 ? 14.618 28.127 -56.275 1.00 89.96 182 PRO D CA 1
ATOM 6526 C C . PRO D 1 51 ? 15.026 28.721 -57.628 1.00 92.62 182 PRO D C 1
ATOM 6527 O O . PRO D 1 51 ? 16.164 29.180 -57.745 1.00 81.20 182 PRO D O 1
ATOM 6531 N N . LYS D 1 52 ? 14.124 28.710 -58.614 1.00 85.16 183 LYS D N 1
ATOM 6532 C CA . LYS D 1 52 ? 14.400 29.297 -59.934 1.00 93.66 183 LYS D CA 1
ATOM 6533 C C . LYS D 1 52 ? 14.834 30.755 -59.819 1.00 90.97 183 LYS D C 1
ATOM 6534 O O . LYS D 1 52 ? 15.718 31.206 -60.547 1.00 86.41 183 LYS D O 1
ATOM 6540 N N . ALA D 1 53 ? 14.191 31.491 -58.920 1.00 84.40 184 ALA D N 1
ATOM 6541 C CA . ALA D 1 53 ? 14.599 32.858 -58.628 1.00 93.92 184 ALA D CA 1
ATOM 6542 C C . ALA D 1 53 ? 16.015 32.944 -58.076 1.00 90.96 184 ALA D C 1
ATOM 6543 O O . ALA D 1 53 ? 16.822 33.746 -58.540 1.00 89.84 184 ALA D O 1
ATOM 6545 N N . LEU D 1 54 ? 16.307 32.115 -57.081 1.00 92.32 185 LEU D N 1
ATOM 6546 C CA . LEU D 1 54 ? 17.592 32.175 -56.399 1.00 99.16 185 LEU D CA 1
ATOM 6547 C C . LEU D 1 54 ? 18.734 31.687 -57.288 1.00 100.24 185 LEU D C 1
ATOM 6548 O O . LEU D 1 54 ? 19.895 32.041 -57.063 1.00 103.27 185 LEU D O 1
ATOM 6553 N N . LEU D 1 55 ? 18.398 30.888 -58.298 1.00 93.11 186 LEU D N 1
ATOM 6554 C CA . LEU D 1 55 ? 19.392 30.379 -59.234 1.00 87.50 186 LEU D CA 1
ATOM 6555 C C . LEU D 1 55 ? 19.565 31.364 -60.387 1.00 89.63 186 LEU D C 1
ATOM 6556 O O . LEU D 1 55 ? 20.408 31.183 -61.267 1.00 92.10 186 LEU D O 1
ATOM 6561 N N . ASN D 1 56 ? 18.769 32.427 -60.348 1.00 89.32 187 ASN D N 1
ATOM 6562 C CA . ASN D 1 56 ? 18.852 33.506 -61.321 1.00 85.94 187 ASN D CA 1
ATOM 6563 C C . ASN D 1 56 ? 18.911 34.860 -60.631 1.00 85.41 187 ASN D C 1
ATOM 6564 O O . ASN D 1 56 ? 17.921 35.591 -60.572 1.00 85.83 187 ASN D O 1
ATOM 6569 N N . LEU D 1 57 ? 20.080 35.173 -60.087 1.00 85.28 188 LEU D N 1
ATOM 6570 C CA . LEU D 1 57 ? 20.302 36.441 -59.419 1.00 87.10 188 LEU D CA 1
ATOM 6571 C C . LEU D 1 57 ? 21.012 37.374 -60.386 1.00 90.69 188 LEU D C 1
ATOM 6572 O O . LEU D 1 57 ? 21.752 36.932 -61.268 1.00 93.91 188 LEU D O 1
ATOM 6577 N N . SER D 1 58 ? 20.774 38.667 -60.228 1.00 89.94 189 SER D N 1
ATOM 6578 C CA . SER D 1 58 ? 21.552 39.662 -60.938 1.00 90.57 189 SER D CA 1
ATOM 6579 C C . SER D 1 58 ? 22.093 40.566 -59.836 1.00 91.56 189 SER D C 1
ATOM 6580 O O . SER D 1 58 ? 21.333 41.279 -59.182 1.00 91.45 189 SER D O 1
ATOM 6583 N N . ALA D 1 59 ? 23.407 40.513 -59.631 1.00 94.81 190 ALA D N 1
ATOM 6584 C CA . ALA D 1 59 ? 24.070 41.170 -58.500 1.00 92.73 190 ALA D CA 1
ATOM 6585 C C . ALA D 1 59 ? 23.512 40.732 -57.141 1.00 93.31 190 ALA D C 1
ATOM 6586 O O . ALA D 1 59 ? 23.254 41.561 -56.266 1.00 93.42 190 ALA D O 1
ATOM 6588 N N . GLY D 1 60 ? 23.327 39.424 -56.978 1.00 91.06 191 GLY D N 1
ATOM 6589 C CA . GLY D 1 60 ? 22.871 38.855 -55.722 1.00 91.17 191 GLY D CA 1
ATOM 6590 C C . GLY D 1 60 ? 21.423 39.113 -55.343 1.00 92.79 191 GLY D C 1
ATOM 6591 O O . GLY D 1 60 ? 21.032 38.855 -54.203 1.00 94.87 191 GLY D O 1
ATOM 6592 N N . ARG D 1 61 ? 20.625 39.626 -56.278 1.00 89.65 192 ARG D N 1
ATOM 6593 C CA . ARG D 1 61 ? 19.219 39.891 -55.990 1.00 90.23 192 ARG D CA 1
ATOM 6594 C C . ARG D 1 61 ? 18.297 39.347 -57.079 1.00 85.19 192 ARG D C 1
ATOM 6595 O O . ARG D 1 61 ? 18.651 39.316 -58.258 1.00 80.04 192 ARG D O 1
ATOM 6603 N N . ASN D 1 62 ? 17.117 38.911 -56.660 1.00 87.10 193 ASN D N 1
ATOM 6604 C CA . ASN D 1 62 ? 16.002 38.661 -57.561 1.00 87.87 193 ASN D CA 1
ATOM 6605 C C . ASN D 1 62 ? 14.791 39.123 -56.771 1.00 86.80 193 ASN D C 1
ATOM 6606 O O . ASN D 1 62 ? 14.350 38.447 -55.846 1.00 87.90 193 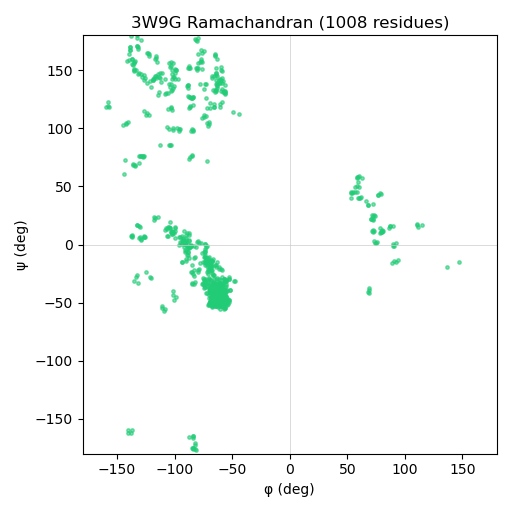ASN D O 1
ATOM 6611 N N . ASP D 1 63 ? 14.278 40.294 -57.124 1.00 86.98 194 ASP D N 1
ATOM 6612 C CA . ASP D 1 63 ? 13.309 40.995 -56.289 1.00 92.44 194 ASP D CA 1
ATOM 6613 C C . ASP D 1 63 ? 11.906 40.402 -56.272 1.00 90.69 194 ASP D C 1
ATOM 6614 O O . ASP D 1 63 ? 11.015 40.926 -55.605 1.00 92.80 194 ASP D O 1
ATOM 6619 N N . THR D 1 64 ? 11.712 39.310 -57.002 1.00 93.00 195 THR D N 1
ATOM 6620 C CA . THR D 1 64 ? 10.466 38.560 -56.913 1.00 99.26 195 THR D CA 1
ATOM 6621 C C . THR D 1 64 ? 10.348 37.893 -55.538 1.00 100.94 195 THR D C 1
ATOM 6622 O O . THR D 1 64 ? 9.248 37.573 -55.090 1.00 104.53 195 THR D O 1
ATOM 6626 N N . ILE D 1 65 ? 11.487 37.709 -54.872 1.00 98.90 196 ILE D N 1
ATOM 6627 C CA . ILE D 1 65 ? 11.558 36.956 -53.614 1.00 97.83 196 ILE D CA 1
ATOM 6628 C C . ILE D 1 65 ? 10.650 37.456 -52.467 1.00 97.22 196 ILE D C 1
ATOM 6629 O O . ILE D 1 65 ? 9.877 36.670 -51.918 1.00 95.68 196 ILE D O 1
ATOM 6634 N N . PRO D 1 66 ? 10.747 38.751 -52.092 1.00 99.22 197 PRO D N 1
ATOM 6635 C CA . PRO D 1 66 ? 9.898 39.240 -50.995 1.00 97.99 197 PRO D CA 1
ATOM 6636 C C . PRO D 1 66 ? 8.414 39.154 -51.322 1.00 100.11 197 PRO D C 1
ATOM 6637 O O . PRO D 1 66 ? 7.596 38.946 -50.425 1.00 101.70 197 PRO D O 1
ATOM 6641 N N . ILE D 1 67 ? 8.085 39.317 -52.599 1.00 98.01 198 ILE D N 1
ATOM 6642 C CA . ILE D 1 67 ? 6.705 39.291 -53.058 1.00 101.47 198 ILE D CA 1
ATOM 6643 C C . ILE D 1 67 ? 6.096 37.912 -52.870 1.00 100.41 198 ILE D C 1
ATOM 6644 O O . ILE D 1 67 ? 4.985 37.775 -52.359 1.00 103.46 198 ILE D O 1
ATOM 6649 N N . LEU D 1 68 ? 6.842 36.897 -53.293 1.00 95.17 199 LEU D N 1
ATOM 6650 C CA . LEU D 1 68 ? 6.433 35.507 -53.167 1.00 96.38 199 LEU D CA 1
ATOM 6651 C C . LEU D 1 68 ? 6.142 35.144 -51.714 1.00 98.74 199 LEU D C 1
ATOM 6652 O O . LEU D 1 68 ? 5.119 34.528 -51.405 1.00 95.89 199 LEU D O 1
ATOM 6657 N N . LEU D 1 69 ? 7.053 35.549 -50.830 1.00 98.72 200 LEU D N 1
ATOM 6658 C CA . LEU D 1 69 ? 6.940 35.263 -49.405 1.00 100.21 200 LEU D CA 1
ATOM 6659 C C . LEU D 1 69 ? 5.751 35.988 -48.772 1.00 102.66 200 LEU D C 1
ATOM 6660 O O . LEU D 1 69 ? 5.029 35.414 -47.955 1.00 106.46 200 LEU D O 1
ATOM 6665 N N . ASP D 1 70 ? 5.555 37.249 -49.148 1.00 102.03 201 ASP D N 1
ATOM 6666 C CA . ASP D 1 70 ? 4.410 38.004 -48.662 1.00 103.36 201 ASP D CA 1
ATOM 6667 C C . ASP D 1 70 ? 3.131 37.417 -49.268 1.00 105.32 201 ASP D C 1
ATOM 6668 O O . ASP D 1 70 ? 2.110 37.314 -48.584 1.00 107.62 201 ASP D O 1
ATOM 6673 N N . ILE D 1 71 ? 3.188 37.040 -50.548 1.00 103.01 202 ILE D N 1
ATOM 6674 C CA . ILE D 1 71 ? 2.049 36.392 -51.208 1.00 105.58 202 ILE D CA 1
ATOM 6675 C C . ILE D 1 71 ? 1.703 35.066 -50.541 1.00 107.41 202 ILE D C 1
ATOM 6676 O O . ILE D 1 71 ? 0.539 34.807 -50.217 1.00 107.99 202 ILE D O 1
ATOM 6681 N N . ALA D 1 72 ? 2.722 34.233 -50.338 1.00 104.04 203 ALA D N 1
ATOM 6682 C CA . ALA D 1 72 ? 2.545 32.939 -49.694 1.00 106.67 203 ALA D CA 1
ATOM 6683 C C . ALA D 1 72 ? 1.967 33.098 -48.294 1.00 114.66 203 ALA D C 1
ATOM 6684 O O . ALA D 1 72 ? 1.123 32.310 -47.876 1.00 114.54 203 ALA D O 1
ATOM 6686 N N . GLU D 1 73 ? 2.430 34.116 -47.571 1.00 125.43 204 GLU D N 1
ATOM 6687 C CA . GLU D 1 73 ? 1.918 34.393 -46.232 1.00 139.08 204 GLU D CA 1
ATOM 6688 C C . GLU D 1 73 ? 0.449 34.814 -46.324 1.00 142.38 204 GLU D C 1
ATOM 6689 O O . GLU D 1 73 ? -0.380 34.413 -45.498 1.00 151.42 204 GLU D O 1
ATOM 6695 N N . LYS D 1 74 ? 0.140 35.640 -47.323 1.00 133.93 205 LYS D N 1
ATOM 6696 C CA . LYS D 1 74 ? -1.224 36.120 -47.527 1.00 124.49 205 LYS D CA 1
ATOM 6697 C C . LYS D 1 74 ? -2.095 34.991 -48.051 1.00 121.11 205 LYS D C 1
ATOM 6698 O O . LYS D 1 74 ? -3.323 35.072 -48.016 1.00 118.91 205 LYS D O 1
ATOM 6704 N N . THR D 1 75 ? -1.450 33.943 -48.556 1.00 119.27 206 THR D N 1
ATOM 6705 C CA . THR D 1 75 ? -2.162 32.713 -48.857 1.00 117.49 206 THR D CA 1
ATOM 6706 C C . THR D 1 75 ? -1.949 31.692 -47.733 1.00 116.86 206 THR D C 1
ATOM 6707 O O . THR D 1 75 ? -2.411 30.566 -47.819 1.00 120.72 206 THR D O 1
ATOM 6711 N N . GLY D 1 76 ? -1.280 32.096 -46.657 1.00 111.57 207 GLY D N 1
ATOM 6712 C CA . GLY D 1 76 ? -1.153 31.222 -45.499 1.00 111.37 207 GLY D CA 1
ATOM 6713 C C . GLY D 1 76 ? -0.322 29.980 -45.774 1.00 111.87 207 GLY D C 1
ATOM 6714 O O . GLY D 1 76 ? -0.632 28.894 -45.281 1.00 112.53 207 GLY D O 1
ATOM 6715 N N . ASN D 1 77 ? 0.729 30.141 -46.572 1.00 103.99 208 ASN D N 1
ATOM 6716 C CA . ASN D 1 77 ? 1.371 29.015 -47.233 1.00 110.51 208 ASN D CA 1
ATOM 6717 C C . ASN D 1 77 ? 2.880 29.175 -47.143 1.00 100.37 208 ASN D C 1
ATOM 6718 O O . ASN D 1 77 ? 3.639 28.392 -47.716 1.00 104.39 208 ASN D O 1
ATOM 6723 N N . MET D 1 78 ? 3.300 30.192 -46.396 1.00 99.25 209 MET D N 1
ATOM 6724 C CA . MET D 1 78 ? 4.691 30.637 -46.386 1.00 100.25 209 MET D CA 1
ATOM 6725 C C . MET D 1 78 ? 5.688 29.587 -45.900 1.00 102.78 209 MET D C 1
ATOM 6726 O O . MET D 1 78 ? 6.699 29.340 -46.559 1.00 108.25 209 MET D O 1
ATOM 6731 N N . ARG D 1 79 ? 5.412 28.985 -44.746 1.00 104.32 210 ARG D N 1
ATOM 6732 C CA . ARG D 1 79 ? 6.310 27.981 -44.177 1.00 108.03 210 ARG D CA 1
ATOM 6733 C C . ARG D 1 79 ? 6.465 26.800 -45.136 1.00 108.43 210 ARG D C 1
ATOM 6734 O O . ARG D 1 79 ? 7.569 26.304 -45.354 1.00 107.81 210 ARG D O 1
ATOM 6742 N N . GLU D 1 80 ? 5.345 26.359 -45.700 1.00 97.84 211 GLU D N 1
ATOM 6743 C CA . GLU D 1 80 ? 5.331 25.256 -46.656 1.00 98.46 211 GLU D CA 1
ATOM 6744 C C . GLU D 1 80 ? 6.017 25.581 -47.986 1.00 101.41 211 GLU D C 1
ATOM 6745 O O . GLU D 1 80 ? 6.703 24.732 -48.560 1.00 96.12 211 GLU D O 1
ATOM 6751 N N . PHE D 1 81 ? 5.818 26.801 -48.479 1.00 96.24 212 PHE D N 1
ATOM 6752 C CA . PHE D 1 81 ? 6.426 27.230 -49.741 1.00 107.60 212 PHE D CA 1
ATOM 6753 C C . PHE D 1 81 ? 7.962 27.243 -49.664 1.00 102.97 212 PHE D C 1
ATOM 6754 O O . PHE D 1 81 ? 8.642 26.698 -50.537 1.00 106.46 212 PHE D O 1
ATOM 6762 N N . ILE D 1 82 ? 8.489 27.876 -48.618 1.00 95.69 213 ILE D N 1
ATOM 6763 C CA . ILE D 1 82 ? 9.931 27.981 -48.369 1.00 88.21 213 ILE D CA 1
ATOM 6764 C C . ILE D 1 82 ? 10.631 26.624 -48.248 1.00 92.50 213 ILE D C 1
ATOM 6765 O O . ILE D 1 82 ? 11.745 26.425 -48.755 1.00 85.92 213 ILE D O 1
ATOM 6770 N N . ASN D 1 83 ? 9.960 25.695 -47.575 1.00 89.53 214 ASN D N 1
ATOM 6771 C CA . ASN D 1 83 ? 10.540 24.403 -47.229 1.00 102.05 214 ASN D CA 1
ATOM 6772 C C . ASN D 1 83 ? 10.294 23.291 -48.252 1.00 99.45 214 ASN D C 1
ATOM 6773 O O . ASN D 1 83 ? 10.546 22.118 -47.974 1.00 99.40 214 ASN D O 1
ATOM 6778 N N . SER D 1 84 ? 9.799 23.668 -49.429 1.00 97.02 215 SER D N 1
ATOM 6779 C CA . SER D 1 84 ? 9.559 22.714 -50.507 1.00 98.48 215 SER D CA 1
ATOM 6780 C C . SER D 1 84 ? 10.863 22.241 -51.144 1.00 98.92 215 SER D C 1
ATOM 6781 O O . SER D 1 84 ? 11.678 23.056 -51.579 1.00 103.67 215 SER D O 1
ATOM 6784 N N . PRO D 1 85 ? 11.063 20.913 -51.198 1.00 98.80 216 PRO D N 1
ATOM 6785 C CA . PRO D 1 85 ? 12.262 20.240 -51.722 1.00 91.23 216 PRO D CA 1
ATOM 6786 C C . PRO D 1 85 ? 12.295 20.091 -53.252 1.00 91.71 216 PRO D C 1
ATOM 6787 O O . PRO D 1 85 ? 11.244 20.028 -53.900 1.00 93.40 216 PRO D O 1
ATOM 6791 N N . PHE D 1 86 ? 13.506 20.045 -53.808 1.00 92.24 217 PHE D N 1
ATOM 6792 C CA . PHE D 1 86 ? 13.723 19.721 -55.220 1.00 93.94 217 PHE D CA 1
ATOM 6793 C C . PHE D 1 86 ? 14.927 18.789 -55.368 1.00 95.49 217 PHE D C 1
ATOM 6794 O O . PHE D 1 86 ? 15.701 18.611 -54.421 1.00 93.50 217 PHE D O 1
ATOM 6802 N N . ARG D 1 87 ? 15.094 18.197 -56.548 1.00 95.82 218 ARG D N 1
ATOM 6803 C CA . ARG D 1 87 ? 16.188 17.247 -56.745 1.00 92.13 218 ARG D CA 1
ATOM 6804 C C . ARG D 1 87 ? 16.854 17.350 -58.117 1.00 93.97 218 ARG D C 1
ATOM 6805 O O . ARG D 1 87 ? 16.267 17.859 -59.071 1.00 97.38 218 ARG D O 1
ATOM 6813 N N . ASP D 1 88 ? 18.094 16.873 -58.196 1.00 96.52 219 ASP D N 1
ATOM 6814 C CA . ASP D 1 88 ? 18.786 16.683 -59.469 1.00 94.48 219 ASP D CA 1
ATOM 6815 C C . ASP D 1 88 ? 19.594 15.381 -59.429 1.00 91.00 219 ASP D C 1
ATOM 6816 O O . ASP D 1 88 ? 19.319 14.514 -58.606 1.00 92.18 219 ASP D O 1
ATOM 6821 N N . VAL D 1 89 ? 20.586 15.245 -60.303 1.00 87.92 220 VAL D N 1
ATOM 6822 C CA . VAL D 1 89 ? 21.399 14.030 -60.346 1.00 92.85 220 VAL D CA 1
ATOM 6823 C C . VAL D 1 89 ? 22.280 13.872 -59.111 1.00 90.64 220 VAL D C 1
ATOM 6824 O O . VAL D 1 89 ? 22.745 12.773 -58.803 1.00 90.03 220 VAL D O 1
ATOM 6828 N N . TYR D 1 90 ? 22.491 14.976 -58.402 1.00 90.24 221 TYR D N 1
ATOM 6829 C CA . TYR D 1 90 ? 23.452 15.016 -57.307 1.00 90.07 221 TYR D CA 1
ATOM 6830 C C . TYR D 1 90 ? 22.823 14.906 -55.913 1.00 88.27 221 TYR D C 1
ATOM 6831 O O . TYR D 1 90 ? 23.278 14.117 -55.083 1.00 84.64 221 TYR D O 1
ATOM 6840 N N . TYR D 1 91 ? 21.771 15.686 -55.669 1.00 81.22 222 TYR D N 1
ATOM 6841 C CA . TYR D 1 91 ? 21.095 15.678 -54.371 1.00 89.20 222 TYR D CA 1
ATOM 6842 C C . TYR D 1 91 ? 19.572 15.641 -54.498 1.00 84.19 222 TYR D C 1
ATOM 6843 O O . TYR D 1 91 ? 19.005 16.169 -55.456 1.00 85.15 222 TYR D O 1
ATOM 6852 N N . ARG D 1 92 ? 18.919 15.026 -53.514 1.00 89.65 223 ARG D N 1
ATOM 6853 C CA . ARG D 1 92 ? 17.478 15.180 -53.317 1.00 88.84 223 ARG D CA 1
ATOM 6854 C C . ARG D 1 92 ? 17.214 15.869 -51.981 1.00 87.47 223 ARG D C 1
ATOM 6855 O O . ARG D 1 92 ? 18.063 15.840 -51.085 1.00 86.74 223 ARG D O 1
ATOM 6863 N N . GLY D 1 93 ? 16.050 16.497 -51.845 1.00 87.99 224 GLY D N 1
ATOM 6864 C CA . GLY D 1 93 ? 15.753 17.224 -50.625 1.00 87.26 224 GLY D CA 1
ATOM 6865 C C . GLY D 1 93 ? 16.412 18.596 -50.538 1.00 89.43 224 GLY D C 1
ATOM 6866 O O . GLY D 1 93 ? 16.485 19.175 -49.455 1.00 83.53 224 GLY D O 1
ATOM 6867 N N . GLN D 1 94 ? 16.929 19.106 -51.654 1.00 88.10 225 GLN D N 1
ATOM 6868 C CA . GLN D 1 94 ? 17.463 20.467 -51.676 1.00 91.04 225 GLN D CA 1
ATOM 6869 C C . GLN D 1 94 ? 16.335 21.474 -51.413 1.00 96.81 225 GLN D C 1
ATOM 6870 O O . GLN D 1 94 ? 15.216 21.298 -51.899 1.00 96.18 225 GLN D O 1
ATOM 6876 N N . THR D 1 95 ? 16.633 22.535 -50.664 1.00 100.69 226 THR D N 1
ATOM 6877 C CA . THR D 1 95 ? 15.632 23.564 -50.358 1.00 107.20 226 THR D CA 1
ATOM 6878 C C . THR D 1 95 ? 16.186 24.974 -50.591 1.00 104.43 226 THR D C 1
ATOM 6879 O O . THR D 1 95 ? 17.385 25.146 -50.839 1.00 108.43 226 THR D O 1
ATOM 6883 N N . ALA D 1 96 ? 15.307 25.972 -50.534 1.00 97.73 227 ALA D N 1
ATOM 6884 C CA . ALA D 1 96 ? 15.691 27.369 -50.740 1.00 91.48 227 ALA D CA 1
ATOM 6885 C C . ALA D 1 96 ? 16.817 27.827 -49.822 1.00 84.82 227 ALA D C 1
ATOM 6886 O O . ALA D 1 96 ? 17.706 28.571 -50.242 1.00 77.75 227 ALA D O 1
ATOM 6888 N N . LEU D 1 97 ? 16.757 27.392 -48.567 1.00 76.93 228 LEU D N 1
ATOM 6889 C CA . LEU D 1 97 ? 17.763 27.745 -47.573 1.00 77.36 228 LEU D CA 1
ATOM 6890 C C . LEU D 1 97 ? 19.147 27.270 -48.027 1.00 74.73 228 LEU D C 1
ATOM 6891 O O . LEU D 1 97 ? 20.139 27.992 -47.879 1.00 77.05 228 LEU D O 1
ATOM 6896 N N . HIS D 1 98 ? 19.204 26.059 -48.580 1.00 76.12 229 HIS D N 1
ATOM 6897 C CA . HIS D 1 98 ? 20.444 25.503 -49.130 1.00 77.48 229 HIS D CA 1
ATOM 6898 C C . HIS D 1 98 ? 21.037 26.376 -50.228 1.00 73.61 229 HIS D C 1
ATOM 6899 O O . HIS D 1 98 ? 22.251 26.608 -50.267 1.00 70.13 229 HIS D O 1
ATOM 6906 N N . ILE D 1 99 ? 20.176 26.838 -51.130 1.00 72.26 230 ILE D N 1
ATOM 6907 C CA . ILE D 1 99 ? 20.618 27.682 -52.226 1.00 71.66 230 ILE D CA 1
ATOM 6908 C C . ILE D 1 99 ? 21.157 29.005 -51.680 1.00 70.20 230 ILE D C 1
ATOM 6909 O O . ILE D 1 99 ? 22.267 29.415 -52.015 1.00 68.58 230 ILE D O 1
ATOM 6914 N N . ALA D 1 100 ? 20.379 29.642 -50.808 1.00 71.14 231 ALA D N 1
ATOM 6915 C CA . ALA D 1 100 ? 20.756 30.920 -50.207 1.00 69.93 231 ALA D CA 1
ATOM 6916 C C . ALA D 1 100 ? 22.091 30.861 -49.446 1.00 69.93 231 ALA D C 1
ATOM 6917 O O . ALA D 1 100 ? 22.891 31.795 -49.518 1.00 66.51 231 ALA D O 1
ATOM 6919 N N . ILE D 1 101 ? 22.330 29.771 -48.721 1.00 71.12 232 ILE D N 1
ATOM 6920 C CA . ILE D 1 101 ? 23.593 29.615 -47.993 1.00 65.39 232 ILE D CA 1
ATOM 6921 C C . ILE D 1 101 ? 24.735 29.420 -48.974 1.00 63.90 232 ILE D C 1
ATOM 6922 O O . ILE D 1 101 ? 25.761 30.098 -48.901 1.00 62.50 232 ILE D O 1
ATOM 6927 N N . GLU D 1 102 ? 24.542 28.484 -49.896 1.00 64.63 233 GLU D N 1
ATOM 6928 C CA . GLU D 1 102 ? 25.563 28.141 -50.872 1.00 63.55 233 GLU D CA 1
ATOM 6929 C C . GLU D 1 102 ? 25.926 29.335 -51.749 1.00 67.92 233 GLU D C 1
ATOM 6930 O O . GLU D 1 102 ? 27.099 29.544 -52.077 1.00 61.62 233 GLU D O 1
ATOM 6936 N N . ARG D 1 103 ? 24.916 30.126 -52.104 1.00 65.04 234 ARG D N 1
ATOM 6937 C CA . ARG D 1 103 ? 25.112 31.311 -52.932 1.00 65.22 234 ARG D CA 1
ATOM 6938 C C . ARG D 1 103 ? 25.661 32.470 -52.117 1.00 65.74 234 ARG D C 1
ATOM 6939 O O . ARG D 1 103 ? 25.867 33.566 -52.644 1.00 66.84 234 ARG D O 1
ATOM 6947 N N . ARG D 1 104 ? 25.885 32.220 -50.830 1.00 62.65 235 ARG D N 1
ATOM 6948 C CA . ARG D 1 104 ? 26.454 33.206 -49.918 1.00 68.22 235 ARG D CA 1
ATOM 6949 C C . ARG D 1 104 ? 25.586 34.458 -49.807 1.00 75.63 235 ARG D C 1
ATOM 6950 O O . ARG D 1 104 ? 26.097 35.575 -49.738 1.00 72.09 235 ARG D O 1
ATOM 6958 N N . CYS D 1 105 ? 24.271 34.253 -49.776 1.00 91.94 236 CYS D N 1
ATOM 6959 C CA . CYS D 1 105 ? 23.312 35.350 -49.687 1.00 46.45 236 CYS D CA 1
ATOM 6960 C C . CYS D 1 105 ? 22.737 35.413 -48.279 1.00 50.83 236 CYS D C 1
ATOM 6961 O O . CYS D 1 105 ? 21.677 34.849 -48.004 1.00 64.10 236 CYS D O 1
ATOM 6964 N N . LYS D 1 106 ? 23.450 36.105 -47.396 1.00 96.82 237 LYS D N 1
ATOM 6965 C CA . LYS D 1 106 ? 23.111 36.148 -45.977 1.00 92.44 237 LYS D CA 1
ATOM 6966 C C . LYS D 1 106 ? 21.729 36.742 -45.757 1.00 92.63 237 LYS D C 1
ATOM 6967 O O . LYS D 1 106 ? 20.975 36.313 -44.881 1.00 93.20 237 LYS D O 1
ATOM 6973 N N . HIS D 1 107 ? 21.417 37.737 -46.577 1.00 90.60 238 HIS D N 1
ATOM 6974 C CA . HIS D 1 107 ? 20.136 38.426 -46.553 1.00 93.14 238 HIS D CA 1
ATOM 6975 C C . HIS D 1 107 ? 18.966 37.484 -46.811 1.00 85.47 238 HIS D C 1
ATOM 6976 O O . HIS D 1 107 ? 17.970 37.517 -46.087 1.00 91.23 238 HIS D O 1
ATOM 6983 N N . TYR D 1 108 ? 19.090 36.637 -47.831 1.00 77.21 239 TYR D N 1
ATOM 6984 C CA . TYR D 1 108 ? 18.027 35.692 -48.151 1.00 78.17 239 TYR D CA 1
ATOM 6985 C C . TYR D 1 108 ? 17.963 34.539 -47.154 1.00 77.54 239 TYR D C 1
ATOM 6986 O O . TYR D 1 108 ? 16.887 33.993 -46.903 1.00 77.03 239 TYR D O 1
ATOM 6995 N N . VAL D 1 109 ? 19.112 34.184 -46.582 1.00 76.09 240 VAL D N 1
ATOM 6996 C CA . VAL D 1 109 ? 19.164 33.195 -45.508 1.00 76.58 240 VAL D CA 1
ATOM 6997 C C . VAL D 1 109 ? 18.298 33.582 -44.308 1.00 83.97 240 VAL D C 1
ATOM 6998 O O . VAL D 1 109 ? 17.438 32.807 -43.886 1.00 83.07 240 VAL D O 1
ATOM 7002 N N . GLU D 1 110 ? 18.507 34.787 -43.781 1.00 92.71 241 GLU D N 1
ATOM 7003 C CA . GLU D 1 110 ? 17.729 35.272 -42.642 1.00 97.20 241 GLU D CA 1
ATOM 7004 C C . GLU D 1 110 ? 16.256 35.392 -42.975 1.00 95.24 241 GLU D C 1
ATOM 7005 O O . GLU D 1 110 ? 15.401 35.014 -42.175 1.00 99.94 241 GLU D O 1
ATOM 7011 N N . LEU D 1 111 ? 15.974 35.953 -44.147 1.00 89.41 242 LEU D N 1
ATOM 7012 C CA . LEU D 1 111 ? 14.608 36.178 -44.591 1.00 89.47 242 LEU D CA 1
ATOM 7013 C C . LEU D 1 111 ? 13.856 34.857 -44.525 1.00 88.37 242 LEU D C 1
ATOM 7014 O O . LEU D 1 111 ? 12.736 34.793 -44.020 1.00 89.63 242 LEU D O 1
ATOM 7019 N N . LEU D 1 112 ? 14.488 33.803 -45.033 1.00 81.67 243 LEU D N 1
ATOM 7020 C CA . LEU D 1 112 ? 13.887 32.477 -45.033 1.00 80.54 243 LEU D CA 1
ATOM 7021 C C . LEU D 1 112 ? 13.760 31.928 -43.611 1.00 80.95 243 LEU D C 1
ATOM 7022 O O . LEU D 1 112 ? 12.722 31.371 -43.248 1.00 79.64 243 LEU D O 1
ATOM 7027 N N . VAL D 1 113 ? 14.809 32.108 -42.808 1.00 83.45 244 VAL D N 1
ATOM 7028 C CA . VAL D 1 113 ? 14.817 31.639 -41.420 1.00 87.48 244 VAL D CA 1
ATOM 7029 C C . VAL D 1 113 ? 13.727 32.300 -40.569 1.00 96.17 244 VAL D C 1
ATOM 7030 O O . VAL D 1 113 ? 12.957 31.621 -39.885 1.00 96.96 244 VAL D O 1
ATOM 7034 N N . GLU D 1 114 ? 13.664 33.626 -40.634 1.00 100.18 245 GLU D N 1
ATOM 7035 C CA . GLU D 1 114 ? 12.668 34.404 -39.906 1.00 104.13 245 GLU D CA 1
ATOM 7036 C C . GLU D 1 114 ? 11.259 34.005 -40.305 1.00 106.36 245 GLU D C 1
ATOM 7037 O O . GLU D 1 114 ? 10.320 34.133 -39.522 1.00 106.71 245 GLU D O 1
ATOM 7043 N N . LYS D 1 115 ? 11.122 33.522 -41.532 1.00 110.03 246 LYS D N 1
ATOM 7044 C CA . LYS D 1 115 ? 9.812 33.223 -42.083 1.00 117.81 246 LYS D CA 1
ATOM 7045 C C . LYS D 1 115 ? 9.477 31.730 -42.109 1.00 116.58 246 LYS D C 1
ATOM 7046 O O . LYS D 1 115 ? 8.504 31.314 -42.743 1.00 121.77 246 LYS D O 1
ATOM 7052 N N . GLY D 1 116 ? 10.301 30.932 -41.429 1.00 115.64 247 GLY D N 1
ATOM 7053 C CA . GLY D 1 116 ? 9.948 29.559 -41.106 1.00 112.27 247 GLY D CA 1
ATOM 7054 C C . GLY D 1 116 ? 10.721 28.448 -41.791 1.00 100.58 247 GLY D C 1
ATOM 7055 O O . GLY D 1 116 ? 10.306 27.292 -41.747 1.00 96.21 247 GLY D O 1
ATOM 7056 N N . ALA D 1 117 ? 11.857 28.780 -42.393 1.00 94.40 248 ALA D N 1
ATOM 7057 C CA . ALA D 1 117 ? 12.659 27.786 -43.108 1.00 88.93 248 ALA D CA 1
ATOM 7058 C C . ALA D 1 117 ? 13.106 26.610 -42.229 1.00 88.79 248 ALA D C 1
ATOM 7059 O O . ALA D 1 117 ? 13.443 26.785 -41.056 1.00 88.61 248 ALA D O 1
ATOM 7061 N N . ASP D 1 118 ? 13.080 25.414 -42.815 1.00 88.42 249 ASP D N 1
ATOM 7062 C CA . ASP D 1 118 ? 13.509 24.178 -42.160 1.00 88.85 249 ASP D CA 1
ATOM 7063 C C . ASP D 1 118 ? 15.043 24.159 -41.995 1.00 83.71 249 ASP D C 1
ATOM 7064 O O . ASP D 1 118 ? 15.771 23.906 -42.956 1.00 84.59 249 ASP D O 1
ATOM 7069 N N . VAL D 1 119 ? 15.528 24.436 -40.782 1.00 79.85 250 VAL D N 1
ATOM 7070 C CA . VAL D 1 119 ? 16.976 24.510 -40.522 1.00 77.86 250 VAL D CA 1
ATOM 7071 C C . VAL D 1 119 ? 17.683 23.157 -40.426 1.00 78.60 250 VAL D C 1
ATOM 7072 O O . VAL D 1 119 ? 18.910 23.099 -40.326 1.00 75.98 250 VAL D O 1
ATOM 7076 N N . HIS D 1 120 ? 16.911 22.076 -40.428 1.00 80.74 251 HIS D N 1
ATOM 7077 C CA . HIS D 1 120 ? 17.487 20.735 -40.395 1.00 81.02 251 HIS D CA 1
ATOM 7078 C C . HIS D 1 120 ? 17.143 19.969 -41.664 1.00 83.32 251 HIS D C 1
ATOM 7079 O O . HIS D 1 120 ? 17.144 18.734 -41.687 1.00 85.20 251 HIS D O 1
ATOM 7086 N N . ALA D 1 121 ? 16.834 20.725 -42.714 1.00 77.86 252 ALA D N 1
ATOM 7087 C CA . ALA D 1 121 ? 16.556 20.156 -44.022 1.00 73.40 252 ALA D CA 1
ATOM 7088 C C . ALA D 1 121 ? 17.823 19.487 -44.540 1.00 73.14 252 ALA D C 1
ATOM 7089 O O . ALA D 1 121 ? 18.910 20.068 -44.504 1.00 68.39 252 ALA D O 1
ATOM 7091 N N . GLN D 1 122 ? 17.679 18.257 -45.013 1.00 77.68 253 GLN D N 1
ATOM 7092 C CA . GLN D 1 122 ? 18.816 17.485 -45.486 1.00 76.56 253 GLN D CA 1
ATOM 7093 C C . GLN D 1 122 ? 18.878 17.368 -47.002 1.00 73.64 253 GLN D C 1
ATOM 7094 O O . GLN D 1 122 ? 17.977 16.808 -47.630 1.00 74.51 253 GLN D O 1
ATOM 7100 N N . ALA D 1 123 ? 19.934 17.922 -47.585 1.00 69.44 254 ALA D N 1
ATOM 7101 C CA . ALA D 1 123 ? 20.212 17.697 -48.993 1.00 73.06 254 ALA D CA 1
ATOM 7102 C C . ALA D 1 123 ? 21.002 16.404 -49.066 1.00 63.33 254 ALA D C 1
ATOM 7103 O O . ALA D 1 123 ? 22.211 16.395 -48.842 1.00 70.19 254 ALA D O 1
ATOM 7105 N N . ARG D 1 124 ? 20.309 15.310 -49.361 1.00 74.74 255 ARG D N 1
ATOM 7106 C CA . ARG D 1 124 ? 20.922 13.989 -49.353 1.00 74.65 255 ARG D CA 1
ATOM 7107 C C . ARG D 1 124 ? 21.532 13.665 -50.707 1.00 75.60 255 ARG D C 1
ATOM 7108 O O . ARG D 1 124 ? 20.930 13.932 -51.747 1.00 79.23 255 ARG D O 1
ATOM 7116 N N . GLY D 1 125 ? 22.727 13.086 -50.690 1.00 71.10 256 GLY D N 1
ATOM 7117 C CA . GLY D 1 125 ? 23.400 12.705 -51.916 1.00 72.55 256 GLY D CA 1
ATOM 7118 C C . GLY D 1 125 ? 22.623 11.627 -52.650 1.00 86.05 256 GLY D C 1
ATOM 7119 O O . GLY D 1 125 ? 21.931 10.810 -52.036 1.00 87.16 256 GLY D O 1
ATOM 7120 N N . ARG D 1 126 ? 22.696 11.648 -53.974 1.00 93.49 257 ARG D N 1
ATOM 7121 C CA . ARG D 1 126 ? 22.022 10.631 -54.768 1.00 104.63 257 ARG D CA 1
ATOM 7122 C C . ARG D 1 126 ? 22.937 9.555 -55.346 1.00 110.48 257 ARG D C 1
ATOM 7123 O O . ARG D 1 126 ? 24.130 9.763 -55.572 1.00 108.02 257 ARG D O 1
ATOM 7131 N N . PHE D 1 127 ? 22.334 8.392 -55.550 1.00 119.44 258 PHE D N 1
ATOM 7132 C CA . PHE D 1 127 ? 22.991 7.202 -56.064 1.00 124.17 258 PHE D CA 1
ATOM 7133 C C . PHE D 1 127 ? 22.223 6.621 -57.248 1.00 128.32 258 PHE D C 1
ATOM 7134 O O . PHE D 1 127 ? 22.022 5.413 -57.343 1.00 131.82 258 PHE D O 1
ATOM 7142 N N . GLU D 1 133 ? 27.653 6.926 -56.199 1.00 115.78 264 GLU D N 1
ATOM 7143 C CA . GLU D 1 133 ? 28.766 7.173 -57.104 1.00 119.07 264 GLU D CA 1
ATOM 7144 C C . GLU D 1 133 ? 29.732 8.161 -56.462 1.00 120.89 264 GLU D C 1
ATOM 7145 O O . GLU D 1 133 ? 30.892 8.265 -56.861 1.00 122.39 264 GLU D O 1
ATOM 7151 N N . GLY D 1 134 ? 29.230 8.888 -55.466 1.00 122.28 265 GLY D N 1
ATOM 7152 C CA . GLY D 1 134 ? 29.997 9.879 -54.727 1.00 121.63 265 GLY D CA 1
ATOM 7153 C C . GLY D 1 134 ? 30.681 10.905 -55.618 1.00 124.19 265 GLY D C 1
ATOM 7154 O O . GLY D 1 134 ? 31.814 11.309 -55.350 1.00 124.37 265 GLY D O 1
ATOM 7155 N N . GLY D 1 135 ? 29.985 11.339 -56.666 1.00 125.97 266 GLY D N 1
ATOM 7156 C CA . GLY D 1 135 ? 30.495 12.345 -57.586 1.00 125.67 266 GLY D CA 1
ATOM 7157 C C . GLY D 1 135 ? 30.127 13.778 -57.237 1.00 120.81 266 GLY D C 1
ATOM 7158 O O . GLY D 1 135 ? 30.538 14.724 -57.917 1.00 119.35 266 GLY D O 1
ATOM 7159 N N . TYR D 1 136 ? 29.353 13.936 -56.168 1.00 115.33 267 TYR D N 1
ATOM 7160 C CA . TYR D 1 136 ? 28.813 15.230 -55.769 1.00 104.00 267 TYR D CA 1
ATOM 7161 C C . TYR D 1 136 ? 29.626 15.802 -54.609 1.00 92.84 267 TYR D C 1
ATOM 7162 O O . TYR D 1 136 ? 30.246 15.055 -53.852 1.00 90.85 267 TYR D O 1
ATOM 7171 N N . PHE D 1 137 ? 29.595 17.121 -54.449 1.00 82.92 268 PHE D N 1
ATOM 7172 C CA . PHE D 1 137 ? 30.258 17.768 -53.322 1.00 70.17 268 PHE D CA 1
ATOM 7173 C C . PHE D 1 137 ? 29.480 17.517 -52.026 1.00 62.86 268 PHE D C 1
ATOM 7174 O O . PHE D 1 137 ? 28.355 18.004 -51.849 1.00 60.56 268 PHE D O 1
ATOM 7182 N N . TYR D 1 138 ? 30.078 16.718 -51.146 1.00 58.65 269 TYR D N 1
ATOM 7183 C CA . TYR D 1 138 ? 29.491 16.369 -49.855 1.00 58.32 269 TYR D CA 1
ATOM 7184 C C . TYR D 1 138 ? 29.842 17.360 -48.742 1.00 57.62 269 TYR D C 1
ATOM 7185 O O . TYR D 1 138 ? 31.018 17.647 -48.497 1.00 49.56 269 TYR D O 1
ATOM 7194 N N . PHE D 1 139 ? 28.816 17.848 -48.049 1.00 54.65 270 PHE D N 1
ATOM 7195 C CA . PHE D 1 139 ? 29.002 18.827 -46.978 1.00 53.43 270 PHE D CA 1
ATOM 7196 C C . PHE D 1 139 ? 28.255 18.503 -45.684 1.00 53.77 270 PHE D C 1
ATOM 7197 O O . PHE D 1 139 ? 28.045 19.386 -44.856 1.00 59.75 270 PHE D O 1
ATOM 7205 N N . GLY D 1 140 ? 27.812 17.263 -45.523 1.00 50.49 271 GLY D N 1
ATOM 7206 C CA . GLY D 1 140 ? 27.112 16.888 -44.309 1.00 51.74 271 GLY D CA 1
ATOM 7207 C C . GLY D 1 140 ? 25.619 17.171 -44.342 1.00 63.49 271 GLY D C 1
ATOM 7208 O O . GLY D 1 140 ? 24.968 17.160 -43.295 1.00 64.57 271 GLY D O 1
ATOM 7209 N N . GLU D 1 141 ? 25.087 17.435 -45.537 1.00 66.46 272 GLU D N 1
ATOM 7210 C CA . GLU D 1 141 ? 23.635 17.509 -45.789 1.00 65.92 272 GLU D CA 1
ATOM 7211 C C . GLU D 1 141 ? 22.858 18.678 -45.165 1.00 69.03 272 GLU D C 1
ATOM 7212 O O . GLU D 1 141 ? 21.915 19.196 -45.769 1.00 63.88 272 GLU D O 1
ATOM 7218 N N . LEU D 1 142 ? 23.225 19.061 -43.949 1.00 71.03 273 LEU D N 1
ATOM 7219 C CA . LEU D 1 142 ? 22.457 20.040 -43.190 1.00 67.32 273 LEU D CA 1
ATOM 7220 C C . LEU D 1 142 ? 22.900 21.469 -43.509 1.00 64.98 273 LEU D C 1
ATOM 7221 O O . LEU D 1 142 ? 24.041 21.693 -43.924 1.00 64.29 273 LEU D O 1
ATOM 7226 N N . PRO D 1 143 ? 21.983 22.438 -43.341 1.00 60.50 274 PRO D N 1
ATOM 7227 C CA . PRO D 1 143 ? 22.280 23.858 -43.567 1.00 58.48 274 PRO D CA 1
ATOM 7228 C C . PRO D 1 143 ? 23.452 24.341 -42.712 1.00 56.03 274 PRO D C 1
ATOM 7229 O O . PRO D 1 143 ? 24.335 25.041 -43.218 1.00 53.55 274 PRO D O 1
ATOM 7233 N N . LEU D 1 144 ? 23.461 23.966 -41.435 1.00 57.09 275 LEU D N 1
ATOM 7234 C CA . LEU D 1 144 ? 24.564 24.322 -40.551 1.00 63.19 275 LEU D CA 1
ATOM 7235 C C . LEU D 1 144 ? 25.884 23.733 -41.052 1.00 63.38 275 LEU D C 1
ATOM 7236 O O . LEU D 1 144 ? 26.911 24.410 -41.044 1.00 66.00 275 LEU D O 1
ATOM 7241 N N . SER D 1 145 ? 25.856 22.475 -41.483 1.00 60.32 276 SER D N 1
ATOM 7242 C CA . SER D 1 145 ? 27.064 21.834 -42.000 1.00 55.07 276 SER D CA 1
ATOM 7243 C C . SER D 1 145 ? 27.499 22.450 -43.331 1.00 53.85 276 SER D C 1
ATOM 7244 O O . SER D 1 145 ? 28.688 22.660 -43.571 1.00 56.44 276 SER D O 1
ATOM 7247 N N . LEU D 1 146 ? 26.527 22.763 -44.177 1.00 51.93 277 LEU D N 1
ATOM 7248 C CA . LEU D 1 146 ? 26.781 23.475 -45.422 1.00 49.62 277 LEU D CA 1
ATOM 7249 C C . LEU D 1 146 ? 27.460 24.821 -45.172 1.00 55.79 277 LEU D C 1
ATOM 7250 O O . LEU D 1 146 ? 28.437 25.167 -45.841 1.00 57.90 277 LEU D O 1
ATOM 7255 N N . ALA D 1 147 ? 26.936 25.580 -44.215 1.00 56.04 278 ALA D N 1
ATOM 7256 C CA . ALA D 1 147 ? 27.494 26.888 -43.893 1.00 56.09 278 ALA D CA 1
ATOM 7257 C C . ALA D 1 147 ? 28.923 26.774 -43.370 1.00 59.52 278 ALA D C 1
ATOM 7258 O O . ALA D 1 147 ? 29.791 27.583 -43.715 1.00 58.16 278 ALA D O 1
ATOM 7260 N N . ALA D 1 148 ? 29.158 25.767 -42.534 1.00 56.27 279 ALA D N 1
ATOM 7261 C CA . ALA D 1 148 ? 30.485 25.512 -41.990 1.00 57.66 279 ALA D CA 1
ATOM 7262 C C . ALA D 1 148 ? 31.462 25.143 -43.102 1.00 51.39 279 ALA D C 1
ATOM 7263 O O . ALA D 1 148 ? 32.567 25.687 -43.170 1.00 48.22 279 ALA D O 1
ATOM 7265 N N . CYS D 1 149 ? 31.049 24.215 -43.964 1.00 46.32 280 CYS D N 1
ATOM 7266 C CA . CYS D 1 149 ? 31.916 23.681 -45.016 1.00 48.49 280 CYS D CA 1
ATOM 7267 C C . CYS D 1 149 ? 32.218 24.672 -46.135 1.00 48.95 280 CYS D C 1
ATOM 7268 O O . CYS D 1 149 ? 33.122 24.452 -46.939 1.00 50.20 280 CYS D O 1
ATOM 7271 N N . THR D 1 150 ? 31.447 25.750 -46.199 1.00 47.77 281 THR D N 1
ATOM 7272 C CA . THR D 1 150 ? 31.674 26.767 -47.215 1.00 50.59 281 THR D CA 1
ATOM 7273 C C . THR D 1 150 ? 32.296 28.025 -46.609 1.00 52.51 281 THR D C 1
ATOM 7274 O O . THR D 1 150 ? 32.307 29.087 -47.233 1.00 54.09 281 THR D O 1
ATOM 7278 N N . ASN D 1 151 ? 32.782 27.903 -45.379 1.00 49.15 282 ASN D N 1
ATOM 7279 C CA . ASN D 1 151 ? 33.452 29.011 -44.699 1.00 51.96 282 ASN D CA 1
ATOM 7280 C C . ASN D 1 151 ? 32.600 30.275 -44.546 1.00 53.52 282 ASN D C 1
ATOM 7281 O O . ASN D 1 151 ? 32.980 31.351 -45.010 1.00 52.54 282 ASN D O 1
ATOM 7286 N N . GLN D 1 152 ? 31.451 30.143 -43.886 1.00 50.03 283 GLN D N 1
ATOM 7287 C CA . GLN D 1 152 ? 30.579 31.288 -43.638 1.00 54.37 283 GLN D CA 1
ATOM 7288 C C . GLN D 1 152 ? 30.227 31.381 -42.149 1.00 56.86 283 GLN D C 1
ATOM 7289 O O . GLN D 1 152 ? 29.116 31.023 -41.736 1.00 57.64 283 GLN D O 1
ATOM 7295 N N . PRO D 1 153 ? 31.187 31.860 -41.340 1.00 54.82 284 PRO D N 1
ATOM 7296 C CA . PRO D 1 153 ? 31.073 31.902 -39.877 1.00 56.78 284 PRO D CA 1
ATOM 7297 C C . PRO D 1 153 ? 29.893 32.732 -39.368 1.00 65.92 284 PRO D C 1
ATOM 7298 O O . PRO D 1 153 ? 29.303 32.364 -38.349 1.00 67.78 284 PRO D O 1
ATOM 7302 N N . HIS D 1 154 ? 29.570 33.830 -40.050 1.00 69.10 285 HIS D N 1
ATOM 7303 C CA . HIS D 1 154 ? 28.451 34.676 -39.640 1.00 77.40 285 HIS D CA 1
ATOM 7304 C C . HIS D 1 154 ? 27.131 33.915 -39.730 1.00 74.25 285 HIS D C 1
ATOM 7305 O O . HIS D 1 154 ? 26.262 34.037 -38.862 1.00 79.70 285 HIS D O 1
ATOM 7312 N N . ILE D 1 155 ? 26.997 33.123 -40.788 1.00 68.07 286 ILE D N 1
ATOM 7313 C CA . ILE D 1 155 ? 25.823 32.285 -40.980 1.00 68.13 286 ILE D CA 1
ATOM 7314 C C . ILE D 1 155 ? 25.778 31.169 -39.936 1.00 69.08 286 ILE D C 1
ATOM 7315 O O . ILE D 1 155 ? 24.706 30.828 -39.423 1.00 66.74 286 ILE D O 1
ATOM 7320 N N . VAL D 1 156 ? 26.946 30.617 -39.612 1.00 63.50 287 VAL D N 1
ATOM 7321 C CA . VAL D 1 156 ? 27.044 29.628 -38.545 1.00 64.02 287 VAL D CA 1
ATOM 7322 C C . VAL D 1 156 ? 26.539 30.183 -37.209 1.00 68.80 287 VAL D C 1
ATOM 7323 O O . VAL D 1 156 ? 25.705 29.555 -36.554 1.00 68.96 287 VAL D O 1
ATOM 7327 N N . HIS D 1 157 ? 27.013 31.366 -36.822 1.00 71.96 288 HIS D N 1
ATOM 7328 C CA . HIS D 1 157 ? 26.536 32.003 -35.595 1.00 74.27 288 HIS D CA 1
ATOM 7329 C C . HIS D 1 157 ? 25.037 32.272 -35.648 1.00 78.83 288 HIS D C 1
ATOM 7330 O O . HIS D 1 157 ? 24.314 31.992 -34.692 1.00 79.83 288 HIS D O 1
ATOM 7337 N N . TYR D 1 158 ? 24.578 32.811 -36.773 1.00 79.33 289 TYR D N 1
ATOM 7338 C CA . TYR D 1 158 ? 23.167 33.144 -36.946 1.00 80.67 289 TYR D CA 1
ATOM 7339 C C . TYR D 1 158 ? 22.243 31.939 -36.801 1.00 80.30 289 TYR D C 1
ATOM 7340 O O . TYR D 1 158 ? 21.269 31.979 -36.048 1.00 84.90 289 TYR D O 1
ATOM 7349 N N . LEU D 1 159 ? 22.554 30.875 -37.534 1.00 73.70 290 LEU D N 1
ATOM 7350 C CA . LEU D 1 159 ? 21.735 29.668 -37.551 1.00 69.68 290 LEU D CA 1
ATOM 7351 C C . LEU D 1 159 ? 21.634 29.009 -36.179 1.00 71.64 290 LEU D C 1
ATOM 7352 O O . LEU D 1 159 ? 20.606 28.428 -35.835 1.00 74.23 290 LEU D O 1
ATOM 7357 N N . THR D 1 160 ? 22.711 29.094 -35.404 1.00 81.63 291 THR D N 1
ATOM 7358 C CA . THR D 1 160 ? 22.760 28.454 -34.096 1.00 96.51 291 THR D CA 1
ATOM 7359 C C . THR D 1 160 ? 22.117 29.302 -33.003 1.00 111.35 291 THR D C 1
ATOM 7360 O O . THR D 1 160 ? 21.613 28.770 -32.013 1.00 109.42 291 THR D O 1
ATOM 7364 N N . GLU D 1 161 ? 22.123 30.619 -33.197 1.00 130.17 292 GLU D N 1
ATOM 7365 C CA . GLU D 1 161 ? 21.738 31.545 -32.133 1.00 81.29 292 GLU D CA 1
ATOM 7366 C C . GLU D 1 161 ? 20.654 32.579 -32.453 1.00 80.84 292 GLU D C 1
ATOM 7367 O O . GLU D 1 161 ? 20.407 33.467 -31.636 1.00 85.03 292 GLU D O 1
ATOM 7373 N N . ASN D 1 162 ? 20.010 32.487 -33.614 1.00 135.91 293 ASN D N 1
ATOM 7374 C CA . ASN D 1 162 ? 18.944 33.438 -33.911 1.00 118.13 293 ASN D CA 1
ATOM 7375 C C . ASN D 1 162 ? 17.802 33.278 -32.909 1.00 111.21 293 ASN D C 1
ATOM 7376 O O . ASN D 1 162 ? 17.685 32.241 -32.250 1.00 104.54 293 ASN D O 1
ATOM 7381 N N . GLY D 1 163 ? 16.972 34.308 -32.787 1.00 107.16 294 GLY D N 1
ATOM 7382 C CA . GLY D 1 163 ? 15.882 34.281 -31.830 1.00 107.11 294 GLY D CA 1
ATOM 7383 C C . GLY D 1 163 ? 14.610 33.714 -32.425 1.00 108.18 294 GLY D C 1
ATOM 7384 O O . GLY D 1 163 ? 13.551 33.733 -31.791 1.00 112.83 294 GLY D O 1
ATOM 7385 N N . HIS D 1 164 ? 14.722 33.187 -33.642 1.00 104.02 295 HIS D N 1
ATOM 7386 C CA . HIS D 1 164 ? 13.560 32.702 -34.377 1.00 103.04 295 HIS D CA 1
ATOM 7387 C C . HIS D 1 164 ? 13.546 31.180 -34.465 1.00 100.78 295 HIS D C 1
ATOM 7388 O O . HIS D 1 164 ? 12.579 30.537 -34.061 1.00 101.15 295 HIS D O 1
ATOM 7395 N N . LYS D 1 165 ? 14.626 30.605 -34.986 1.00 99.65 296 LYS D N 1
ATOM 7396 C CA . LYS D 1 165 ? 14.692 29.161 -35.158 1.00 98.93 296 LYS D CA 1
ATOM 7397 C C . LYS D 1 165 ? 16.142 28.670 -35.244 1.00 94.90 296 LYS D C 1
ATOM 7398 O O . LYS D 1 165 ? 16.883 29.041 -36.157 1.00 94.83 296 LYS D O 1
ATOM 7404 N N . GLN D 1 166 ? 16.526 27.817 -34.294 1.00 92.76 297 GLN D N 1
ATOM 7405 C CA . GLN D 1 166 ? 17.926 27.427 -34.098 1.00 95.42 297 GLN D CA 1
ATOM 7406 C C . GLN D 1 166 ? 18.258 26.009 -34.569 1.00 91.83 297 GLN D C 1
ATOM 7407 O O . GLN D 1 166 ? 17.564 25.051 -34.227 1.00 98.47 297 GLN D O 1
ATOM 7413 N N . ALA D 1 167 ? 19.329 25.888 -35.349 1.00 84.91 298 ALA D N 1
ATOM 7414 C CA . ALA D 1 167 ? 19.871 24.587 -35.732 1.00 76.32 298 ALA D CA 1
ATOM 7415 C C . ALA D 1 167 ? 20.687 23.963 -34.598 1.00 73.10 298 ALA D C 1
ATOM 7416 O O . ALA D 1 167 ? 21.483 24.646 -33.945 1.00 69.62 298 ALA D O 1
ATOM 7418 N N . ASP D 1 168 ? 20.502 22.660 -34.392 1.00 75.68 299 ASP D N 1
ATOM 7419 C CA . ASP D 1 168 ? 21.174 21.917 -33.328 1.00 75.92 299 ASP D CA 1
ATOM 7420 C C . ASP D 1 168 ? 22.563 21.483 -33.814 1.00 76.18 299 ASP D C 1
ATOM 7421 O O . ASP D 1 168 ? 22.690 20.786 -34.817 1.00 77.47 299 ASP D O 1
ATOM 7426 N N . LEU D 1 169 ? 23.598 21.936 -33.113 1.00 74.19 300 LEU D N 1
ATOM 7427 C CA . LEU D 1 169 ? 24.981 21.573 -33.416 1.00 76.22 300 LEU D CA 1
ATOM 7428 C C . LEU D 1 169 ? 25.197 20.067 -33.430 1.00 79.76 300 LEU D C 1
ATOM 7429 O O . LEU D 1 169 ? 26.021 19.548 -34.190 1.00 75.79 300 LEU D O 1
ATOM 7434 N N . ARG D 1 170 ? 24.425 19.377 -32.596 1.00 82.95 301 ARG D N 1
ATOM 7435 C CA . ARG D 1 170 ? 24.625 17.960 -32.333 1.00 77.98 301 ARG D CA 1
ATOM 7436 C C . ARG D 1 170 ? 23.904 17.120 -33.368 1.00 76.36 301 ARG D C 1
ATOM 7437 O O . ARG D 1 170 ? 23.961 15.887 -33.329 1.00 81.50 301 ARG D O 1
ATOM 7445 N N . ARG D 1 171 ? 23.221 17.797 -34.287 1.00 69.65 302 ARG D N 1
ATOM 7446 C CA . ARG D 1 171 ? 22.494 17.115 -35.347 1.00 71.34 302 ARG D CA 1
ATOM 7447 C C . ARG D 1 171 ? 23.459 16.272 -36.174 1.00 72.46 302 ARG D C 1
ATOM 7448 O O . ARG D 1 171 ? 24.598 16.675 -36.432 1.00 67.01 302 ARG D O 1
ATOM 7456 N N . GLN D 1 172 ? 22.993 15.096 -36.578 1.00 74.91 303 GLN D N 1
ATOM 7457 C CA . GLN D 1 172 ? 23.776 14.192 -37.406 1.00 69.39 303 GLN D CA 1
ATOM 7458 C C . GLN D 1 172 ? 23.051 13.976 -38.727 1.00 69.36 303 GLN D C 1
ATOM 7459 O O . GLN D 1 172 ? 21.822 13.872 -38.751 1.00 71.10 303 GLN D O 1
ATOM 7465 N N . ASP D 1 173 ? 23.801 13.896 -39.824 1.00 66.79 304 ASP D N 1
ATOM 7466 C CA . ASP D 1 173 ? 23.176 13.697 -41.133 1.00 64.20 304 ASP D CA 1
ATOM 7467 C C . ASP D 1 173 ? 22.882 12.223 -41.425 1.00 62.10 304 ASP D C 1
ATOM 7468 O O . ASP D 1 173 ? 22.881 11.396 -40.514 1.00 65.56 304 ASP D O 1
ATOM 7473 N N . SER D 1 174 ? 22.615 11.899 -42.686 1.00 64.58 305 SER D N 1
ATOM 7474 C CA . SER D 1 174 ? 22.223 10.539 -43.046 1.00 70.26 305 SER D CA 1
ATOM 7475 C C . SER D 1 174 ? 23.376 9.533 -42.954 1.00 72.00 305 SER D C 1
ATOM 7476 O O . SER D 1 174 ? 23.149 8.324 -42.940 1.00 76.86 305 SER D O 1
ATOM 7479 N N . ARG D 1 175 ? 24.607 10.030 -42.895 1.00 70.04 306 ARG D N 1
ATOM 7480 C CA . ARG D 1 175 ? 25.763 9.161 -42.715 1.00 65.07 306 ARG D CA 1
ATOM 7481 C C . ARG D 1 175 ? 26.106 9.080 -41.237 1.00 63.71 306 ARG D C 1
ATOM 7482 O O . ARG D 1 175 ? 27.083 8.434 -40.850 1.00 63.14 306 ARG D O 1
ATOM 7490 N N . GLY D 1 176 ? 25.308 9.759 -40.415 1.00 62.29 307 GLY D N 1
ATOM 7491 C CA . GLY D 1 176 ? 25.594 9.859 -38.998 1.00 63.69 307 GLY D CA 1
ATOM 7492 C C . GLY D 1 176 ? 26.653 10.913 -38.729 1.00 60.68 307 GLY D C 1
ATOM 7493 O O . GLY D 1 176 ? 27.195 10.998 -37.626 1.00 57.09 307 GLY D O 1
ATOM 7494 N N . ASN D 1 177 ? 26.948 11.720 -39.744 1.00 61.56 308 ASN D N 1
ATOM 7495 C CA . ASN D 1 177 ? 27.969 12.755 -39.628 1.00 60.74 308 ASN D CA 1
ATOM 7496 C C . ASN D 1 177 ? 27.449 14.040 -39.000 1.00 57.20 308 ASN D C 1
ATOM 7497 O O . ASN D 1 177 ? 26.448 14.607 -39.444 1.00 53.53 308 ASN D O 1
ATOM 7502 N N . THR D 1 178 ? 28.140 14.491 -37.959 1.00 54.02 309 THR D N 1
ATOM 7503 C CA . THR D 1 178 ? 27.902 15.815 -37.418 1.00 52.93 309 THR D CA 1
ATOM 7504 C C . THR D 1 178 ? 28.638 16.819 -38.273 1.00 53.98 309 THR D C 1
ATOM 7505 O O . THR D 1 178 ? 29.407 16.450 -39.167 1.00 46.54 309 THR D O 1
ATOM 7509 N N . VAL D 1 179 ? 28.437 18.091 -37.955 1.00 55.20 310 VAL D N 1
ATOM 7510 C CA . VAL D 1 179 ? 29.154 19.165 -38.617 1.00 53.26 310 VAL D CA 1
ATOM 7511 C C . VAL D 1 179 ? 30.671 18.975 -38.505 1.00 49.70 310 VAL D C 1
ATOM 7512 O O . VAL D 1 179 ? 31.414 19.367 -39.408 1.00 47.43 310 VAL D O 1
ATOM 7516 N N . LEU D 1 180 ? 31.126 18.344 -37.420 1.00 50.59 311 LEU D N 1
ATOM 7517 C CA . LEU D 1 180 ? 32.557 18.078 -37.243 1.00 50.95 311 LEU D CA 1
ATOM 7518 C C . LEU D 1 180 ? 33.073 17.057 -38.262 1.00 50.07 311 LEU D C 1
ATOM 7519 O O . LEU D 1 180 ? 34.131 17.256 -38.865 1.00 46.86 311 LEU D O 1
ATOM 7524 N N . HIS D 1 181 ? 32.320 15.975 -38.457 1.00 51.63 312 HIS D N 1
ATOM 7525 C CA . HIS D 1 181 ? 32.643 14.997 -39.494 1.00 45.72 312 HIS D CA 1
ATOM 7526 C C . HIS D 1 181 ? 32.658 15.640 -40.879 1.00 49.50 312 HIS D C 1
ATOM 7527 O O . HIS D 1 181 ? 33.514 15.317 -41.708 1.00 46.32 312 HIS D O 1
ATOM 7534 N N . ALA D 1 182 ? 31.693 16.529 -41.129 1.00 49.29 313 ALA D N 1
ATOM 7535 C CA . ALA D 1 182 ? 31.592 17.226 -42.408 1.00 45.73 313 ALA D CA 1
ATOM 7536 C C . ALA D 1 182 ? 32.838 18.059 -42.682 1.00 42.22 313 ALA D C 1
ATOM 7537 O O . ALA D 1 182 ? 33.364 18.071 -43.800 1.00 40.79 313 ALA D O 1
ATOM 7539 N N . LEU D 1 183 ? 33.318 18.752 -41.655 1.00 43.81 314 LEU D N 1
ATOM 7540 C CA . LEU D 1 183 ? 34.524 19.553 -41.799 1.00 41.55 314 LEU D CA 1
ATOM 7541 C C . LEU D 1 183 ? 35.699 18.653 -42.156 1.00 47.89 314 LEU D C 1
ATOM 7542 O O . LEU D 1 183 ? 36.548 19.012 -42.987 1.00 42.39 314 LEU D O 1
ATOM 7547 N N . VAL D 1 184 ? 35.727 17.469 -41.548 1.00 44.44 315 VAL D N 1
ATOM 7548 C CA . VAL D 1 184 ? 36.772 16.498 -41.845 1.00 43.78 315 VAL D CA 1
ATOM 7549 C C . VAL D 1 184 ? 36.647 16.034 -43.295 1.00 41.01 315 VAL D C 1
ATOM 7550 O O . VAL D 1 184 ? 37.638 15.955 -44.018 1.00 41.61 315 VAL D O 1
ATOM 7554 N N . ALA D 1 185 ? 35.417 15.756 -43.719 1.00 41.86 316 ALA D N 1
ATOM 7555 C CA . ALA D 1 185 ? 35.160 15.330 -45.092 1.00 44.51 316 ALA D CA 1
ATOM 7556 C C . ALA D 1 185 ? 35.651 16.345 -46.130 1.00 43.57 316 ALA D C 1
ATOM 7557 O O . ALA D 1 185 ? 36.252 15.963 -47.134 1.00 46.18 316 ALA D O 1
ATOM 7559 N N . ILE D 1 186 ? 35.440 17.634 -45.862 1.00 46.38 317 ILE D N 1
ATOM 7560 C CA . ILE D 1 186 ? 35.823 18.680 -46.816 1.00 48.31 317 ILE D CA 1
ATOM 7561 C C . ILE D 1 186 ? 37.260 19.181 -46.642 1.00 41.81 317 ILE D C 1
ATOM 7562 O O . ILE D 1 186 ? 37.749 19.971 -47.450 1.00 42.23 317 ILE D O 1
ATOM 7567 N N . ALA D 1 187 ? 37.937 18.723 -45.592 1.00 36.86 318 ALA D N 1
ATOM 7568 C CA . ALA D 1 187 ? 39.344 19.076 -45.393 1.00 37.42 318 ALA D CA 1
ATOM 7569 C C . ALA D 1 187 ? 40.169 18.517 -46.556 1.00 39.63 318 ALA D C 1
ATOM 7570 O O . ALA D 1 187 ? 39.934 17.378 -46.994 1.00 38.44 318 ALA D O 1
ATOM 7572 N N . ASP D 1 188 ? 41.113 19.313 -47.066 1.00 36.34 319 ASP D N 1
ATOM 7573 C CA . ASP D 1 188 ? 41.976 18.866 -48.167 1.00 39.84 319 ASP D CA 1
ATOM 7574 C C . ASP D 1 188 ? 43.486 19.070 -47.920 1.00 40.25 319 ASP D C 1
ATOM 7575 O O . ASP D 1 188 ? 44.293 18.865 -48.829 1.00 40.28 319 ASP D O 1
ATOM 7580 N N . ASN D 1 189 ? 43.844 19.527 -46.720 1.00 42.64 320 ASN D N 1
ATOM 7581 C CA . ASN D 1 189 ? 45.255 19.700 -46.322 1.00 47.06 320 ASN D CA 1
ATOM 7582 C C . ASN D 1 189 ? 45.983 20.898 -46.969 1.00 44.41 320 ASN D C 1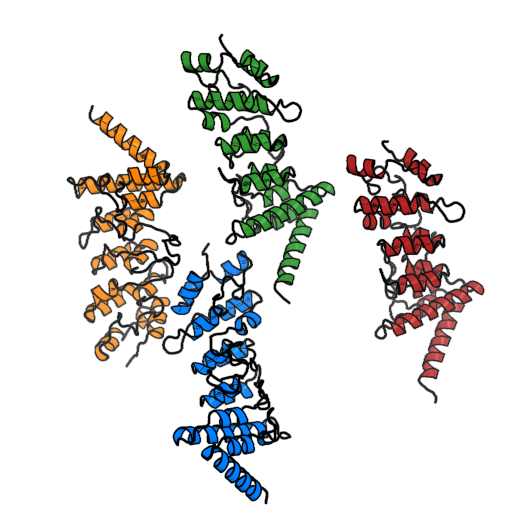
ATOM 7583 O O . ASN D 1 189 ? 47.186 21.093 -46.752 1.00 43.26 320 ASN D O 1
ATOM 7588 N N . THR D 1 190 ? 45.266 21.684 -47.769 1.00 38.19 321 THR D N 1
ATOM 7589 C CA . THR D 1 190 ? 45.812 22.945 -48.267 1.00 40.26 321 THR D CA 1
ATOM 7590 C C . THR D 1 190 ? 45.739 24.005 -47.161 1.00 45.68 321 THR D C 1
ATOM 7591 O O . THR D 1 190 ? 44.925 23.897 -46.235 1.00 42.72 321 THR D O 1
ATOM 7595 N N . ARG D 1 191 ? 46.575 25.031 -47.253 1.00 41.90 322 ARG D N 1
ATOM 7596 C CA . ARG D 1 191 ? 46.715 25.946 -46.129 1.00 43.72 322 ARG D CA 1
ATOM 7597 C C . ARG D 1 191 ? 45.454 26.765 -45.780 1.00 44.31 322 ARG D C 1
ATOM 7598 O O . ARG D 1 191 ? 45.048 26.814 -44.618 1.00 39.46 322 ARG D O 1
ATOM 7606 N N . GLU D 1 192 ? 44.806 27.376 -46.768 1.00 42.11 323 GLU D N 1
ATOM 7607 C CA . GLU D 1 192 ? 43.629 28.186 -46.454 1.00 47.13 323 GLU D CA 1
ATOM 7608 C C . GLU D 1 192 ? 42.476 27.311 -45.981 1.00 44.08 323 GLU D C 1
ATOM 7609 O O . GLU D 1 192 ? 41.698 27.713 -45.111 1.00 43.44 323 GLU D O 1
ATOM 7615 N N . ASN D 1 193 ? 42.373 26.120 -46.563 1.00 37.07 324 ASN D N 1
ATOM 7616 C CA . ASN D 1 193 ? 41.363 25.156 -46.162 1.00 41.55 324 ASN D CA 1
ATOM 7617 C C . ASN D 1 193 ? 41.564 24.733 -44.709 1.00 44.38 324 ASN D C 1
ATOM 7618 O O . ASN D 1 193 ? 40.630 24.763 -43.903 1.00 42.56 324 ASN D O 1
ATOM 7623 N N . THR D 1 194 ? 42.790 24.340 -44.378 1.00 35.89 325 THR D N 1
ATOM 7624 C CA . THR D 1 194 ? 43.114 23.952 -43.013 1.00 35.79 325 THR D CA 1
ATOM 7625 C C . THR D 1 194 ? 42.828 25.109 -42.061 1.00 45.31 325 THR D C 1
ATOM 7626 O O . THR D 1 194 ? 42.276 24.914 -40.973 1.00 40.19 325 THR D O 1
ATOM 7630 N N . LYS D 1 195 ? 43.164 26.320 -42.493 1.00 37.49 326 LYS D N 1
ATOM 7631 C CA . LYS D 1 195 ? 42.915 27.502 -41.673 1.00 51.02 326 LYS D CA 1
ATOM 7632 C C . LYS D 1 195 ? 41.434 27.647 -41.300 1.00 48.62 326 LYS D C 1
ATOM 7633 O O . LYS D 1 195 ? 41.097 27.756 -40.117 1.00 45.84 326 LYS D O 1
ATOM 7639 N N . PHE D 1 196 ? 40.546 27.626 -42.292 1.00 42.82 327 PHE D N 1
ATOM 7640 C CA . PHE D 1 196 ? 39.131 27.807 -41.985 1.00 45.14 327 PHE D CA 1
ATOM 7641 C C . PHE D 1 196 ? 38.492 26.562 -41.375 1.00 47.06 327 PHE D C 1
ATOM 7642 O O . PHE D 1 196 ? 37.602 26.670 -40.531 1.00 51.70 327 PHE D O 1
ATOM 7650 N N . VAL D 1 197 ? 38.936 25.383 -41.797 1.00 39.96 328 VAL D N 1
ATOM 7651 C CA . VAL D 1 197 ? 38.402 24.156 -41.214 1.00 43.84 328 VAL D CA 1
ATOM 7652 C C . VAL D 1 197 ? 38.712 24.088 -39.715 1.00 47.26 328 VAL D C 1
ATOM 7653 O O . VAL D 1 197 ? 37.818 23.808 -38.904 1.00 39.07 328 VAL D O 1
ATOM 7657 N N . THR D 1 198 ? 39.957 24.389 -39.339 1.00 45.82 329 THR D N 1
ATOM 7658 C CA . THR D 1 198 ? 40.331 24.342 -37.923 1.00 45.15 329 THR D CA 1
ATOM 7659 C C . THR D 1 198 ? 39.653 25.457 -37.136 1.00 49.92 329 THR D C 1
ATOM 7660 O O . THR D 1 198 ? 39.218 25.246 -36.002 1.00 50.64 329 THR D O 1
ATOM 7664 N N . LYS D 1 199 ? 39.527 26.628 -37.755 1.00 46.34 330 LYS D N 1
ATOM 7665 C CA . LYS D 1 199 ? 38.882 27.760 -37.107 1.00 48.37 330 LYS D CA 1
ATOM 7666 C C . LYS D 1 199 ? 37.399 27.492 -36.860 1.00 49.40 330 LYS D C 1
ATOM 7667 O O . LYS D 1 199 ? 36.850 27.861 -35.816 1.00 51.29 330 LYS D O 1
ATOM 7673 N N . MET D 1 200 ? 36.754 26.857 -37.833 1.00 42.61 331 MET D N 1
ATOM 7674 C CA . MET D 1 200 ? 35.332 26.534 -37.734 1.00 43.56 331 MET D CA 1
ATOM 7675 C C . MET D 1 200 ? 35.098 25.441 -36.697 1.00 49.15 331 MET D C 1
ATOM 7676 O O . MET D 1 200 ? 34.173 25.515 -35.885 1.00 54.43 331 MET D O 1
ATOM 7681 N N . TYR D 1 201 ? 35.960 24.431 -36.731 1.00 48.38 332 TYR D N 1
ATOM 7682 C CA . TYR D 1 201 ? 35.926 23.326 -35.782 1.00 49.99 332 TYR D CA 1
ATOM 7683 C C . TYR D 1 201 ? 35.961 23.840 -34.338 1.00 52.25 332 TYR D C 1
ATOM 7684 O O . TYR D 1 201 ? 35.159 23.413 -33.498 1.00 50.35 332 TYR D O 1
ATOM 7693 N N . ASP D 1 202 ? 36.877 24.764 -34.058 1.00 54.18 333 ASP D N 1
ATOM 7694 C CA . ASP D 1 202 ? 36.991 25.368 -32.725 1.00 56.47 333 ASP D CA 1
ATOM 7695 C C . ASP D 1 202 ? 35.766 26.207 -32.341 1.00 57.16 333 ASP D C 1
ATOM 7696 O O . ASP D 1 202 ? 35.271 26.133 -31.208 1.00 60.12 333 ASP D O 1
ATOM 7701 N N . LEU D 1 203 ? 35.302 27.010 -33.295 1.00 58.82 334 LEU D N 1
ATOM 7702 C CA . LEU D 1 203 ? 34.117 27.852 -33.129 1.00 66.02 334 LEU D CA 1
ATOM 7703 C C . LEU D 1 203 ? 32.941 27.007 -32.650 1.00 67.55 334 LEU D C 1
ATOM 7704 O O . LEU D 1 203 ? 32.240 27.375 -31.707 1.00 72.78 334 LEU D O 1
ATOM 7709 N N . LEU D 1 204 ? 32.736 25.874 -33.311 1.00 61.10 335 LEU D N 1
ATOM 7710 C CA . LEU D 1 204 ? 31.658 24.958 -32.973 1.00 63.01 335 LEU D CA 1
ATOM 7711 C C . LEU D 1 204 ? 31.838 24.292 -31.604 1.00 69.96 335 LEU D C 1
ATOM 7712 O O . LEU D 1 204 ? 30.865 24.107 -30.871 1.00 76.67 335 LEU D O 1
ATOM 7717 N N . LEU D 1 205 ? 33.076 23.939 -31.259 1.00 67.68 336 LEU D N 1
ATOM 7718 C CA . LEU D 1 205 ? 33.348 23.326 -29.959 1.00 68.84 336 LEU D CA 1
ATOM 7719 C C . LEU D 1 205 ? 33.158 24.300 -28.803 1.00 69.74 336 LEU D C 1
ATOM 7720 O O . LEU D 1 205 ? 32.641 23.921 -27.749 1.00 67.60 336 LEU D O 1
ATOM 7725 N N . ILE D 1 206 ? 33.582 25.547 -28.998 1.00 71.58 337 ILE D N 1
ATOM 7726 C CA . ILE D 1 206 ? 33.347 26.585 -28.001 1.00 75.27 337 ILE D CA 1
ATOM 7727 C C . ILE D 1 206 ? 31.857 26.698 -27.711 1.00 81.63 337 ILE D C 1
ATOM 7728 O O . ILE D 1 206 ? 31.437 26.743 -26.550 1.00 89.29 337 ILE D O 1
ATOM 7733 N N . LYS D 1 207 ? 31.062 26.712 -28.774 1.00 77.76 338 LYS D N 1
ATOM 7734 C CA . LYS D 1 207 ? 29.620 26.874 -28.655 1.00 78.27 338 LYS D CA 1
ATOM 7735 C C . LYS D 1 207 ? 28.926 25.711 -27.949 1.00 83.19 338 LYS D C 1
ATOM 7736 O O . LYS D 1 207 ? 28.058 25.920 -27.097 1.00 87.32 338 LYS D O 1
ATOM 7742 N N . CYS D 1 208 ? 29.311 24.489 -28.301 1.00 82.94 339 CYS D N 1
ATOM 7743 C CA . CYS D 1 208 ? 28.699 23.306 -27.710 1.00 83.34 339 CYS D CA 1
ATOM 7744 C C . CYS D 1 208 ? 29.042 23.207 -26.223 1.00 83.44 339 CYS D C 1
ATOM 7745 O O . CYS D 1 208 ? 28.249 22.717 -25.417 1.00 80.08 339 CYS D O 1
ATOM 7748 N N . ALA D 1 209 ? 30.230 23.684 -25.870 1.00 82.42 340 ALA D N 1
ATOM 7749 C CA . ALA D 1 209 ? 30.666 23.711 -24.481 1.00 82.63 340 ALA D CA 1
ATOM 7750 C C . ALA D 1 209 ? 29.816 24.695 -23.685 1.00 87.24 340 ALA D C 1
ATOM 7751 O O . ALA D 1 209 ? 29.488 24.453 -22.519 1.00 88.42 340 ALA D O 1
ATOM 7753 N N . LYS D 1 210 ? 29.475 25.814 -24.317 1.00 86.70 341 LYS D N 1
ATOM 7754 C CA . LYS D 1 210 ? 28.594 26.799 -23.702 1.00 90.95 341 LYS D CA 1
ATOM 7755 C C . LYS D 1 210 ? 27.158 26.285 -23.601 1.00 95.37 341 LYS D C 1
ATOM 7756 O O . LYS D 1 210 ? 26.548 26.327 -22.530 1.00 100.55 341 LYS D O 1
ATOM 7762 N N . LEU D 1 211 ? 26.625 25.805 -24.724 1.00 89.87 342 LEU D N 1
ATOM 7763 C CA . LEU D 1 211 ? 25.208 25.455 -24.819 1.00 85.66 342 LEU D CA 1
ATOM 7764 C C . LEU D 1 211 ? 24.869 24.051 -24.322 1.00 86.12 342 LEU D C 1
ATOM 7765 O O . LEU D 1 211 ? 23.791 23.830 -23.771 1.00 87.94 342 LEU D O 1
ATOM 7770 N N . PHE D 1 212 ? 25.782 23.105 -24.513 1.00 85.25 343 PHE D N 1
ATOM 7771 C CA . PHE D 1 212 ? 25.493 21.714 -24.183 1.00 84.20 343 PHE D CA 1
ATOM 7772 C C . PHE D 1 212 ? 26.644 21.070 -23.408 1.00 80.06 343 PHE D C 1
ATOM 7773 O O . PHE D 1 212 ? 27.313 20.166 -23.918 1.00 74.02 343 PHE D O 1
ATOM 7781 N N . PRO D 1 213 ? 26.873 21.537 -22.167 1.00 80.42 344 PRO D N 1
ATOM 7782 C CA . PRO D 1 213 ? 28.018 21.098 -21.361 1.00 82.68 344 PRO D CA 1
ATOM 7783 C C . PRO D 1 213 ? 27.971 19.604 -21.069 1.00 85.66 344 PRO D C 1
ATOM 7784 O O . PRO D 1 213 ? 28.998 19.005 -20.734 1.00 87.66 344 PRO D O 1
ATOM 7788 N N . ASP D 1 214 ? 26.787 19.012 -21.206 1.00 83.46 345 ASP D N 1
ATOM 7789 C CA . ASP D 1 214 ? 26.618 17.598 -20.914 1.00 83.75 345 ASP D CA 1
ATOM 7790 C C . ASP D 1 214 ? 26.940 16.729 -22.134 1.00 77.74 345 ASP D C 1
ATOM 7791 O O . ASP D 1 214 ? 26.892 15.498 -22.068 1.00 70.73 345 ASP D O 1
ATOM 7796 N N . THR D 1 215 ? 27.292 17.375 -23.241 1.00 78.72 346 THR D N 1
ATOM 7797 C CA . THR D 1 215 ? 27.577 16.656 -24.476 1.00 79.80 346 THR D CA 1
ATOM 7798 C C . THR D 1 215 ? 29.036 16.777 -24.887 1.00 75.77 346 THR D C 1
ATOM 7799 O O . THR D 1 215 ? 29.578 17.882 -24.979 1.00 70.01 346 THR D O 1
ATOM 7803 N N . ASN D 1 216 ? 29.660 15.634 -25.151 1.00 77.00 347 ASN D N 1
ATOM 7804 C CA . ASN D 1 216 ? 30.957 15.609 -25.808 1.00 74.24 347 ASN D CA 1
ATOM 7805 C C . ASN D 1 216 ? 30.723 15.394 -27.298 1.00 72.15 347 ASN D C 1
ATOM 7806 O O . ASN D 1 216 ? 30.544 14.263 -27.753 1.00 70.10 347 ASN D O 1
ATOM 7811 N N . LEU D 1 217 ? 30.730 16.490 -28.051 1.00 73.19 348 LEU D N 1
ATOM 7812 C CA . LEU D 1 217 ? 30.398 16.457 -29.472 1.00 71.64 348 LEU D CA 1
ATOM 7813 C C . LEU D 1 217 ? 31.323 15.540 -30.266 1.00 70.31 348 LEU D C 1
ATOM 7814 O O . LEU D 1 217 ? 30.897 14.888 -31.217 1.00 73.14 348 LEU D O 1
ATOM 7819 N N . GLU D 1 218 ? 32.587 15.493 -29.863 1.00 69.92 349 GLU D N 1
ATOM 7820 C CA . GLU D 1 218 ? 33.582 14.656 -30.520 1.00 70.58 349 GLU D CA 1
ATOM 7821 C C . GLU D 1 218 ? 33.380 13.175 -30.185 1.00 76.89 349 GLU D C 1
ATOM 7822 O O . GLU D 1 218 ? 33.990 12.299 -30.803 1.00 74.70 349 GLU D O 1
ATOM 7828 N N . ALA D 1 219 ? 32.514 12.904 -29.211 1.00 82.52 350 ALA D N 1
ATOM 7829 C CA . ALA D 1 219 ? 32.237 11.537 -28.786 1.00 82.21 350 ALA D CA 1
ATOM 7830 C C . ALA D 1 219 ? 31.076 10.975 -29.589 1.00 82.17 350 ALA D C 1
ATOM 7831 O O . ALA D 1 219 ? 30.823 9.770 -29.568 1.00 85.84 350 ALA D O 1
ATOM 7833 N N . LEU D 1 220 ? 30.348 11.853 -30.273 1.00 78.17 351 LEU D N 1
ATOM 7834 C CA . LEU D 1 220 ? 29.296 11.391 -31.164 1.00 74.97 351 LEU D CA 1
ATOM 7835 C C . LEU D 1 220 ? 29.969 10.701 -32.334 1.00 72.59 351 LEU D C 1
ATOM 7836 O O . LEU D 1 220 ? 30.787 11.300 -33.035 1.00 72.60 351 LEU D O 1
ATOM 7841 N N . LEU D 1 221 ? 29.628 9.436 -32.537 1.00 71.63 352 LEU D N 1
ATOM 7842 C CA . LEU D 1 221 ? 30.287 8.624 -33.547 1.00 67.28 352 LEU D CA 1
ATOM 7843 C C . LEU D 1 221 ? 29.364 8.517 -34.762 1.00 61.93 352 LEU D C 1
ATOM 7844 O O . LEU D 1 221 ? 28.142 8.509 -34.615 1.00 62.67 352 LEU D O 1
ATOM 7849 N N . ASN D 1 222 ? 29.939 8.448 -35.961 1.00 61.00 353 ASN D N 1
ATOM 7850 C CA . ASN D 1 222 ? 29.125 8.272 -37.169 1.00 63.33 353 ASN D CA 1
ATOM 7851 C C . ASN D 1 222 ? 28.743 6.816 -37.443 1.00 64.97 353 ASN D C 1
ATOM 7852 O O . ASN D 1 222 ? 28.958 5.937 -36.603 1.00 67.68 353 ASN D O 1
ATOM 7857 N N . ASN D 1 223 ? 28.178 6.565 -38.621 1.00 64.89 354 ASN D N 1
ATOM 7858 C CA . ASN D 1 223 ? 27.694 5.230 -38.958 1.00 68.48 354 ASN D CA 1
ATOM 7859 C C . ASN D 1 223 ? 28.810 4.207 -39.203 1.00 69.38 354 ASN D C 1
ATOM 7860 O O . ASN D 1 223 ? 28.556 3.002 -39.281 1.00 72.35 354 ASN D O 1
ATOM 7865 N N . ASP D 1 224 ? 30.041 4.692 -39.322 1.00 60.40 355 ASP D N 1
ATOM 7866 C CA . ASP D 1 224 ? 31.206 3.818 -39.361 1.00 62.35 355 ASP D CA 1
ATOM 7867 C C . ASP D 1 224 ? 31.765 3.633 -37.953 1.00 64.65 355 ASP D C 1
ATOM 7868 O O . ASP D 1 224 ? 32.799 2.990 -37.772 1.00 64.88 355 ASP D O 1
ATOM 7873 N N . GLY D 1 225 ? 31.085 4.213 -36.964 1.00 62.38 356 GLY D N 1
ATOM 7874 C CA . GLY D 1 225 ? 31.541 4.145 -35.587 1.00 63.09 356 GLY D CA 1
ATOM 7875 C C . GLY D 1 225 ? 32.783 4.986 -35.367 1.00 60.62 356 GLY D C 1
ATOM 7876 O O . GLY D 1 225 ? 33.558 4.758 -34.433 1.00 58.57 356 GLY D O 1
ATOM 7877 N N . LEU D 1 226 ? 32.981 5.960 -36.245 1.00 59.80 357 LEU D N 1
ATOM 7878 C CA . LEU D 1 226 ? 34.157 6.810 -36.176 1.00 56.77 357 LEU D CA 1
ATOM 7879 C C . LEU D 1 226 ? 33.876 8.192 -35.603 1.00 58.05 357 LEU D C 1
ATOM 7880 O O . LEU D 1 226 ? 32.864 8.833 -35.910 1.00 59.23 357 LEU D O 1
ATOM 7885 N N . SER D 1 227 ? 34.800 8.631 -34.760 1.00 44.00 358 SER D N 1
ATOM 7886 C CA . SER D 1 227 ? 34.822 10.001 -34.284 1.00 51.15 358 SER D CA 1
ATOM 7887 C C . SER D 1 227 ? 35.447 10.851 -35.385 1.00 53.48 358 SER D C 1
ATOM 7888 O O . SER D 1 227 ? 36.064 10.311 -36.310 1.00 57.07 358 SER D O 1
ATOM 7891 N N . PRO D 1 228 ? 35.276 12.183 -35.309 1.00 49.17 359 PRO D N 1
ATOM 7892 C CA . PRO D 1 228 ? 35.930 13.038 -36.308 1.00 47.34 359 PRO D CA 1
ATOM 7893 C C . PRO D 1 228 ? 37.432 12.819 -36.335 1.00 46.68 359 PRO D C 1
ATOM 7894 O O . PRO D 1 228 ? 38.028 12.746 -37.413 1.00 45.32 359 PRO D O 1
ATOM 7898 N N . LEU D 1 229 ? 38.028 12.716 -35.151 1.00 45.08 360 LEU D N 1
ATOM 7899 C CA . LEU D 1 229 ? 39.451 12.456 -35.035 1.00 45.39 360 LEU D CA 1
ATOM 7900 C C . LEU D 1 229 ? 39.829 11.194 -35.808 1.00 43.28 360 LEU D C 1
ATOM 7901 O O . LEU D 1 229 ? 40.722 11.229 -36.659 1.00 41.24 360 LEU D O 1
ATOM 7906 N N . MET D 1 230 ? 39.120 10.095 -35.542 1.00 45.10 361 MET D N 1
ATOM 7907 C CA . MET D 1 230 ? 39.441 8.813 -36.167 1.00 48.48 361 MET D CA 1
ATOM 7908 C C . MET D 1 230 ? 39.084 8.818 -37.653 1.00 49.08 361 MET D C 1
ATOM 7909 O O . MET D 1 230 ? 39.763 8.182 -38.471 1.00 49.45 361 MET D O 1
ATOM 7914 N N . MET D 1 231 ? 38.029 9.550 -38.004 1.00 43.50 362 MET D N 1
ATOM 7915 C CA . MET D 1 231 ? 37.688 9.742 -39.406 1.00 44.01 362 MET D CA 1
ATOM 7916 C C . MET D 1 231 ? 38.830 10.447 -40.124 1.00 37.24 362 MET D C 1
ATOM 7917 O O . MET D 1 231 ? 39.201 10.078 -41.239 1.00 44.45 362 MET D O 1
ATOM 7922 N N . ALA D 1 232 ? 39.367 11.481 -39.486 1.00 41.63 363 ALA D N 1
ATOM 7923 C CA . ALA D 1 232 ? 40.487 12.232 -40.047 1.00 47.07 363 ALA D CA 1
ATOM 7924 C C . ALA D 1 232 ? 41.720 11.349 -40.249 1.00 49.03 363 ALA D C 1
ATOM 7925 O O . ALA D 1 232 ? 42.382 11.406 -41.295 1.00 43.46 363 ALA D O 1
ATOM 7927 N N . ALA D 1 233 ? 42.008 10.520 -39.251 1.00 44.92 364 ALA D N 1
ATOM 7928 C CA . ALA D 1 233 ? 43.150 9.616 -39.317 1.00 47.97 364 ALA D CA 1
ATOM 7929 C C . ALA D 1 233 ? 42.990 8.626 -40.462 1.00 46.35 364 ALA D C 1
ATOM 7930 O O . ALA D 1 233 ? 43.919 8.395 -41.229 1.00 43.18 364 ALA D O 1
ATOM 7932 N N . LYS D 1 234 ? 41.798 8.049 -40.570 1.00 47.98 365 LYS D N 1
ATOM 7933 C CA . LYS D 1 234 ? 41.524 7.034 -41.577 1.00 46.23 365 LYS D CA 1
ATOM 7934 C C . LYS D 1 234 ? 41.589 7.618 -42.980 1.00 44.58 365 LYS D C 1
ATOM 7935 O O . LYS D 1 234 ? 42.012 6.947 -43.925 1.00 47.11 365 LYS D O 1
ATOM 7941 N N . THR D 1 235 ? 41.185 8.878 -43.107 1.00 44.42 366 THR D N 1
ATOM 7942 C CA . THR D 1 235 ? 41.062 9.516 -44.419 1.00 44.00 366 THR D CA 1
ATOM 7943 C C . THR D 1 235 ? 42.222 10.456 -44.754 1.00 42.73 366 THR D C 1
ATOM 7944 O O . THR D 1 235 ? 42.153 11.193 -45.736 1.00 45.20 366 THR D O 1
ATOM 7948 N N . GLY D 1 236 ? 43.271 10.438 -43.935 1.00 47.24 367 GLY D N 1
ATOM 7949 C CA . GLY D 1 236 ? 44.480 11.181 -44.246 1.00 42.23 367 GLY D CA 1
ATOM 7950 C C . GLY D 1 236 ? 44.332 12.684 -44.127 1.00 43.66 367 GLY D C 1
ATOM 7951 O O . GLY D 1 236 ? 45.036 13.438 -44.806 1.00 45.55 367 GLY D O 1
ATOM 7952 N N . LYS D 1 237 ? 43.396 13.141 -43.303 1.00 45.38 368 LYS D N 1
ATOM 7953 C CA . LYS D 1 237 ? 43.227 14.581 -43.139 1.00 33.17 368 LYS D CA 1
ATOM 7954 C C . LYS D 1 237 ? 44.155 15.093 -42.031 1.00 36.84 368 LYS D C 1
ATOM 7955 O O . LYS D 1 237 ? 43.703 15.433 -40.928 1.00 43.51 368 LYS D O 1
ATOM 7961 N N . ILE D 1 238 ? 45.445 15.150 -42.356 1.00 46.38 369 ILE D N 1
ATOM 7962 C CA . ILE D 1 238 ? 46.509 15.451 -41.403 1.00 52.02 369 ILE D CA 1
ATOM 7963 C C . ILE D 1 238 ? 46.346 16.814 -40.739 1.00 53.21 369 ILE D C 1
ATOM 7964 O O . ILE D 1 238 ? 46.611 16.952 -39.538 1.00 42.77 369 ILE D O 1
ATOM 7969 N N . GLY D 1 239 ? 45.973 17.827 -41.528 1.00 39.16 370 GLY D N 1
ATOM 7970 C CA . GLY D 1 239 ? 45.861 19.179 -41.007 1.00 43.13 370 GLY D CA 1
ATOM 7971 C C . GLY D 1 239 ? 44.879 19.259 -39.847 1.00 43.15 370 GLY D C 1
ATOM 7972 O O . GLY D 1 239 ? 45.230 19.756 -38.769 1.00 40.06 370 GLY D O 1
ATOM 7973 N N . ILE D 1 240 ? 43.667 18.740 -40.050 1.00 41.98 371 ILE D N 1
ATOM 7974 C CA . ILE D 1 240 ? 42.646 18.757 -39.005 1.00 40.16 371 ILE D CA 1
ATOM 7975 C C . ILE D 1 240 ? 42.940 17.736 -37.892 1.00 37.51 371 ILE D C 1
ATOM 7976 O O . ILE D 1 240 ? 42.695 18.011 -36.721 1.00 48.20 371 ILE D O 1
ATOM 7981 N N . PHE D 1 241 ? 43.480 16.575 -38.255 1.00 42.94 372 PHE D N 1
ATOM 7982 C CA . PHE D 1 241 ? 43.866 15.560 -37.275 1.00 41.60 372 PHE D CA 1
ATOM 7983 C C . PHE D 1 241 ? 44.862 16.088 -36.234 1.00 44.12 372 PHE D C 1
ATOM 7984 O O . PHE D 1 241 ? 44.664 15.914 -35.026 1.00 38.29 372 PHE D O 1
ATOM 7992 N N . GLN D 1 242 ? 45.938 16.717 -36.701 1.00 40.37 373 GLN D N 1
ATOM 7993 C CA . GLN D 1 242 ? 46.962 17.248 -35.797 1.00 43.83 373 GLN D CA 1
ATOM 7994 C C . GLN D 1 242 ? 46.432 18.398 -34.939 1.00 41.23 373 GLN D C 1
ATOM 7995 O O . GLN D 1 242 ? 46.832 18.558 -33.779 1.00 38.43 373 GLN D O 1
ATOM 8001 N N . HIS D 1 243 ? 45.537 19.193 -35.522 1.00 41.20 374 HIS D N 1
ATOM 8002 C CA . HIS D 1 243 ? 44.898 20.291 -34.802 1.00 44.75 374 HIS D CA 1
ATOM 8003 C C . HIS D 1 243 ? 44.091 19.768 -33.617 1.00 46.09 374 HIS D C 1
ATOM 8004 O O . HIS D 1 243 ? 44.146 20.334 -32.525 1.00 46.13 374 HIS D O 1
ATOM 8011 N N . ILE D 1 244 ? 43.348 18.685 -33.831 1.00 44.95 375 ILE D N 1
ATOM 8012 C CA . ILE D 1 244 ? 42.565 18.082 -32.757 1.00 49.07 375 ILE D CA 1
ATOM 8013 C C . ILE D 1 244 ? 43.481 17.472 -31.685 1.00 43.70 375 ILE D C 1
ATOM 8014 O O . ILE D 1 244 ? 43.223 17.612 -30.487 1.00 46.19 375 ILE D O 1
ATOM 8019 N N . ILE D 1 245 ? 44.549 16.803 -32.114 1.00 39.78 376 ILE D N 1
ATOM 8020 C CA . ILE D 1 245 ? 45.532 16.268 -31.174 1.00 36.25 376 ILE D CA 1
ATOM 8021 C C . ILE D 1 245 ? 46.113 17.390 -30.305 1.00 41.01 376 ILE D C 1
ATOM 8022 O O . ILE D 1 245 ? 46.208 17.245 -29.083 1.00 42.86 376 ILE D O 1
ATOM 8027 N N . ARG D 1 246 ? 46.489 18.509 -30.929 1.00 38.88 377 ARG D N 1
ATOM 8028 C CA . ARG D 1 246 ? 47.003 19.658 -30.176 1.00 48.17 377 ARG D CA 1
ATOM 8029 C C . ARG D 1 246 ? 45.979 20.219 -29.192 1.00 51.58 377 ARG D C 1
ATOM 8030 O O . ARG D 1 246 ? 46.334 20.637 -28.082 1.00 52.98 377 ARG D O 1
ATOM 8038 N N . ARG D 1 247 ? 44.713 20.209 -29.599 1.00 48.46 378 ARG D N 1
ATOM 8039 C CA . ARG D 1 247 ? 43.624 20.655 -28.744 1.00 51.28 378 ARG D CA 1
ATOM 8040 C C . ARG D 1 247 ? 43.533 19.756 -27.519 1.00 45.83 378 ARG D C 1
ATOM 8041 O O . ARG D 1 247 ? 43.329 20.227 -26.402 1.00 50.97 378 ARG D O 1
ATOM 8049 N N . GLU D 1 248 ? 43.687 18.456 -27.740 1.00 40.93 379 GLU D N 1
ATOM 8050 C CA . GLU D 1 248 ? 43.581 17.488 -26.659 1.00 42.35 379 GLU D CA 1
ATOM 8051 C C . GLU D 1 248 ? 44.712 17.658 -25.639 1.00 46.73 379 GLU D C 1
ATOM 8052 O O . GLU D 1 248 ? 44.498 17.583 -24.420 1.00 52.44 379 GLU D O 1
ATOM 8058 N N . ILE D 1 249 ? 45.912 17.918 -26.149 1.00 38.76 380 ILE D N 1
ATOM 8059 C CA . ILE D 1 249 ? 47.088 18.122 -25.312 1.00 45.00 380 ILE D CA 1
ATOM 8060 C C . ILE D 1 249 ? 46.941 19.426 -24.540 1.00 48.50 380 ILE D C 1
ATOM 8061 O O . ILE D 1 249 ? 47.304 19.517 -23.362 1.00 41.80 380 ILE D O 1
ATOM 8066 N N . ALA D 1 250 ? 46.415 20.440 -25.219 1.00 40.87 381 ALA D N 1
ATOM 8067 C CA . ALA D 1 250 ? 46.156 21.724 -24.581 1.00 46.51 381 ALA D CA 1
ATOM 8068 C C . ALA D 1 250 ? 45.103 21.609 -23.483 1.00 49.72 381 ALA D C 1
ATOM 8069 O O . ALA D 1 250 ? 45.228 22.238 -22.427 1.00 55.01 381 ALA D O 1
ATOM 8071 N N . ASP D 1 251 ? 44.075 20.799 -23.733 1.00 50.11 382 ASP D N 1
ATOM 8072 C CA . ASP D 1 251 ? 43.009 20.570 -22.758 1.00 53.28 382 ASP D CA 1
ATOM 8073 C C . ASP D 1 251 ? 43.589 19.894 -21.509 1.00 46.32 382 ASP D C 1
ATOM 8074 O O . ASP D 1 251 ? 43.246 20.245 -20.376 1.00 55.92 382 ASP D O 1
ATOM 8079 N N . ALA D 1 252 ? 44.460 18.919 -21.736 1.00 44.60 383 ALA D N 1
ATOM 8080 C CA . ALA D 1 252 ? 45.107 18.192 -20.650 1.00 48.94 383 ALA D CA 1
ATOM 8081 C C . ALA D 1 252 ? 45.946 19.134 -19.796 1.00 47.54 383 ALA D C 1
ATOM 8082 O O . ALA D 1 252 ? 45.843 19.138 -18.565 1.00 48.03 383 ALA D O 1
ATOM 8084 N N . ALA D 1 253 ? 46.747 19.958 -20.465 1.00 50.44 384 ALA D N 1
ATOM 8085 C CA . ALA D 1 253 ? 47.619 20.912 -19.790 1.00 52.52 384 ALA D CA 1
ATOM 8086 C C . ALA D 1 253 ? 46.829 21.909 -18.957 1.00 59.77 384 ALA D C 1
ATOM 8087 O O . ALA D 1 253 ? 47.256 22.288 -17.857 1.00 53.11 384 ALA D O 1
ATOM 8089 N N . ALA D 1 254 ? 45.676 22.325 -19.476 1.00 51.55 385 ALA D N 1
ATOM 8090 C CA . ALA D 1 254 ? 44.865 23.338 -18.814 1.00 55.16 385 ALA D CA 1
ATOM 8091 C C . ALA D 1 254 ? 44.277 22.871 -17.488 1.00 67.35 385 ALA D C 1
ATOM 8092 O O . ALA D 1 254 ? 43.986 23.690 -16.618 1.00 72.47 385 ALA D O 1
ATOM 8094 N N . HIS D 1 255 ? 44.081 21.565 -17.334 1.00 54.95 386 HIS D N 1
ATOM 8095 C CA . HIS D 1 255 ? 43.519 21.044 -16.089 1.00 65.26 386 HIS D CA 1
ATOM 8096 C C . HIS D 1 255 ? 44.582 20.337 -15.244 1.00 62.48 386 HIS D C 1
ATOM 8097 O O . HIS D 1 255 ? 44.256 19.723 -14.225 1.00 68.67 386 HIS D O 1
ATOM 8104 N N . HIS D 1 256 ? 45.845 20.420 -15.665 1.00 60.69 387 HIS D N 1
ATOM 8105 C CA . HIS D 1 256 ? 46.912 19.660 -15.006 1.00 68.03 387 HIS D CA 1
ATOM 8106 C C . HIS D 1 256 ? 48.270 20.379 -14.915 1.00 73.84 387 HIS D C 1
ATOM 8107 O O . HIS D 1 256 ? 49.268 19.883 -15.438 1.00 77.93 387 HIS D O 1
ATOM 8114 N N . HIS D 1 257 ? 48.324 21.522 -14.239 1.00 80.60 388 HIS D N 1
ATOM 8115 C CA . HIS D 1 257 ? 49.602 22.213 -14.039 1.00 90.08 388 HIS D CA 1
ATOM 8116 C C . HIS D 1 257 ? 50.515 21.498 -13.042 1.00 104.78 388 HIS D C 1
ATOM 8117 O O . HIS D 1 257 ? 50.717 21.984 -11.928 1.00 108.63 388 HIS D O 1
ATOM 8124 N N . HIS D 1 258 ? 51.065 20.360 -13.469 1.00 63.83 389 HIS D N 1
ATOM 8125 C CA . HIS D 1 258 ? 52.068 19.581 -12.725 1.00 82.65 389 HIS D CA 1
ATOM 8126 C C . HIS D 1 258 ? 51.897 19.580 -11.203 1.00 83.58 389 HIS D C 1
ATOM 8127 O O . HIS D 1 258 ? 52.505 20.388 -10.497 1.00 143.84 389 HIS D O 1
#

Nearest PDB structures (foldseek):
  3w9g-assembly1_A  TM=1.004E+00  e=3.765E-42  Gallus gallus
  4dx1-assembly2_B  TM=9.689E-01  e=5.283E-34  Homo sapiens
  7mz9-assembly1_C  TM=9.569E-01  e=2.286E-24  Rattus norvegicus
  7lqy-assembly1_B  TM=9.606E-01  e=1.879E-24  Ictidomys tridecemlineatus
  6l93-assembly4_D  TM=9.475E-01  e=1.334E-24  Homo sapiens

Secondary structure (DSSP, 8-state):
-----HHHHHHHHHHT-GGGGTTHHHHHHHHT--TTSGGGS-TTT---HHHHHHTS-BTTB-THHHHHHHHHHHTT-HHHHHH--EE-SSEEEE-HHHHHHHTT-HHHHHHHHHTT--TT---EEP--SSS----S--S-SSHHHHHHHTT-HHHHHHHHH-SS-PPPTT---TTS--HHHHHHHH--S-HHHHHHHHHHHHHHHHHHHHH-TT--GGG---TTS--HHHHHHHTT-HHHHHHHHHHHHHHHHHT-/-----HHHHHHHHHHT-GGGGTTHHHHHHHHT--TTSGGGS-TTT---HHHHHHTS-BTTB-THHHHHHHHHHHTT-HHHHHH--B--SSEESB-HHHHHHHTT-HHHHHHHHHTT--TT---EEP--SSS----S--S-SSHHHHHHHTT-HHHHHHHHH-SS-PPPTT---TTS--HHHHHHHH--S-HHHHHHHHHHHHHHHHHHHHH-TT--GGG---TTS--HHHHHHHTT-HHHHHHHHHHHHHHHHHT-/----HHHHHHHHHHT-GGGGTTHHHHHHHTT--TTSGGGS-TTT---HHHHHHTS-BTTB-THHHHHHHHHHHTT-HHHHHH--B--SSEESB-HHHHHHHTT-HHHHHHHHHTT--TT---EEP-----S--S-SSHHHHHHHTT-HHHHHHHHH-SS-PPPTT---TTS--HHHHHHHH--S-HHHHHHHHHHHHHHHHHHHHH-TT--GGG---TTS--HHHHHHHTT-HHHHHHHHHHHHHHHHHT--/----HHHHHHHHHHT-GGGGTTHHHHHHHTT--TTSGGGS-TTT---HHHHHHTS-BTTB-THHHHHHHHHHHTT-HHHHHT--B--SSEESB-HHHHHHHTT-HHHHHHHHHTT--TT---EEP----S----SSHHHHHHHTT-HHHHHHHHH-SS----TT---TTS--HHHHHHHH--S-HHHHHHHHHHHHHHHHHHHHH-TT--GGG---TTS--HHHHHHHTT-HHHHHHHHHHHHHHHHHT---

Sequence (1016 aa):
MKVFNRPILFDIVSRGSPDGLEGLLSFLLTHKKRLTDEEFREPSTGKTCLPKALLNLSAGRNDTIPILLDIAEKTGNMREFINSPFRDVYYRGQTALHIAIERRCKHYVELLVEKGADVHAQARGRFFQPKDEGGYFYFGELPLSLAACTNQPHIVHYLTENGHKQADLRRQDSRGNTVLHALVAIADNTRENTKFVTKMYDLLLIKCAKLFPDTNLEALLNNDGLSPLMMAAKTGKIGIFQHIIRREIADAAAHHMKVFNRPILFDIVSRGSPDGLEGLLSFLLTHKKRLTDEEFREPSTGKTCLPKALLNLSAGRNDTIPILLDIAEKTGNMREFINSPFRDVYYRGQTALHIAIERRCKHYVELLVEKGADVHAQARGRFFQPKDEGGYFYFGELPLSLAACTNQPHIVHYLTENGHKQADLRRQDSRGNTVLHALVAIADNTRENTKFVTKMYDLLLIKCAKLFPDTNLEALLNNDGLSPLMMAAKTGKIGIFQHIIRREIADAAAHHKVFNRPILFDIVSRGSPDGLEGLLSFLLTHKKRLTDEEFREPSTGKTCLPKALLNLSAGRNDTIPILLDIAEKTGNMREFINSPFRDVYYRGQTALHIAIERRCKHYVELLVEKGADVHAQARGRFFEGGYFYFGELPLSLAACTNQPHIVHYLTENGHKQADLRRQDSRGNTVLHALVAIADNTRENTKFVTKMYDLLLIKCAKLFPDTNLEALLNNDGLSPLMMAAKTGKIGIFQHIIRREIADAAAHHHKVFNRPILFDIVSRGSPDGLEGLLSFLLTHKKRLTDEEFREPSTGKTCLPKALLNLSAGRNDTIPILLDIAEKTGNMREFINSPFRDVYYRGQTALHIAIERRCKHYVELLVEKGADVHAQARGRFEGGYFYFGELPLSLAACTNQPHIVHYLTENGHKQADLRRQDSRGNTVLHALVAIADNTRENTKFVTKMYDLLLIKCAKLFPDTNLEALLNNDGLSPLMMAAKTGKIGIFQHIIRREIADAAAHHHH

Foldseek 3Di:
DDDDWQVQLLVCLLVLPLVSCVCVLVNCVVVVHAQQDPRQADVVWSDGSLLSNLVRDDVLDRVNNVVNLVSCVSSVHNQCNQQRWTDDQFWTQDGSLLSCLLVPPLPVNVVSQQSHYDQFGFTHTDADDPDRPRPHDDQQRGSLSSNLLVLNVVSNCCQQDPPRHHDDQLDHHPQQDGSLLSLLVSQDQDDVSLVSSLVSNVVSQVVCCVPPVVDDSQCRATNVRDGSLVSNVVVVRVSNNVSVVVVVVVVVVVVD/DDDDWQVQLLVCLLVLPLVSCVCVLVNCVVVVHAQQDPRQADVVWSHGSLLSNLVRADVLDRNNNVVNLVSCVVSVHNQCNQQGWTDDQFWTQDGSLLSCLVVVPVVVNVVSLQRHYDQFTFTHTDADPPDRPNPHDQQQRGSLSSNLLVLNVVSNCCQQDPPRHHDDQLDHHPQQDGSLLSLLVSQDQDPVSLVSSLVSNVVSQVVCCVPPVPDDSQCRATPVRDGSLVSSVVVVRVSNNVSVVVVVVVVVVVVD/DEDFQVQLLVCLLQLPLVSCVCVLVNCVVVVHAQQDPRQADPQKSHGSLLSNLVRADVLDRVNNVVNLVSCVVSVHNQCNQQRWIDHQFWTQDGSLLSCLVSVRLPVNVVSQQRHYDQAGFTHGDPCDPPHLQQQRGSLSSNLQVLNVVSNCCQQDPPRHHDDQLDHHPQQDGSLLSLLVSQDQDDVSLVSSLVSNVSSQVVCCVPPVVDDSQCRATPVRDGSLVSNVVVVNVSNNVSVVVVVVVVVVVPDD/DADFAVQLLVCQLVQPLVSCPPVLVNCVVVVHDLQDDRNADPQKRDGSLVSNLVRADVRDRPNNVVNQVSCVSVPRNQVNQQGWIDDQFWTQDGNLLSCLLVVPVPVNVVSQQRHYDQQGFGHTDDPPPYDDQQRGSLSSNLLVLNVVVNCCQQDPPRHHDDQLDHHPQQHGSLLSLLVSQDQDDVSLVSSLVSNVVSVVVCCVVPVVDDSQCRAGPVRHGSLRSNVVVVNVSNNVSVVVVVVVVVCVVDVD

B-factor: mean 48.46, std 28.08, range [9.6, 254.32]

InterPro domains:
  IPR002110 Ankyrin repeat [PF00023] (224-253)
  IPR002110 Ankyrin repeat [PS50088] (223-255)
  IPR002110 Ankyrin repeat [SM00248] (223-252)
  IPR002110 Ankyrin repeat [SM00248] (270-299)
  IPR002110 Ankyrin repeat [SM00248] (355-385)
  IPR005821 Ion transport domain [PF00520] (462-715)
  IPR008347 Transient receptor potential cation channel subfamily V member 1-4 [PR01768] (164-191)
  IPR008347 Transient receptor potential cation channel subfamily V member 1-4 [PR01768] (193-214)
  IPR008347 Transient receptor potential cation channel subfamily V member 1-4 [PR01768] (233-251)
  IPR008347 Transient receptor potential cation channel subfamily V member 1-4 [PR01768] (281-298)
  IPR008347 Transient receptor potential cation channel subfamily V member 1-4 [PR01768] (319-342)
  IPR008347 Transient receptor potential cation channel subfamily V member 1-4 [PR01768] (428-448)
  IPR008347 Transient receptor potential cation channel subfamily V member 1-4 [PR01768] (471-487)
  IPR008347 Transient receptor potential cation channel subfamily V member 1-4 [PR01768] (657-680)
  IPR008347 Transient receptor potential cation channel subfamily V member 1-4 [PR01768] (745-765)
  IPR008347 Transient receptor potential cation channel subfamily V member 1-4 [PR01768] (766-785)
  IPR008348 Transient receptor potential cation channel subfamily V member 4 [PR01769] (55-78)
  IPR008348 Transient receptor potential cation channel subfamily V member 4 [PR01769] (82-103)
  IPR008348 Transient receptor potential cation channel subfamily V member 4 [PR01769] (108-131)
  IPR008348 Transient receptor potential cation channel subfamily V member 4 [PR01769] (334-353)